Protein AF-0000000087792993 (afdb_homodimer)

Solvent-accessible surface area (backbone atoms only — not comparable to full-atom values): 75457 Å² total; per-residue (Å²): 133,64,52,64,60,53,28,44,76,71,56,49,32,45,77,38,67,73,46,68,46,98,87,71,42,84,46,42,45,31,33,31,38,50,89,75,69,44,78,45,59,39,70,39,60,33,45,49,33,44,51,46,51,53,39,40,41,37,69,76,31,52,36,59,68,76,23,49,44,65,64,40,79,38,78,55,87,94,43,76,44,68,40,50,32,39,31,28,78,38,79,85,58,79,41,44,37,34,28,32,32,60,37,39,70,82,58,51,59,49,30,50,52,46,45,42,52,49,36,48,63,53,18,60,83,60,54,23,43,30,35,38,31,37,22,73,65,35,66,48,28,30,34,54,38,87,55,87,74,71,41,84,36,61,32,44,57,78,71,37,63,93,34,88,46,76,61,50,52,42,50,12,38,84,7,43,67,46,96,59,64,34,76,30,38,46,60,36,70,61,55,32,67,58,49,30,50,36,54,51,52,36,40,48,49,53,17,52,92,48,39,33,57,63,68,57,26,48,53,53,50,50,51,51,54,50,21,42,55,47,48,70,66,50,90,72,52,76,45,41,66,60,65,60,41,69,47,45,49,97,38,65,68,57,22,28,47,52,37,44,50,44,45,51,51,34,38,50,54,44,32,71,75,39,60,84,60,57,88,72,77,88,80,70,52,34,68,61,47,48,55,40,38,46,43,47,41,61,49,28,70,84,74,19,52,54,67,28,54,44,47,18,52,49,53,52,49,50,68,60,43,44,62,69,66,75,44,67,72,81,58,63,62,59,46,50,40,59,51,67,33,47,92,70,47,65,83,43,28,37,36,16,58,39,28,47,59,28,63,58,60,51,50,48,46,48,52,28,36,52,52,30,23,73,73,61,33,79,90,30,69,67,21,50,52,47,36,41,50,21,27,51,72,24,38,36,28,22,13,47,29,46,71,42,27,34,46,17,26,49,49,24,46,69,58,68,36,30,32,81,39,48,41,68,36,66,60,78,50,55,43,69,59,45,20,64,73,68,73,41,80,78,57,44,63,44,63,23,42,34,37,49,34,56,56,65,74,88,44,69,45,42,45,64,50,36,80,61,43,80,74,36,74,86,30,36,42,70,59,45,89,83,37,92,83,48,61,70,41,78,39,66,54,38,50,42,51,61,52,46,56,55,49,50,55,49,31,30,16,72,65,12,39,38,40,35,49,40,56,46,55,62,80,68,38,74,92,31,46,67,57,50,57,50,45,61,36,49,27,44,65,46,33,44,39,37,44,39,50,42,73,40,35,53,37,70,38,72,63,44,34,26,40,40,32,32,32,34,42,44,71,66,54,25,50,50,48,49,47,50,54,50,49,51,51,52,48,48,41,60,75,65,37,46,68,59,50,52,47,48,46,51,47,51,44,51,46,35,66,71,70,43,62,87,65,86,57,95,60,60,87,79,43,54,73,70,55,44,61,70,30,70,68,40,47,52,52,49,48,51,51,50,49,51,41,50,49,52,49,49,51,50,44,50,51,52,51,51,53,45,54,54,51,47,62,68,70,45,85,86,75,82,60,49,75,48,77,36,73,37,63,44,46,46,52,76,59,49,73,35,84,92,48,72,42,38,51,74,62,47,31,62,56,51,25,49,50,52,50,38,42,74,72,65,73,97,131,64,52,65,59,54,30,44,76,71,55,49,32,46,77,37,68,73,48,68,47,98,86,71,43,83,45,42,46,32,32,31,38,52,89,76,69,42,77,46,60,39,70,40,61,34,44,49,33,44,51,47,50,54,43,40,40,37,68,77,32,52,38,61,68,77,24,48,44,67,64,40,79,39,79,56,86,95,42,77,44,68,41,50,33,39,32,29,78,36,78,83,56,79,42,44,37,35,31,33,32,62,37,39,66,81,60,49,60,50,31,50,54,47,45,42,52,50,36,48,64,55,20,60,84,61,54,22,44,30,34,39,31,37,22,75,66,35,66,48,26,30,35,54,39,87,56,86,73,70,42,84,37,63,33,46,56,79,72,38,62,92,34,88,50,76,61,50,52,42,48,12,39,85,7,43,65,45,98,57,66,34,75,32,38,46,60,36,69,59,54,32,69,57,49,31,50,38,54,51,51,36,39,48,49,53,16,53,93,49,39,35,58,63,68,57,26,48,53,53,50,51,51,51,53,51,20,43,54,48,46,71,67,51,89,72,54,77,45,41,64,59,65,61,41,69,47,45,50,97,38,66,67,56,22,29,47,53,39,44,51,45,45,51,51,35,38,50,55,44,32,71,76,40,60,83,60,56,88,72,78,87,79,70,53,37,68,60,48,48,55,40,40,45,44,46,40,61,51,28,72,85,74,21,51,57,68,29,54,45,48,18,51,48,53,53,47,51,67,62,45,44,63,69,66,76,43,65,71,80,57,63,62,60,45,52,40,61,49,66,34,48,91,72,48,62,82,44,29,36,36,16,58,36,28,48,59,28,64,58,60,50,50,48,45,48,52,28,36,51,52,30,22,72,72,60,32,79,91,29,70,68,21,49,50,46,35,42,49,22,26,50,73,23,38,36,31,22,14,47,29,46,72,43,27,33,45,16,27,48,48,22,46,71,60,68,36,31,32,79,39,48,40,68,36,66,60,77,50,55,43,71,60,44,21,63,71,67,71,41,77,80,57,42,64,44,62,24,42,33,37,48,34,57,56,66,74,89,44,71,47,42,44,62,47,36,79,63,44,80,75,37,74,86,31,37,42,68,60,44,90,81,38,91,83,48,58,71,39,76,38,67,53,38,49,42,51,61,53,46,56,54,50,49,56,49,31,30,15,72,66,11,37,38,40,34,48,41,55,45,55,61,79,68,39,74,90,33,46,67,58,50,57,51,45,61,36,47,28,46,66,46,33,44,37,39,44,39,51,41,74,40,34,54,37,70,40,70,64,43,34,26,41,40,32,32,30,34,43,44,72,67,55,24,49,49,50,49,49,51,54,50,50,52,52,52,48,49,40,61,76,65,38,46,69,59,50,52,48,48,45,52,47,52,44,52,47,36,65,70,70,43,63,88,65,84,57,95,59,58,87,80,45,53,72,70,57,43,63,69,31,70,69,41,46,53,51,50,47,50,51,50,50,50,40,51,48,52,49,50,49,51,44,50,52,50,50,52,53,46,55,56,51,47,63,67,70,46,87,84,76,83,59,51,73,49,78,34,74,36,64,44,46,45,53,77,60,49,73,35,85,91,49,72,42,39,52,73,62,47,31,64,56,52,25,51,51,56,51,38,42,74,71,65,74,97

Nearest PDB structures (foldseek):
  8w2p-assembly1_A  TM=5.488E-01  e=1.465E-33  Geobacillus stearothermophilus
  2f8l-assembly1_A  TM=7.659E-01  e=1.038E-13  Listeria monocytogenes
  8vpg-assembly3_C  TM=7.715E-01  e=6.954E-11  Clostridioides difficile
  7rfk-assembly1_A  TM=7.294E-01  e=1.111E-10  Clostridioides difficile 630
  8q56-assembly1_A-2  TM=5.614E-01  e=9.503E-11  Salmonella enterica subsp. enterica serovar Typhimurium str. D23580

Radius of gyration: 39.43 Å; Cα contacts (8 Å, |Δi|>4): 2494; chains: 2; bounding box: 88×118×108 Å

Sequence (1432 aa):
MNWIQEGIKKKHIRLEEPFVTTDGKDDFKTIVYVHQNKRRNYRNPEEKVQAETFLRLVFDYNYPAQRIRQFVAVQMGSDTKEADIIVYNDDACTSPHILIECKSPDVSEAEFKKSAEQAFSYAVPQGAKYVWTAMGIKNEYFERDLKRPQRKITAPDIPQFGVSGLAPFKYAYEGGIAKGGQKLFPLEKVGQDELTRRFKQAHQALWGGGELNPSEAFDELDKLIFCKLWDERQLRKPGEPYDFQIWTEEDNDETNRRLLERLKTLYEIGRKEDKEVFKDDIRLNATKARTVVGYLEDINLSETDLDSKGRAFETFMGSFFRGDFGQYFTPRPIVQFIVDVLPIEHKSRVLDTSCGSGGFLLHALDKVRKQAESHFGIGTAKSYKLWHDFAKDKLFGIEINEQIARTAKMNMIIHDDGHTNVVTADGLLPSDELRQRVNNFGFENGTFDFIITNPPFGSTVKQTEKAYMSQYRLAAREVDWLNPKSVQAARPNQDTEILFLEQCHKFLAEGGILAMVIPDSILTNSSLQYVRDNLEELYRILAVVSMPQTAFTATGAGVKSSVLFLKKYSESQTHKIGALKQSLKDTIRSEEKLVETLNRIERDKKETLKSLHGFTDMEVETRTLAELKASPEYLAWAKVVSETASAQAEALRYRLSEIYEAKRRQALTDYPIFMAIAEEIGYDATGKPTPNKPNDFKMITPELARFIEEVGEGGIMNWIQEGIKKKHIRLEEPFVTTDGKDDFKTIVYVHQNKRRNYRNPEEKVQAETFLRLVFDYNYPAQRIRQFVAVQMGSDTKEADIIVYNDDACTSPHILIECKSPDVSEAEFKKSAEQAFSYAVPQGAKYVWTAMGIKNEYFERDLKRPQRKITAPDIPQFGVSGLAPFKYAYEGGIAKGGQKLFPLEKVGQDELTRRFKQAHQALWGGGELNPSEAFDELDKLIFCKLWDERQLRKPGEPYDFQIWTEEDNDETNRRLLERLKTLYEIGRKEDKEVFKDDIRLNATKARTVVGYLEDINLSETDLDSKGRAFETFMGSFFRGDFGQYFTPRPIVQFIVDVLPIEHKSRVLDTSCGSGGFLLHALDKVRKQAESHFGIGTAKSYKLWHDFAKDKLFGIEINEQIARTAKMNMIIHDDGHTNVVTADGLLPSDELRQRVNNFGFENGTFDFIITNPPFGSTVKQTEKAYMSQYRLAAREVDWLNPKSVQAARPNQDTEILFLEQCHKFLAEGGILAMVIPDSILTNSSLQYVRDNLEELYRILAVVSMPQTAFTATGAGVKSSVLFLKKYSESQTHKIGALKQSLKDTIRSEEKLVETLNRIERDKKETLKSLHGFTDMEVETRTLAELKASPEYLAWAKVVSETASAQAEALRYRLSEIYEAKRRQALTDYPIFMAIAEEIGYDATGKPTPNKPNDFKMITPELARFIEEVGEGGI

InterPro domains:
  IPR002052 DNA methylase, N-6 adenine-specific, conserved site [PS00092] (451-457)
  IPR003356 DNA methylase, adenine-specific [PF02384] (307-583)
  IPR029063 S-adenosyl-L-methionine-dependent methyltransferase superfamily [G3DSA:3.40.50.150] (302-677)
  IPR029063 S-adenosyl-L-methionine-dependent methyltransferase superfamily [SSF53335] (194-603)
  IPR029464 Type I restriction enzyme R protein, N-terminal domain [PF13588] (45-149)
  IPR052916 Type I Restriction Enzyme MTase Subunit [PTHR42998] (252-574)

Organism: NCBI:txid1960156

pLDDT: mean 90.36, std 8.24, range [49.78, 98.88]

Structure (mmCIF, N/CA/C/O backbone):
data_AF-0000000087792993-model_v1
#
loop_
_entity.id
_entity.type
_entity.pdbx_description
1 polymer 'Type I restriction enzyme M protein'
#
loop_
_atom_site.group_PDB
_atom_site.id
_atom_site.type_symbol
_atom_site.label_atom_id
_atom_site.label_alt_id
_atom_site.label_comp_id
_atom_site.label_asym_id
_atom_site.label_entity_id
_atom_site.label_seq_id
_atom_site.pdbx_PDB_ins_code
_atom_site.Cartn_x
_atom_site.Cartn_y
_atom_site.Cartn_z
_atom_site.occupancy
_atom_site.B_iso_or_equiv
_atom_site.auth_seq_id
_atom_site.auth_comp_id
_atom_site.auth_asym_id
_atom_site.auth_atom_id
_atom_site.pdbx_PDB_model_num
ATOM 1 N N . MET A 1 1 ? -32.562 12.883 17.812 1 57.34 1 MET A N 1
ATOM 2 C CA . MET A 1 1 ? -33.406 14.078 17.938 1 57.34 1 MET A CA 1
ATOM 3 C C . MET A 1 1 ? -32.844 15.227 17.109 1 57.34 1 MET A C 1
ATOM 5 O O . MET A 1 1 ? -31.609 15.391 17.031 1 57.34 1 MET A O 1
ATOM 9 N N . ASN A 1 2 ? -33.562 15.82 16.281 1 81.19 2 ASN A N 1
ATOM 10 C CA . ASN A 1 2 ? -33.188 16.984 15.5 1 81.19 2 ASN A CA 1
ATOM 11 C C . ASN A 1 2 ? -33.281 18.266 16.328 1 81.19 2 ASN A C 1
ATOM 13 O O . ASN A 1 2 ? -34.344 18.844 16.469 1 81.19 2 ASN A O 1
ATOM 17 N N . TRP A 1 3 ? -32.219 18.672 16.953 1 88.62 3 TRP A N 1
ATOM 18 C CA . TRP A 1 3 ? -32.156 19.797 17.875 1 88.62 3 TRP A CA 1
ATOM 19 C C . TRP A 1 3 ? -32.5 21.094 17.172 1 88.62 3 TRP A C 1
ATOM 21 O O . TRP A 1 3 ? -33.125 21.984 17.766 1 88.62 3 TRP A O 1
ATOM 31 N N . ILE A 1 4 ? -32.25 21.188 15.969 1 93.31 4 ILE A N 1
ATOM 32 C CA . ILE A 1 4 ? -32.5 22.406 15.211 1 93.31 4 ILE A CA 1
ATOM 33 C C . ILE A 1 4 ? -34 22.609 15.078 1 93.31 4 ILE A C 1
ATOM 35 O O . ILE A 1 4 ? -34.531 23.703 15.305 1 93.31 4 ILE A O 1
ATOM 39 N N . GLN A 1 5 ? -34.688 21.5 14.766 1 92.81 5 GLN A N 1
ATOM 40 C CA . GLN A 1 5 ? -36.125 21.578 14.633 1 92.81 5 GLN A CA 1
ATOM 41 C C . GLN A 1 5 ? -36.781 21.922 15.969 1 92.81 5 GLN A C 1
ATOM 43 O O . GLN A 1 5 ? -37.719 22.734 16.016 1 92.81 5 GLN A O 1
ATOM 48 N N . GLU A 1 6 ? -36.312 21.297 16.984 1 94.44 6 GLU A N 1
ATOM 49 C CA . GLU A 1 6 ? -36.844 21.578 18.312 1 94.44 6 GLU A CA 1
ATOM 50 C C . GLU A 1 6 ? -36.562 23.016 18.719 1 94.44 6 GLU A C 1
ATOM 52 O O . GLU A 1 6 ? -37.406 23.656 19.375 1 94.44 6 GLU A O 1
ATOM 57 N N . GLY A 1 7 ? -35.406 23.531 18.391 1 95.94 7 GLY A N 1
ATOM 58 C CA . GLY A 1 7 ? -35.031 24.906 18.688 1 95.94 7 GLY A CA 1
ATOM 59 C C . GLY A 1 7 ? -35.906 25.922 18 1 95.94 7 GLY A C 1
ATOM 60 O O . GLY A 1 7 ? -36.25 26.969 18.562 1 95.94 7 GLY A O 1
ATOM 61 N N . ILE A 1 8 ? -36.281 25.594 16.797 1 95.38 8 ILE A N 1
ATOM 62 C CA . ILE A 1 8 ? -37.156 26.469 16.047 1 95.38 8 ILE A CA 1
ATOM 63 C C . ILE A 1 8 ? -38.562 26.453 16.672 1 95.38 8 ILE A C 1
ATOM 65 O O . ILE A 1 8 ? -39.156 27.516 16.875 1 95.38 8 ILE A O 1
ATOM 69 N N . LYS A 1 9 ? -39.031 25.25 17.016 1 95.38 9 LYS A N 1
ATOM 70 C CA . LYS A 1 9 ? -40.375 25.078 17.609 1 95.38 9 LYS A CA 1
ATOM 71 C C . LYS A 1 9 ? -40.469 25.828 18.922 1 95.38 9 LYS A C 1
ATOM 73 O O . LYS A 1 9 ? -41.5 26.469 19.188 1 95.38 9 LYS A O 1
ATOM 78 N N . LYS A 1 10 ? -39.438 25.828 19.734 1 95.75 10 LYS A N 1
ATOM 79 C CA . LYS A 1 10 ? -39.469 26.453 21.062 1 95.75 10 LYS A CA 1
ATOM 80 C C . LYS A 1 10 ? -38.969 27.906 20.984 1 95.75 10 LYS A C 1
ATOM 82 O O . LYS A 1 10 ? -38.812 28.562 22.016 1 95.75 10 LYS A O 1
ATOM 87 N N . LYS A 1 11 ? -38.656 28.375 19.859 1 95.12 11 LYS A N 1
ATOM 88 C CA . LYS A 1 11 ? -38.344 29.766 19.547 1 95.12 11 LYS A CA 1
ATOM 89 C C . LYS A 1 11 ? -37 30.172 20.188 1 95.12 11 LYS A C 1
ATOM 91 O O . LYS A 1 11 ? -36.906 31.281 20.734 1 95.12 11 LYS A O 1
ATOM 96 N N . HIS A 1 12 ? -36.125 29.281 20.234 1 96.69 12 HIS A N 1
ATOM 97 C CA . HIS A 1 12 ? -34.781 29.609 20.672 1 96.69 12 HIS A CA 1
ATOM 98 C C . HIS A 1 12 ? -33.938 30.141 19.516 1 96.69 12 HIS A C 1
ATOM 100 O O . HIS A 1 12 ? -33 30.938 19.719 1 96.69 12 HIS A O 1
ATOM 106 N N . ILE A 1 13 ? -34.25 29.562 18.281 1 97.06 13 ILE A N 1
ATOM 107 C CA . ILE A 1 13 ? -33.562 30.016 17.062 1 97.06 13 ILE A CA 1
ATOM 108 C C . ILE A 1 13 ? -34.594 30.188 15.945 1 97.06 13 ILE A C 1
ATOM 110 O O . ILE A 1 13 ? -35.688 29.672 16.031 1 97.06 13 ILE A O 1
ATOM 114 N N . ARG A 1 14 ? -34.219 30.953 15.008 1 96.75 14 ARG A N 1
ATOM 115 C CA . ARG A 1 14 ? -35 31.109 13.773 1 96.75 14 ARG A CA 1
ATOM 116 C C . ARG A 1 14 ? -34.062 31.047 12.555 1 96.75 14 ARG A C 1
ATOM 118 O O . ARG A 1 14 ? -32.969 31.609 12.57 1 96.75 14 ARG A O 1
ATOM 125 N N . LEU A 1 15 ? -34.5 30.297 11.523 1 95.81 15 LEU A N 1
ATOM 126 C CA . LEU A 1 15 ? -33.75 30.234 10.266 1 95.81 15 LEU A CA 1
ATOM 127 C C . LEU A 1 15 ? -34.438 31.094 9.203 1 95.81 15 LEU A C 1
ATOM 129 O O . LEU A 1 15 ? -35.656 31.109 9.094 1 95.81 15 LEU A O 1
ATOM 133 N N . GLU A 1 16 ? -33.656 31.859 8.586 1 95.69 16 GLU A N 1
ATOM 134 C CA . GLU A 1 16 ? -34.156 32.781 7.594 1 95.69 16 GLU A CA 1
ATOM 135 C C . GLU A 1 16 ? -33.5 32.594 6.238 1 95.69 16 GLU A C 1
ATOM 137 O O . GLU A 1 16 ? -32.438 31.969 6.152 1 95.69 16 GLU A O 1
ATOM 142 N N . GLU A 1 17 ? -34.219 33.062 5.098 1 94.31 17 GLU A N 1
ATOM 143 C CA . GLU A 1 17 ? -33.688 33.062 3.734 1 94.31 17 GLU A CA 1
ATOM 144 C C . GLU A 1 17 ? -33.438 31.641 3.223 1 94.31 17 GLU A C 1
ATOM 146 O O . GLU A 1 17 ? -32.312 31.266 2.922 1 94.31 17 GLU A O 1
ATOM 151 N N . PRO A 1 18 ? -34.531 30.859 3.178 1 93.25 18 PRO A N 1
ATOM 152 C CA . PRO A 1 18 ? -34.406 29.484 2.676 1 93.25 18 PRO A CA 1
ATOM 153 C C . PRO A 1 18 ? -33.875 29.438 1.248 1 93.25 18 PRO A C 1
ATOM 155 O O . PRO A 1 18 ? -34.125 30.344 0.454 1 93.25 18 PRO A O 1
ATOM 158 N N . PHE A 1 19 ? -33 28.516 0.9 1 91.69 19 PHE A N 1
ATOM 159 C CA . PHE A 1 19 ? -32.5 28.266 -0.45 1 91.69 19 PHE A CA 1
ATOM 160 C C . PHE A 1 19 ? -32.312 26.766 -0.678 1 91.69 19 PHE A C 1
ATOM 162 O O . PHE A 1 19 ? -32.375 25.984 0.264 1 91.69 19 PHE A O 1
ATOM 169 N N . VAL A 1 20 ? -32.156 26.266 -1.92 1 88.25 20 VAL A N 1
ATOM 170 C CA . VAL A 1 20 ? -31.922 24.875 -2.275 1 88.25 20 VAL A CA 1
ATOM 171 C C . VAL A 1 20 ? -30.469 24.688 -2.699 1 88.25 20 VAL A C 1
ATOM 173 O O . VAL A 1 20 ? -29.969 25.422 -3.553 1 88.25 20 VAL A O 1
ATOM 176 N N . THR A 1 21 ? -29.75 23.828 -1.976 1 86.25 21 THR A N 1
ATOM 177 C CA . THR A 1 21 ? -28.359 23.562 -2.289 1 86.25 21 THR A CA 1
ATOM 178 C C . THR A 1 21 ? -28.234 22.891 -3.658 1 86.25 21 THR A C 1
ATOM 180 O O . THR A 1 21 ? -29.234 22.5 -4.258 1 86.25 21 THR A O 1
ATOM 183 N N . THR A 1 22 ? -26.984 22.812 -4.191 1 77.06 22 THR A N 1
ATOM 184 C CA . THR A 1 22 ? -26.688 22.234 -5.496 1 77.06 22 THR A CA 1
ATOM 185 C C . THR A 1 22 ? -27.109 20.766 -5.543 1 77.06 22 THR A C 1
ATOM 187 O O . THR A 1 22 ? -27.422 20.234 -6.609 1 77.06 22 THR A O 1
ATOM 190 N N . ASP A 1 23 ? -27.125 20.172 -4.348 1 71.25 23 ASP A N 1
ATOM 191 C CA . ASP A 1 23 ? -27.484 18.75 -4.281 1 71.25 23 ASP A CA 1
ATOM 192 C C . ASP A 1 23 ? -28.984 18.578 -4.055 1 71.25 23 ASP A C 1
ATOM 194 O O . ASP A 1 23 ? -29.438 17.469 -3.797 1 71.25 23 ASP A O 1
ATOM 198 N N . GLY A 1 24 ? -29.781 19.656 -4.113 1 73.81 24 GLY A N 1
ATOM 199 C CA . GLY A 1 24 ? -31.234 19.594 -4.082 1 73.81 24 GLY A CA 1
ATOM 200 C C . GLY A 1 24 ? -31.797 19.562 -2.674 1 73.81 24 GLY A C 1
ATOM 201 O O . GLY A 1 24 ? -32.938 19.156 -2.467 1 73.81 24 GLY A O 1
ATOM 202 N N . LYS A 1 25 ? -31.109 19.969 -1.65 1 77.69 25 LYS A N 1
ATOM 203 C CA . LYS A 1 25 ? -31.578 19.969 -0.273 1 77.69 25 LYS A CA 1
ATOM 204 C C . LYS A 1 25 ? -31.984 21.375 0.17 1 77.69 25 LYS A C 1
ATOM 206 O O . LYS A 1 25 ? -31.328 22.344 -0.192 1 77.69 25 LYS A O 1
ATOM 211 N N . ASP A 1 26 ? -32.938 21.391 1.062 1 84.56 26 ASP A N 1
ATOM 212 C CA . ASP A 1 26 ? -33.344 22.672 1.639 1 84.56 26 ASP A CA 1
ATOM 213 C C . ASP A 1 26 ? -32.344 23.141 2.688 1 84.56 26 ASP A C 1
ATOM 215 O O . ASP A 1 26 ? -31.859 22.344 3.488 1 84.56 26 ASP A O 1
ATOM 219 N N . ASP A 1 27 ? -31.953 24.391 2.615 1 91.38 27 ASP A N 1
ATOM 220 C CA . ASP A 1 27 ? -31.078 25.016 3.6 1 91.38 27 ASP A CA 1
ATOM 221 C C . ASP A 1 27 ? -31.422 26.484 3.797 1 91.38 27 ASP A C 1
ATOM 223 O O . ASP A 1 27 ? -32.406 26.984 3.23 1 91.38 27 ASP A O 1
ATOM 227 N N . PHE A 1 28 ? -30.797 27.109 4.758 1 94.38 28 PHE A N 1
ATOM 228 C CA . PHE A 1 28 ? -31.078 28.5 5.102 1 94.38 28 PHE A CA 1
ATOM 229 C C . PHE A 1 28 ? -29.781 29.312 5.141 1 94.38 28 PHE A C 1
ATOM 231 O O . PHE A 1 28 ? -28.719 28.766 5.426 1 94.38 28 PHE A O 1
ATOM 238 N N . LYS A 1 29 ? -29.812 30.578 4.891 1 94.88 29 LYS A N 1
ATOM 239 C CA . LYS A 1 29 ? -28.625 31.422 4.82 1 94.88 29 LYS A CA 1
ATOM 240 C C . LYS A 1 29 ? -28.312 32.031 6.188 1 94.88 29 LYS A C 1
ATOM 242 O O . LYS A 1 29 ? -27.141 32.281 6.5 1 94.88 29 LYS A O 1
ATOM 247 N N . THR A 1 30 ? -29.391 32.312 6.926 1 96.62 30 THR A N 1
ATOM 248 C CA . THR A 1 30 ? -29.203 33.062 8.148 1 96.62 30 THR A CA 1
ATOM 249 C C . THR A 1 30 ? -29.859 32.375 9.336 1 96.62 30 THR A C 1
ATOM 251 O O . THR A 1 30 ? -30.953 31.844 9.219 1 96.62 30 THR A O 1
ATOM 254 N N . ILE A 1 31 ? -29.172 32.344 10.438 1 96.94 31 ILE A N 1
ATOM 255 C CA . ILE A 1 31 ? -29.734 31.891 11.703 1 96.94 31 ILE A CA 1
ATOM 256 C C . ILE A 1 31 ? -29.828 33.062 12.68 1 96.94 31 ILE A C 1
ATOM 258 O O . ILE A 1 31 ? -28.938 33.906 12.727 1 96.94 31 ILE A O 1
ATOM 262 N N . VAL A 1 32 ? -30.859 33.125 13.391 1 96.94 32 VAL A N 1
ATOM 263 C CA . VAL A 1 32 ? -31.062 34.125 14.414 1 96.94 32 VAL A CA 1
ATOM 264 C C . VAL A 1 32 ? -31.219 33.469 15.781 1 96.94 32 VAL A C 1
ATOM 266 O O . VAL A 1 32 ? -32.094 32.625 15.969 1 96.94 32 VAL A O 1
ATOM 269 N N . TYR A 1 33 ? -30.359 33.781 16.672 1 96.38 33 TYR A N 1
ATOM 270 C CA . TYR A 1 33 ? -30.5 33.375 18.078 1 96.38 33 TYR A CA 1
ATOM 271 C C . TYR A 1 33 ? -31.438 34.344 18.812 1 96.38 33 TYR A C 1
ATOM 273 O O . TYR A 1 33 ? -31.047 35.469 19.156 1 96.38 33 TYR A O 1
ATOM 281 N N . VAL A 1 34 ? -32.531 33.906 19.156 1 94.44 34 VAL A N 1
ATOM 282 C CA . VAL A 1 34 ? -33.656 34.75 19.516 1 94.44 34 VAL A CA 1
ATOM 283 C C . VAL A 1 34 ? -33.375 35.5 20.812 1 94.44 34 VAL A C 1
ATOM 285 O O . VAL A 1 34 ? -33.688 36.688 20.938 1 94.44 34 VAL A O 1
ATOM 288 N N . HIS A 1 35 ? -32.875 34.812 21.812 1 91.19 35 HIS A N 1
ATOM 289 C CA . HIS A 1 35 ? -32.688 35.406 23.125 1 91.19 35 HIS A CA 1
ATOM 290 C C . HIS A 1 35 ? -31.703 36.562 23.078 1 91.19 35 HIS A C 1
ATOM 292 O O . HIS A 1 35 ? -31.828 37.531 23.844 1 91.19 35 HIS A O 1
ATOM 298 N N . GLN A 1 36 ? -30.703 36.469 22.219 1 92.56 36 GLN A N 1
ATOM 299 C CA . GLN A 1 36 ? -29.688 37.531 22.109 1 92.56 36 GLN A CA 1
ATOM 300 C C . GLN A 1 36 ? -29.906 38.375 20.859 1 92.56 36 GLN A C 1
ATOM 302 O O . GLN A 1 36 ? -29.203 39.344 20.641 1 92.56 36 GLN A O 1
ATOM 307 N N . ASN A 1 37 ? -30.812 38.031 20.062 1 93.31 37 ASN A N 1
ATOM 308 C CA . ASN A 1 37 ? -31.109 38.688 18.797 1 93.31 37 ASN A CA 1
ATOM 309 C C . ASN A 1 37 ? -29.844 38.844 17.953 1 93.31 37 ASN A C 1
ATOM 311 O O . ASN A 1 37 ? -29.531 39.938 17.484 1 93.31 37 ASN A O 1
ATOM 315 N N . LYS A 1 38 ? -29.094 37.844 17.859 1 94.81 38 LYS A N 1
ATOM 316 C CA . LYS A 1 38 ? -27.875 37.812 17.062 1 94.81 38 LYS A CA 1
ATOM 317 C C . LYS A 1 38 ? -28.094 37.031 15.766 1 94.81 38 LYS A C 1
ATOM 319 O O . LYS A 1 38 ? -28.672 35.938 15.766 1 94.81 38 LYS A O 1
ATOM 324 N N . ARG A 1 39 ? -27.641 37.656 14.695 1 95.25 39 ARG A N 1
ATOM 325 C CA . ARG A 1 39 ? -27.75 37.062 13.367 1 95.25 39 ARG A CA 1
ATOM 326 C C . ARG A 1 39 ? -26.406 36.531 12.891 1 95.25 39 ARG A C 1
ATOM 328 O O . ARG A 1 39 ? -25.375 37.188 13.055 1 95.25 39 ARG A O 1
ATOM 335 N N . ARG A 1 40 ? -26.406 35.344 12.406 1 96.25 40 ARG A N 1
ATOM 336 C CA . ARG A 1 40 ? -25.172 34.75 11.922 1 96.25 40 ARG A CA 1
ATOM 337 C C . ARG A 1 40 ? -25.406 34.031 10.594 1 96.25 40 ARG A C 1
ATOM 339 O O . ARG A 1 40 ? -26.547 33.688 10.242 1 96.25 40 ARG A O 1
ATOM 346 N N . ASN A 1 41 ? -24.328 33.844 9.836 1 95.56 41 ASN A N 1
ATOM 347 C CA . ASN A 1 41 ? -24.359 33.094 8.57 1 95.56 41 ASN A CA 1
ATOM 348 C C . ASN A 1 41 ? -24.516 31.609 8.805 1 95.56 41 ASN A C 1
ATOM 350 O O . ASN A 1 41 ? -23.562 30.938 9.227 1 95.56 41 ASN A O 1
ATOM 354 N N . TYR A 1 42 ? -25.641 31.031 8.477 1 95.12 42 TYR A N 1
ATOM 355 C CA . TYR A 1 42 ? -25.953 29.625 8.75 1 95.12 42 TYR A CA 1
ATOM 356 C C . TYR A 1 42 ? -25.344 28.719 7.684 1 95.12 42 TYR A C 1
ATOM 358 O O . TYR A 1 42 ? -25.297 27.5 7.859 1 95.12 42 TYR A O 1
ATOM 366 N N . ARG A 1 43 ? -24.797 29.281 6.617 1 92.69 43 ARG A N 1
ATOM 367 C CA . ARG A 1 43 ? -24.125 28.5 5.586 1 92.69 43 ARG A CA 1
ATOM 368 C C . ARG A 1 43 ? -22.75 28.031 6.062 1 92.69 43 ARG A C 1
ATOM 370 O O . ARG A 1 43 ? -22.188 27.078 5.504 1 92.69 43 ARG A O 1
ATOM 377 N N . ASN A 1 44 ? -22.281 28.75 7.047 1 93.38 44 ASN A N 1
ATOM 378 C CA . ASN A 1 44 ? -21.016 28.344 7.652 1 93.38 44 ASN A CA 1
ATOM 379 C C . ASN A 1 44 ? -21.156 27.062 8.453 1 93.38 44 ASN A C 1
ATOM 381 O O . ASN A 1 44 ? -21.906 27.016 9.438 1 93.38 44 ASN A O 1
ATOM 385 N N . PRO A 1 45 ? -20.469 26 8.055 1 93 45 PRO A N 1
ATOM 386 C CA . PRO A 1 45 ? -20.594 24.719 8.773 1 93 45 PRO A CA 1
ATOM 387 C C . PRO A 1 45 ? -20.281 24.844 10.266 1 93 45 PRO A C 1
ATOM 389 O O . PRO A 1 45 ? -20.859 24.141 11.078 1 93 45 PRO A O 1
ATOM 392 N N . GLU A 1 46 ? -19.375 25.656 10.609 1 94.75 46 GLU A N 1
ATOM 393 C CA . GLU A 1 46 ? -19.062 25.891 12.023 1 94.75 46 GLU A CA 1
ATOM 394 C C . GLU A 1 46 ? -20.266 26.438 12.773 1 94.75 46 GLU A C 1
ATOM 396 O O . GLU A 1 46 ? -20.5 26.062 13.93 1 94.75 46 GLU A O 1
ATOM 401 N N . GLU A 1 47 ? -21.031 27.328 12.109 1 95.62 47 GLU A N 1
ATOM 402 C CA . GLU A 1 47 ? -22.234 27.906 12.719 1 95.62 47 GLU A CA 1
ATOM 403 C C . GLU A 1 47 ? -23.281 26.828 13.008 1 95.62 47 GLU A C 1
ATOM 405 O O . GLU A 1 47 ? -24 26.906 14 1 95.62 47 GLU A O 1
ATOM 410 N N . LYS A 1 48 ? -23.344 25.891 12.164 1 94.75 48 LYS A N 1
ATOM 411 C CA . LYS A 1 48 ? -24.297 24.797 12.367 1 94.75 48 LYS A CA 1
ATOM 412 C C . LYS A 1 48 ? -23.938 24 13.625 1 94.75 48 LYS A C 1
ATOM 414 O O . LYS A 1 48 ? -24.828 23.594 14.375 1 94.75 48 LYS A O 1
ATOM 419 N N . VAL A 1 49 ? -22.656 23.797 13.859 1 95.81 49 VAL A N 1
ATOM 420 C CA . VAL A 1 49 ? -22.203 23.109 15.055 1 95.81 49 VAL A CA 1
ATOM 421 C C . VAL A 1 49 ? -22.5 23.969 16.281 1 95.81 49 VAL A C 1
ATOM 423 O O . VAL A 1 49 ? -22.922 23.453 17.328 1 95.81 49 VAL A O 1
ATOM 426 N N . GLN A 1 50 ? -22.266 25.281 16.172 1 96.81 50 GLN A N 1
ATOM 427 C CA . GLN A 1 50 ? -22.516 26.203 17.281 1 96.81 50 GLN A CA 1
ATOM 428 C C . GLN A 1 50 ? -24 26.188 17.656 1 96.81 50 GLN A C 1
ATOM 430 O O . GLN A 1 50 ? -24.344 26.172 18.844 1 96.81 50 GLN A O 1
ATOM 435 N N . ALA A 1 51 ? -24.812 26.188 16.609 1 96.5 51 ALA A N 1
ATOM 436 C CA . ALA A 1 51 ? -26.25 26.172 16.844 1 96.5 51 ALA A CA 1
ATOM 437 C C . ALA A 1 51 ? -26.672 24.891 17.547 1 96.5 51 ALA A C 1
ATOM 439 O O . ALA A 1 51 ? -27.422 24.938 18.531 1 96.5 51 ALA A O 1
ATOM 440 N N . GLU A 1 52 ? -26.188 23.812 17.062 1 96.12 52 GLU A N 1
ATOM 441 C CA . GLU A 1 52 ? -26.531 22.531 17.672 1 96.12 52 GLU A CA 1
ATOM 442 C C . GLU A 1 52 ? -26.031 22.453 19.109 1 96.12 52 GLU A C 1
ATOM 444 O O . GLU A 1 52 ? -26.703 21.922 19.984 1 96.12 52 GLU A O 1
ATOM 449 N N . THR A 1 53 ? -24.828 22.922 19.328 1 97.06 53 THR A N 1
ATOM 450 C CA . THR A 1 53 ? -24.234 22.906 20.656 1 97.06 53 THR A CA 1
ATOM 451 C C . THR A 1 53 ? -25.047 23.766 21.625 1 97.06 53 THR A C 1
ATOM 453 O O . THR A 1 53 ? -25.312 23.359 22.766 1 97.06 53 THR A O 1
ATOM 456 N N . PHE A 1 54 ? -25.484 24.953 21.203 1 97.31 54 PHE A N 1
ATOM 457 C CA . PHE A 1 54 ? -26.344 25.828 21.984 1 97.31 54 PHE A CA 1
ATOM 458 C C . PHE A 1 54 ? -27.641 25.109 22.391 1 97.31 54 PHE A C 1
ATOM 460 O O . PHE A 1 54 ? -28.031 25.125 23.547 1 97.31 54 PHE A O 1
ATOM 467 N N . LEU A 1 55 ? -28.188 24.469 21.406 1 97.25 55 LEU A N 1
ATOM 468 C CA . LEU A 1 55 ? -29.469 23.812 21.656 1 97.25 55 LEU A CA 1
ATOM 469 C C . LEU A 1 55 ? -29.297 22.609 22.562 1 97.25 55 LEU A C 1
ATOM 471 O O . LEU A 1 55 ? -30.172 22.297 23.359 1 97.25 55 LEU A O 1
ATOM 475 N N . ARG A 1 56 ? -28.188 21.906 22.469 1 96.12 56 ARG A N 1
ATOM 476 C CA . ARG A 1 56 ? -27.922 20.797 23.375 1 96.12 56 ARG A CA 1
ATOM 477 C C . ARG A 1 56 ? -27.75 21.281 24.797 1 96.12 56 ARG A C 1
ATOM 479 O O . ARG A 1 56 ? -28.156 20.609 25.75 1 96.12 56 ARG A O 1
ATOM 486 N N . LEU A 1 57 ? -27.094 22.469 25 1 97.69 57 LEU A N 1
ATOM 487 C CA . LEU A 1 57 ? -26.969 23.062 26.312 1 97.69 57 LEU A CA 1
ATOM 488 C C . LEU A 1 57 ? -28.344 23.312 26.938 1 97.69 57 LEU A C 1
ATOM 490 O O . LEU A 1 57 ? -28.547 23.062 28.125 1 97.69 57 LEU A O 1
ATOM 494 N N . VAL A 1 58 ? -29.266 23.719 26.109 1 97.12 58 VAL A N 1
ATOM 495 C CA . VAL A 1 58 ? -30.609 24.078 26.578 1 97.12 58 VAL A CA 1
ATOM 496 C C . VAL A 1 58 ? -31.406 22.812 26.844 1 97.12 58 VAL A C 1
ATOM 498 O O . VAL A 1 58 ? -32.031 22.656 27.906 1 97.12 58 VAL A O 1
ATOM 501 N N . PHE A 1 59 ? -31.359 21.906 25.859 1 95.62 59 PHE A N 1
ATOM 502 C CA . PHE A 1 59 ? -32.312 20.797 25.922 1 95.62 59 PHE A CA 1
ATOM 503 C C . PHE A 1 59 ? -31.719 19.609 26.641 1 95.62 59 PHE A C 1
ATOM 505 O O . PHE A 1 59 ? -32.375 18.969 27.469 1 95.62 59 PHE A O 1
ATOM 512 N N . ASP A 1 60 ? -30.484 19.234 26.344 1 94.38 60 ASP A N 1
ATOM 513 C CA . ASP A 1 60 ? -29.844 18.062 26.938 1 94.38 60 ASP A CA 1
ATOM 514 C C . ASP A 1 60 ? -29.312 18.375 28.328 1 94.38 60 ASP A C 1
ATOM 516 O O . ASP A 1 60 ? -29.422 17.562 29.25 1 94.38 60 ASP A O 1
ATOM 520 N N . TYR A 1 61 ? -28.703 19.562 28.516 1 96.5 61 TYR A N 1
ATOM 521 C CA . TYR A 1 61 ? -28.031 19.875 29.766 1 96.5 61 TYR A CA 1
ATOM 522 C C . TYR A 1 61 ? -28.891 20.781 30.641 1 96.5 61 TYR A C 1
ATOM 524 O O . TYR A 1 61 ? -28.531 21.094 31.766 1 96.5 61 TYR A O 1
ATOM 532 N N . ASN A 1 62 ? -29.984 21.297 30.078 1 95.75 62 ASN A N 1
ATOM 533 C CA . ASN A 1 62 ? -31.062 21.969 30.797 1 95.75 62 ASN A CA 1
ATOM 534 C C . ASN A 1 62 ? -30.625 23.328 31.312 1 95.75 62 ASN A C 1
ATOM 536 O O . ASN A 1 62 ? -31.062 23.766 32.375 1 95.75 62 ASN A O 1
ATOM 540 N N . TYR A 1 63 ? -29.734 23.922 30.703 1 97.56 63 TYR A N 1
ATOM 541 C CA . TYR A 1 63 ? -29.359 25.266 31.094 1 97.56 63 TYR A CA 1
ATOM 542 C C . TYR A 1 63 ? -30.406 26.281 30.594 1 97.56 63 TYR A C 1
ATOM 544 O O . TYR A 1 63 ? -30.906 26.172 29.469 1 97.56 63 TYR A O 1
ATOM 552 N N . PRO A 1 64 ? -30.703 27.234 31.422 1 96.19 64 PRO A N 1
ATOM 553 C CA . PRO A 1 64 ? -31.562 28.312 30.906 1 96.19 64 PRO A CA 1
ATOM 554 C C . PRO A 1 64 ? -30.891 29.109 29.797 1 96.19 64 PRO A C 1
ATOM 556 O O . PRO A 1 64 ? -29.719 29.484 29.906 1 96.19 64 PRO A O 1
ATOM 559 N N . ALA A 1 65 ? -31.656 29.406 28.75 1 95.44 65 ALA A N 1
ATOM 560 C CA . ALA A 1 65 ? -31.125 30.078 27.578 1 95.44 65 ALA A CA 1
ATOM 561 C C . ALA A 1 65 ? -30.531 31.438 27.938 1 95.44 65 ALA A C 1
ATOM 563 O O . ALA A 1 65 ? -29.562 31.891 27.328 1 95.44 65 ALA A O 1
ATOM 564 N N . GLN A 1 66 ? -31.062 32.094 29.047 1 94.12 66 GLN A N 1
ATOM 565 C CA . GLN A 1 66 ? -30.625 33.438 29.453 1 94.12 66 GLN A CA 1
ATOM 566 C C . GLN A 1 66 ? -29.219 33.375 30.031 1 94.12 66 GLN A C 1
ATOM 568 O O . GLN A 1 66 ? -28.547 34.406 30.094 1 94.12 66 GLN A O 1
ATOM 573 N N . ARG A 1 67 ? -28.75 32.188 30.422 1 97 67 ARG A N 1
ATOM 574 C CA . ARG A 1 67 ? -27.422 32.062 31.031 1 97 67 ARG A CA 1
ATOM 575 C C . ARG A 1 67 ? -26.391 31.641 30 1 97 67 ARG A C 1
ATOM 577 O O . ARG A 1 67 ? -25.25 31.312 30.359 1 97 67 ARG A O 1
ATOM 584 N N . ILE A 1 68 ? -26.844 31.516 28.781 1 97.81 68 ILE A N 1
ATOM 585 C CA . ILE A 1 68 ? -25.938 31.125 27.688 1 97.81 68 ILE A CA 1
ATOM 586 C C . ILE A 1 68 ? -25.703 32.312 26.766 1 97.81 68 ILE A C 1
ATOM 588 O O . ILE A 1 68 ? -26.656 32.906 26.234 1 97.81 68 ILE A O 1
ATOM 592 N N . ARG A 1 69 ? -24.484 32.719 26.625 1 96.75 69 ARG A N 1
ATOM 593 C CA . ARG A 1 69 ? -24.125 33.812 25.719 1 96.75 69 ARG A CA 1
ATOM 594 C C . ARG A 1 69 ? -23.281 33.281 24.562 1 96.75 69 ARG A C 1
ATOM 596 O O . ARG A 1 69 ? -22.328 32.531 24.766 1 96.75 69 ARG A O 1
ATOM 603 N N . GLN A 1 70 ? -23.641 33.656 23.375 1 95.75 70 GLN A N 1
ATOM 604 C CA . GLN A 1 70 ? -22.891 33.281 22.188 1 95.75 70 GLN A CA 1
ATOM 605 C C . GLN A 1 70 ? -22.016 34.438 21.703 1 95.75 70 GLN A C 1
ATOM 607 O O . GLN A 1 70 ? -22.359 35.594 21.891 1 95.75 70 GLN A O 1
ATOM 612 N N . PHE A 1 71 ? -20.875 34.156 21.156 1 94.75 71 PHE A N 1
ATOM 613 C CA . PHE A 1 71 ? -19.969 35.094 20.5 1 94.75 71 PHE A CA 1
ATOM 614 C C . PHE A 1 71 ? -19.5 36.156 21.484 1 94.75 71 PHE A C 1
ATOM 616 O O . PHE A 1 71 ? -19.625 37.344 21.203 1 94.75 71 PHE A O 1
ATOM 623 N N . VAL A 1 72 ? -18.953 35.75 22.562 1 94.31 72 VAL A N 1
ATOM 624 C CA . VAL A 1 72 ? -18.547 36.625 23.656 1 94.31 72 VAL A CA 1
ATOM 625 C C . VAL A 1 72 ? -17.109 37.094 23.422 1 94.31 72 VAL A C 1
ATOM 627 O O . VAL A 1 72 ? -16.219 36.281 23.188 1 94.31 72 VAL A O 1
ATOM 630 N N . ALA A 1 73 ? -16.922 38.312 23.531 1 92.75 73 ALA A N 1
ATOM 631 C CA . ALA A 1 73 ? -15.586 38.906 23.391 1 92.75 73 ALA A CA 1
ATOM 632 C C . ALA A 1 73 ? -14.711 38.531 24.594 1 92.75 73 ALA A C 1
ATOM 634 O O . ALA A 1 73 ? -15.148 38.625 25.734 1 92.75 73 ALA A O 1
ATOM 635 N N . VAL A 1 74 ? -13.578 37.969 24.375 1 91.5 74 VAL A N 1
ATOM 636 C CA . VAL A 1 74 ? -12.617 37.594 25.406 1 91.5 74 VAL A CA 1
ATOM 637 C C . VAL A 1 74 ? -11.305 38.344 25.172 1 91.5 74 VAL A C 1
ATOM 639 O O . VAL A 1 74 ? -10.75 38.312 24.078 1 91.5 74 VAL A O 1
ATOM 642 N N . GLN A 1 75 ? -10.867 39.031 26.141 1 85.75 75 GLN A N 1
ATOM 643 C CA . GLN A 1 75 ? -9.617 39.781 26.047 1 85.75 75 GLN A CA 1
ATOM 644 C C . GLN A 1 75 ? -8.414 38.875 26.266 1 85.75 75 GLN A C 1
ATOM 646 O O . GLN A 1 75 ? -8.312 38.219 27.312 1 85.75 75 GLN A O 1
ATOM 651 N N . MET A 1 76 ? -7.574 38.719 25.391 1 85.5 76 MET A N 1
ATOM 652 C CA . MET A 1 76 ? -6.328 37.969 25.469 1 85.5 76 MET A CA 1
ATOM 653 C C . MET A 1 76 ? -5.121 38.875 25.297 1 85.5 76 MET A C 1
ATOM 655 O O . MET A 1 76 ? -4.621 39.062 24.188 1 85.5 76 MET A O 1
ATOM 659 N N . GLY A 1 77 ? -4.566 39.375 26.359 1 78.19 77 GLY A N 1
ATOM 660 C CA . GLY A 1 77 ? -3.533 40.375 26.25 1 78.19 77 GLY A CA 1
ATOM 661 C C . GLY A 1 77 ? -4.012 41.656 25.562 1 78.19 77 GLY A C 1
ATOM 662 O O . GLY A 1 77 ? -4.98 42.281 26 1 78.19 77 GLY A O 1
ATOM 663 N N . SER A 1 78 ? -3.348 41.969 24.406 1 80.38 78 SER A N 1
ATOM 664 C CA . SER A 1 78 ? -3.709 43.156 23.672 1 80.38 78 SER A CA 1
ATOM 665 C C . SER A 1 78 ? -4.734 42.875 22.594 1 80.38 78 SER A C 1
ATOM 667 O O . SER A 1 78 ? -5.34 43.781 22.031 1 80.38 78 SER A O 1
ATOM 669 N N . ASP A 1 79 ? -5 41.562 22.484 1 82.94 79 ASP A N 1
ATOM 670 C CA . ASP A 1 79 ? -5.918 41.156 21.422 1 82.94 79 ASP A CA 1
ATOM 671 C C . ASP A 1 79 ? -7.293 40.812 22 1 82.94 79 ASP A C 1
ATOM 673 O O . ASP A 1 79 ? -7.414 40.406 23.156 1 82.94 79 ASP A O 1
ATOM 677 N N . THR A 1 80 ? -8.234 41.125 21.234 1 88.38 80 THR A N 1
ATOM 678 C CA . THR A 1 80 ? -9.594 40.719 21.594 1 88.38 80 THR A CA 1
ATOM 679 C C . THR A 1 80 ? -10.039 39.531 20.719 1 88.38 80 THR A C 1
ATOM 681 O O . THR A 1 80 ? -10.016 39.625 19.484 1 88.38 80 THR A O 1
ATOM 684 N N . LYS A 1 81 ? -10.312 38.5 21.375 1 90.31 81 LYS A N 1
ATOM 685 C CA . LYS A 1 81 ? -10.812 37.312 20.688 1 90.31 81 LYS A CA 1
ATOM 686 C C . LYS A 1 81 ? -12.289 37.094 21 1 90.31 81 LYS A C 1
ATOM 688 O O . LYS A 1 81 ? -12.898 37.875 21.734 1 90.31 81 LYS A O 1
ATOM 693 N N . GLU A 1 82 ? -12.883 36.188 20.344 1 92.69 82 GLU A N 1
ATOM 694 C CA . GLU A 1 82 ? -14.297 35.875 20.562 1 92.69 82 GLU A CA 1
ATOM 695 C C . GLU A 1 82 ? -14.5 34.406 20.906 1 92.69 82 GLU A C 1
ATOM 697 O O . GLU A 1 82 ? -14.094 33.531 20.156 1 92.69 82 GLU A O 1
ATOM 702 N N . ALA A 1 83 ? -15 34.188 22.109 1 95.31 83 ALA A N 1
ATOM 703 C CA . ALA A 1 83 ? -15.422 32.812 22.453 1 95.31 83 ALA A CA 1
ATOM 704 C C . ALA A 1 83 ? -16.75 32.469 21.812 1 95.31 83 ALA A C 1
ATOM 706 O O . ALA A 1 83 ? -17.656 33.312 21.75 1 95.31 83 ALA A O 1
ATOM 707 N N . ASP A 1 84 ? -16.969 31.297 21.359 1 96.38 84 ASP A N 1
ATOM 708 C CA . ASP A 1 84 ? -18.188 30.906 20.641 1 96.38 84 ASP A CA 1
ATOM 709 C C . ASP A 1 84 ? -19.391 30.906 21.578 1 96.38 84 ASP A C 1
ATOM 711 O O . ASP A 1 84 ? -20.453 31.453 21.25 1 96.38 84 ASP A O 1
ATOM 715 N N . ILE A 1 85 ? -19.25 30.203 22.75 1 97.5 85 ILE A N 1
ATOM 716 C CA . ILE A 1 85 ? -20.328 30.125 23.719 1 97.5 85 ILE A CA 1
ATOM 717 C C . ILE A 1 85 ? -19.766 30.141 25.141 1 97.5 85 ILE A C 1
ATOM 719 O O . ILE A 1 85 ? -18.75 29.5 25.406 1 97.5 85 ILE A O 1
ATOM 723 N N . ILE A 1 86 ? -20.359 30.859 26.031 1 97.81 86 ILE A N 1
ATOM 724 C CA . ILE A 1 86 ? -20.062 30.797 27.453 1 97.81 86 ILE A CA 1
ATOM 725 C C . ILE A 1 86 ? -21.359 30.594 28.234 1 97.81 86 ILE A C 1
ATOM 727 O O . ILE A 1 86 ? -22.359 31.266 28 1 97.81 86 ILE A O 1
ATOM 731 N N . VAL A 1 87 ? -21.359 29.594 29.094 1 98.06 87 VAL A N 1
ATOM 732 C CA . VAL A 1 87 ? -22.453 29.375 30.031 1 98.06 87 VAL A CA 1
ATOM 733 C C . VAL A 1 87 ? -22.094 30 31.391 1 98.06 87 VAL A C 1
ATOM 735 O O . VAL A 1 87 ? -20.984 29.828 31.891 1 98.06 87 VAL A O 1
ATOM 738 N N . TYR A 1 88 ? -23.062 30.594 31.969 1 97.19 88 TYR A N 1
ATOM 739 C CA . TYR A 1 88 ? -22.812 31.312 33.219 1 97.19 88 TYR A CA 1
ATOM 740 C C . TYR A 1 88 ? -23.578 30.688 34.375 1 97.19 88 TYR A C 1
ATOM 742 O O . TYR A 1 88 ? -24.609 30.047 34.156 1 97.19 88 TYR A O 1
ATOM 750 N N . ASN A 1 89 ? -23.062 30.875 35.562 1 95.12 89 ASN A N 1
ATOM 751 C CA . ASN A 1 89 ? -23.672 30.359 36.781 1 95.12 89 ASN A CA 1
ATOM 752 C C . ASN A 1 89 ? -24.844 31.234 37.25 1 95.12 89 ASN A C 1
ATOM 754 O O . ASN A 1 89 ? -25.672 30.812 38.062 1 95.12 89 ASN A O 1
ATOM 758 N N . ASP A 1 90 ? -24.922 32.469 36.688 1 95.38 90 ASP A N 1
ATOM 759 C CA . ASP A 1 90 ? -25.906 33.406 37.156 1 95.38 90 ASP A CA 1
ATOM 760 C C . ASP A 1 90 ? -26.656 34.062 36 1 95.38 90 ASP A C 1
ATOM 762 O O . ASP A 1 90 ? -26.156 34.094 34.875 1 95.38 90 ASP A O 1
ATOM 766 N N . ASP A 1 91 ? -27.797 34.719 36.219 1 93.56 91 ASP A N 1
ATOM 767 C CA . ASP A 1 91 ? -28.656 35.312 35.219 1 93.56 91 ASP A CA 1
ATOM 768 C C . ASP A 1 91 ? -28.016 36.594 34.656 1 93.56 91 ASP A C 1
ATOM 770 O O . ASP A 1 91 ? -28.266 36.969 33.5 1 93.56 91 ASP A O 1
ATOM 774 N N . ALA A 1 92 ? -27.172 37.25 35.5 1 94.44 92 ALA A N 1
ATOM 775 C CA . ALA A 1 92 ? -26.516 38.469 35.094 1 94.44 92 ALA A CA 1
ATOM 776 C C . ALA A 1 92 ? -25.328 38.188 34.188 1 94.44 92 ALA A C 1
ATOM 778 O O . ALA A 1 92 ? -24.766 39.094 33.562 1 94.44 92 ALA A O 1
ATOM 779 N N . CYS A 1 93 ? -24.938 36.875 34.031 1 95.12 93 CYS A N 1
ATOM 780 C CA . CYS A 1 93 ? -23.844 36.406 33.156 1 95.12 93 CYS A CA 1
ATOM 781 C C . CYS A 1 93 ? -22.531 37.062 33.562 1 95.12 93 CYS A C 1
ATOM 783 O O . CYS A 1 93 ? -21.844 37.656 32.688 1 95.12 93 CYS A O 1
ATOM 785 N N . THR A 1 94 ? -22.219 36.969 34.875 1 94.5 94 THR A N 1
ATOM 786 C CA . THR A 1 94 ? -21 37.562 35.406 1 94.5 94 THR A CA 1
ATOM 787 C C . THR A 1 94 ? -20.031 36.469 35.875 1 94.5 94 THR A C 1
ATOM 789 O O . THR A 1 94 ? -18.844 36.719 36.062 1 94.5 94 THR A O 1
ATOM 792 N N . SER A 1 95 ? -20.547 35.312 36.031 1 95.62 95 SER A N 1
ATOM 793 C CA . SER A 1 95 ? -19.734 34.219 36.531 1 95.62 95 SER A CA 1
ATOM 794 C C . SER A 1 95 ? -19.672 33.062 35.5 1 95.62 95 SER A C 1
ATOM 796 O O . SER A 1 95 ? -20.469 32.125 35.594 1 95.62 95 SER A O 1
ATOM 798 N N . PRO A 1 96 ? -18.656 33.125 34.656 1 96.06 96 PRO A N 1
ATOM 799 C CA . PRO A 1 96 ? -18.547 32.062 33.656 1 96.06 96 PRO A CA 1
ATOM 800 C C . PRO A 1 96 ? -18.391 30.688 34.25 1 96.06 96 PRO A C 1
ATOM 802 O O . PRO A 1 96 ? -17.703 30.531 35.281 1 96.06 96 PRO A O 1
ATOM 805 N N . HIS A 1 97 ? -19.062 29.672 33.719 1 96.19 97 HIS A N 1
ATOM 806 C CA . HIS A 1 97 ? -19.078 28.297 34.219 1 96.19 97 HIS A CA 1
ATOM 807 C C . HIS A 1 97 ? -18.469 27.344 33.188 1 96.19 97 HIS A C 1
ATOM 809 O O . HIS A 1 97 ? -17.609 26.531 33.531 1 96.19 97 HIS A O 1
ATOM 815 N N . ILE A 1 98 ? -18.922 27.391 31.969 1 96.94 98 ILE A N 1
ATOM 816 C CA . ILE A 1 98 ? -18.469 26.531 30.875 1 96.94 98 ILE A CA 1
ATOM 817 C C . ILE A 1 98 ? -18.109 27.391 29.672 1 96.94 98 ILE A C 1
ATOM 819 O O . ILE A 1 98 ? -18.891 28.234 29.234 1 96.94 98 ILE A O 1
ATOM 823 N N . LEU A 1 99 ? -16.953 27.25 29.172 1 97.5 99 LEU A N 1
ATOM 824 C CA . LEU A 1 99 ? -16.562 27.891 27.922 1 97.5 99 LEU A CA 1
ATOM 825 C C . LEU A 1 99 ? -16.516 26.875 26.781 1 97.5 99 LEU A C 1
ATOM 827 O O . LEU A 1 99 ? -15.922 25.797 26.922 1 97.5 99 LEU A O 1
ATOM 831 N N . ILE A 1 100 ? -17.125 27.188 25.641 1 97.56 100 ILE A N 1
ATOM 832 C CA . ILE A 1 100 ? -17.266 26.219 24.547 1 97.56 100 ILE A CA 1
ATOM 833 C C . ILE A 1 100 ? -16.672 26.828 23.266 1 97.56 100 ILE A C 1
ATOM 835 O O . ILE A 1 100 ? -16.953 27.969 22.922 1 97.56 100 ILE A O 1
ATOM 839 N N . GLU A 1 101 ? -15.836 26.094 22.609 1 96.75 101 GLU A N 1
ATOM 840 C CA . GLU A 1 101 ? -15.312 26.422 21.297 1 96.75 101 GLU A CA 1
ATOM 841 C C . GLU A 1 101 ? -15.75 25.391 20.25 1 96.75 101 GLU A C 1
ATOM 843 O O . GLU A 1 101 ? -15.648 24.188 20.5 1 96.75 101 GLU A O 1
ATOM 848 N N . CYS A 1 102 ? -16.281 25.828 19.125 1 96.38 102 CYS A N 1
ATOM 849 C CA . CYS A 1 102 ? -16.797 24.938 18.094 1 96.38 102 CYS A CA 1
ATOM 850 C C . CYS A 1 102 ? -15.969 25.031 16.828 1 96.38 102 CYS A C 1
ATOM 852 O O . CYS A 1 102 ? -15.375 26.078 16.547 1 96.38 102 CYS A O 1
ATOM 854 N N . LYS A 1 103 ? -15.805 23.984 16.156 1 94.81 103 LYS A N 1
ATOM 855 C CA . LYS A 1 103 ? -15.164 23.922 14.852 1 94.81 103 LYS A CA 1
ATOM 856 C C . LYS A 1 103 ? -16.062 23.188 13.844 1 94.81 103 LYS A C 1
ATOM 858 O O . LYS A 1 103 ? -17 22.484 14.227 1 94.81 103 LYS A O 1
ATOM 863 N N . SER A 1 104 ? -15.727 23.453 12.555 1 92.88 104 SER A N 1
ATOM 864 C CA . SER A 1 104 ? -16.422 22.703 11.516 1 92.88 104 SER A CA 1
ATOM 865 C C . SER A 1 104 ? -16.203 21.203 11.648 1 92.88 104 SER A C 1
ATOM 867 O O . SER A 1 104 ? -15.148 20.781 12.133 1 92.88 104 SER A O 1
ATOM 869 N N . PRO A 1 105 ? -17.172 20.391 11.219 1 89 105 PRO A N 1
ATOM 870 C CA . PRO A 1 105 ? -17.062 18.953 11.391 1 89 105 PRO A CA 1
ATOM 871 C C . PRO A 1 105 ? -15.93 18.328 10.562 1 89 105 PRO A C 1
ATOM 873 O O . PRO A 1 105 ? -15.5 17.203 10.836 1 89 105 PRO A O 1
ATOM 876 N N . ASP A 1 106 ? -15.352 19 9.617 1 87.94 106 ASP A N 1
ATOM 877 C CA . ASP A 1 106 ? -14.406 18.391 8.688 1 87.94 106 ASP A CA 1
ATOM 878 C C . ASP A 1 106 ? -12.984 18.875 8.961 1 87.94 106 ASP A C 1
ATOM 880 O O . ASP A 1 106 ? -12.078 18.656 8.148 1 87.94 106 ASP A O 1
ATOM 884 N N . VAL A 1 107 ? -12.859 19.531 10.148 1 89.56 107 VAL A N 1
ATOM 885 C CA . VAL A 1 107 ? -11.508 19.984 10.453 1 89.56 107 VAL A CA 1
ATOM 886 C C . VAL A 1 107 ? -10.641 18.781 10.828 1 89.56 107 VAL A C 1
ATOM 888 O O . VAL A 1 107 ? -11.156 17.766 11.305 1 89.56 107 VAL A O 1
ATOM 891 N N . SER A 1 108 ? -9.359 18.828 10.625 1 88.56 108 SER A N 1
ATOM 892 C CA . SER A 1 108 ? -8.43 17.766 10.961 1 88.56 108 SER A CA 1
ATOM 893 C C . SER A 1 108 ? -8.312 17.578 12.469 1 88.56 108 SER A C 1
ATOM 895 O O . SER A 1 108 ? -8.672 18.469 13.234 1 88.56 108 SER A O 1
ATOM 897 N N . GLU A 1 109 ? -7.855 16.438 12.859 1 90.25 109 GLU A N 1
ATOM 898 C CA . GLU A 1 109 ? -7.613 16.156 14.273 1 90.25 109 GLU A CA 1
ATOM 899 C C . GLU A 1 109 ? -6.652 17.172 14.883 1 90.25 109 GLU A C 1
ATOM 901 O O . GLU A 1 109 ? -6.844 17.625 16.016 1 90.25 109 GLU A O 1
ATOM 906 N N . ALA A 1 110 ? -5.668 17.516 14.18 1 86.69 110 ALA A N 1
ATOM 907 C CA . ALA A 1 110 ? -4.695 18.5 14.664 1 86.69 110 ALA A CA 1
ATOM 908 C C . ALA A 1 110 ? -5.352 19.859 14.898 1 86.69 110 ALA A C 1
ATOM 910 O O . ALA A 1 110 ? -5.074 20.516 15.898 1 86.69 110 ALA A O 1
ATOM 911 N N . GLU A 1 111 ? -6.152 20.219 13.977 1 88.81 111 GLU A N 1
ATOM 912 C CA . GLU A 1 111 ? -6.879 21.484 14.117 1 88.81 111 GLU A CA 1
ATOM 913 C C . GLU A 1 111 ? -7.84 21.438 15.305 1 88.81 111 GLU A C 1
ATOM 915 O O . GLU A 1 111 ? -8.008 22.422 16.016 1 88.81 111 GLU A O 1
ATOM 920 N N . PHE A 1 112 ? -8.5 20.375 15.469 1 92.44 112 PHE A N 1
ATOM 921 C CA . PHE A 1 112 ? -9.414 20.188 16.594 1 92.44 112 PHE A CA 1
ATOM 922 C C . PHE A 1 112 ? -8.672 20.281 17.922 1 92.44 112 PHE A C 1
ATOM 924 O O . PHE A 1 112 ? -9.133 20.953 18.844 1 92.44 112 PHE A O 1
ATOM 931 N N . LYS A 1 113 ? -7.543 19.672 18.016 1 89.12 113 LYS A N 1
ATOM 932 C CA . LYS A 1 113 ? -6.742 19.703 19.234 1 89.12 113 LYS A CA 1
ATOM 933 C C . LYS A 1 113 ? -6.273 21.125 19.547 1 89.12 113 LYS A C 1
ATOM 935 O O . LYS A 1 113 ? -6.234 21.547 20.703 1 89.12 113 LYS A O 1
ATOM 940 N N . LYS A 1 114 ? -5.922 21.828 18.531 1 87.94 114 LYS A N 1
ATOM 941 C CA . LYS A 1 114 ? -5.523 23.219 18.703 1 87.94 114 LYS A CA 1
ATOM 942 C C . LYS A 1 114 ? -6.688 24.047 19.234 1 87.94 114 LYS A C 1
ATOM 944 O O . LYS A 1 114 ? -6.488 24.953 20.062 1 87.94 114 LYS A O 1
ATOM 949 N N . SER A 1 115 ? -7.824 23.734 18.734 1 90.38 115 SER A N 1
ATOM 950 C CA . SER A 1 115 ? -9.016 24.422 19.188 1 90.38 115 SER A CA 1
ATOM 951 C C . SER A 1 115 ? -9.266 24.172 20.672 1 90.38 115 SER A C 1
ATOM 953 O O . SER A 1 115 ? -9.719 25.062 21.391 1 90.38 115 SER A O 1
ATOM 955 N N . ALA A 1 116 ? -8.977 23.031 21.094 1 90.31 116 ALA A N 1
ATOM 956 C CA . ALA A 1 116 ? -9.125 22.703 22.516 1 90.31 116 ALA A CA 1
ATOM 957 C C . ALA A 1 116 ? -8.156 23.531 23.359 1 90.31 116 ALA A C 1
ATOM 959 O O . ALA A 1 116 ? -8.516 24 24.453 1 90.31 116 ALA A O 1
ATOM 960 N N . GLU A 1 117 ? -7.023 23.672 22.859 1 88 117 GLU A N 1
ATOM 961 C CA . GLU A 1 117 ? -6.039 24.484 23.562 1 88 117 GLU A CA 1
ATOM 962 C C . GLU A 1 117 ? -6.469 25.953 23.594 1 88 117 GLU A C 1
ATOM 964 O O . GLU A 1 117 ? -6.293 26.625 24.609 1 88 117 GLU A O 1
ATOM 969 N N . GLN A 1 118 ? -6.992 26.359 22.531 1 85.81 118 GLN A N 1
ATOM 970 C CA . GLN A 1 118 ? -7.504 27.719 22.453 1 85.81 118 GLN A CA 1
ATOM 971 C C . GLN A 1 118 ? -8.641 27.938 23.453 1 85.81 118 GLN A C 1
ATOM 973 O O . GLN A 1 118 ? -8.68 28.953 24.156 1 85.81 118 GLN A O 1
ATOM 978 N N . ALA A 1 119 ? -9.516 27.016 23.484 1 91.88 119 ALA A N 1
ATOM 979 C CA . ALA A 1 119 ? -10.648 27.094 24.406 1 91.88 119 ALA A CA 1
ATOM 980 C C . ALA A 1 119 ? -10.18 27.188 25.859 1 91.88 119 ALA A C 1
ATOM 982 O O . ALA A 1 119 ? -10.719 27.984 26.641 1 91.88 119 ALA A O 1
ATOM 983 N N . PHE A 1 120 ? -9.242 26.438 26.172 1 90.31 120 PHE A N 1
ATOM 984 C CA . PHE A 1 120 ? -8.711 26.438 27.516 1 90.31 120 PHE A CA 1
ATOM 985 C C . PHE A 1 120 ? -8.031 27.766 27.828 1 90.31 120 PHE A C 1
ATOM 987 O O . PHE A 1 120 ? -8.172 28.297 28.938 1 90.31 120 PHE A O 1
ATOM 994 N N . SER A 1 121 ? -7.324 28.281 26.859 1 89.06 121 SER A N 1
ATOM 995 C CA . SER A 1 121 ? -6.648 29.562 27.031 1 89.06 121 SER A CA 1
ATOM 996 C C . SER A 1 121 ? -7.652 30.672 27.297 1 89.06 121 SER A C 1
ATOM 998 O O . SER A 1 121 ? -7.344 31.641 28.016 1 89.06 121 SER A O 1
ATOM 1000 N N . TYR A 1 122 ? -8.852 30.578 26.734 1 91.88 122 TYR A N 1
ATOM 1001 C CA . TYR A 1 122 ? -9.906 31.547 26.953 1 91.88 122 TYR A CA 1
ATOM 1002 C C . TYR A 1 122 ? -10.555 31.344 28.328 1 91.88 122 TYR A C 1
ATOM 1004 O O . TYR A 1 122 ? -10.969 32.312 28.969 1 91.88 122 TYR A O 1
ATOM 1012 N N . ALA A 1 123 ? -10.664 30.125 28.719 1 92.25 123 ALA A N 1
ATOM 1013 C CA . ALA A 1 123 ? -11.398 29.766 29.938 1 92.25 123 ALA A CA 1
ATOM 1014 C C . ALA A 1 123 ? -10.672 30.266 31.188 1 92.25 123 ALA A C 1
ATOM 1016 O O . ALA A 1 123 ? -11.305 30.688 32.156 1 92.25 123 ALA A O 1
ATOM 1017 N N . VAL A 1 124 ? -9.383 30.234 31.188 1 88.19 124 VAL A N 1
ATOM 1018 C CA . VAL A 1 124 ? -8.57 30.547 32.344 1 88.19 124 VAL A CA 1
ATOM 1019 C C . VAL A 1 124 ? -8.797 32 32.75 1 88.19 124 VAL A C 1
ATOM 1021 O O . VAL A 1 124 ? -9.258 32.281 33.875 1 88.19 124 VAL A O 1
ATOM 1024 N N . PRO A 1 125 ? -8.555 32.969 31.844 1 86.94 125 PRO A N 1
ATOM 1025 C CA . PRO A 1 125 ? -8.781 34.344 32.25 1 86.94 125 PRO A CA 1
ATOM 1026 C C . PRO A 1 125 ? -10.25 34.656 32.5 1 86.94 125 PRO A C 1
ATOM 1028 O O . PRO A 1 125 ? -10.57 35.531 33.312 1 86.94 125 PRO A O 1
ATOM 1031 N N . GLN A 1 126 ? -11.227 33.938 31.906 1 89.81 126 GLN A N 1
ATOM 1032 C CA . GLN A 1 126 ? -12.648 34.188 32.094 1 89.81 126 GLN A CA 1
ATOM 1033 C C . GLN A 1 126 ? -13.148 33.594 33.406 1 89.81 126 GLN A C 1
ATOM 1035 O O . GLN A 1 126 ? -14.211 33.969 33.906 1 89.81 126 GLN A O 1
ATOM 1040 N N . GLY A 1 127 ? -12.359 32.594 33.875 1 89.5 127 GLY A N 1
ATOM 1041 C CA . GLY A 1 127 ? -12.711 31.953 35.125 1 89.5 127 GLY A CA 1
ATOM 1042 C C . GLY A 1 127 ? -13.68 30.797 34.969 1 89.5 127 GLY A C 1
ATOM 1043 O O . GLY A 1 127 ? -14.344 30.391 35.938 1 89.5 127 GLY A O 1
ATOM 1044 N N . ALA A 1 128 ? -13.859 30.312 33.812 1 94.06 128 ALA A N 1
ATOM 1045 C CA . ALA A 1 128 ? -14.734 29.172 33.594 1 94.06 128 ALA A CA 1
ATOM 1046 C C . ALA A 1 128 ? -14.117 27.891 34.125 1 94.06 128 ALA A C 1
ATOM 1048 O O . ALA A 1 128 ? -12.914 27.656 34 1 94.06 128 ALA A O 1
ATOM 1049 N N . LYS A 1 129 ? -14.844 27.047 34.688 1 93.06 129 LYS A N 1
ATOM 1050 C CA . LYS A 1 129 ? -14.359 25.828 35.312 1 93.06 129 LYS A CA 1
ATOM 1051 C C . LYS A 1 129 ? -14.273 24.688 34.281 1 93.06 129 LYS A C 1
ATOM 1053 O O . LYS A 1 129 ? -13.391 23.828 34.375 1 93.06 129 LYS A O 1
ATOM 1058 N N . TYR A 1 130 ? -15.203 24.688 33.375 1 95.31 130 TYR A N 1
ATOM 1059 C CA . TYR A 1 130 ? -15.25 23.609 32.406 1 95.31 130 TYR A CA 1
ATOM 1060 C C . TYR A 1 130 ? -15.039 24.141 30.984 1 95.31 130 TYR A C 1
ATOM 1062 O O . TYR A 1 130 ? -15.344 25.297 30.688 1 95.31 130 TYR A O 1
ATOM 1070 N N . VAL A 1 131 ? -14.484 23.328 30.141 1 96.38 131 VAL A N 1
ATOM 1071 C CA . VAL A 1 131 ? -14.25 23.656 28.734 1 96.38 131 VAL A CA 1
ATOM 1072 C C . VAL A 1 131 ? -14.828 22.547 27.859 1 96.38 131 VAL A C 1
ATOM 1074 O O . VAL A 1 131 ? -14.711 21.359 28.172 1 96.38 131 VAL A O 1
ATOM 1077 N N . TRP A 1 132 ? -15.523 22.891 26.859 1 97.5 132 TRP A N 1
ATOM 1078 C CA . TRP A 1 132 ? -16.094 21.984 25.875 1 97.5 132 TRP A CA 1
ATOM 1079 C C . TRP A 1 132 ? -15.672 22.375 24.469 1 97.5 132 TRP A C 1
ATOM 1081 O O . TRP A 1 132 ? -15.961 23.5 24.016 1 97.5 132 TRP A O 1
ATOM 1091 N N . THR A 1 133 ? -14.922 21.562 23.781 1 96.5 133 THR A N 1
ATOM 1092 C CA . THR A 1 133 ? -14.617 21.734 22.375 1 96.5 133 THR A CA 1
ATOM 1093 C C . THR A 1 133 ? -15.453 20.797 21.516 1 96.5 133 THR A C 1
ATOM 1095 O O . THR A 1 133 ? -15.445 19.594 21.719 1 96.5 133 THR A O 1
ATOM 1098 N N . ALA A 1 134 ? -16.109 21.344 20.5 1 95.94 134 ALA A N 1
ATOM 1099 C CA . ALA A 1 134 ? -17.078 20.547 19.734 1 95.94 134 ALA A CA 1
ATOM 1100 C C . ALA A 1 134 ? -16.859 20.703 18.234 1 95.94 134 ALA A C 1
ATOM 1102 O O . ALA A 1 134 ? -16.625 21.812 17.766 1 95.94 134 ALA A O 1
ATOM 1103 N N . MET A 1 135 ? -16.938 19.656 17.531 1 94.19 135 MET A N 1
ATOM 1104 C CA . MET A 1 135 ? -16.953 19.75 16.062 1 94.19 135 MET A CA 1
ATOM 1105 C C . MET A 1 135 ? -18.062 18.891 15.477 1 94.19 135 MET A C 1
ATOM 1107 O O . MET A 1 135 ? -17.969 18.438 14.336 1 94.19 135 MET A O 1
ATOM 1111 N N . GLY A 1 136 ? -19.031 18.656 16.25 1 91.06 136 GLY A N 1
ATOM 1112 C CA . GLY A 1 136 ? -20.188 17.891 15.805 1 91.06 136 GLY A CA 1
ATOM 1113 C C . GLY A 1 136 ? -19.984 16.391 15.969 1 91.06 136 GLY A C 1
ATOM 1114 O O . GLY A 1 136 ? -20.547 15.781 16.891 1 91.06 136 GLY A O 1
ATOM 1115 N N . ILE A 1 137 ? -19.062 15.859 15.258 1 92.94 137 ILE A N 1
ATOM 1116 C CA . ILE A 1 137 ? -18.875 14.406 15.242 1 92.94 137 ILE A CA 1
ATOM 1117 C C . ILE A 1 137 ? -17.906 14.008 16.359 1 92.94 137 ILE A C 1
ATOM 1119 O O . ILE A 1 137 ? -17.766 12.82 16.656 1 92.94 137 ILE A O 1
ATOM 1123 N N . LYS A 1 138 ? -17.281 14.914 16.953 1 94.56 138 LYS A N 1
ATOM 1124 C CA . LYS A 1 138 ? -16.375 14.664 18.062 1 94.56 138 LYS A CA 1
ATOM 1125 C C . LYS A 1 138 ? -16.438 15.789 19.094 1 94.56 138 LYS A C 1
ATOM 1127 O O . LYS A 1 138 ? -16.547 16.969 18.734 1 94.56 138 LYS A O 1
ATOM 1132 N N . ASN A 1 139 ? -16.391 15.414 20.344 1 95.5 139 ASN A N 1
ATOM 1133 C CA . ASN A 1 139 ? -16.406 16.344 21.469 1 95.5 139 ASN A CA 1
ATOM 1134 C C . ASN A 1 139 ? -15.32 16.016 22.5 1 95.5 139 ASN A C 1
ATOM 1136 O O . ASN A 1 139 ? -15.039 14.836 22.734 1 95.5 139 ASN A O 1
ATOM 1140 N N . GLU A 1 140 ? -14.742 17.016 23 1 95 140 GLU A N 1
ATOM 1141 C CA . GLU A 1 140 ? -13.82 16.844 24.109 1 95 140 GLU A CA 1
ATOM 1142 C C . GLU A 1 140 ? -14.172 17.797 25.266 1 95 140 GLU A C 1
ATOM 1144 O O . GLU A 1 140 ? -14.602 18.922 25.031 1 95 140 GLU A O 1
ATOM 1149 N N . TYR A 1 141 ? -14.016 17.312 26.438 1 95.62 141 TYR A N 1
ATOM 1150 C CA . TYR A 1 141 ? -14.367 18.047 27.641 1 95.62 141 TYR A CA 1
ATOM 1151 C C . TYR A 1 141 ? -13.195 18.094 28.625 1 95.62 141 TYR A C 1
ATOM 1153 O O . TYR A 1 141 ? -12.477 17.109 28.781 1 95.62 141 TYR A O 1
ATOM 1161 N N . PHE A 1 142 ? -13.094 19.219 29.25 1 93.62 142 PHE A N 1
ATOM 1162 C CA . PHE A 1 142 ? -12.016 19.375 30.219 1 93.62 142 PHE A CA 1
ATOM 1163 C C . PHE A 1 142 ? -12.5 20.125 31.453 1 93.62 142 PHE A C 1
ATOM 1165 O O . PHE A 1 142 ? -13.508 20.828 31.391 1 93.62 142 PHE A O 1
ATOM 1172 N N . GLU A 1 143 ? -11.867 19.844 32.5 1 91.94 143 GLU A N 1
ATOM 1173 C CA . GLU A 1 143 ? -12.047 20.578 33.75 1 91.94 143 GLU A CA 1
ATOM 1174 C C . GLU A 1 143 ? -10.758 21.312 34.156 1 91.94 143 GLU A C 1
ATOM 1176 O O . GLU A 1 143 ? -9.664 20.75 34.062 1 91.94 143 GLU A O 1
ATOM 1181 N N . ARG A 1 144 ? -10.906 22.516 34.438 1 87.62 144 ARG A N 1
ATOM 1182 C CA . ARG A 1 144 ? -9.766 23.312 34.875 1 87.62 144 ARG A CA 1
ATOM 1183 C C . ARG A 1 144 ? -9.461 23.047 36.344 1 87.62 144 ARG A C 1
ATOM 1185 O O . ARG A 1 144 ? -10.344 23.188 37.219 1 87.62 144 ARG A O 1
ATOM 1192 N N . ASP A 1 145 ? -8.211 22.562 36.562 1 79.75 145 ASP A N 1
ATOM 1193 C CA . ASP A 1 145 ? -7.762 22.391 37.938 1 79.75 145 ASP A CA 1
ATOM 1194 C C . ASP A 1 145 ? -7.543 23.734 38.625 1 79.75 145 ASP A C 1
ATOM 1196 O O . ASP A 1 145 ? -6.777 24.562 38.125 1 79.75 145 ASP A O 1
ATOM 1200 N N . LEU A 1 146 ? -8.25 23.984 39.562 1 71.19 146 LEU A N 1
ATOM 1201 C CA . LEU A 1 146 ? -8.148 25.281 40.219 1 71.19 146 LEU A CA 1
ATOM 1202 C C . LEU A 1 146 ? -6.852 25.375 41.031 1 71.19 146 LEU A C 1
ATOM 1204 O O . LEU A 1 146 ? -6.441 26.469 41.406 1 71.19 146 LEU A O 1
ATOM 1208 N N . LYS A 1 147 ? -6.133 24.172 41.219 1 70 147 LYS A N 1
ATOM 1209 C CA . LYS A 1 147 ? -4.836 24.188 41.875 1 70 147 LYS A CA 1
ATOM 1210 C C . LYS A 1 147 ? -3.723 24.562 40.906 1 70 147 LYS A C 1
ATOM 1212 O O . LYS A 1 147 ? -3.791 24.234 39.719 1 70 147 LYS A O 1
ATOM 1217 N N . ARG A 1 148 ? -2.756 25.5 41.281 1 66.12 148 ARG A N 1
ATOM 1218 C CA . ARG A 1 148 ? -1.628 25.891 40.438 1 66.12 148 ARG A CA 1
ATOM 1219 C C . ARG A 1 148 ? -0.61 24.766 40.344 1 66.12 148 ARG A C 1
ATOM 1221 O O . ARG A 1 148 ? -0.347 24.062 41.312 1 66.12 148 ARG A O 1
ATOM 1228 N N . PRO A 1 149 ? -0.1 24.547 39.188 1 67.25 149 PRO A N 1
ATOM 1229 C CA . PRO A 1 149 ? -0.396 25.125 37.875 1 67.25 149 PRO A CA 1
ATOM 1230 C C . PRO A 1 149 ? -1.696 24.594 37.281 1 67.25 149 PRO A C 1
ATOM 1232 O O . PRO A 1 149 ? -2.029 23.422 37.469 1 67.25 149 PRO A O 1
ATOM 1235 N N . GLN A 1 150 ? -2.486 25.453 36.75 1 71.62 150 GLN A N 1
ATOM 1236 C CA . GLN A 1 150 ? -3.791 25.094 36.219 1 71.62 150 GLN A CA 1
ATOM 1237 C C . GLN A 1 150 ? -3.658 24.078 35.094 1 71.62 150 GLN A C 1
ATOM 1239 O O . GLN A 1 150 ? -3.092 24.359 34.031 1 71.62 150 GLN A O 1
ATOM 1244 N N . ARG A 1 151 ? -3.877 22.906 35.562 1 79.5 151 ARG A N 1
ATOM 1245 C CA . ARG A 1 151 ? -3.75 21.812 34.625 1 79.5 151 ARG A CA 1
ATOM 1246 C C . ARG A 1 151 ? -5.086 21.5 33.938 1 79.5 151 ARG A C 1
ATOM 1248 O O . ARG A 1 151 ? -6.145 21.719 34.531 1 79.5 151 ARG A O 1
ATOM 1255 N N . LYS A 1 152 ? -5.02 21.188 32.719 1 86.06 152 LYS A N 1
ATOM 1256 C CA . LYS A 1 152 ? -6.137 20.719 31.906 1 86.06 152 LYS A CA 1
ATOM 1257 C C . LYS A 1 152 ? -6.418 19.234 32.188 1 86.06 152 LYS A C 1
ATOM 1259 O O . LYS A 1 152 ? -5.598 18.375 31.844 1 86.06 152 LYS A O 1
ATOM 1264 N N . ILE A 1 153 ? -7.562 18.984 32.844 1 87.62 153 ILE A N 1
ATOM 1265 C CA . ILE A 1 153 ? -7.906 17.609 33.156 1 87.62 153 ILE A CA 1
ATOM 1266 C C . ILE A 1 153 ? -9.055 17.141 32.281 1 87.62 153 ILE A C 1
ATOM 1268 O O . ILE A 1 153 ? -10.07 17.828 32.156 1 87.62 153 ILE A O 1
ATOM 1272 N N . THR A 1 154 ? -8.859 16.031 31.719 1 91.44 154 THR A N 1
ATOM 1273 C CA . THR A 1 154 ? -9.898 15.469 30.859 1 91.44 154 THR A CA 1
ATOM 1274 C C . THR A 1 154 ? -11.156 15.164 31.672 1 91.44 154 THR A C 1
ATOM 1276 O O . THR A 1 154 ? -11.07 14.656 32.781 1 91.44 154 THR A O 1
ATOM 1279 N N . ALA A 1 155 ? -12.258 15.57 31.203 1 92.81 155 ALA A N 1
ATOM 1280 C CA . ALA A 1 155 ? -13.562 15.242 31.781 1 92.81 155 ALA A CA 1
ATOM 1281 C C . ALA A 1 155 ? -14.406 14.422 30.797 1 92.81 155 ALA A C 1
ATOM 1283 O O . ALA A 1 155 ? -14.258 14.547 29.578 1 92.81 155 ALA A O 1
ATOM 1284 N N . PRO A 1 156 ? -15.234 13.57 31.312 1 93.06 156 PRO A N 1
ATOM 1285 C CA . PRO A 1 156 ? -16.078 12.781 30.406 1 93.06 156 PRO A CA 1
ATOM 1286 C C . PRO A 1 156 ? -17.203 13.609 29.781 1 93.06 156 PRO A C 1
ATOM 1288 O O . PRO A 1 156 ? -17.766 13.219 28.75 1 93.06 156 PRO A O 1
ATOM 1291 N N . ASP A 1 157 ? -17.562 14.664 30.469 1 94.94 157 ASP A N 1
ATOM 1292 C CA . ASP A 1 157 ? -18.672 15.523 30.078 1 94.94 157 ASP A CA 1
ATOM 1293 C C . ASP A 1 157 ? -18.625 16.859 30.828 1 94.94 157 ASP A C 1
ATOM 1295 O O . ASP A 1 157 ? -17.656 17.125 31.547 1 94.94 157 ASP A O 1
ATOM 1299 N N . ILE A 1 158 ? -19.547 17.75 30.531 1 95.5 158 ILE A N 1
ATOM 1300 C CA . ILE A 1 158 ? -19.781 18.938 31.359 1 95.5 158 ILE A CA 1
ATOM 1301 C C . ILE A 1 158 ? -20.984 18.703 32.281 1 95.5 158 ILE A C 1
ATOM 1303 O O . ILE A 1 158 ? -21.844 17.875 31.984 1 95.5 158 ILE A O 1
ATOM 1307 N N . PRO A 1 159 ? -21.047 19.359 33.375 1 95.12 159 PRO A N 1
ATOM 1308 C CA . PRO A 1 159 ? -22.188 19.172 34.281 1 95.12 159 PRO A CA 1
ATOM 1309 C C . PRO A 1 159 ? -23.484 19.719 33.719 1 95.12 159 PRO A C 1
ATOM 1311 O O . PRO A 1 159 ? -23.484 20.766 33.031 1 95.12 159 PRO A O 1
ATOM 1314 N N . GLN A 1 160 ? -24.578 19.078 34.062 1 96.31 160 GLN A N 1
ATOM 1315 C CA . GLN A 1 160 ? -25.906 19.609 33.781 1 96.31 160 GLN A CA 1
ATOM 1316 C C . GLN A 1 160 ? -26.297 20.688 34.781 1 96.31 160 GLN A C 1
ATOM 1318 O O . GLN A 1 160 ? -25.703 20.781 35.844 1 96.31 160 GLN A O 1
ATOM 1323 N N . PHE A 1 161 ? -27.234 21.438 34.375 1 96.06 161 PHE A N 1
ATOM 1324 C CA . PHE A 1 161 ? -27.719 22.484 35.281 1 96.06 161 PHE A CA 1
ATOM 1325 C C . PHE A 1 161 ? -28.188 21.891 36.594 1 96.06 161 PHE A C 1
ATOM 1327 O O . PHE A 1 161 ? -28.984 20.953 36.625 1 96.06 161 PHE A O 1
ATOM 1334 N N . GLY A 1 162 ? -27.625 22.344 37.656 1 91.56 162 GLY A N 1
ATOM 1335 C CA . GLY A 1 162 ? -28.016 21.906 38.969 1 91.56 162 GLY A CA 1
ATOM 1336 C C . GLY A 1 162 ? -27.219 20.719 39.469 1 91.56 162 GLY A C 1
ATOM 1337 O O . GLY A 1 162 ? -27.422 20.266 40.594 1 91.56 162 GLY A O 1
ATOM 1338 N N . VAL A 1 163 ? -26.344 20.234 38.688 1 91.75 163 VAL A N 1
ATOM 1339 C CA . VAL A 1 163 ? -25.547 19.062 39.062 1 91.75 163 VAL A CA 1
ATOM 1340 C C . VAL A 1 163 ? -24.141 19.516 39.469 1 91.75 163 VAL A C 1
ATOM 1342 O O . VAL A 1 163 ? -23.5 20.297 38.75 1 91.75 163 VAL A O 1
ATOM 1345 N N . SER A 1 164 ? -23.609 19.172 40.625 1 80.5 164 SER A N 1
ATOM 1346 C CA . SER A 1 164 ? -22.344 19.656 41.125 1 80.5 164 SER A CA 1
ATOM 1347 C C . SER A 1 164 ? -21.219 18.672 40.844 1 80.5 164 SER A C 1
ATOM 1349 O O . SER A 1 164 ? -20.047 19.047 40.844 1 80.5 164 SER A O 1
ATOM 1351 N N . GLY A 1 165 ? -21.484 17.391 40.656 1 84.06 165 GLY A N 1
ATOM 1352 C CA . GLY A 1 165 ? -20.438 16.406 40.438 1 84.06 165 GLY A CA 1
ATOM 1353 C C . GLY A 1 165 ? -20.641 15.594 39.188 1 84.06 165 GLY A C 1
ATOM 1354 O O . GLY A 1 165 ? -21.766 15.258 38.812 1 84.06 165 GLY A O 1
ATOM 1355 N N . LEU A 1 166 ? -19.484 15.328 38.5 1 90.81 166 LEU A N 1
ATOM 1356 C CA . LEU A 1 166 ? -19.531 14.578 37.25 1 90.81 166 LEU A CA 1
ATOM 1357 C C . LEU A 1 166 ? -19.234 13.102 37.5 1 90.81 166 LEU A C 1
ATOM 1359 O O . LEU A 1 166 ? -18.375 12.758 38.312 1 90.81 166 LEU A O 1
ATOM 1363 N N . ALA A 1 167 ? -20 12.25 36.906 1 92.44 167 ALA A N 1
ATOM 1364 C CA . ALA A 1 167 ? -19.688 10.828 36.875 1 92.44 167 ALA A CA 1
ATOM 1365 C C . ALA A 1 167 ? -18.422 10.57 36.062 1 92.44 167 ALA A C 1
ATOM 1367 O O . ALA A 1 167 ? -18 11.406 35.25 1 92.44 167 ALA A O 1
ATOM 1368 N N . PRO A 1 168 ? -17.734 9.477 36.312 1 93.38 168 PRO A N 1
ATOM 1369 C CA . PRO A 1 168 ? -16.484 9.188 35.594 1 93.38 168 PRO A CA 1
ATOM 1370 C C . PRO A 1 168 ? -16.719 8.805 34.125 1 93.38 168 PRO A C 1
ATOM 1372 O O . PRO A 1 168 ? -15.758 8.656 33.375 1 93.38 168 PRO A O 1
ATOM 1375 N N . PHE A 1 169 ? -17.984 8.609 33.75 1 95.69 169 PHE A N 1
ATOM 1376 C CA . PHE A 1 169 ? -18.312 8.266 32.375 1 95.69 169 PHE A CA 1
ATOM 1377 C C . PHE A 1 169 ? -19.578 8.992 31.922 1 95.69 169 PHE A C 1
ATOM 1379 O O . PHE A 1 169 ? -20.344 9.477 32.75 1 95.69 169 PHE A O 1
ATOM 1386 N N . LYS A 1 170 ? -19.781 9.031 30.641 1 96.5 170 LYS A N 1
ATOM 1387 C CA . LYS A 1 170 ? -20.875 9.797 30.062 1 96.5 170 LYS A CA 1
ATOM 1388 C C . LYS A 1 170 ? -21.969 8.883 29.516 1 96.5 170 LYS A C 1
ATOM 1390 O O . LYS A 1 170 ? -23.156 9.172 29.641 1 96.5 170 LYS A O 1
ATOM 1395 N N . TYR A 1 171 ? -21.594 7.75 28.891 1 97.56 171 TYR A N 1
ATOM 1396 C CA . TYR A 1 171 ? -22.531 6.922 28.141 1 97.56 171 TYR A CA 1
ATOM 1397 C C . TYR A 1 171 ? -22.812 5.617 28.875 1 97.56 171 TYR A C 1
ATOM 1399 O O . TYR A 1 171 ? -21.875 4.945 29.328 1 97.56 171 TYR A O 1
ATOM 1407 N N . ALA A 1 172 ? -24.031 5.359 29.031 1 97.31 172 ALA A N 1
ATOM 1408 C CA . ALA A 1 172 ? -24.5 4.148 29.703 1 97.31 172 ALA A CA 1
ATOM 1409 C C . ALA A 1 172 ? -25.688 3.529 28.984 1 97.31 172 ALA A C 1
ATOM 1411 O O . ALA A 1 172 ? -26.391 4.215 28.234 1 97.31 172 ALA A O 1
ATOM 1412 N N . TYR A 1 173 ? -25.859 2.285 29.188 1 96.19 173 TYR A N 1
ATOM 1413 C CA . TYR A 1 173 ? -26.938 1.553 28.547 1 96.19 173 TYR A CA 1
ATOM 1414 C C . TYR A 1 173 ? -28.297 2.139 28.938 1 96.19 173 TYR A C 1
ATOM 1416 O O . TYR A 1 173 ? -28.609 2.234 30.125 1 96.19 173 TYR A O 1
ATOM 1424 N N . GLU A 1 174 ? -29.062 2.586 27.938 1 93.69 174 GLU A N 1
ATOM 1425 C CA . GLU A 1 174 ? -30.391 3.195 28.094 1 93.69 174 GLU A CA 1
ATOM 1426 C C . GLU A 1 174 ? -30.312 4.449 28.969 1 93.69 174 GLU A C 1
ATOM 1428 O O . GLU A 1 174 ? -31.328 4.887 29.516 1 93.69 174 GLU A O 1
ATOM 1433 N N . GLY A 1 175 ? -29.078 4.961 29.109 1 94.88 175 GLY A N 1
ATOM 1434 C CA . GLY A 1 175 ? -28.875 6.16 29.906 1 94.88 175 GLY A CA 1
ATOM 1435 C C . GLY A 1 175 ? -28.906 5.898 31.391 1 94.88 175 GLY A C 1
ATOM 1436 O O . GLY A 1 175 ? -28.234 4.992 31.891 1 94.88 175 GLY A O 1
ATOM 1437 N N . GLY A 1 176 ? -29.656 6.68 32.062 1 93.06 176 GLY A N 1
ATOM 1438 C CA . GLY A 1 176 ? -29.75 6.559 33.531 1 93.06 176 GLY A CA 1
ATOM 1439 C C . GLY A 1 176 ? -29.25 7.781 34.25 1 93.06 176 GLY A C 1
ATOM 1440 O O . GLY A 1 176 ? -29.016 8.828 33.656 1 93.06 176 GLY A O 1
ATOM 1441 N N . ILE A 1 177 ? -29.266 7.66 35.594 1 92.81 177 ILE A N 1
ATOM 1442 C CA . ILE A 1 177 ? -28.828 8.766 36.469 1 92.81 177 ILE A CA 1
ATOM 1443 C C . ILE A 1 177 ? -27.688 8.297 37.375 1 92.81 177 ILE A C 1
ATOM 1445 O O . ILE A 1 177 ? -27.812 7.297 38.062 1 92.81 177 ILE A O 1
ATOM 1449 N N . ALA A 1 178 ? -26.703 9 37.312 1 91.44 178 ALA A N 1
ATOM 1450 C CA . ALA A 1 178 ? -25.562 8.68 38.156 1 91.44 178 ALA A CA 1
ATOM 1451 C C . ALA A 1 178 ? -25.812 9.094 39.594 1 91.44 178 ALA A C 1
ATOM 1453 O O . ALA A 1 178 ? -26.797 9.758 39.906 1 91.44 178 ALA A O 1
ATOM 1454 N N . LYS A 1 179 ? -24.969 8.625 40.562 1 83.88 179 LYS A N 1
ATOM 1455 C CA . LYS A 1 179 ? -25.109 8.883 42 1 83.88 179 LYS A CA 1
ATOM 1456 C C . LYS A 1 179 ? -25.141 10.383 42.281 1 83.88 179 LYS A C 1
ATOM 1458 O O . LYS A 1 179 ? -25.859 10.82 43.188 1 83.88 179 LYS A O 1
ATOM 1463 N N . GLY A 1 180 ? -24.562 11.281 41.594 1 82.94 180 GLY A N 1
ATOM 1464 C CA . GLY A 1 180 ? -24.516 12.719 41.812 1 82.94 180 GLY A CA 1
ATOM 1465 C C . GLY A 1 180 ? -25.641 13.461 41.094 1 82.94 180 GLY A C 1
ATOM 1466 O O . GLY A 1 180 ? -25.703 14.695 41.156 1 82.94 180 GLY A O 1
ATOM 1467 N N . GLY A 1 181 ? -26.625 12.688 40.5 1 89 181 GLY A N 1
ATOM 1468 C CA . GLY A 1 181 ? -27.766 13.305 39.844 1 89 181 GLY A CA 1
ATOM 1469 C C . GLY A 1 181 ? -27.531 13.578 38.375 1 89 181 GLY A C 1
ATOM 1470 O O . GLY A 1 181 ? -28.438 14.039 37.688 1 89 181 GLY A O 1
ATOM 1471 N N . GLN A 1 182 ? -26.438 13.32 37.906 1 92.81 182 GLN A N 1
ATOM 1472 C CA . GLN A 1 182 ? -26.109 13.562 36.5 1 92.81 182 GLN A CA 1
ATOM 1473 C C . GLN A 1 182 ? -26.812 12.57 35.594 1 92.81 182 GLN A C 1
ATOM 1475 O O . GLN A 1 182 ? -26.812 11.367 35.844 1 92.81 182 GLN A O 1
ATOM 1480 N N . LYS A 1 183 ? -27.438 13.102 34.594 1 94.44 183 LYS A N 1
ATOM 1481 C CA . LYS A 1 183 ? -28.047 12.25 33.594 1 94.44 183 LYS A CA 1
ATOM 1482 C C . LYS A 1 183 ? -26.984 11.625 32.688 1 94.44 183 LYS A C 1
ATOM 1484 O O . LYS A 1 183 ? -26.078 12.32 32.219 1 94.44 183 LYS A O 1
ATOM 1489 N N . LEU A 1 184 ? -27.031 10.344 32.562 1 95.94 184 LEU A N 1
ATOM 1490 C CA . LEU A 1 184 ? -26.172 9.633 31.625 1 95.94 184 LEU A CA 1
ATOM 1491 C C . LEU A 1 184 ? -26.859 9.477 30.281 1 95.94 184 LEU A C 1
ATOM 1493 O O . LEU A 1 184 ? -28.078 9.375 30.203 1 95.94 184 LEU A O 1
ATOM 1497 N N . PHE A 1 185 ? -26.094 9.469 29.266 1 96.19 185 PHE A N 1
ATOM 1498 C CA . PHE A 1 185 ? -26.656 9.469 27.922 1 96.19 185 PHE A CA 1
ATOM 1499 C C . PHE A 1 185 ? -26.578 8.078 27.297 1 96.19 185 PHE A C 1
ATOM 1501 O O . PHE A 1 185 ? -25.578 7.375 27.469 1 96.19 185 PHE A O 1
ATOM 1508 N N . PRO A 1 186 ? -27.641 7.648 26.625 1 96 186 PRO A N 1
ATOM 1509 C CA . PRO A 1 186 ? -27.516 6.461 25.781 1 96 186 PRO A CA 1
ATOM 1510 C C . PRO A 1 186 ? -26.734 6.734 24.5 1 96 186 PRO A C 1
ATOM 1512 O O . PRO A 1 186 ? -26.5 7.895 24.156 1 96 186 PRO A O 1
ATOM 1515 N N . LEU A 1 187 ? -26.281 5.734 23.828 1 95.69 187 LEU A N 1
ATOM 1516 C CA . LEU A 1 187 ? -25.656 5.895 22.531 1 95.69 187 LEU A CA 1
ATOM 1517 C C . LEU A 1 187 ? -26.672 6.332 21.484 1 95.69 187 LEU A C 1
ATOM 1519 O O . LEU A 1 187 ? -27.875 6.09 21.641 1 95.69 187 LEU A O 1
ATOM 1523 N N . GLU A 1 188 ? -26.219 6.977 20.516 1 92.69 188 GLU A N 1
ATOM 1524 C CA . GLU A 1 188 ? -27.141 7.547 19.531 1 92.69 188 GLU A CA 1
ATOM 1525 C C . GLU A 1 188 ? -27 6.84 18.188 1 92.69 188 GLU A C 1
ATOM 1527 O O . GLU A 1 188 ? -25.891 6.496 17.766 1 92.69 188 GLU A O 1
ATOM 1532 N N . LYS A 1 189 ? -28.125 6.664 17.531 1 91 189 LYS A N 1
ATOM 1533 C CA . LYS A 1 189 ? -28.125 6.18 16.156 1 91 189 LYS A CA 1
ATOM 1534 C C . LYS A 1 189 ? -27.75 7.293 15.18 1 91 189 LYS A C 1
ATOM 1536 O O . LYS A 1 189 ? -28.172 8.445 15.352 1 91 189 LYS A O 1
ATOM 1541 N N . VAL A 1 190 ? -26.938 6.988 14.25 1 88.75 190 VAL A N 1
ATOM 1542 C CA . VAL A 1 190 ? -26.516 8.023 13.312 1 88.75 190 VAL A CA 1
ATOM 1543 C C . VAL A 1 190 ? -26.781 7.57 11.883 1 88.75 190 VAL A C 1
ATOM 1545 O O . VAL A 1 190 ? -26.906 6.371 11.617 1 88.75 190 VAL A O 1
ATOM 1548 N N . GLY A 1 191 ? -26.891 8.531 10.969 1 85.88 191 GLY A N 1
ATOM 1549 C CA . GLY A 1 191 ? -27.125 8.234 9.57 1 85.88 191 GLY A CA 1
ATOM 1550 C C . GLY A 1 191 ? -25.859 7.824 8.836 1 85.88 191 GLY A C 1
ATOM 1551 O O . GLY A 1 191 ? -24.766 7.875 9.391 1 85.88 191 GLY A O 1
ATOM 1552 N N . GLN A 1 192 ? -26.047 7.43 7.648 1 85.19 192 GLN A N 1
ATOM 1553 C CA . GLN A 1 192 ? -24.969 6.914 6.809 1 85.19 192 GLN A CA 1
ATOM 1554 C C . GLN A 1 192 ? -23.875 7.961 6.605 1 85.19 192 GLN A C 1
ATOM 1556 O O . GLN A 1 192 ? -22.688 7.672 6.777 1 85.19 192 GLN A O 1
ATOM 1561 N N . ASP A 1 193 ? -24.25 9.133 6.238 1 85 193 ASP A N 1
ATOM 1562 C CA . ASP A 1 193 ? -23.297 10.188 5.914 1 85 193 ASP A CA 1
ATOM 1563 C C . ASP A 1 193 ? -22.422 10.523 7.117 1 85 193 ASP A C 1
ATOM 1565 O O . ASP A 1 193 ? -21.203 10.688 6.98 1 85 193 ASP A O 1
ATOM 1569 N N . GLU A 1 194 ? -23.094 10.617 8.203 1 88.94 194 GLU A N 1
ATOM 1570 C CA . GLU A 1 194 ? -22.344 10.945 9.422 1 88.94 194 GLU A CA 1
ATOM 1571 C C . GLU A 1 194 ? -21.391 9.82 9.797 1 88.94 194 GLU A C 1
ATOM 1573 O O . GLU A 1 194 ? -20.25 10.078 10.203 1 88.94 194 GLU A O 1
ATOM 1578 N N . LEU A 1 195 ? -21.875 8.641 9.695 1 90.81 195 LEU A N 1
ATOM 1579 C CA . LEU A 1 195 ? -21.031 7.5 10.023 1 90.81 195 LEU A CA 1
ATOM 1580 C C . LEU A 1 195 ? -19.812 7.438 9.102 1 90.81 195 LEU A C 1
ATOM 1582 O O . LEU A 1 195 ? -18.703 7.188 9.555 1 90.81 195 LEU A O 1
ATOM 1586 N N . THR A 1 196 ? -20.031 7.648 7.832 1 89.12 196 THR A N 1
ATOM 1587 C CA . THR A 1 196 ? -18.938 7.672 6.859 1 89.12 196 THR A CA 1
ATOM 1588 C C . THR A 1 196 ? -17.906 8.742 7.219 1 89.12 196 THR A C 1
ATOM 1590 O O . THR A 1 196 ? -16.703 8.5 7.164 1 89.12 196 THR A O 1
ATOM 1593 N N . ARG A 1 197 ? -18.422 9.875 7.594 1 89.94 197 ARG A N 1
ATOM 1594 C CA . ARG A 1 197 ? -17.562 10.984 7.977 1 89.94 197 ARG A CA 1
ATOM 1595 C C . ARG A 1 197 ? -16.719 10.625 9.195 1 89.94 197 ARG A C 1
ATOM 1597 O O . ARG A 1 197 ? -15.523 10.945 9.25 1 89.94 197 ARG A O 1
ATOM 1604 N N . ARG A 1 198 ? -17.328 10 10.125 1 93.19 198 ARG A N 1
ATOM 1605 C CA . ARG A 1 198 ? -16.625 9.609 11.352 1 93.19 198 ARG A CA 1
ATOM 1606 C C . ARG A 1 198 ? -15.531 8.594 11.055 1 93.19 198 ARG A C 1
ATOM 1608 O O . ARG A 1 198 ? -14.422 8.711 11.57 1 93.19 198 ARG A O 1
ATOM 1615 N N . PHE A 1 199 ? -15.828 7.594 10.227 1 91.5 199 PHE A N 1
ATOM 1616 C CA . PHE A 1 199 ? -14.82 6.602 9.859 1 91.5 199 PHE A CA 1
ATOM 1617 C C . PHE A 1 199 ? -13.648 7.262 9.148 1 91.5 199 PHE A C 1
ATOM 1619 O O . PHE A 1 199 ? -12.484 6.973 9.453 1 91.5 199 PHE A O 1
ATOM 1626 N N . LYS A 1 200 ? -13.953 8.141 8.258 1 89.62 200 LYS A N 1
ATOM 1627 C CA . LYS A 1 200 ? -12.922 8.812 7.48 1 89.62 200 LYS A CA 1
ATOM 1628 C C . LYS A 1 200 ? -12.031 9.672 8.375 1 89.62 200 LYS A C 1
ATOM 1630 O O . LYS A 1 200 ? -10.805 9.633 8.258 1 89.62 200 LYS A O 1
ATOM 1635 N N . GLN A 1 201 ? -12.656 10.445 9.242 1 91.62 201 GLN A N 1
ATOM 1636 C CA . GLN A 1 201 ? -11.898 11.336 10.109 1 91.62 201 GLN A CA 1
ATOM 1637 C C . GLN A 1 201 ? -11.062 10.547 11.117 1 91.62 201 GLN A C 1
ATOM 1639 O O . GLN A 1 201 ? -9.938 10.945 11.438 1 91.62 201 GLN A O 1
ATOM 1644 N N . ALA A 1 202 ? -11.641 9.453 11.617 1 93.38 202 ALA A N 1
ATOM 1645 C CA . ALA A 1 202 ? -10.883 8.602 12.523 1 93.38 202 ALA A CA 1
ATOM 1646 C C . ALA A 1 202 ? -9.648 8.023 11.836 1 93.38 202 ALA A C 1
ATOM 1648 O O . ALA A 1 202 ? -8.562 8.008 12.414 1 93.38 202 ALA A O 1
ATOM 1649 N N . HIS A 1 203 ? -9.836 7.602 10.648 1 90.62 203 HIS A N 1
ATOM 1650 C CA . HIS A 1 203 ? -8.719 7.066 9.883 1 90.62 203 HIS A CA 1
ATOM 1651 C C . HIS A 1 203 ? -7.656 8.133 9.633 1 90.62 203 HIS A C 1
ATOM 1653 O O . HIS A 1 203 ? -6.461 7.875 9.773 1 90.62 203 HIS A O 1
ATOM 1659 N N . GLN A 1 204 ? -8.102 9.305 9.242 1 87.19 204 GLN A N 1
ATOM 1660 C CA . GLN A 1 204 ? -7.18 10.406 8.977 1 87.19 204 GLN A CA 1
ATOM 1661 C C . GLN A 1 204 ? -6.387 10.773 10.234 1 87.19 204 GLN A C 1
ATOM 1663 O O . GLN A 1 204 ? -5.203 11.102 10.148 1 87.19 204 GLN A O 1
ATOM 1668 N N . ALA A 1 205 ? -7.078 10.742 11.25 1 90.06 205 ALA A N 1
ATOM 1669 C CA . ALA A 1 205 ? -6.414 11.031 12.516 1 90.06 205 ALA A CA 1
ATOM 1670 C C . ALA A 1 205 ? -5.316 10.016 12.812 1 90.06 205 ALA A C 1
ATOM 1672 O O . ALA A 1 205 ? -4.242 10.375 13.305 1 90.06 205 ALA A O 1
ATOM 1673 N N . LEU A 1 206 ? -5.59 8.781 12.516 1 88.06 206 LEU A N 1
ATOM 1674 C CA . LEU A 1 206 ? -4.605 7.727 12.727 1 88.06 206 LEU A CA 1
ATOM 1675 C C . LEU A 1 206 ? -3.461 7.848 11.727 1 88.06 206 LEU A C 1
ATOM 1677 O O . LEU A 1 206 ? -2.299 7.629 12.07 1 88.06 206 LEU A O 1
ATOM 1681 N N . TRP A 1 207 ? -3.836 8.148 10.531 1 80.31 207 TRP A N 1
ATOM 1682 C CA . TRP A 1 207 ? -2.832 8.297 9.477 1 80.31 207 TRP A CA 1
ATOM 1683 C C . TRP A 1 207 ? -1.864 9.43 9.812 1 80.31 207 TRP A C 1
ATOM 1685 O O . TRP A 1 207 ? -0.667 9.336 9.531 1 80.31 207 TRP A O 1
ATOM 1695 N N . GLY A 1 208 ? -2.318 10.539 10.461 1 72.5 208 GLY A N 1
ATOM 1696 C CA . GLY A 1 208 ? -1.515 11.617 11.016 1 72.5 208 GLY A CA 1
ATOM 1697 C C . GLY A 1 208 ? -0.602 12.266 9.992 1 72.5 208 GLY A C 1
ATOM 1698 O O . GLY A 1 208 ? 0.591 12.445 10.25 1 72.5 208 GLY A O 1
ATOM 1699 N N . GLY A 1 209 ? -1.072 12.516 8.789 1 67.62 209 GLY A N 1
ATOM 1700 C CA . GLY A 1 209 ? -0.252 13.164 7.777 1 67.62 209 GLY A CA 1
ATOM 1701 C C . GLY A 1 209 ? 0.898 12.297 7.297 1 67.62 209 GLY A C 1
ATOM 1702 O O . GLY A 1 209 ? 1.956 12.812 6.93 1 67.62 209 GLY A O 1
ATOM 1703 N N . GLY A 1 210 ? 0.814 11.047 7.445 1 69.62 210 GLY A N 1
ATOM 1704 C CA . GLY A 1 210 ? 1.821 10.141 6.91 1 69.62 210 GLY A CA 1
ATOM 1705 C C . GLY A 1 210 ? 2.666 9.484 7.98 1 69.62 210 GLY A C 1
ATOM 1706 O O . GLY A 1 210 ? 3.629 8.773 7.676 1 69.62 210 GLY A O 1
ATOM 1707 N N . GLU A 1 211 ? 2.352 9.703 9.219 1 74.5 211 GLU A N 1
ATOM 1708 C CA . GLU A 1 211 ? 3.092 9.078 10.312 1 74.5 211 GLU A CA 1
ATOM 1709 C C . GLU A 1 211 ? 2.945 7.562 10.289 1 74.5 211 GLU A C 1
ATOM 1711 O O . GLU A 1 211 ? 3.926 6.836 10.461 1 74.5 211 GLU A O 1
ATOM 1716 N N . LEU A 1 212 ? 1.699 7.102 10.055 1 76 212 LEU A N 1
ATOM 1717 C CA . LEU A 1 212 ? 1.442 5.672 9.898 1 76 212 LEU A CA 1
ATOM 1718 C C . LEU A 1 212 ? 1.15 5.332 8.438 1 76 212 LEU A C 1
ATOM 1720 O O . LEU A 1 212 ? 0.589 6.148 7.707 1 76 212 LEU A O 1
ATOM 1724 N N . ASN A 1 213 ? 1.563 4.078 8.148 1 76 213 ASN A N 1
ATOM 1725 C CA . ASN A 1 213 ? 1.131 3.576 6.852 1 76 213 ASN A CA 1
ATOM 1726 C C . ASN A 1 213 ? -0.389 3.471 6.77 1 76 213 ASN A C 1
ATOM 1728 O O . ASN A 1 213 ? -1.041 3.076 7.738 1 76 213 ASN A O 1
ATOM 1732 N N . PRO A 1 214 ? -0.938 3.904 5.66 1 76.31 214 PRO A N 1
ATOM 1733 C CA . PRO A 1 214 ? -2.396 3.9 5.523 1 76.31 214 PRO A CA 1
ATOM 1734 C C . PRO A 1 214 ? -3.01 2.525 5.777 1 76.31 214 PRO A C 1
ATOM 1736 O O . PRO A 1 214 ? -4.082 2.426 6.375 1 76.31 214 PRO A O 1
ATOM 1739 N N . SER A 1 215 ? -2.371 1.486 5.297 1 78.12 215 SER A N 1
ATOM 1740 C CA . SER A 1 215 ? -2.889 0.137 5.496 1 78.12 215 SER A CA 1
ATOM 1741 C C . SER A 1 215 ? -2.906 -0.233 6.977 1 78.12 215 SER A C 1
ATOM 1743 O O . SER A 1 215 ? -3.859 -0.85 7.457 1 78.12 215 SER A O 1
ATOM 1745 N N . GLU A 1 216 ? -1.89 0.142 7.633 1 81.56 216 GLU A N 1
ATOM 1746 C CA . GLU A 1 216 ? -1.83 -0.113 9.07 1 81.56 216 GLU A CA 1
ATOM 1747 C C . GLU A 1 216 ? -2.889 0.69 9.812 1 81.56 216 GLU A C 1
ATOM 1749 O O . GLU A 1 216 ? -3.516 0.184 10.75 1 81.56 216 GLU A O 1
ATOM 1754 N N . ALA A 1 217 ? -3.01 1.986 9.445 1 85.5 217 ALA A N 1
ATOM 1755 C CA . ALA A 1 217 ? -4.035 2.83 10.047 1 85.5 217 ALA A CA 1
ATOM 1756 C C . ALA A 1 217 ? -5.422 2.217 9.875 1 85.5 217 ALA A C 1
ATOM 1758 O O . ALA A 1 217 ? -6.234 2.23 10.805 1 85.5 217 ALA A O 1
ATOM 1759 N N . PHE A 1 218 ? -5.668 1.638 8.773 1 85.75 218 PHE A N 1
ATOM 1760 C CA . PHE A 1 218 ? -6.945 1.002 8.477 1 85.75 218 PHE A CA 1
ATOM 1761 C C . PHE A 1 218 ? -7.164 -0.214 9.375 1 85.75 218 PHE A C 1
ATOM 1763 O O . PHE A 1 218 ? -8.242 -0.386 9.945 1 85.75 218 PHE A O 1
ATOM 1770 N N . ASP A 1 219 ? -6.199 -1.048 9.453 1 86.38 219 ASP A N 1
ATOM 1771 C CA . ASP A 1 219 ? -6.297 -2.256 10.266 1 86.38 219 ASP A CA 1
ATOM 1772 C C . ASP A 1 219 ? -6.59 -1.914 11.727 1 86.38 219 ASP A C 1
ATOM 1774 O O . ASP A 1 219 ? -7.406 -2.576 12.375 1 86.38 219 ASP A O 1
ATOM 1778 N N . GLU A 1 220 ? -5.898 -0.945 12.195 1 91.56 220 GLU A N 1
ATOM 1779 C CA . GLU A 1 220 ? -6.078 -0.543 13.586 1 91.56 220 GLU A CA 1
ATOM 1780 C C . GLU A 1 220 ? -7.477 0.017 13.82 1 91.56 220 GLU A C 1
ATOM 1782 O O . GLU A 1 220 ? -8.094 -0.261 14.852 1 91.56 220 GLU A O 1
ATOM 1787 N N . LEU A 1 221 ? -7.953 0.829 12.906 1 93.19 221 LEU A N 1
ATOM 1788 C CA . LEU A 1 221 ? -9.312 1.339 13 1 93.19 221 LEU A CA 1
ATOM 1789 C C . LEU A 1 221 ? -10.32 0.195 13.008 1 93.19 221 LEU A C 1
ATOM 1791 O O . LEU A 1 221 ? -11.273 0.201 13.797 1 93.19 221 LEU A O 1
ATOM 1795 N N . ASP A 1 222 ? -10.102 -0.767 12.141 1 91.12 222 ASP A N 1
ATOM 1796 C CA . ASP A 1 222 ? -10.984 -1.927 12.055 1 91.12 222 ASP A CA 1
ATOM 1797 C C . ASP A 1 222 ? -11.047 -2.664 13.391 1 91.12 222 ASP A C 1
ATOM 1799 O O . ASP A 1 222 ? -12.117 -3.104 13.812 1 91.12 222 ASP A O 1
ATOM 1803 N N . LYS A 1 223 ? -9.953 -2.846 13.992 1 93.38 223 LYS A N 1
ATOM 1804 C CA . LYS A 1 223 ? -9.898 -3.51 15.289 1 93.38 223 LYS A CA 1
ATOM 1805 C C . LYS A 1 223 ? -10.727 -2.752 16.328 1 93.38 223 LYS A C 1
ATOM 1807 O O . LYS A 1 223 ? -11.43 -3.361 17.141 1 93.38 223 LYS A O 1
ATOM 1812 N N . LEU A 1 224 ? -10.633 -1.443 16.281 1 96.06 224 LEU A N 1
ATOM 1813 C CA . LEU A 1 224 ? -11.352 -0.651 17.266 1 96.06 224 LEU A CA 1
ATOM 1814 C C . LEU A 1 224 ? -12.852 -0.66 16.984 1 96.06 224 LEU A C 1
ATOM 1816 O O . LEU A 1 224 ? -13.656 -0.648 17.922 1 96.06 224 LEU A O 1
ATOM 1820 N N . ILE A 1 225 ? -13.211 -0.612 15.727 1 93.44 225 ILE A N 1
ATOM 1821 C CA . ILE A 1 225 ? -14.617 -0.772 15.375 1 93.44 225 ILE A CA 1
ATOM 1822 C C . ILE A 1 225 ? -15.125 -2.117 15.891 1 93.44 225 ILE A C 1
ATOM 1824 O O . ILE A 1 225 ? -16.234 -2.209 16.422 1 93.44 225 ILE A O 1
ATOM 1828 N N . PHE A 1 226 ? -14.32 -3.133 15.75 1 92.5 226 PHE A N 1
ATOM 1829 C CA . PHE A 1 226 ? -14.617 -4.465 16.266 1 92.5 226 PHE A CA 1
ATOM 1830 C C . PHE A 1 226 ? -14.852 -4.426 17.766 1 92.5 226 PHE A C 1
ATOM 1832 O O . PHE A 1 226 ? -15.82 -5.004 18.266 1 92.5 226 PHE A O 1
ATOM 1839 N N . CYS A 1 227 ? -13.977 -3.74 18.469 1 95.69 227 CYS A N 1
ATOM 1840 C CA . CYS A 1 227 ? -14.125 -3.59 19.906 1 95.69 227 CYS A CA 1
ATOM 1841 C C . CYS A 1 227 ? -15.453 -2.936 20.266 1 95.69 227 CYS A C 1
ATOM 1843 O O . CYS A 1 227 ? -16.141 -3.369 21.203 1 95.69 227 CYS A O 1
ATOM 1845 N N . LYS A 1 228 ? -15.781 -1.938 19.531 1 96.31 228 LYS A N 1
ATOM 1846 C CA . LYS A 1 228 ? -17.016 -1.228 19.812 1 96.31 228 LYS A CA 1
ATOM 1847 C C . LYS A 1 228 ? -18.234 -2.139 19.609 1 96.31 228 LYS A C 1
ATOM 1849 O O . LYS A 1 228 ? -19.156 -2.125 20.422 1 96.31 228 LYS A O 1
ATOM 1854 N N . LEU A 1 229 ? -18.281 -2.84 18.594 1 91.06 229 LEU A N 1
ATOM 1855 C CA . LEU A 1 229 ? -19.375 -3.76 18.312 1 91.06 229 LEU A CA 1
ATOM 1856 C C . LEU A 1 229 ? -19.547 -4.758 19.453 1 91.06 229 LEU A C 1
ATOM 1858 O O . LEU A 1 229 ? -20.672 -5.012 19.906 1 91.06 229 LEU A O 1
ATOM 1862 N N . TRP A 1 230 ? -18.453 -5.242 19.938 1 91.62 230 TRP A N 1
ATOM 1863 C CA . TRP A 1 230 ? -18.516 -6.234 21 1 91.62 230 TRP A CA 1
ATOM 1864 C C . TRP A 1 230 ? -18.922 -5.586 22.312 1 91.62 230 TRP A C 1
ATOM 1866 O O . TRP A 1 230 ? -19.578 -6.211 23.156 1 91.62 230 TRP A O 1
ATOM 1876 N N . ASP A 1 231 ? -18.484 -4.383 22.484 1 96.69 231 ASP A N 1
ATOM 1877 C CA . ASP A 1 231 ? -18.922 -3.658 23.672 1 96.69 231 ASP A CA 1
ATOM 1878 C C . ASP A 1 231 ? -20.438 -3.512 23.688 1 96.69 231 ASP A C 1
ATOM 1880 O O . ASP A 1 231 ? -21.078 -3.76 24.703 1 96.69 231 ASP A O 1
ATOM 1884 N N . GLU A 1 232 ? -21 -3.164 22.578 1 94.56 232 GLU A N 1
ATOM 1885 C CA . GLU A 1 232 ? -22.422 -2.873 22.484 1 94.56 232 GLU A CA 1
ATOM 1886 C C . GLU A 1 232 ? -23.25 -4.148 22.594 1 94.56 232 GLU A C 1
ATOM 1888 O O . GLU A 1 232 ? -24.438 -4.098 22.953 1 94.56 232 GLU A O 1
ATOM 1893 N N . ARG A 1 233 ? -22.641 -5.273 22.375 1 88.69 233 ARG A N 1
ATOM 1894 C CA . ARG A 1 233 ? -23.344 -6.551 22.391 1 88.69 233 ARG A CA 1
ATOM 1895 C C . ARG A 1 233 ? -23.406 -7.109 23.812 1 88.69 233 ARG A C 1
ATOM 1897 O O . ARG A 1 233 ? -24.172 -8.031 24.078 1 88.69 233 ARG A O 1
ATOM 1904 N N . GLN A 1 234 ? -22.594 -6.547 24.672 1 91.75 234 GLN A N 1
ATOM 1905 C CA . GLN A 1 234 ? -22.578 -7.059 26.031 1 91.75 234 GLN A CA 1
ATOM 1906 C C . GLN A 1 234 ? -23.906 -6.789 26.734 1 91.75 234 GLN A C 1
ATOM 1908 O O . GLN A 1 234 ? -24.531 -5.75 26.5 1 91.75 234 GLN A O 1
ATOM 1913 N N . LEU A 1 235 ? -24.297 -7.734 27.547 1 92.5 235 LEU A N 1
ATOM 1914 C CA . LEU A 1 235 ? -25.5 -7.551 28.344 1 92.5 235 LEU A CA 1
ATOM 1915 C C . LEU A 1 235 ? -25.266 -6.531 29.453 1 92.5 235 LEU A C 1
ATOM 1917 O O . LEU A 1 235 ? -24.281 -6.621 30.188 1 92.5 235 LEU A O 1
ATOM 1921 N N . ARG A 1 236 ? -26.172 -5.59 29.469 1 94.5 236 ARG A N 1
ATOM 1922 C CA . ARG A 1 236 ? -26.062 -4.527 30.469 1 94.5 236 ARG A CA 1
ATOM 1923 C C . ARG A 1 236 ? -27.438 -4.16 31.031 1 94.5 236 ARG A C 1
ATOM 1925 O O . ARG A 1 236 ? -28.453 -4.273 30.344 1 94.5 236 ARG A O 1
ATOM 1932 N N . LYS A 1 237 ? -27.391 -3.775 32.281 1 94.19 237 LYS A N 1
ATOM 1933 C CA . LYS A 1 237 ? -28.562 -3.154 32.875 1 94.19 237 LYS A CA 1
ATOM 1934 C C . LYS A 1 237 ? -28.594 -1.651 32.625 1 94.19 237 LYS A C 1
ATOM 1936 O O . LYS A 1 237 ? -27.531 -1.035 32.406 1 94.19 237 LYS A O 1
ATOM 1941 N N . PRO A 1 238 ? -29.781 -1.15 32.594 1 93.44 238 PRO A N 1
ATOM 1942 C CA . PRO A 1 238 ? -29.844 0.302 32.406 1 93.44 238 PRO A CA 1
ATOM 1943 C C . PRO A 1 238 ? -28.969 1.059 33.406 1 93.44 238 PRO A C 1
ATOM 1945 O O . PRO A 1 238 ? -28.953 0.735 34.594 1 93.44 238 PRO A O 1
ATOM 1948 N N . GLY A 1 239 ? -28.172 1.94 32.906 1 94.31 239 GLY A N 1
ATOM 1949 C CA . GLY A 1 239 ? -27.328 2.746 33.781 1 94.31 239 GLY A CA 1
ATOM 1950 C C . GLY A 1 239 ? -25.891 2.246 33.812 1 94.31 239 GLY A C 1
ATOM 1951 O O . GLY A 1 239 ? -25 2.965 34.281 1 94.31 239 GLY A O 1
ATOM 1952 N N . GLU A 1 240 ? -25.688 1.031 33.344 1 96.06 240 GLU A N 1
ATOM 1953 C CA . GLU A 1 240 ? -24.328 0.497 33.312 1 96.06 240 GLU A CA 1
ATOM 1954 C C . GLU A 1 240 ? -23.5 1.111 32.188 1 96.06 240 GLU A C 1
ATOM 1956 O O . GLU A 1 240 ? -23.984 1.242 31.062 1 96.06 240 GLU A O 1
ATOM 1961 N N . PRO A 1 241 ? -22.328 1.497 32.469 1 96.94 241 PRO A N 1
ATOM 1962 C CA . PRO A 1 241 ? -21.516 2.225 31.5 1 96.94 241 PRO A CA 1
ATOM 1963 C C . PRO A 1 241 ? -20.969 1.319 30.406 1 96.94 241 PRO A C 1
ATOM 1965 O O . PRO A 1 241 ? -20.719 0.135 30.641 1 96.94 241 PRO A O 1
ATOM 1968 N N . TYR A 1 242 ? -20.828 1.825 29.234 1 97.81 242 TYR A N 1
ATOM 1969 C CA . TYR A 1 242 ? -20.094 1.159 28.172 1 97.81 242 TYR A CA 1
ATOM 1970 C C . TYR A 1 242 ? -18.594 1.222 28.422 1 97.81 242 TYR A C 1
ATOM 1972 O O . TYR A 1 242 ? -18.094 2.178 29.016 1 97.81 242 TYR A O 1
ATOM 1980 N N . ASP A 1 243 ? -17.875 0.263 27.969 1 97.75 243 ASP A N 1
ATOM 1981 C CA . ASP A 1 243 ? -16.422 0.216 28.125 1 97.75 243 ASP A CA 1
ATOM 1982 C C . ASP A 1 243 ? -15.727 1.006 27.031 1 97.75 243 ASP A C 1
ATOM 1984 O O . ASP A 1 243 ? -14.648 1.567 27.25 1 97.75 243 ASP A O 1
ATOM 1988 N N . PHE A 1 244 ? -16.344 1.054 25.844 1 98.19 244 PHE A N 1
ATOM 1989 C CA . PHE A 1 244 ? -15.781 1.789 24.719 1 98.19 244 PHE A CA 1
ATOM 1990 C C . PHE A 1 244 ? -16.141 3.268 24.797 1 98.19 244 PHE A C 1
ATOM 1992 O O . PHE A 1 244 ? -16.938 3.762 24 1 98.19 244 PHE A O 1
ATOM 1999 N N . GLN A 1 245 ? -15.539 3.932 25.688 1 97.81 245 GLN A N 1
ATOM 2000 C CA . GLN A 1 245 ? -15.68 5.363 25.922 1 97.81 245 GLN A CA 1
ATOM 2001 C C . GLN A 1 245 ? -14.57 5.883 26.828 1 97.81 245 GLN A C 1
ATOM 2003 O O . GLN A 1 245 ? -13.836 5.102 27.422 1 97.81 245 GLN A O 1
ATOM 2008 N N . ILE A 1 246 ? -14.453 7.188 26.953 1 94.75 246 ILE A N 1
ATOM 2009 C CA . ILE A 1 246 ? -13.445 7.797 27.812 1 94.75 246 ILE A CA 1
ATOM 2010 C C . ILE A 1 246 ? -13.945 7.82 29.266 1 94.75 246 ILE A C 1
ATOM 2012 O O . ILE A 1 246 ? -14.938 8.492 29.562 1 94.75 246 ILE A O 1
ATOM 2016 N N . TRP A 1 247 ? -13.352 6.973 30.141 1 94.06 247 TRP A N 1
ATOM 2017 C CA . TRP A 1 247 ? -13.539 7.043 31.578 1 94.06 247 TRP A CA 1
ATOM 2018 C C . TRP A 1 247 ? -12.453 7.898 32.219 1 94.06 247 TRP A C 1
ATOM 2020 O O . TRP A 1 247 ? -11.266 7.582 32.125 1 94.06 247 TRP A O 1
ATOM 2030 N N . THR A 1 248 ? -12.875 8.867 32.875 1 91.88 248 THR A N 1
ATOM 2031 C CA . THR A 1 248 ? -11.875 9.812 33.375 1 91.88 248 THR A CA 1
ATOM 2032 C C . THR A 1 248 ? -11.32 9.352 34.719 1 91.88 248 THR A C 1
ATOM 2034 O O . THR A 1 248 ? -12.062 8.844 35.562 1 91.88 248 THR A O 1
ATOM 2037 N N . GLU A 1 249 ? -10.008 9.484 34.812 1 87.69 249 GLU A N 1
ATOM 2038 C CA . GLU A 1 249 ? -9.242 9.258 36.031 1 87.69 249 GLU A CA 1
ATOM 2039 C C . GLU A 1 249 ? -8.586 10.547 36.531 1 87.69 249 GLU A C 1
ATOM 2041 O O . GLU A 1 249 ? -8.805 11.617 35.938 1 87.69 249 GLU A O 1
ATOM 2046 N N . GLU A 1 250 ? -7.859 10.406 37.531 1 79.5 250 GLU A N 1
ATOM 2047 C CA . GLU A 1 250 ? -7.207 11.57 38.125 1 79.5 250 GLU A CA 1
ATOM 2048 C C . GLU A 1 250 ? -6.148 12.148 37.188 1 79.5 250 GLU A C 1
ATOM 2050 O O . GLU A 1 250 ? -5.902 13.352 37.188 1 79.5 250 GLU A O 1
ATOM 2055 N N . ASP A 1 251 ? -5.629 11.266 36.469 1 84.69 251 ASP A N 1
ATOM 2056 C CA . ASP A 1 251 ? -4.562 11.672 35.562 1 84.69 251 ASP A CA 1
ATOM 2057 C C . ASP A 1 251 ? -4.887 11.273 34.125 1 84.69 251 ASP A C 1
ATOM 2059 O O . ASP A 1 251 ? -5.453 10.203 33.875 1 84.69 251 ASP A O 1
ATOM 2063 N N . ASN A 1 252 ? -4.539 12.234 33.188 1 86.75 252 ASN A N 1
ATOM 2064 C CA . ASN A 1 252 ? -4.832 11.992 31.797 1 86.75 252 ASN A CA 1
ATOM 2065 C C . ASN A 1 252 ? -4.133 10.734 31.281 1 86.75 252 ASN A C 1
ATOM 2067 O O . ASN A 1 252 ? -4.707 9.977 30.5 1 86.75 252 ASN A O 1
ATOM 2071 N N . ASP A 1 253 ? -2.926 10.562 31.688 1 89.25 253 ASP A N 1
ATOM 2072 C CA . ASP A 1 253 ? -2.176 9.391 31.234 1 89.25 253 ASP A CA 1
ATOM 2073 C C . ASP A 1 253 ? -2.828 8.102 31.734 1 89.25 253 ASP A C 1
ATOM 2075 O O . ASP A 1 253 ? -2.873 7.105 31.016 1 89.25 253 ASP A O 1
ATOM 2079 N N . GLU A 1 254 ? -3.229 8.18 32.969 1 91.62 254 GLU A N 1
ATOM 2080 C CA . GLU A 1 254 ? -3.926 7.023 33.531 1 91.62 254 GLU A CA 1
ATOM 2081 C C . GLU A 1 254 ? -5.246 6.77 32.812 1 91.62 254 GLU A C 1
ATOM 2083 O O . GLU A 1 254 ? -5.609 5.621 32.562 1 91.62 254 GLU A O 1
ATOM 2088 N N . THR A 1 255 ? -5.961 7.812 32.469 1 92.94 255 THR A N 1
ATOM 2089 C CA . THR A 1 255 ? -7.203 7.719 31.719 1 92.94 255 THR A CA 1
ATOM 2090 C C . THR A 1 255 ? -6.977 6.988 30.406 1 92.94 255 THR A C 1
ATOM 2092 O O . THR A 1 255 ? -7.727 6.078 30.047 1 92.94 255 THR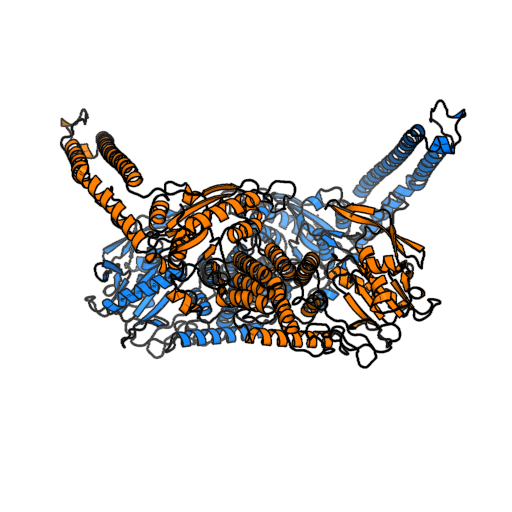 A O 1
ATOM 2095 N N . ASN A 1 256 ? -5.922 7.371 29.75 1 94.38 256 ASN A N 1
ATOM 2096 C CA . ASN A 1 256 ? -5.605 6.785 28.438 1 94.38 256 ASN A CA 1
ATOM 2097 C C . ASN A 1 256 ? -5.184 5.324 28.578 1 94.38 256 ASN A C 1
ATOM 2099 O O . ASN A 1 256 ? -5.59 4.484 27.766 1 94.38 256 ASN A O 1
ATOM 2103 N N . ARG A 1 257 ? -4.375 5.094 29.531 1 94.31 257 ARG A N 1
ATOM 2104 C CA . ARG A 1 257 ? -3.889 3.736 29.75 1 94.31 257 ARG A CA 1
ATOM 2105 C C . ARG A 1 257 ? -5.039 2.787 30.062 1 94.31 257 ARG A C 1
ATOM 2107 O O . ARG A 1 257 ? -5.113 1.685 29.516 1 94.31 257 ARG A O 1
ATOM 2114 N N . ARG A 1 258 ? -5.902 3.203 30.938 1 95.69 258 ARG A N 1
ATOM 2115 C CA . ARG A 1 258 ? -7.035 2.371 31.328 1 95.69 258 ARG A CA 1
ATOM 2116 C C . ARG A 1 258 ? -7.988 2.154 30.156 1 95.69 258 ARG A C 1
ATOM 2118 O O . ARG A 1 258 ? -8.594 1.092 30.031 1 95.69 258 ARG A O 1
ATOM 2125 N N . LEU A 1 259 ? -8.141 3.176 29.391 1 96.75 259 LEU A N 1
ATOM 2126 C CA . LEU A 1 259 ? -8.953 3.037 28.188 1 96.75 259 LEU A CA 1
ATOM 2127 C C . LEU A 1 259 ? -8.398 1.947 27.281 1 96.75 259 LEU A C 1
ATOM 2129 O O . LEU A 1 259 ? -9.141 1.079 26.812 1 96.75 259 LEU A O 1
ATOM 2133 N N . LEU A 1 260 ? -7.098 2.027 27.016 1 97 260 LEU A N 1
ATOM 2134 C CA . LEU A 1 260 ? -6.461 1.045 26.141 1 97 260 LEU A CA 1
ATOM 2135 C C . LEU A 1 260 ? -6.629 -0.364 26.703 1 97 260 LEU A C 1
ATOM 2137 O O . LEU A 1 260 ? -6.844 -1.314 25.938 1 97 260 LEU A O 1
ATOM 2141 N N . GLU A 1 261 ? -6.535 -0.484 28 1 96.94 261 GLU A N 1
ATOM 2142 C CA . GLU A 1 261 ? -6.715 -1.782 28.641 1 96.94 261 GLU A CA 1
ATOM 2143 C C . GLU A 1 261 ? -8.125 -2.32 28.422 1 96.94 261 GLU A C 1
ATOM 2145 O O . GLU A 1 261 ? -8.305 -3.512 28.156 1 96.94 261 GLU A O 1
ATOM 2150 N N . ARG A 1 262 ? -9.125 -1.475 28.531 1 97.31 262 ARG A N 1
ATOM 2151 C CA . ARG A 1 262 ? -10.5 -1.896 28.281 1 97.31 262 ARG A CA 1
ATOM 2152 C C . ARG A 1 262 ? -10.695 -2.316 26.828 1 97.31 262 ARG A C 1
ATOM 2154 O O . ARG A 1 262 ? -11.406 -3.283 26.547 1 97.31 262 ARG A O 1
ATOM 2161 N N . LEU A 1 263 ? -10.094 -1.587 25.953 1 97.75 263 LEU A N 1
ATOM 2162 C CA . LEU A 1 263 ? -10.188 -1.921 24.547 1 97.75 263 LEU A CA 1
ATOM 2163 C C . LEU A 1 263 ? -9.555 -3.281 24.266 1 97.75 263 LEU A C 1
ATOM 2165 O O . LEU A 1 263 ? -10.117 -4.094 23.531 1 97.75 263 LEU A O 1
ATOM 2169 N N . LYS A 1 264 ? -8.391 -3.494 24.828 1 96.5 264 LYS A N 1
ATOM 2170 C CA . LYS A 1 264 ? -7.723 -4.781 24.672 1 96.5 264 LYS A CA 1
ATOM 2171 C C . LYS A 1 264 ? -8.578 -5.922 25.219 1 96.5 264 LYS A C 1
ATOM 2173 O O . LYS A 1 264 ? -8.625 -7.008 24.641 1 96.5 264 LYS A O 1
ATOM 2178 N N . THR A 1 265 ? -9.234 -5.664 26.328 1 96.31 265 THR A N 1
ATOM 2179 C CA . THR A 1 265 ? -10.125 -6.664 26.906 1 96.31 265 THR A CA 1
ATOM 2180 C C . THR A 1 265 ? -11.281 -6.965 25.953 1 96.31 265 THR A C 1
ATOM 2182 O O . THR A 1 265 ? -11.617 -8.133 25.734 1 96.31 265 THR A O 1
ATOM 2185 N N . LEU A 1 266 ? -11.922 -5.949 25.438 1 96.25 266 LEU A N 1
ATOM 2186 C CA . LEU A 1 266 ? -13 -6.121 24.469 1 96.25 266 LEU A CA 1
ATOM 2187 C C . LEU A 1 266 ? -12.523 -6.887 23.25 1 96.25 266 LEU A C 1
ATOM 2189 O O . LEU A 1 266 ? -13.25 -7.738 22.719 1 96.25 266 LEU A O 1
ATOM 2193 N N . TYR A 1 267 ? -11.328 -6.516 22.812 1 95 267 TYR A N 1
ATOM 2194 C CA . TYR A 1 267 ? -10.727 -7.156 21.656 1 95 267 TYR A CA 1
ATOM 2195 C C . TYR A 1 267 ? -10.555 -8.656 21.891 1 95 267 TYR A C 1
ATOM 2197 O O . TYR A 1 267 ? -10.859 -9.461 21 1 95 267 TYR A O 1
ATOM 2205 N N . GLU A 1 268 ? -10.109 -8.984 23.047 1 93.56 268 GLU A N 1
ATOM 2206 C CA . GLU A 1 268 ? -9.883 -10.383 23.375 1 93.56 268 GLU A CA 1
ATOM 2207 C C . GLU A 1 268 ? -11.203 -11.148 23.469 1 93.56 268 GLU A C 1
ATOM 2209 O O . GLU A 1 268 ? -11.273 -12.32 23.078 1 93.56 268 GLU A O 1
ATOM 2214 N N . ILE A 1 269 ? -12.188 -10.547 23.969 1 91.06 269 ILE A N 1
ATOM 2215 C CA . ILE A 1 269 ? -13.508 -11.148 24 1 91.06 269 ILE A CA 1
ATOM 2216 C C . ILE A 1 269 ? -13.977 -11.461 22.594 1 91.06 269 ILE A C 1
ATOM 2218 O O . ILE A 1 269 ? -14.453 -12.562 22.312 1 91.06 269 ILE A O 1
ATOM 2222 N N . GLY A 1 270 ? -13.867 -10.477 21.75 1 88.19 270 GLY A N 1
ATOM 2223 C CA . GLY A 1 270 ? -14.258 -10.664 20.359 1 88.19 270 GLY A CA 1
ATOM 2224 C C . GLY A 1 270 ? -13.461 -11.742 19.656 1 88.19 270 GLY A C 1
ATOM 2225 O O . GLY A 1 270 ? -14.016 -12.547 18.906 1 88.19 270 GLY A O 1
ATOM 2226 N N . ARG A 1 271 ? -12.141 -11.75 19.891 1 87.31 271 ARG A N 1
ATOM 2227 C CA . ARG A 1 271 ? -11.258 -12.711 19.25 1 87.31 271 ARG A CA 1
ATOM 2228 C C . ARG A 1 271 ? -11.602 -14.133 19.672 1 87.31 271 ARG A C 1
ATOM 2230 O O . ARG A 1 271 ? -11.438 -15.078 18.891 1 87.31 271 ARG A O 1
ATOM 2237 N N . LYS A 1 272 ? -11.992 -14.305 20.875 1 85 272 LYS A N 1
ATOM 2238 C CA . LYS A 1 272 ? -12.391 -15.625 21.375 1 85 272 LYS A CA 1
ATOM 2239 C C . LYS A 1 272 ? -13.664 -16.109 20.672 1 85 272 LYS A C 1
ATOM 2241 O O . LYS A 1 272 ? -13.797 -17.297 20.375 1 85 272 LYS A O 1
ATOM 2246 N N . GLU A 1 273 ? -14.547 -15.227 20.391 1 79.56 273 GLU A N 1
ATOM 2247 C CA . GLU A 1 273 ? -15.812 -15.562 19.75 1 79.56 273 GLU A CA 1
ATOM 2248 C C . GLU A 1 273 ? -15.648 -15.719 18.25 1 79.56 273 GLU A C 1
ATOM 2250 O O . GLU A 1 273 ? -16.312 -16.562 17.625 1 79.56 273 GLU A O 1
ATOM 2255 N N . ASP A 1 274 ? -14.805 -14.93 17.75 1 77 274 ASP A N 1
ATOM 2256 C CA . ASP A 1 274 ? -14.555 -14.938 16.312 1 77 274 ASP A CA 1
ATOM 2257 C C . ASP A 1 274 ? -13.062 -15.07 16.016 1 77 274 ASP A C 1
ATOM 2259 O O . ASP A 1 274 ? -12.438 -14.125 15.531 1 77 274 ASP A O 1
ATOM 2263 N N . LYS A 1 275 ? -12.508 -16.188 16.156 1 69.75 275 LYS A N 1
ATOM 2264 C CA . LYS A 1 275 ? -11.07 -16.453 16.172 1 69.75 275 LYS A CA 1
ATOM 2265 C C . LYS A 1 275 ? -10.445 -16.156 14.805 1 69.75 275 LYS A C 1
ATOM 2267 O O . LYS A 1 275 ? -9.25 -15.875 14.703 1 69.75 275 LYS A O 1
ATOM 2272 N N . GLU A 1 276 ? -11.297 -16.125 13.773 1 69 276 GLU A N 1
ATOM 2273 C CA . GLU A 1 276 ? -10.711 -16.047 12.438 1 69 276 GLU A CA 1
ATOM 2274 C C . GLU A 1 276 ? -10.703 -14.625 11.906 1 69 276 GLU A C 1
ATOM 2276 O O . GLU A 1 276 ? -10.18 -14.359 10.82 1 69 276 GLU A O 1
ATOM 2281 N N . VAL A 1 277 ? -11.188 -13.688 12.695 1 78.12 277 VAL A N 1
ATOM 2282 C CA . VAL A 1 277 ? -11.281 -12.336 12.172 1 78.12 277 VAL A CA 1
ATOM 2283 C C . VAL A 1 277 ? -9.938 -11.625 12.32 1 78.12 277 VAL A C 1
ATOM 2285 O O . VAL A 1 277 ? -9.375 -11.133 11.344 1 78.12 277 VAL A O 1
ATOM 2288 N N . PHE A 1 278 ? -9.406 -11.539 13.555 1 79.06 278 PHE A N 1
ATOM 2289 C CA . PHE A 1 278 ? -8.125 -10.867 13.789 1 79.06 278 PHE A CA 1
ATOM 2290 C C . PHE A 1 278 ? -7.148 -11.805 14.484 1 79.06 278 PHE A C 1
ATOM 2292 O O . PHE A 1 278 ? -7.508 -12.484 15.445 1 79.06 278 PHE A O 1
ATOM 2299 N N . LYS A 1 279 ? -5.969 -11.781 13.914 1 72.06 279 LYS A N 1
ATOM 2300 C CA . LYS A 1 279 ? -4.922 -12.617 14.492 1 72.06 279 LYS A CA 1
ATOM 2301 C C . LYS A 1 279 ? -3.887 -11.781 15.234 1 72.06 279 LYS A C 1
ATOM 2303 O O . LYS A 1 279 ? -3.23 -12.266 16.156 1 72.06 279 LYS A O 1
ATOM 2308 N N . ASP A 1 280 ? -3.785 -10.508 14.906 1 77.62 280 ASP A N 1
ATOM 2309 C CA . ASP A 1 280 ? -2.764 -9.633 15.484 1 77.62 280 ASP A CA 1
ATOM 2310 C C . ASP A 1 280 ? -3.342 -8.781 16.609 1 77.62 280 ASP A C 1
ATOM 2312 O O . ASP A 1 280 ? -4.543 -8.516 16.641 1 77.62 280 ASP A O 1
ATOM 2316 N N . ASP A 1 281 ? -2.492 -8.352 17.5 1 86.12 281 ASP A N 1
ATOM 2317 C CA . ASP A 1 281 ? -2.906 -7.512 18.625 1 86.12 281 ASP A CA 1
ATOM 2318 C C . ASP A 1 281 ? -3.092 -6.062 18.188 1 86.12 281 ASP A C 1
ATOM 2320 O O . ASP A 1 281 ? -2.719 -5.695 17.078 1 86.12 281 ASP A O 1
ATOM 2324 N N . ILE A 1 282 ? -3.773 -5.297 19.078 1 90.19 282 ILE A N 1
ATOM 2325 C CA . ILE A 1 282 ? -3.863 -3.855 18.859 1 90.19 282 ILE A CA 1
ATOM 2326 C C . ILE A 1 282 ? -2.479 -3.227 19 1 90.19 282 ILE A C 1
ATOM 2328 O O . ILE A 1 282 ? -1.808 -3.412 20.016 1 90.19 282 ILE A O 1
ATOM 2332 N N . ARG A 1 283 ? -2.078 -2.459 18.062 1 84.81 283 ARG A N 1
ATOM 2333 C CA . ARG A 1 283 ? -0.728 -1.905 18.031 1 84.81 283 ARG A CA 1
ATOM 2334 C C . ARG A 1 283 ? -0.73 -0.437 18.438 1 84.81 283 ARG A C 1
ATOM 2336 O O . ARG A 1 283 ? 0.322 0.132 18.734 1 84.81 283 ARG A O 1
ATOM 2343 N N . LEU A 1 284 ? -1.853 0.18 18.469 1 88.56 284 LEU A N 1
ATOM 2344 C CA . LEU A 1 284 ? -1.954 1.599 18.781 1 88.56 284 LEU A CA 1
ATOM 2345 C C . LEU A 1 284 ? -1.514 1.862 20.219 1 88.56 284 LEU A C 1
ATOM 2347 O O . LEU A 1 284 ? -1.775 1.052 21.109 1 88.56 284 LEU A O 1
ATOM 2351 N N . ASN A 1 285 ? -0.862 2.988 20.422 1 88.38 285 ASN A N 1
ATOM 2352 C CA . ASN A 1 285 ? -0.653 3.439 21.797 1 88.38 285 ASN A CA 1
ATOM 2353 C C . ASN A 1 285 ? -1.922 4.055 22.375 1 88.38 285 ASN A C 1
ATOM 2355 O O . ASN A 1 285 ? -2.928 4.195 21.688 1 88.38 285 ASN A O 1
ATOM 2359 N N . ALA A 1 286 ? -1.873 4.371 23.625 1 92.94 286 ALA A N 1
ATOM 2360 C CA . ALA A 1 286 ? -3.057 4.797 24.359 1 92.94 286 ALA A CA 1
ATOM 2361 C C . ALA A 1 286 ? -3.605 6.109 23.812 1 92.94 286 ALA A C 1
ATOM 2363 O O . ALA A 1 286 ? -4.82 6.289 23.719 1 92.94 286 ALA A O 1
ATOM 2364 N N . THR A 1 287 ? -2.795 7 23.406 1 90.69 287 THR A N 1
ATOM 2365 C CA . THR A 1 287 ? -3.207 8.32 22.938 1 90.69 287 THR A CA 1
ATOM 2366 C C . THR A 1 287 ? -3.93 8.211 21.594 1 90.69 287 THR A C 1
ATOM 2368 O O . THR A 1 287 ? -4.965 8.852 21.391 1 90.69 287 THR A O 1
ATOM 2371 N N . LYS A 1 288 ? -3.396 7.43 20.703 1 90.69 288 LYS A N 1
ATOM 2372 C CA . LYS A 1 288 ? -4.023 7.234 19.406 1 90.69 288 LYS A CA 1
ATOM 2373 C C . LYS A 1 288 ? -5.352 6.5 19.531 1 90.69 288 LYS A C 1
ATOM 2375 O O . LYS A 1 288 ? -6.309 6.805 18.812 1 90.69 288 LYS A O 1
ATOM 2380 N N . ALA A 1 289 ? -5.363 5.527 20.438 1 95.06 289 ALA A N 1
ATOM 2381 C CA . ALA A 1 289 ? -6.613 4.816 20.688 1 95.06 289 ALA A CA 1
ATOM 2382 C C . ALA A 1 289 ? -7.699 5.77 21.172 1 95.06 289 ALA A C 1
ATOM 2384 O O . ALA A 1 289 ? -8.852 5.691 20.734 1 95.06 289 ALA A O 1
ATOM 2385 N N . ARG A 1 290 ? -7.336 6.656 22.078 1 95.12 290 ARG A N 1
ATOM 2386 C CA . ARG A 1 290 ? -8.273 7.641 22.609 1 95.12 290 ARG A CA 1
ATOM 2387 C C . ARG A 1 290 ? -8.844 8.508 21.5 1 95.12 290 ARG A C 1
ATOM 2389 O O . ARG A 1 290 ? -10.039 8.828 21.5 1 95.12 290 ARG A O 1
ATOM 2396 N N . THR A 1 291 ? -7.984 8.867 20.594 1 93.69 291 THR A N 1
ATOM 2397 C CA . THR A 1 291 ? -8.406 9.711 19.484 1 93.69 291 THR A CA 1
ATOM 2398 C C . THR A 1 291 ? -9.523 9.031 18.688 1 93.69 291 THR A C 1
ATOM 2400 O O . THR A 1 291 ? -10.539 9.656 18.391 1 93.69 291 THR A O 1
ATOM 2403 N N . VAL A 1 292 ? -9.352 7.781 18.375 1 95.31 292 VAL A N 1
ATOM 2404 C CA . VAL A 1 292 ? -10.344 7.043 17.594 1 95.31 292 VAL A CA 1
ATOM 2405 C C . VAL A 1 292 ? -11.633 6.906 18.406 1 95.31 292 VAL A C 1
ATOM 2407 O O . VAL A 1 292 ? -12.734 7.098 17.875 1 95.31 292 VAL A O 1
ATOM 2410 N N . VAL A 1 293 ? -11.477 6.582 19.656 1 97 293 VAL A N 1
ATOM 2411 C CA . VAL A 1 293 ? -12.641 6.414 20.531 1 97 293 VAL A CA 1
ATOM 2412 C C . VAL A 1 293 ? -13.445 7.711 20.578 1 97 293 VAL A C 1
ATOM 2414 O O . VAL A 1 293 ? -14.68 7.68 20.609 1 97 293 VAL A O 1
ATOM 2417 N N . GLY A 1 294 ? -12.789 8.797 20.516 1 95.94 294 GLY A N 1
ATOM 2418 C CA . GLY A 1 294 ? -13.453 10.086 20.531 1 95.94 294 GLY A CA 1
ATOM 2419 C C . GLY A 1 294 ? -14.406 10.281 19.375 1 95.94 294 GLY A C 1
ATOM 2420 O O . GLY A 1 294 ? -15.391 11.023 19.484 1 95.94 294 GLY A O 1
ATOM 2421 N N . TYR A 1 295 ? -14.164 9.625 18.281 1 96.06 295 TYR A N 1
ATOM 2422 C CA . TYR A 1 295 ? -15 9.758 17.094 1 96.06 295 TYR A CA 1
ATOM 2423 C C . TYR A 1 295 ? -16.172 8.781 17.141 1 96.06 295 TYR A C 1
ATOM 2425 O O . TYR A 1 295 ? -17.156 8.953 16.422 1 96.06 295 TYR A O 1
ATOM 2433 N N . LEU A 1 296 ? -16.062 7.762 18.047 1 96.75 296 LEU A N 1
ATOM 2434 C CA . LEU A 1 296 ? -17.016 6.66 17.875 1 96.75 296 LEU A CA 1
ATOM 2435 C C . LEU A 1 296 ? -17.781 6.395 19.172 1 96.75 296 LEU A C 1
ATOM 2437 O O . LEU A 1 296 ? -18.781 5.688 19.172 1 96.75 296 LEU A O 1
ATOM 2441 N N . GLU A 1 297 ? -17.375 6.938 20.312 1 97.19 297 GLU A N 1
ATOM 2442 C CA . GLU A 1 297 ? -17.875 6.52 21.625 1 97.19 297 GLU A CA 1
ATOM 2443 C C . GLU A 1 297 ? -19.359 6.84 21.781 1 97.19 297 GLU A C 1
ATOM 2445 O O . GLU A 1 297 ? -20.062 6.148 22.516 1 97.19 297 GLU A O 1
ATOM 2450 N N . ASP A 1 298 ? -19.891 7.867 21.094 1 96.25 298 ASP A N 1
ATOM 2451 C CA . ASP A 1 298 ? -21.25 8.32 21.328 1 96.25 298 ASP A CA 1
ATOM 2452 C C . ASP A 1 298 ? -22.234 7.656 20.375 1 96.25 298 ASP A C 1
ATOM 2454 O O . ASP A 1 298 ? -23.453 7.824 20.516 1 96.25 298 ASP A O 1
ATOM 2458 N N . ILE A 1 299 ? -21.75 6.883 19.469 1 94.62 299 ILE A N 1
ATOM 2459 C CA . ILE A 1 299 ? -22.656 6.348 18.453 1 94.62 299 ILE A CA 1
ATOM 2460 C C . ILE A 1 299 ? -23.031 4.906 18.797 1 94.62 299 ILE A C 1
ATOM 2462 O O . ILE A 1 299 ? -22.234 4.199 19.438 1 94.62 299 ILE A O 1
ATOM 2466 N N . ASN A 1 300 ? -24.219 4.582 18.438 1 93.81 300 ASN A N 1
ATOM 2467 C CA . ASN A 1 300 ? -24.672 3.199 18.516 1 93.81 300 ASN A CA 1
ATOM 2468 C C . ASN A 1 300 ? -24.562 2.496 17.156 1 93.81 300 ASN A C 1
ATOM 2470 O O . ASN A 1 300 ? -25.438 2.615 16.312 1 93.81 300 ASN A O 1
ATOM 2474 N N . LEU A 1 301 ? -23.562 1.772 17 1 89.06 301 LEU A N 1
ATOM 2475 C CA . LEU A 1 301 ? -23.328 1.113 15.727 1 89.06 301 LEU A CA 1
ATOM 2476 C C . LEU A 1 301 ? -24.281 -0.055 15.523 1 89.06 301 LEU A C 1
ATOM 2478 O O . LEU A 1 301 ? -24.781 -0.279 14.414 1 89.06 301 LEU A O 1
ATOM 2482 N N . SER A 1 302 ? -24.578 -0.732 16.578 1 82.56 302 SER A N 1
ATOM 2483 C CA . SER A 1 302 ? -25.391 -1.936 16.516 1 82.56 302 SER A CA 1
ATOM 2484 C C . SER A 1 302 ? -26.844 -1.604 16.141 1 82.56 302 SER A C 1
ATOM 2486 O O . SER A 1 302 ? -27.469 -2.34 15.375 1 82.56 302 SER A O 1
ATOM 2488 N N . GLU A 1 303 ? -27.266 -0.485 16.609 1 79.88 303 GLU A N 1
ATOM 2489 C CA . GLU A 1 303 ? -28.672 -0.15 16.422 1 79.88 303 GLU A CA 1
ATOM 2490 C C . GLU A 1 303 ? -28.859 0.759 15.203 1 79.88 303 GLU A C 1
ATOM 2492 O O . GLU A 1 303 ? -30 1.019 14.789 1 79.88 303 GLU A O 1
ATOM 2497 N N . THR A 1 304 ? -27.812 1.254 14.766 1 81.31 304 THR A N 1
ATOM 2498 C CA . THR A 1 304 ? -27.906 2.01 13.523 1 81.31 304 THR A CA 1
ATOM 2499 C C . THR A 1 304 ? -28.422 1.129 12.391 1 81.31 304 THR A C 1
ATOM 2501 O O . THR A 1 304 ? -28.156 -0.075 12.359 1 81.31 304 THR A O 1
ATOM 2504 N N . ASP A 1 305 ? -29.203 1.797 11.539 1 77.69 305 ASP A N 1
ATOM 2505 C CA . ASP A 1 305 ? -29.812 1.059 10.438 1 77.69 305 ASP A CA 1
ATOM 2506 C C . ASP A 1 305 ? -28.766 0.306 9.625 1 77.69 305 ASP A C 1
ATOM 2508 O O . ASP A 1 305 ? -27.672 0.826 9.375 1 77.69 305 ASP A O 1
ATOM 2512 N N . LEU A 1 306 ? -29.141 -0.873 9.328 1 67.81 306 LEU A N 1
ATOM 2513 C CA . LEU A 1 306 ? -28.219 -1.802 8.672 1 67.81 306 LEU A CA 1
ATOM 2514 C C . LEU A 1 306 ? -27.719 -1.223 7.359 1 67.81 306 LEU A C 1
ATOM 2516 O O . LEU A 1 306 ? -26.516 -1.312 7.062 1 67.81 306 LEU A O 1
ATOM 2520 N N . ASP A 1 307 ? -28.562 -0.668 6.695 1 70 307 ASP A N 1
ATOM 2521 C CA . ASP A 1 307 ? -28.188 -0.114 5.395 1 70 307 ASP A CA 1
ATOM 2522 C C . ASP A 1 307 ? -27.203 1.045 5.555 1 70 307 ASP A C 1
ATOM 2524 O O . ASP A 1 307 ? -26.25 1.16 4.793 1 70 307 ASP A O 1
ATOM 2528 N N . SER A 1 308 ? -27.484 1.737 6.609 1 77.25 308 SER A N 1
ATOM 2529 C CA . SER A 1 308 ? -26.641 2.898 6.848 1 77.25 308 SER A CA 1
ATOM 2530 C C . SER A 1 308 ? -25.219 2.477 7.246 1 77.25 308 SER A C 1
ATOM 2532 O O . SER A 1 308 ? -24.234 2.967 6.684 1 77.25 308 SER A O 1
ATOM 2534 N N . LYS A 1 309 ? -25.125 1.596 8.172 1 80.12 309 LYS A N 1
ATOM 2535 C CA . LYS A 1 309 ? -23.781 1.23 8.648 1 80.12 309 LYS A CA 1
ATOM 2536 C C . LYS A 1 309 ? -23.016 0.446 7.586 1 80.12 309 LYS A C 1
ATOM 2538 O O . LYS A 1 309 ? -21.828 0.664 7.391 1 80.12 309 LYS A O 1
ATOM 2543 N N . GLY A 1 310 ? -23.75 -0.397 6.93 1 76.62 310 GLY A N 1
ATOM 2544 C CA . GLY A 1 310 ? -23.109 -1.148 5.863 1 76.62 310 GLY A CA 1
ATOM 2545 C C . GLY A 1 310 ? -22.562 -0.266 4.754 1 76.62 310 GLY A C 1
ATOM 2546 O O . GLY A 1 310 ? -21.406 -0.406 4.344 1 76.62 310 GLY A O 1
ATOM 2547 N N . ARG A 1 311 ? -23.359 0.629 4.398 1 76.88 311 ARG A N 1
ATOM 2548 C CA . ARG A 1 311 ? -22.984 1.531 3.318 1 76.88 311 ARG A CA 1
ATOM 2549 C C . ARG A 1 311 ? -21.828 2.434 3.74 1 76.88 311 ARG A C 1
ATOM 2551 O O . ARG A 1 311 ? -20.922 2.719 2.941 1 76.88 311 ARG A O 1
ATOM 2558 N N . ALA A 1 312 ? -21.953 2.887 4.914 1 82.62 312 ALA A N 1
ATOM 2559 C CA . ALA A 1 312 ? -20.875 3.742 5.418 1 82.62 312 ALA A CA 1
ATOM 2560 C C . ALA A 1 312 ? -19.547 3.006 5.414 1 82.62 312 ALA A C 1
ATOM 2562 O O . ALA A 1 312 ? -18.531 3.547 4.961 1 82.62 312 ALA A O 1
ATOM 2563 N N . PHE A 1 313 ? -19.547 1.809 5.887 1 80.31 313 PHE A N 1
ATOM 2564 C CA . PHE A 1 313 ? -18.312 1.033 5.957 1 80.31 313 PHE A CA 1
ATOM 2565 C C . PHE A 1 313 ? -17.797 0.707 4.562 1 80.31 313 PHE A C 1
ATOM 2567 O O . PHE A 1 313 ? -16.594 0.795 4.305 1 80.31 313 PHE A O 1
ATOM 2574 N N . GLU A 1 314 ? -18.688 0.406 3.699 1 76 314 GLU A N 1
ATOM 2575 C CA . GLU A 1 314 ? -18.312 0.103 2.322 1 76 314 GLU A CA 1
ATOM 2576 C C . GLU A 1 314 ? -17.656 1.307 1.653 1 76 314 GLU A C 1
ATOM 2578 O O . GLU A 1 314 ? -16.672 1.159 0.938 1 76 314 GLU A O 1
ATOM 2583 N N . THR A 1 315 ? -18.281 2.365 1.842 1 75.12 315 THR A N 1
ATOM 2584 C CA . THR A 1 315 ? -17.766 3.594 1.252 1 75.12 315 THR A CA 1
ATOM 2585 C C . THR A 1 315 ? -16.359 3.895 1.782 1 75.12 315 THR A C 1
ATOM 2587 O O . THR A 1 315 ? -15.469 4.25 1.015 1 75.12 315 THR A O 1
ATOM 2590 N N . PHE A 1 316 ? -16.219 3.729 2.979 1 77.56 316 PHE A N 1
ATOM 2591 C CA . PHE A 1 316 ? -14.922 3.975 3.613 1 77.56 316 PHE A CA 1
ATOM 2592 C C . PHE A 1 316 ? -13.867 3.008 3.088 1 77.56 316 PHE A C 1
ATOM 2594 O O . PHE A 1 316 ? -12.773 3.422 2.713 1 77.56 316 PHE A O 1
ATOM 2601 N N . MET A 1 317 ? -14.25 1.789 3.055 1 76.44 317 MET A N 1
ATOM 2602 C CA . MET A 1 317 ? -13.32 0.762 2.59 1 76.44 317 MET A CA 1
ATOM 2603 C C . MET A 1 317 ? -12.961 0.977 1.124 1 76.44 317 MET A C 1
ATOM 2605 O O . MET A 1 317 ? -11.805 0.805 0.733 1 76.44 317 MET A O 1
ATOM 2609 N N . GLY A 1 318 ? -13.969 1.255 0.344 1 70.38 318 GLY A N 1
ATOM 2610 C CA . GLY A 1 318 ? -13.758 1.479 -1.078 1 70.38 318 GLY A CA 1
ATOM 2611 C C . GLY A 1 318 ? -12.758 2.578 -1.37 1 70.38 318 GLY A C 1
ATOM 2612 O O . GLY A 1 318 ? -11.93 2.445 -2.271 1 70.38 318 GLY A O 1
ATOM 2613 N N . SER A 1 319 ? -12.797 3.576 -0.617 1 67.69 319 SER A N 1
ATOM 2614 C CA . SER A 1 319 ? -11.906 4.711 -0.832 1 67.69 319 SER A CA 1
ATOM 2615 C C . SER A 1 319 ? -10.469 4.352 -0.494 1 67.69 319 SER A C 1
ATOM 2617 O O . SER A 1 319 ? -9.531 4.934 -1.046 1 67.69 319 SER A O 1
ATOM 2619 N N . PHE A 1 320 ? -10.281 3.395 0.324 1 66.81 320 PHE A N 1
ATOM 2620 C CA . PHE A 1 320 ? -8.953 3.018 0.779 1 66.81 320 PHE A CA 1
ATOM 2621 C C . PHE A 1 320 ? -8.32 2 -0.167 1 66.81 320 PHE A C 1
ATOM 2623 O O . PHE A 1 320 ? -7.156 2.131 -0.541 1 66.81 320 PHE A O 1
ATOM 2630 N N . PHE A 1 321 ? -9.086 1.036 -0.449 1 62.06 321 PHE A N 1
ATOM 2631 C CA . PHE A 1 321 ? -8.508 -0.069 -1.206 1 62.06 321 PHE A CA 1
ATOM 2632 C C . PHE A 1 321 ? -8.516 0.233 -2.699 1 62.06 321 PHE A C 1
ATOM 2634 O O . PHE A 1 321 ? -7.898 -0.483 -3.488 1 62.06 321 PHE A O 1
ATOM 2641 N N . ARG A 1 322 ? -9.109 1.361 -3.156 1 55.97 322 ARG A N 1
ATOM 2642 C CA . ARG A 1 322 ? -9.07 1.707 -4.574 1 55.97 322 ARG A CA 1
ATOM 2643 C C . ARG A 1 322 ? -7.664 2.143 -4.988 1 55.97 322 ARG A C 1
ATOM 2645 O O . ARG A 1 322 ? -7.012 2.906 -4.273 1 55.97 322 ARG A O 1
ATOM 2652 N N . GLY A 1 323 ? -7.051 1.48 -6.008 1 51.66 323 GLY A N 1
ATOM 2653 C CA . GLY A 1 323 ? -5.816 1.907 -6.648 1 51.66 323 GLY A CA 1
ATOM 2654 C C . GLY A 1 323 ? -4.578 1.253 -6.059 1 51.66 323 GLY A C 1
ATOM 2655 O O . GLY A 1 323 ? -3.738 0.729 -6.793 1 51.66 323 GLY A O 1
ATOM 2656 N N . ASP A 1 324 ? -4.539 1.359 -4.629 1 50 324 ASP A N 1
ATOM 2657 C CA . ASP A 1 324 ? -3.229 1.122 -4.027 1 50 324 ASP A CA 1
ATOM 2658 C C . ASP A 1 324 ? -2.922 -0.372 -3.953 1 50 324 ASP A C 1
ATOM 2660 O O . ASP A 1 324 ? -1.756 -0.77 -3.932 1 50 324 ASP A O 1
ATOM 2664 N N . PHE A 1 325 ? -4.047 -1.174 -3.92 1 49.78 325 PHE A N 1
ATOM 2665 C CA . PHE A 1 325 ? -3.766 -2.576 -3.643 1 49.78 325 PHE A CA 1
ATOM 2666 C C . PHE A 1 325 ? -4.051 -3.439 -4.867 1 49.78 325 PHE A C 1
ATOM 2668 O O . PHE A 1 325 ? -3.977 -4.668 -4.797 1 49.78 325 PHE A O 1
ATOM 2675 N N . GLY A 1 326 ? -4.184 -2.727 -6.004 1 52.97 326 GLY A N 1
ATOM 2676 C CA . GLY A 1 326 ? -4.473 -3.521 -7.188 1 52.97 326 GLY A CA 1
ATOM 2677 C C . GLY A 1 326 ? -5.809 -4.23 -7.121 1 52.97 326 GLY A C 1
ATOM 2678 O O . GLY A 1 326 ? -6.098 -5.102 -7.945 1 52.97 326 GLY A O 1
ATOM 2679 N N . GLN A 1 327 ? -6.449 -4.148 -5.938 1 57.56 327 GLN A N 1
ATOM 2680 C CA . GLN A 1 327 ? -7.711 -4.871 -5.785 1 57.56 327 GLN A CA 1
ATOM 2681 C C . GLN A 1 327 ? -8.891 -4.035 -6.277 1 57.56 327 GLN A C 1
ATOM 2683 O O . GLN A 1 327 ? -8.93 -2.826 -6.051 1 57.56 327 GLN A O 1
ATOM 2688 N N . TYR A 1 328 ? -9.609 -4.703 -7.184 1 61.91 328 TYR A N 1
ATOM 2689 C CA . TYR A 1 328 ? -10.734 -3.996 -7.785 1 61.91 328 TYR A CA 1
ATOM 2690 C C . TYR A 1 328 ? -12.047 -4.371 -7.094 1 61.91 328 TYR A C 1
ATOM 2692 O O . TYR A 1 328 ? -12.367 -5.555 -6.961 1 61.91 328 TYR A O 1
ATOM 2700 N N . PHE A 1 329 ? -12.703 -3.467 -6.523 1 73.06 329 PHE A N 1
ATOM 2701 C CA . PHE A 1 329 ? -14.047 -3.627 -5.973 1 73.06 329 PHE A CA 1
ATOM 2702 C C . PHE A 1 329 ? -15.094 -3.531 -7.074 1 73.06 329 PHE A C 1
ATOM 2704 O O . PHE A 1 329 ? -14.953 -2.744 -8.008 1 73.06 329 PHE A O 1
ATOM 2711 N N . THR A 1 330 ? -16.078 -4.441 -7.02 1 87.56 330 THR A N 1
ATOM 2712 C CA . THR A 1 330 ? -17.188 -4.34 -7.957 1 87.56 330 THR A CA 1
ATOM 2713 C C . THR A 1 330 ? -18.125 -3.191 -7.57 1 87.56 330 THR A C 1
ATOM 2715 O O . THR A 1 330 ? -18.609 -3.127 -6.438 1 87.56 330 THR A O 1
ATOM 2718 N N . PRO A 1 331 ? -18.375 -2.285 -8.508 1 86.56 331 PRO A N 1
ATOM 2719 C CA . PRO A 1 331 ? -19.25 -1.154 -8.203 1 86.56 331 PRO A CA 1
ATOM 2720 C C . PRO A 1 331 ? -20.641 -1.594 -7.754 1 86.56 331 PRO A C 1
ATOM 2722 O O . PRO A 1 331 ? -21.188 -2.566 -8.281 1 86.56 331 PRO A O 1
ATOM 2725 N N . ARG A 1 332 ? -21.344 -0.893 -6.895 1 85.75 332 ARG A N 1
ATOM 2726 C CA . ARG A 1 332 ? -22.594 -1.239 -6.211 1 85.75 332 ARG A CA 1
ATOM 2727 C C . ARG A 1 332 ? -23.719 -1.447 -7.211 1 85.75 332 ARG A C 1
ATOM 2729 O O . ARG A 1 332 ? -24.5 -2.398 -7.094 1 85.75 332 ARG A O 1
ATOM 2736 N N . PRO A 1 333 ? -23.844 -0.518 -8.219 1 90.62 333 PRO A N 1
ATOM 2737 C CA . PRO A 1 333 ? -24.953 -0.726 -9.156 1 90.62 333 PRO A CA 1
ATOM 2738 C C . PRO A 1 333 ? -24.875 -2.074 -9.867 1 90.62 333 PRO A C 1
ATOM 2740 O O . PRO A 1 333 ? -25.906 -2.689 -10.141 1 90.62 333 PRO A O 1
ATOM 2743 N N . ILE A 1 334 ? -23.719 -2.508 -10.164 1 93.94 334 ILE A N 1
ATOM 2744 C CA . ILE A 1 334 ? -23.516 -3.791 -10.836 1 93.94 334 ILE A CA 1
ATOM 2745 C C . ILE A 1 334 ? -23.875 -4.93 -9.875 1 93.94 334 ILE A C 1
ATOM 2747 O O . ILE A 1 334 ? -24.547 -5.887 -10.258 1 93.94 334 ILE A O 1
ATOM 2751 N N . VAL A 1 335 ? -23.406 -4.809 -8.617 1 93.5 335 VAL A N 1
ATOM 2752 C CA . VAL A 1 335 ? -23.703 -5.797 -7.586 1 93.5 335 VAL A CA 1
ATOM 2753 C C . VAL A 1 335 ? -25.203 -5.934 -7.41 1 93.5 335 VAL A C 1
ATOM 2755 O O . VAL A 1 335 ? -25.75 -7.043 -7.406 1 93.5 335 VAL A O 1
ATOM 2758 N N . GLN A 1 336 ? -25.844 -4.82 -7.301 1 93.06 336 GLN A N 1
ATOM 2759 C CA . GLN A 1 336 ? -27.297 -4.801 -7.113 1 93.06 336 GLN A CA 1
ATOM 2760 C C . GLN A 1 336 ? -28.016 -5.449 -8.289 1 93.06 336 GLN A C 1
ATOM 2762 O O . GLN A 1 336 ? -28.938 -6.25 -8.102 1 93.06 336 GLN A O 1
ATOM 2767 N N . PHE A 1 337 ? -27.609 -5.09 -9.414 1 96.12 337 PHE A N 1
ATOM 2768 C CA . PHE A 1 337 ? -28.203 -5.645 -10.625 1 96.12 337 PHE A CA 1
ATOM 2769 C C . PHE A 1 337 ? -28.125 -7.164 -10.625 1 96.12 337 PHE A C 1
ATOM 2771 O O . PHE A 1 337 ? -29.141 -7.848 -10.758 1 96.12 337 PHE A O 1
ATOM 2778 N N . ILE A 1 338 ? -26.953 -7.688 -10.422 1 97.81 338 ILE A N 1
ATOM 2779 C CA . ILE A 1 338 ? -26.703 -9.117 -10.539 1 97.81 338 ILE A CA 1
ATOM 2780 C C . ILE A 1 338 ? -27.516 -9.875 -9.477 1 97.81 338 ILE A C 1
ATOM 2782 O O . ILE A 1 338 ? -28.172 -10.867 -9.781 1 97.81 338 ILE A O 1
ATOM 2786 N N . VAL A 1 339 ? -27.516 -9.398 -8.266 1 97.56 339 VAL A N 1
ATOM 2787 C CA . VAL A 1 339 ? -28.172 -10.094 -7.168 1 97.56 339 VAL A CA 1
ATOM 2788 C C . VAL A 1 339 ? -29.688 -10.008 -7.344 1 97.56 339 VAL A C 1
ATOM 2790 O O . VAL A 1 339 ? -30.406 -10.992 -7.121 1 97.56 339 VAL A O 1
ATOM 2793 N N . ASP A 1 340 ? -30.188 -8.898 -7.797 1 96.88 340 ASP A N 1
ATOM 2794 C CA . ASP A 1 340 ? -31.625 -8.664 -7.902 1 96.88 340 ASP A CA 1
ATOM 2795 C C . ASP A 1 340 ? -32.25 -9.57 -8.961 1 96.88 340 ASP A C 1
ATOM 2797 O O . ASP A 1 340 ? -33.406 -9.953 -8.844 1 96.88 340 ASP A O 1
ATOM 2801 N N . VAL A 1 341 ? -31.531 -9.859 -9.938 1 97.44 341 VAL A N 1
ATOM 2802 C CA . VAL A 1 341 ? -32.062 -10.648 -11.039 1 97.44 341 VAL A CA 1
ATOM 2803 C C . VAL A 1 341 ? -32.219 -12.109 -10.602 1 97.44 341 VAL A C 1
ATOM 2805 O O . VAL A 1 341 ? -33.062 -12.828 -11.125 1 97.44 341 VAL A O 1
ATOM 2808 N N . LEU A 1 342 ? -31.438 -12.602 -9.633 1 98.25 342 LEU A N 1
ATOM 2809 C CA . LEU A 1 342 ? -31.406 -14.008 -9.242 1 98.25 342 LEU A CA 1
ATOM 2810 C C . LEU A 1 342 ? -32.469 -14.297 -8.18 1 98.25 342 LEU A C 1
ATOM 2812 O O . LEU A 1 342 ? -32.688 -13.484 -7.285 1 98.25 342 LEU A O 1
ATOM 2816 N N . PRO A 1 343 ? -33.125 -15.367 -8.289 1 97.31 343 PRO A N 1
ATOM 2817 C CA . PRO A 1 343 ? -34.156 -15.719 -7.297 1 97.31 343 PRO A CA 1
ATOM 2818 C C . PRO A 1 343 ? -33.562 -16.328 -6.027 1 97.31 343 PRO A C 1
ATOM 2820 O O . PRO A 1 343 ? -33.906 -17.438 -5.652 1 97.31 343 PRO A O 1
ATOM 2823 N N . ILE A 1 344 ? -32.812 -15.578 -5.332 1 98 344 ILE A N 1
ATOM 2824 C CA . ILE A 1 344 ? -32.188 -15.992 -4.086 1 98 344 ILE A CA 1
ATOM 2825 C C . ILE A 1 344 ? -33.188 -15.898 -2.941 1 98 344 ILE A C 1
ATOM 2827 O O . ILE A 1 344 ? -33.844 -14.867 -2.771 1 98 344 ILE A O 1
ATOM 2831 N N . GLU A 1 345 ? -33.312 -16.969 -2.195 1 96.69 345 GLU A N 1
ATOM 2832 C CA . GLU A 1 345 ? -34.188 -17.016 -1.028 1 96.69 345 GLU A CA 1
ATOM 2833 C C . GLU A 1 345 ? -33.438 -17.516 0.204 1 96.69 345 GLU A C 1
ATOM 2835 O O . GLU A 1 345 ? -32.25 -17.812 0.131 1 96.69 345 GLU A O 1
ATOM 2840 N N . HIS A 1 346 ? -34.125 -17.594 1.354 1 94.88 346 HIS A N 1
ATOM 2841 C CA . HIS A 1 346 ? -33.5 -17.844 2.645 1 94.88 346 HIS A CA 1
ATOM 2842 C C . HIS A 1 346 ? -32.906 -19.25 2.703 1 94.88 346 HIS A C 1
ATOM 2844 O O . HIS A 1 346 ? -32.031 -19.531 3.514 1 94.88 346 HIS A O 1
ATOM 2850 N N . LYS A 1 347 ? -33.281 -20.109 1.839 1 95.75 347 LYS A N 1
ATOM 2851 C CA . LYS A 1 347 ? -32.781 -21.484 1.85 1 95.75 347 LYS A CA 1
ATOM 2852 C C . LYS A 1 347 ? -31.641 -21.656 0.839 1 95.75 347 LYS A C 1
ATOM 2854 O O . LYS A 1 347 ? -30.969 -22.688 0.824 1 95.75 347 LYS A O 1
ATOM 2859 N N . SER A 1 348 ? -31.469 -20.672 -0.022 1 97.75 348 SER A N 1
ATOM 2860 C CA . SER A 1 348 ? -30.469 -20.75 -1.088 1 97.75 348 SER A CA 1
ATOM 2861 C C . SER A 1 348 ? -29.047 -20.734 -0.523 1 97.75 348 SER A C 1
ATOM 2863 O O . SER A 1 348 ? -28.734 -19.906 0.334 1 97.75 348 SER A O 1
ATOM 2865 N N . ARG A 1 349 ? -28.219 -21.641 -0.946 1 97.94 349 ARG A N 1
ATOM 2866 C CA . ARG A 1 349 ? -26.797 -21.562 -0.653 1 97.94 349 ARG A CA 1
ATOM 2867 C C . ARG A 1 349 ? -26.062 -20.719 -1.686 1 97.94 349 ARG A C 1
ATOM 2869 O O . ARG A 1 349 ? -26.109 -21 -2.883 1 97.94 349 ARG A O 1
ATOM 2876 N N . VAL A 1 350 ? -25.391 -19.656 -1.253 1 98.19 350 VAL A N 1
ATOM 2877 C CA . VAL A 1 350 ? -24.766 -18.688 -2.139 1 98.19 350 VAL A CA 1
ATOM 2878 C C . VAL A 1 350 ? -23.266 -18.625 -1.882 1 98.19 350 VAL A C 1
ATOM 2880 O O . VAL A 1 350 ? -22.828 -18.578 -0.731 1 98.19 350 VAL A O 1
ATOM 2883 N N . LEU A 1 351 ? -22.453 -18.672 -2.939 1 98.5 351 LEU A N 1
ATOM 2884 C CA . LEU A 1 351 ? -21 -18.641 -2.838 1 98.5 351 LEU A CA 1
ATOM 2885 C C . LEU A 1 351 ? -20.438 -17.516 -3.711 1 98.5 351 LEU A C 1
ATOM 2887 O O . LEU A 1 351 ? -20.875 -17.328 -4.844 1 98.5 351 LEU A O 1
ATOM 2891 N N . ASP A 1 352 ? -19.516 -16.75 -3.18 1 97.56 352 ASP A N 1
ATOM 2892 C CA . ASP A 1 352 ? -18.609 -15.898 -3.945 1 97.56 352 ASP A CA 1
ATOM 2893 C C . ASP A 1 352 ? -17.172 -16.406 -3.873 1 97.56 352 ASP A C 1
ATOM 2895 O O . ASP A 1 352 ? -16.531 -16.312 -2.828 1 97.56 352 ASP A O 1
ATOM 2899 N N . THR A 1 353 ? -16.609 -16.859 -4.977 1 97.5 353 THR A N 1
ATOM 2900 C CA . THR A 1 353 ? -15.305 -17.531 -5 1 97.5 353 THR A CA 1
ATOM 2901 C C . THR A 1 353 ? -14.18 -16.5 -4.91 1 97.5 353 THR A C 1
ATOM 2903 O O . THR A 1 353 ? -13.008 -16.875 -4.762 1 97.5 353 THR A O 1
ATOM 2906 N N . SER A 1 354 ? -14.469 -15.281 -5.094 1 94.25 354 SER A N 1
ATOM 2907 C CA . SER A 1 354 ? -13.57 -14.141 -5.012 1 94.25 354 SER A CA 1
ATOM 2908 C C . SER A 1 354 ? -14.258 -12.93 -4.387 1 94.25 354 SER A C 1
ATOM 2910 O O . SER A 1 354 ? -14.422 -11.898 -5.035 1 94.25 354 SER A O 1
ATOM 2912 N N . CYS A 1 355 ? -14.484 -12.984 -3.088 1 93 355 CYS A N 1
ATOM 2913 C CA . CYS A 1 355 ? -15.547 -12.172 -2.521 1 93 355 CYS A CA 1
ATOM 2914 C C . CYS A 1 355 ? -15.039 -10.766 -2.188 1 93 355 CYS A C 1
ATOM 2916 O O . CYS A 1 355 ? -15.836 -9.867 -1.922 1 93 355 CYS A O 1
ATOM 2918 N N . GLY A 1 356 ? -13.656 -10.602 -2.25 1 87.06 356 GLY A N 1
ATOM 2919 C CA . GLY A 1 356 ? -13.172 -9.273 -1.91 1 87.06 356 GLY A CA 1
ATOM 2920 C C . GLY A 1 356 ? -13.68 -8.773 -0.571 1 87.06 356 GLY A C 1
ATOM 2921 O O . GLY A 1 356 ? -13.578 -9.477 0.437 1 87.06 356 GLY A O 1
ATOM 2922 N N . SER A 1 357 ? -14.281 -7.578 -0.529 1 83.62 357 SER A N 1
ATOM 2923 C CA . SER A 1 357 ? -14.797 -6.98 0.697 1 83.62 357 SER A CA 1
ATOM 2924 C C . SER A 1 357 ? -16.188 -7.512 1.025 1 83.62 357 SER A C 1
ATOM 2926 O O . SER A 1 357 ? -16.828 -7.055 1.979 1 83.62 357 SER A O 1
ATOM 2928 N N . GLY A 1 358 ? -16.75 -8.375 0.226 1 87.94 358 GLY A N 1
ATOM 2929 C CA . GLY A 1 358 ? -18.016 -9.031 0.524 1 87.94 358 GLY A CA 1
ATOM 2930 C C . GLY A 1 358 ? -19.203 -8.328 -0.084 1 87.94 358 GLY A C 1
ATOM 2931 O O . GLY A 1 358 ? -20.344 -8.516 0.367 1 87.94 358 GLY A O 1
ATOM 2932 N N . GLY A 1 359 ? -19.031 -7.555 -1.113 1 85.81 359 GLY A N 1
ATOM 2933 C CA . GLY A 1 359 ? -20.109 -6.781 -1.711 1 85.81 359 GLY A CA 1
ATOM 2934 C C . GLY A 1 359 ? -21.281 -7.637 -2.172 1 85.81 359 GLY A C 1
ATOM 2935 O O . GLY A 1 359 ? -22.438 -7.344 -1.863 1 85.81 359 GLY A O 1
ATOM 2936 N N . PHE A 1 360 ? -21.047 -8.688 -2.881 1 93.38 360 PHE A N 1
ATOM 2937 C CA . PHE A 1 360 ? -22.078 -9.578 -3.379 1 93.38 360 PHE A CA 1
ATOM 2938 C C . PHE A 1 360 ? -22.797 -10.273 -2.225 1 93.38 360 PHE A C 1
ATOM 2940 O O . PHE A 1 360 ? -24.031 -10.383 -2.227 1 93.38 360 PHE A O 1
ATOM 2947 N N . LEU A 1 361 ? -22.078 -10.734 -1.272 1 92.5 361 LEU A N 1
ATOM 2948 C CA . LEU A 1 361 ? -22.656 -11.445 -0.131 1 92.5 361 LEU A CA 1
ATOM 2949 C C . LEU A 1 361 ? -23.594 -10.539 0.658 1 92.5 361 LEU A C 1
ATOM 2951 O O . LEU A 1 361 ? -24.672 -10.961 1.059 1 92.5 361 LEU A O 1
ATOM 2955 N N . LEU A 1 362 ? -23.234 -9.367 0.812 1 87.81 362 LEU A N 1
ATOM 2956 C CA . LEU A 1 362 ? -24.031 -8.406 1.564 1 87.81 362 LEU A CA 1
ATOM 2957 C C . LEU A 1 362 ? -25.359 -8.109 0.85 1 87.81 362 LEU A C 1
ATOM 2959 O O . LEU A 1 362 ? -26.406 -7.984 1.491 1 87.81 362 LEU A O 1
ATOM 2963 N N . HIS A 1 363 ? -25.25 -7.953 -0.415 1 90.19 363 HIS A N 1
ATOM 2964 C CA . HIS A 1 363 ? -26.469 -7.66 -1.159 1 90.19 363 HIS A CA 1
ATOM 2965 C C . HIS A 1 363 ? -27.406 -8.867 -1.189 1 90.19 363 HIS A C 1
ATOM 2967 O O . HIS A 1 363 ? -28.625 -8.711 -1.207 1 90.19 363 HIS A O 1
ATOM 2973 N N . ALA A 1 364 ? -26.828 -10.016 -1.265 1 94.44 364 ALA A N 1
ATOM 2974 C CA . ALA A 1 364 ? -27.641 -11.219 -1.15 1 94.44 364 ALA A CA 1
ATOM 2975 C C . ALA A 1 364 ? -28.344 -11.273 0.202 1 94.44 364 ALA A C 1
ATOM 2977 O O . ALA A 1 364 ? -29.531 -11.609 0.279 1 94.44 364 ALA A O 1
ATOM 2978 N N . LEU A 1 365 ? -27.609 -10.953 1.197 1 91.44 365 LEU A N 1
ATOM 2979 C CA . LEU A 1 365 ? -28.188 -10.898 2.535 1 91.44 365 LEU A CA 1
ATOM 2980 C C . LEU A 1 365 ? -29.328 -9.883 2.598 1 91.44 365 LEU A C 1
ATOM 2982 O O . LEU A 1 365 ? -30.391 -10.164 3.152 1 91.44 365 LEU A O 1
ATOM 2986 N N . ASP A 1 366 ? -29.109 -8.773 2.053 1 88.62 366 ASP A N 1
ATOM 2987 C CA . ASP A 1 366 ? -30.109 -7.707 2.051 1 88.62 366 ASP A CA 1
ATOM 2988 C C . ASP A 1 366 ? -31.375 -8.148 1.331 1 88.62 366 ASP A C 1
ATOM 2990 O O . ASP A 1 366 ? -32.5 -7.824 1.763 1 88.62 366 ASP A O 1
ATOM 2994 N N . LYS A 1 367 ? -31.203 -8.766 0.255 1 93.19 367 LYS A N 1
ATOM 2995 C CA . LYS A 1 367 ? -32.344 -9.273 -0.5 1 93.19 367 LYS A CA 1
ATOM 2996 C C . LYS A 1 367 ? -33.188 -10.211 0.352 1 93.19 367 LYS A C 1
ATOM 2998 O O . LYS A 1 367 ? -34.406 -10.055 0.418 1 93.19 367 LYS A O 1
ATOM 3003 N N . VAL A 1 368 ? -32.594 -11.125 1.011 1 94.56 368 VAL A N 1
ATOM 3004 C CA . VAL A 1 368 ? -33.312 -12.094 1.836 1 94.56 368 VAL A CA 1
ATOM 3005 C C . VAL A 1 368 ? -33.938 -11.391 3.035 1 94.56 368 VAL A C 1
ATOM 3007 O O . VAL A 1 368 ? -35.031 -11.742 3.455 1 94.56 368 VAL A O 1
ATOM 3010 N N . ARG A 1 369 ? -33.219 -10.484 3.611 1 90.62 369 ARG A N 1
ATOM 3011 C CA . ARG A 1 369 ? -33.75 -9.703 4.719 1 90.62 369 ARG A CA 1
ATOM 3012 C C . ARG A 1 369 ? -35.031 -8.992 4.32 1 90.62 369 ARG A C 1
ATOM 3014 O O . ARG A 1 369 ? -36.031 -9.047 5.047 1 90.62 369 ARG A O 1
ATOM 3021 N N . LYS A 1 370 ? -35.031 -8.352 3.184 1 91.69 370 LYS A N 1
ATOM 3022 C CA . LYS A 1 370 ? -36.219 -7.645 2.691 1 91.69 370 LYS A CA 1
ATOM 3023 C C . LYS A 1 370 ? -37.375 -8.609 2.455 1 91.69 370 LYS A C 1
ATOM 3025 O O . LYS A 1 370 ? -38.531 -8.273 2.734 1 91.69 370 LYS A O 1
ATOM 3030 N N . GLN A 1 371 ? -37.031 -9.742 1.97 1 95.19 371 GLN A N 1
ATOM 3031 C CA . GLN A 1 371 ? -38.062 -10.766 1.784 1 95.19 371 GLN A CA 1
ATOM 3032 C C . GLN A 1 371 ? -38.688 -11.18 3.119 1 95.19 371 GLN A C 1
ATOM 3034 O O . GLN A 1 371 ? -39.906 -11.297 3.232 1 95.19 371 GLN A O 1
ATOM 3039 N N . ALA A 1 372 ? -37.812 -11.367 4.051 1 93.88 372 ALA A N 1
ATOM 3040 C CA . ALA A 1 372 ? -38.281 -11.758 5.379 1 93.88 372 ALA A CA 1
ATOM 3041 C C . ALA A 1 372 ? -39.125 -10.672 6.012 1 93.88 372 ALA A C 1
ATOM 3043 O O . ALA A 1 372 ? -40.188 -10.953 6.598 1 93.88 372 ALA A O 1
ATOM 3044 N N . GLU A 1 373 ? -38.719 -9.516 5.883 1 92.31 373 GLU A N 1
ATOM 3045 C CA . GLU A 1 373 ? -39.438 -8.383 6.461 1 92.31 373 GLU A CA 1
ATOM 3046 C C . GLU A 1 373 ? -40.781 -8.164 5.766 1 92.31 373 GLU A C 1
ATOM 3048 O O . GLU A 1 373 ? -41.75 -7.758 6.402 1 92.31 373 GLU A O 1
ATOM 3053 N N . SER A 1 374 ? -40.781 -8.344 4.496 1 93.5 374 SER A N 1
ATOM 3054 C CA . SER A 1 374 ? -42 -8.227 3.748 1 93.5 374 SER A CA 1
ATOM 3055 C C . SER A 1 374 ? -43 -9.297 4.172 1 93.5 374 SER A C 1
ATOM 3057 O O . SER A 1 374 ? -44.219 -9.047 4.223 1 93.5 374 SER A O 1
ATOM 3059 N N . HIS A 1 375 ? -42.562 -10.398 4.562 1 93.25 375 HIS A N 1
ATOM 3060 C CA . HIS A 1 375 ? -43.406 -11.523 4.898 1 93.25 375 HIS A CA 1
ATOM 3061 C C . HIS A 1 375 ? -43.844 -11.477 6.363 1 93.25 375 HIS A C 1
ATOM 3063 O O . HIS A 1 375 ? -45 -11.766 6.688 1 93.25 375 HIS A O 1
ATOM 3069 N N . PHE A 1 376 ? -42.906 -11.125 7.27 1 93.44 376 PHE A N 1
ATOM 3070 C CA . PHE A 1 376 ? -43.156 -11.258 8.695 1 93.44 376 PHE A CA 1
ATOM 3071 C C . PHE A 1 376 ? -43.25 -9.883 9.359 1 93.44 376 PHE A C 1
ATOM 3073 O O . PHE A 1 376 ? -43.656 -9.766 10.516 1 93.44 376 PHE A O 1
ATOM 3080 N N . GLY A 1 377 ? -42.906 -8.883 8.648 1 88.88 377 GLY A N 1
ATOM 3081 C CA . GLY A 1 377 ? -42.844 -7.551 9.219 1 88.88 377 GLY A CA 1
ATOM 3082 C C . GLY A 1 377 ? -41.469 -7.098 9.594 1 88.88 377 GLY A C 1
ATOM 3083 O O . GLY A 1 377 ? -40.625 -7.914 9.961 1 88.88 377 GLY A O 1
ATOM 3084 N N . ILE A 1 378 ? -41.312 -5.84 9.508 1 85.75 378 ILE A N 1
ATOM 3085 C CA . ILE A 1 378 ? -40.031 -5.242 9.812 1 85.75 378 ILE A CA 1
ATOM 3086 C C . ILE A 1 378 ? -39.75 -5.363 11.312 1 85.75 378 ILE A C 1
ATOM 3088 O O . ILE A 1 378 ? -40.594 -5.043 12.141 1 85.75 378 ILE A O 1
ATOM 3092 N N . GLY A 1 379 ? -38.594 -5.914 11.727 1 79.62 379 GLY A N 1
ATOM 3093 C CA . GLY A 1 379 ? -38.125 -5.926 13.102 1 79.62 379 GLY A CA 1
ATOM 3094 C C . GLY A 1 379 ? -38.656 -7.09 13.906 1 79.62 379 GLY A C 1
ATOM 3095 O O . GLY A 1 379 ? -38.375 -7.203 15.102 1 79.62 379 GLY A O 1
ATOM 3096 N N . THR A 1 380 ? -39.406 -7.969 13.266 1 89.19 380 THR A N 1
ATOM 3097 C CA . THR A 1 380 ? -39.969 -9.102 13.992 1 89.19 380 THR A CA 1
ATOM 3098 C C . THR A 1 380 ? -38.906 -10.156 14.258 1 89.19 380 THR A C 1
ATOM 3100 O O . THR A 1 380 ? -37.906 -10.234 13.547 1 89.19 380 THR A O 1
ATOM 3103 N N . ALA A 1 381 ? -39.125 -10.93 15.344 1 88.69 381 ALA A N 1
ATOM 3104 C CA . ALA A 1 381 ? -38.219 -12 15.719 1 88.69 381 ALA A CA 1
ATOM 3105 C C . ALA A 1 381 ? -38.125 -13.055 14.617 1 88.69 381 ALA A C 1
ATOM 3107 O O . ALA A 1 381 ? -37.031 -13.617 14.383 1 88.69 381 ALA A O 1
ATOM 3108 N N . LYS A 1 382 ? -39.219 -13.344 14.062 1 90.88 382 LYS A N 1
ATOM 3109 C CA . LYS A 1 382 ? -39.219 -14.336 12.992 1 90.88 382 LYS A CA 1
ATOM 3110 C C . LYS A 1 382 ? -38.406 -13.859 11.797 1 90.88 382 LYS A C 1
ATOM 3112 O O . LYS A 1 382 ? -37.625 -14.641 11.211 1 90.88 382 LYS A O 1
ATOM 3117 N N . SER A 1 383 ? -38.625 -12.602 11.383 1 91.75 383 SER A N 1
ATOM 3118 C CA . SER A 1 383 ? -37.844 -12.023 10.297 1 91.75 383 SER A CA 1
ATOM 3119 C C . SER A 1 383 ? -36.344 -12.055 10.617 1 91.75 383 SER A C 1
ATOM 3121 O O . SER A 1 383 ? -35.531 -12.453 9.781 1 91.75 383 SER A O 1
ATOM 3123 N N . TYR A 1 384 ? -36.031 -11.727 11.812 1 86.81 384 TYR A N 1
ATOM 3124 C CA . TYR A 1 384 ? -34.656 -11.711 12.234 1 86.81 384 TYR A CA 1
ATOM 3125 C C . TYR A 1 384 ? -34.031 -13.102 12.164 1 86.81 384 TYR A C 1
ATOM 3127 O O . TYR A 1 384 ? -32.938 -13.281 11.641 1 86.81 384 TYR A O 1
ATOM 3135 N N . LYS A 1 385 ? -34.719 -14.023 12.695 1 88.38 385 LYS A N 1
ATOM 3136 C CA . LYS A 1 385 ? -34.219 -15.391 12.711 1 88.38 385 LYS A CA 1
ATOM 3137 C C . LYS A 1 385 ? -33.969 -15.898 11.289 1 88.38 385 LYS A C 1
ATOM 3139 O O . LYS A 1 385 ? -32.938 -16.547 11.023 1 88.38 385 LYS A O 1
ATOM 3144 N N . LEU A 1 386 ? -34.844 -15.586 10.453 1 91.06 386 LEU A N 1
ATOM 3145 C CA . LEU A 1 386 ? -34.781 -16.109 9.086 1 91.06 386 LEU A CA 1
ATOM 3146 C C . LEU A 1 386 ? -33.562 -15.57 8.375 1 91.06 386 LEU A C 1
ATOM 3148 O O . LEU A 1 386 ? -32.781 -16.344 7.805 1 91.06 386 LEU A O 1
ATOM 3152 N N . TRP A 1 387 ? -33.344 -14.281 8.281 1 89 387 TRP A N 1
ATOM 3153 C CA . TRP A 1 387 ? -32.25 -13.742 7.523 1 89 387 TRP A CA 1
ATOM 3154 C C . TRP A 1 387 ? -30.922 -13.93 8.281 1 89 387 TRP A C 1
ATOM 3156 O O . TRP A 1 387 ? -29.859 -14.055 7.668 1 89 387 TRP A O 1
ATOM 3166 N N . HIS A 1 388 ? -30.953 -14.047 9.578 1 87.5 388 HIS A N 1
ATOM 3167 C CA . HIS A 1 388 ? -29.766 -14.352 10.359 1 87.5 388 HIS A CA 1
ATOM 3168 C C . HIS A 1 388 ? -29.266 -15.766 10.062 1 87.5 388 HIS A C 1
ATOM 3170 O O . HIS A 1 388 ? -28.062 -15.992 9.945 1 87.5 388 HIS A O 1
ATOM 3176 N N . ASP A 1 389 ? -30.219 -16.656 10.086 1 89.19 389 ASP A N 1
ATOM 3177 C CA . ASP A 1 389 ? -29.859 -18.031 9.75 1 89.19 389 ASP A CA 1
ATOM 3178 C C . ASP A 1 389 ? -29.281 -18.109 8.344 1 89.19 389 ASP A C 1
ATOM 3180 O O . ASP A 1 389 ? -28.328 -18.859 8.094 1 89.19 389 ASP A O 1
ATOM 3184 N N . PHE A 1 390 ? -29.812 -17.375 7.414 1 93.25 390 PHE A N 1
ATOM 3185 C CA . PHE A 1 390 ? -29.281 -17.297 6.055 1 93.25 390 PHE A CA 1
ATOM 3186 C C . PHE A 1 390 ? -27.844 -16.797 6.051 1 93.25 390 PHE A C 1
ATOM 3188 O O . PHE A 1 390 ? -26.969 -17.391 5.426 1 93.25 390 PHE A O 1
ATOM 3195 N N . ALA A 1 391 ? -27.609 -15.734 6.742 1 90 391 ALA A N 1
ATOM 3196 C CA . ALA A 1 391 ? -26.297 -15.117 6.812 1 90 391 ALA A CA 1
ATOM 3197 C C . ALA A 1 391 ? -25.266 -16.078 7.418 1 90 391 ALA A C 1
ATOM 3199 O O . ALA A 1 391 ? -24.141 -16.172 6.941 1 90 391 ALA A O 1
ATOM 3200 N N . LYS A 1 392 ? -25.641 -16.781 8.375 1 87.31 392 LYS A N 1
ATOM 3201 C CA . LYS A 1 392 ? -24.734 -17.641 9.141 1 87.31 392 LYS A CA 1
ATOM 3202 C C . LYS A 1 392 ? -24.453 -18.938 8.398 1 87.31 392 LYS A C 1
ATOM 3204 O O . LYS A 1 392 ? -23.312 -19.406 8.359 1 87.31 392 LYS A O 1
ATOM 3209 N N . ASP A 1 393 ? -25.5 -19.422 7.723 1 91.12 393 ASP A N 1
ATOM 3210 C CA . ASP A 1 393 ? -25.391 -20.812 7.281 1 91.12 393 ASP A CA 1
ATOM 3211 C C . ASP A 1 393 ? -25.359 -20.906 5.758 1 91.12 393 ASP A C 1
ATOM 3213 O O . ASP A 1 393 ? -24.984 -21.938 5.199 1 91.12 393 ASP A O 1
ATOM 3217 N N . LYS A 1 394 ? -25.766 -19.875 5.117 1 95.25 394 LYS A N 1
ATOM 3218 C CA . LYS A 1 394 ? -26.031 -20.062 3.695 1 95.25 394 LYS A CA 1
ATOM 3219 C C . LYS A 1 394 ? -25.156 -19.172 2.832 1 95.25 394 LYS A C 1
ATOM 3221 O O . LYS A 1 394 ? -25.109 -19.328 1.61 1 95.25 394 LYS A O 1
ATOM 3226 N N . LEU A 1 395 ? -24.422 -18.281 3.395 1 95.06 395 LEU A N 1
ATOM 3227 C CA . LEU A 1 395 ? -23.531 -17.391 2.656 1 95.06 395 LEU A CA 1
ATOM 3228 C C . LEU A 1 395 ? -22.078 -17.844 2.816 1 95.06 395 LEU A C 1
ATOM 3230 O O . LEU A 1 395 ? -21.609 -18.062 3.936 1 95.06 395 LEU A O 1
ATOM 3234 N N . PHE A 1 396 ? -21.406 -17.969 1.677 1 96.62 396 PHE A N 1
ATOM 3235 C CA . PHE A 1 396 ? -20.016 -18.438 1.664 1 96.62 396 PHE A CA 1
ATOM 3236 C C . PHE A 1 396 ? -19.156 -17.531 0.801 1 96.62 396 PHE A C 1
ATOM 3238 O O . PHE A 1 396 ? -19.578 -17.094 -0.272 1 96.62 396 PHE A O 1
ATOM 3245 N N . GLY A 1 397 ? -17.984 -17.109 1.259 1 96.25 397 GLY A N 1
ATOM 3246 C CA . GLY A 1 397 ? -17.062 -16.281 0.508 1 96.25 397 GLY A CA 1
ATOM 3247 C C . GLY A 1 397 ? -15.617 -16.75 0.621 1 96.25 397 GLY A C 1
ATOM 3248 O O . GLY A 1 397 ? -15.18 -17.188 1.689 1 96.25 397 GLY A O 1
ATOM 3249 N N . ILE A 1 398 ? -14.859 -16.766 -0.464 1 96.44 398 ILE A N 1
ATOM 3250 C CA . ILE A 1 398 ? -13.438 -17.062 -0.498 1 96.44 398 ILE A CA 1
ATOM 3251 C C . ILE A 1 398 ? -12.656 -15.844 -0.975 1 96.44 398 ILE A C 1
ATOM 3253 O O . ILE A 1 398 ? -13.031 -15.211 -1.966 1 96.44 398 ILE A O 1
ATOM 3257 N N . GLU A 1 399 ? -11.672 -15.445 -0.226 1 92.56 399 GLU A N 1
ATOM 3258 C CA . GLU A 1 399 ? -10.781 -14.359 -0.601 1 92.56 399 GLU A CA 1
ATOM 3259 C C . GLU A 1 399 ? -9.328 -14.711 -0.319 1 92.56 399 GLU A C 1
ATOM 3261 O O . GLU A 1 399 ? -9 -15.203 0.765 1 92.56 399 GLU A O 1
ATOM 3266 N N . ILE A 1 400 ? -8.508 -14.477 -1.327 1 90.38 400 ILE A N 1
ATOM 3267 C CA . ILE A 1 400 ? -7.129 -14.945 -1.246 1 90.38 400 ILE A CA 1
ATOM 3268 C C . ILE A 1 400 ? -6.324 -14.039 -0.317 1 90.38 400 ILE A C 1
ATOM 3270 O O . ILE A 1 400 ? -5.406 -14.492 0.366 1 90.38 400 ILE A O 1
ATOM 3274 N N . ASN A 1 401 ? -6.559 -12.75 -0.331 1 86.31 401 ASN A N 1
ATOM 3275 C CA . ASN A 1 401 ? -5.836 -11.789 0.495 1 86.31 401 ASN A CA 1
ATOM 3276 C C . ASN A 1 401 ? -6.383 -11.75 1.918 1 86.31 401 ASN A C 1
ATOM 3278 O O . ASN A 1 401 ? -7.57 -11.484 2.125 1 86.31 401 ASN A O 1
ATOM 3282 N N . GLU A 1 402 ? -5.555 -11.875 2.824 1 84.81 402 GLU A N 1
ATOM 3283 C CA . GLU A 1 402 ? -5.969 -11.992 4.219 1 84.81 402 GLU A CA 1
ATOM 3284 C C . GLU A 1 402 ? -6.617 -10.703 4.711 1 84.81 402 GLU A C 1
ATOM 3286 O O . GLU A 1 402 ? -7.637 -10.734 5.402 1 84.81 402 GLU A O 1
ATOM 3291 N N . GLN A 1 403 ? -6.016 -9.594 4.473 1 82.75 403 GLN A N 1
ATOM 3292 C CA . GLN A 1 403 ? -6.539 -8.312 4.934 1 82.75 403 GLN A CA 1
ATOM 3293 C C . GLN A 1 403 ? -7.91 -8.023 4.328 1 82.75 403 GLN A C 1
ATOM 3295 O O . GLN A 1 403 ? -8.812 -7.559 5.023 1 82.75 403 GLN A O 1
ATOM 3300 N N . ILE A 1 404 ? -8.102 -8.32 3.082 1 84.81 404 ILE A N 1
ATOM 3301 C CA . ILE A 1 404 ? -9.375 -8.086 2.402 1 84.81 404 ILE A CA 1
ATOM 3302 C C . ILE A 1 404 ? -10.43 -9.047 2.934 1 84.81 404 ILE A C 1
ATOM 3304 O O . ILE A 1 404 ? -11.586 -8.664 3.129 1 84.81 404 ILE A O 1
ATOM 3308 N N . ALA A 1 405 ? -10.031 -10.266 3.119 1 88.94 405 ALA A N 1
ATOM 3309 C CA . ALA A 1 405 ? -10.945 -11.242 3.709 1 88.94 405 ALA A CA 1
ATOM 3310 C C . ALA A 1 405 ? -11.438 -10.773 5.074 1 88.94 405 ALA A C 1
ATOM 3312 O O . ALA A 1 405 ? -12.617 -10.914 5.402 1 88.94 405 ALA A O 1
ATOM 3313 N N . ARG A 1 406 ? -10.547 -10.258 5.832 1 87.25 406 ARG A N 1
ATOM 3314 C CA . ARG A 1 406 ? -10.914 -9.727 7.145 1 87.25 406 ARG A CA 1
ATOM 3315 C C . ARG A 1 406 ? -11.906 -8.578 7.008 1 87.25 406 ARG A C 1
ATOM 3317 O O . ARG A 1 406 ? -12.836 -8.453 7.816 1 87.25 406 ARG A O 1
ATOM 3324 N N . THR A 1 407 ? -11.641 -7.75 6.082 1 84.94 407 THR A N 1
ATOM 3325 C CA . THR A 1 407 ? -12.547 -6.641 5.816 1 84.94 407 THR A CA 1
ATOM 3326 C C . THR A 1 407 ? -13.938 -7.156 5.465 1 84.94 407 THR A C 1
ATOM 3328 O O . THR A 1 407 ? -14.945 -6.605 5.918 1 84.94 407 THR A O 1
ATOM 3331 N N . ALA A 1 408 ? -13.977 -8.188 4.648 1 88.75 408 ALA A N 1
ATOM 3332 C CA . ALA A 1 408 ? -15.258 -8.797 4.312 1 88.75 408 ALA A CA 1
ATOM 3333 C C . ALA A 1 408 ? -15.945 -9.344 5.559 1 88.75 408 ALA A C 1
ATOM 3335 O O . ALA A 1 408 ? -17.156 -9.172 5.73 1 88.75 408 ALA A O 1
ATOM 3336 N N . LYS A 1 409 ? -15.211 -10 6.367 1 89.44 409 LYS A N 1
ATOM 3337 C CA . LYS A 1 409 ? -15.758 -10.523 7.617 1 89.44 409 LYS A CA 1
ATOM 3338 C C . LYS A 1 409 ? -16.328 -9.398 8.484 1 89.44 409 LYS A C 1
ATOM 3340 O O . LYS A 1 409 ? -17.422 -9.523 9.016 1 89.44 409 LYS A O 1
ATOM 3345 N N . MET A 1 410 ? -15.539 -8.352 8.555 1 86.56 410 MET A N 1
ATOM 3346 C CA . MET A 1 410 ? -15.992 -7.203 9.336 1 86.56 410 MET A CA 1
ATOM 3347 C C . MET A 1 410 ? -17.266 -6.609 8.75 1 86.56 410 MET A C 1
ATOM 3349 O O . MET A 1 410 ? -18.172 -6.203 9.484 1 86.56 410 MET A O 1
ATOM 3353 N N . ASN A 1 411 ? -17.25 -6.539 7.488 1 84.12 411 ASN A N 1
ATOM 3354 C CA . ASN A 1 411 ? -18.453 -6.043 6.812 1 84.12 411 ASN A CA 1
ATOM 3355 C C . ASN A 1 411 ? -19.672 -6.891 7.145 1 84.12 411 ASN A C 1
ATOM 3357 O O . ASN A 1 411 ? -20.75 -6.352 7.391 1 84.12 411 ASN A O 1
ATOM 3361 N N . MET A 1 412 ? -19.484 -8.102 7.191 1 85.5 412 MET A N 1
ATOM 3362 C CA . MET A 1 412 ? -20.547 -9.023 7.539 1 85.5 412 MET A CA 1
ATOM 3363 C C . MET A 1 412 ? -20.953 -8.859 9 1 85.5 412 MET A C 1
ATOM 3365 O O . MET A 1 412 ? -22.141 -8.875 9.328 1 85.5 412 MET A O 1
ATOM 3369 N N . ILE A 1 413 ? -19.984 -8.742 9.836 1 82.56 413 ILE A N 1
ATOM 3370 C CA . ILE A 1 413 ? -20.25 -8.57 11.258 1 82.56 413 ILE A CA 1
ATOM 3371 C C . ILE A 1 413 ? -21.062 -7.297 11.484 1 82.56 413 ILE A C 1
ATOM 3373 O O . ILE A 1 413 ? -22.016 -7.301 12.258 1 82.56 413 ILE A O 1
ATOM 3377 N N . ILE A 1 414 ? -20.641 -6.273 10.82 1 80.94 414 ILE A N 1
ATOM 3378 C CA . ILE A 1 414 ? -21.328 -4.988 10.938 1 80.94 414 ILE A CA 1
ATOM 3379 C C . ILE A 1 414 ? -22.781 -5.129 10.492 1 80.94 414 ILE A C 1
ATOM 3381 O O . ILE A 1 414 ? -23.672 -4.488 11.047 1 80.94 414 ILE A O 1
ATOM 3385 N N . HIS A 1 415 ? -22.984 -6.043 9.609 1 76 415 HIS A N 1
ATOM 3386 C CA . HIS A 1 415 ? -24.344 -6.301 9.141 1 76 415 HIS A CA 1
ATOM 3387 C C . HIS A 1 415 ? -25 -7.418 9.945 1 76 415 HIS A C 1
ATOM 3389 O O . HIS A 1 415 ? -25.984 -8 9.508 1 76 415 HIS A O 1
ATOM 3395 N N . ASP A 1 416 ? -24.406 -7.648 11.164 1 64.31 416 ASP A N 1
ATOM 3396 C CA . ASP A 1 416 ? -24.938 -8.484 12.242 1 64.31 416 ASP A CA 1
ATOM 3397 C C . ASP A 1 416 ? -24.859 -9.969 11.867 1 64.31 416 ASP A C 1
ATOM 3399 O O . ASP A 1 416 ? -25.75 -10.742 12.203 1 64.31 416 ASP A O 1
ATOM 3403 N N . ASP A 1 417 ? -24.078 -10.453 11.023 1 65.44 417 ASP A N 1
ATOM 3404 C CA . ASP A 1 417 ? -23.969 -11.906 10.938 1 65.44 417 ASP A CA 1
ATOM 3405 C C . ASP A 1 417 ? -23.219 -12.328 9.68 1 65.44 417 ASP A C 1
ATOM 3407 O O . ASP A 1 417 ? -22.75 -11.484 8.922 1 65.44 417 ASP A O 1
ATOM 3411 N N . GLY A 1 418 ? -22.891 -13.516 9.508 1 63.97 418 GLY A N 1
ATOM 3412 C CA . GLY A 1 418 ? -22.5 -14.219 8.297 1 63.97 418 GLY A CA 1
ATOM 3413 C C . GLY A 1 418 ? -21 -14.18 8.039 1 63.97 418 GLY A C 1
ATOM 3414 O O . GLY A 1 418 ? -20.562 -14.344 6.898 1 63.97 418 GLY A O 1
ATOM 3415 N N . HIS A 1 419 ? -20.172 -13.891 9.023 1 72.12 419 HIS A N 1
ATOM 3416 C CA . HIS A 1 419 ? -18.734 -13.75 8.773 1 72.12 419 HIS A CA 1
ATOM 3417 C C . HIS A 1 419 ? -18.031 -15.094 8.859 1 72.12 419 HIS A C 1
ATOM 3419 O O . HIS A 1 419 ? -16.891 -15.242 8.383 1 72.12 419 HIS A O 1
ATOM 3425 N N . THR A 1 420 ? -18.719 -16.109 9.297 1 74.62 420 THR A N 1
ATOM 3426 C CA . THR A 1 420 ? -18.062 -17.359 9.656 1 74.62 420 THR A CA 1
ATOM 3427 C C . THR A 1 420 ? -17.625 -18.109 8.406 1 74.62 420 THR A C 1
ATOM 3429 O O . THR A 1 420 ? -16.609 -18.812 8.43 1 74.62 420 THR A O 1
ATOM 3432 N N . ASN A 1 421 ? -18.359 -17.938 7.34 1 90.38 421 ASN A N 1
ATOM 3433 C CA . ASN A 1 421 ? -18.047 -18.734 6.156 1 90.38 421 ASN A CA 1
ATOM 3434 C C . ASN A 1 421 ? -17.266 -17.906 5.133 1 90.38 421 ASN A C 1
ATOM 3436 O O . ASN A 1 421 ? -17.172 -18.297 3.967 1 90.38 421 ASN A O 1
ATOM 3440 N N . VAL A 1 422 ? -16.75 -16.812 5.512 1 92.38 422 VAL A N 1
ATOM 3441 C CA . VAL A 1 422 ? -15.758 -16.094 4.699 1 92.38 422 VAL A CA 1
ATOM 3442 C C . VAL A 1 422 ? -14.359 -16.578 5.059 1 92.38 422 VAL A C 1
ATOM 3444 O O . VAL A 1 422 ? -13.93 -16.453 6.207 1 92.38 422 VAL A O 1
ATOM 3447 N N . VAL A 1 423 ? -13.672 -17.156 4.105 1 93.56 423 VAL A N 1
ATOM 3448 C CA . VAL A 1 423 ? -12.398 -17.797 4.426 1 93.56 423 VAL A CA 1
ATOM 3449 C C . VAL A 1 423 ? -11.289 -17.203 3.559 1 93.56 423 VAL A C 1
ATOM 3451 O O . VAL A 1 423 ? -11.555 -16.688 2.471 1 93.56 423 VAL A O 1
ATOM 3454 N N . THR A 1 424 ? -10.07 -17.219 4.082 1 90.75 424 THR A N 1
ATOM 3455 C CA . THR A 1 424 ? -8.883 -16.812 3.338 1 90.75 424 THR A CA 1
ATOM 3456 C C . THR A 1 424 ? -8.242 -18.016 2.639 1 90.75 424 THR A C 1
ATOM 3458 O O . THR A 1 424 ? -7.625 -18.859 3.285 1 90.75 424 THR A O 1
ATOM 3461 N N . ALA A 1 425 ? -8.352 -18.031 1.346 1 93 425 ALA A N 1
ATOM 3462 C CA . ALA A 1 425 ? -7.785 -19.141 0.575 1 93 425 ALA A CA 1
ATOM 3463 C C . ALA A 1 425 ? -7.754 -18.812 -0.914 1 93 425 ALA A C 1
ATOM 3465 O O . ALA A 1 425 ? -8.375 -17.828 -1.354 1 93 425 ALA A O 1
ATOM 3466 N N . ASP A 1 426 ? -6.977 -19.609 -1.623 1 92.94 426 ASP A N 1
ATOM 3467 C CA . ASP A 1 426 ? -7.031 -19.594 -3.082 1 92.94 426 ASP A CA 1
ATOM 3468 C C . ASP A 1 426 ? -8.344 -20.188 -3.586 1 92.94 426 ASP A C 1
ATOM 3470 O O . ASP A 1 426 ? -8.633 -21.359 -3.354 1 92.94 426 ASP A O 1
ATOM 3474 N N . GLY A 1 427 ? -9.078 -19.391 -4.246 1 94.75 427 GLY A N 1
ATOM 3475 C CA . GLY A 1 427 ? -10.391 -19.797 -4.703 1 94.75 427 GLY A CA 1
ATOM 3476 C C . GLY A 1 427 ? -10.344 -20.906 -5.738 1 94.75 427 GLY A C 1
ATOM 3477 O O . GLY A 1 427 ? -11.367 -21.516 -6.047 1 94.75 427 GLY A O 1
ATOM 3478 N N . LEU A 1 428 ? -9.203 -21.266 -6.242 1 95.81 428 LEU A N 1
ATOM 3479 C CA . LEU A 1 428 ? -9.055 -22.281 -7.285 1 95.81 428 LEU A CA 1
ATOM 3480 C C . LEU A 1 428 ? -8.641 -23.625 -6.691 1 95.81 428 LEU A C 1
ATOM 3482 O O . LEU A 1 428 ? -8.547 -24.625 -7.406 1 95.81 428 LEU A O 1
ATOM 3486 N N . LEU A 1 429 ? -8.539 -23.703 -5.387 1 95.19 429 LEU A N 1
ATOM 3487 C CA . LEU A 1 429 ? -8.203 -24.969 -4.738 1 95.19 429 LEU A CA 1
ATOM 3488 C C . LEU A 1 429 ? -9.344 -25.969 -4.867 1 95.19 429 LEU A C 1
ATOM 3490 O O . LEU A 1 429 ? -10.516 -25.594 -4.77 1 95.19 429 LEU A O 1
ATOM 3494 N N . PRO A 1 430 ? -8.93 -27.25 -5.027 1 95 430 PRO A N 1
ATOM 3495 C CA . PRO A 1 430 ? -9.984 -28.266 -4.961 1 95 430 PRO A CA 1
ATOM 3496 C C . PRO A 1 430 ? -10.727 -28.266 -3.629 1 95 430 PRO A C 1
ATOM 3498 O O . PRO A 1 430 ? -10.133 -28 -2.582 1 95 430 PRO A O 1
ATOM 3501 N N . SER A 1 431 ? -11.984 -28.594 -3.711 1 94.88 431 SER A N 1
ATOM 3502 C CA . SER A 1 431 ? -12.891 -28.5 -2.564 1 94.88 431 SER A CA 1
ATOM 3503 C C . SER A 1 431 ? -12.32 -29.234 -1.358 1 94.88 431 SER A C 1
ATOM 3505 O O . SER A 1 431 ? -12.328 -28.719 -0.242 1 94.88 431 SER A O 1
ATOM 3507 N N . ASP A 1 432 ? -11.812 -30.406 -1.526 1 93.75 432 ASP A N 1
ATOM 3508 C CA . ASP A 1 432 ? -11.289 -31.203 -0.423 1 93.75 432 ASP A CA 1
ATOM 3509 C C . ASP A 1 432 ? -10.109 -30.516 0.249 1 93.75 432 ASP A C 1
ATOM 3511 O O . ASP A 1 432 ? -10.031 -30.469 1.479 1 93.75 432 ASP A O 1
ATOM 3515 N N . GLU A 1 433 ? -9.234 -30.031 -0.577 1 92.81 433 GLU A N 1
ATOM 3516 C CA . GLU A 1 433 ? -8.07 -29.328 -0.046 1 92.81 433 GLU A CA 1
ATOM 3517 C C . GLU A 1 433 ? -8.492 -28.031 0.655 1 92.81 433 GLU A C 1
ATOM 3519 O O . GLU A 1 433 ? -7.945 -27.688 1.705 1 92.81 433 GLU A O 1
ATOM 3524 N N . LEU A 1 434 ? -9.367 -27.297 0.023 1 94.31 434 LEU A N 1
ATOM 3525 C CA . LEU A 1 434 ? -9.875 -26.062 0.6 1 94.31 434 LEU A CA 1
ATOM 3526 C C . LEU A 1 434 ? -10.5 -26.312 1.97 1 94.31 434 LEU A C 1
ATOM 3528 O O . LEU A 1 434 ? -10.18 -25.625 2.939 1 94.31 434 LEU A O 1
ATOM 3532 N N . ARG A 1 435 ? -11.352 -27.328 2.098 1 94.19 435 ARG A N 1
ATOM 3533 C CA . ARG A 1 435 ? -12.055 -27.656 3.332 1 94.19 435 ARG A CA 1
ATOM 3534 C C . ARG A 1 435 ? -11.078 -28.016 4.441 1 94.19 435 ARG A C 1
ATOM 3536 O O . ARG A 1 435 ? -11.25 -27.609 5.59 1 94.19 435 ARG A O 1
ATOM 3543 N N . GLN A 1 436 ? -10.078 -28.734 4.082 1 91.5 436 GLN A N 1
ATOM 3544 C CA . GLN A 1 436 ? -9.07 -29.125 5.059 1 91.5 436 GLN A CA 1
ATOM 3545 C C . GLN A 1 436 ? -8.258 -27.906 5.52 1 91.5 436 GLN A C 1
ATOM 3547 O O . GLN A 1 436 ? -7.98 -27.766 6.711 1 91.5 436 GLN A O 1
ATOM 3552 N N . ARG A 1 437 ? -7.973 -27.156 4.582 1 87.19 437 ARG A N 1
ATOM 3553 C CA . ARG A 1 437 ? -7.109 -26 4.863 1 87.19 437 ARG A CA 1
ATOM 3554 C C . ARG A 1 437 ? -7.809 -25 5.777 1 87.19 437 ARG A C 1
ATOM 3556 O O . ARG A 1 437 ? -7.188 -24.438 6.672 1 87.19 437 ARG A O 1
ATOM 3563 N N . VAL A 1 438 ? -9.039 -24.766 5.523 1 88.88 438 VAL A N 1
ATOM 3564 C CA . VAL A 1 438 ? -9.727 -23.703 6.254 1 88.88 438 VAL A CA 1
ATOM 3565 C C . VAL A 1 438 ? -10.602 -24.312 7.352 1 88.88 438 VAL A C 1
ATOM 3567 O O . VAL A 1 438 ? -11.25 -23.594 8.109 1 88.88 438 VAL A O 1
ATOM 3570 N N . ASN A 1 439 ? -10.641 -25.625 7.488 1 88.62 439 ASN A N 1
ATOM 3571 C CA . ASN A 1 439 ? -11.445 -26.359 8.461 1 88.62 439 ASN A CA 1
ATOM 3572 C C . ASN A 1 439 ? -12.906 -25.938 8.414 1 88.62 439 ASN A C 1
ATOM 3574 O O . ASN A 1 439 ? -13.484 -25.562 9.438 1 88.62 439 ASN A O 1
ATOM 3578 N N . ASN A 1 440 ? -13.438 -25.797 7.277 1 91.06 440 ASN A N 1
ATOM 3579 C CA . ASN A 1 440 ? -14.836 -25.5 6.996 1 91.06 440 ASN A CA 1
ATOM 3580 C C . ASN A 1 440 ? -15.414 -26.438 5.938 1 91.06 440 ASN A C 1
ATOM 3582 O O . ASN A 1 440 ? -15.117 -26.297 4.75 1 91.06 440 ASN A O 1
ATOM 3586 N N . PHE A 1 441 ? -16.25 -27.266 6.273 1 86 441 PHE A N 1
ATOM 3587 C CA . PHE A 1 441 ? -16.719 -28.359 5.43 1 86 441 PHE A CA 1
ATOM 3588 C C . PHE A 1 441 ? -17.922 -27.922 4.598 1 86 441 PHE A C 1
ATOM 3590 O O . PHE A 1 441 ? -18.469 -28.703 3.824 1 86 441 PHE A O 1
ATOM 3597 N N . GLY A 1 442 ? -18.25 -26.703 4.738 1 92.94 442 GLY A N 1
ATOM 3598 C CA . GLY A 1 442 ? -19.359 -26.188 3.959 1 92.94 442 GLY A CA 1
ATOM 3599 C C . GLY A 1 442 ? -19.016 -25.953 2.502 1 92.94 442 GLY A C 1
ATOM 3600 O O . GLY A 1 442 ? -19.906 -25.859 1.653 1 92.94 442 GLY A O 1
ATOM 3601 N N . PHE A 1 443 ? -17.797 -25.844 2.191 1 96.25 443 PHE A N 1
ATOM 3602 C CA . PHE A 1 443 ? -17.359 -25.609 0.822 1 96.25 443 PHE A CA 1
ATOM 3603 C C . PHE A 1 443 ? -17.312 -26.922 0.035 1 96.25 443 PHE A C 1
ATOM 3605 O O . PHE A 1 443 ? -16.266 -27.297 -0.478 1 96.25 443 PHE A O 1
ATOM 3612 N N . GLU A 1 444 ? -18.406 -27.469 -0.138 1 96.75 444 GLU A N 1
ATOM 3613 C CA . GLU A 1 444 ? -18.547 -28.766 -0.798 1 96.75 444 GLU A CA 1
ATOM 3614 C C . GLU A 1 444 ? -18.984 -28.594 -2.254 1 96.75 444 GLU A C 1
ATOM 3616 O O . GLU A 1 444 ? -19.828 -27.766 -2.564 1 96.75 444 GLU A O 1
ATOM 3621 N N . ASN A 1 445 ? -18.406 -29.438 -3.145 1 97.44 445 ASN A N 1
ATOM 3622 C CA . ASN A 1 445 ? -18.781 -29.438 -4.555 1 97.44 445 ASN A CA 1
ATOM 3623 C C . ASN A 1 445 ? -20.25 -29.797 -4.742 1 97.44 445 ASN A C 1
ATOM 3625 O O . ASN A 1 445 ? -20.797 -30.625 -3.988 1 97.44 445 ASN A O 1
ATOM 3629 N N . GLY A 1 446 ? -20.891 -29.188 -5.699 1 97.75 446 GLY A N 1
ATOM 3630 C CA . GLY A 1 446 ? -22.234 -29.562 -6.129 1 97.75 446 GLY A CA 1
ATOM 3631 C C . GLY A 1 446 ? -23.312 -29.172 -5.141 1 97.75 446 GLY A C 1
ATOM 3632 O O . GLY A 1 446 ? -24.406 -29.75 -5.145 1 97.75 446 GLY A O 1
ATOM 3633 N N . THR A 1 447 ? -23.047 -28.234 -4.27 1 97.88 447 THR A N 1
ATOM 3634 C CA . THR A 1 447 ? -24.031 -28 -3.215 1 97.88 447 THR A CA 1
ATOM 3635 C C . THR A 1 447 ? -24.562 -26.562 -3.275 1 97.88 447 THR A C 1
ATOM 3637 O O . THR A 1 447 ? -25.531 -26.219 -2.592 1 97.88 447 THR A O 1
ATOM 3640 N N . PHE A 1 448 ? -24.031 -25.703 -4.066 1 98.69 448 PHE A N 1
ATOM 3641 C CA . PHE A 1 448 ? -24.422 -24.297 -4.066 1 98.69 448 PHE A CA 1
ATOM 3642 C C . PHE A 1 448 ? -25.5 -24.031 -5.121 1 98.69 448 PHE A C 1
ATOM 3644 O O . PHE A 1 448 ? -25.391 -24.516 -6.25 1 98.69 448 PHE A O 1
ATOM 3651 N N . ASP A 1 449 ? -26.469 -23.281 -4.762 1 98.69 449 ASP A N 1
ATOM 3652 C CA . ASP A 1 449 ? -27.547 -22.938 -5.668 1 98.69 449 ASP A CA 1
ATOM 3653 C C . ASP A 1 449 ? -27.172 -21.75 -6.562 1 98.69 449 ASP A C 1
ATOM 3655 O O . ASP A 1 449 ? -27.578 -21.688 -7.723 1 98.69 449 ASP A O 1
ATOM 3659 N N . PHE A 1 450 ? -26.484 -20.812 -5.996 1 98.81 450 PHE A N 1
ATOM 3660 C CA . PHE A 1 450 ? -26.047 -19.641 -6.73 1 98.81 450 PHE A CA 1
ATOM 3661 C C . PHE A 1 450 ? -24.594 -19.328 -6.461 1 98.81 450 PHE A C 1
ATOM 3663 O O . PHE A 1 450 ? -24.125 -19.438 -5.324 1 98.81 450 PHE A O 1
ATOM 3670 N N . ILE A 1 451 ? -23.875 -19.031 -7.477 1 98.88 451 ILE A N 1
ATOM 3671 C CA . ILE A 1 451 ? -22.531 -18.453 -7.359 1 98.88 451 ILE A CA 1
ATOM 3672 C C . ILE A 1 451 ? -22.5 -17.094 -8.047 1 98.88 451 ILE A C 1
ATOM 3674 O O . ILE A 1 451 ? -22.859 -16.969 -9.227 1 98.88 451 ILE A O 1
ATOM 3678 N N . ILE A 1 452 ? -22.203 -16.062 -7.301 1 98.5 452 ILE A N 1
ATOM 3679 C CA . ILE A 1 452 ? -22.062 -14.688 -7.773 1 98.5 452 ILE A CA 1
ATOM 3680 C C . ILE A 1 452 ? -20.641 -14.195 -7.527 1 98.5 452 ILE A C 1
ATOM 3682 O O . ILE A 1 452 ? -20.203 -14.094 -6.379 1 98.5 452 ILE A O 1
ATOM 3686 N N . THR A 1 453 ? -19.906 -13.844 -8.625 1 97.69 453 THR A N 1
ATOM 3687 C CA . THR A 1 453 ? -18.5 -13.586 -8.383 1 97.69 453 THR A CA 1
ATOM 3688 C C . THR A 1 453 ? -17.906 -12.703 -9.484 1 97.69 453 THR A C 1
ATOM 3690 O O . THR A 1 453 ? -18.453 -12.641 -10.586 1 97.69 453 THR A O 1
ATOM 3693 N N . ASN A 1 454 ? -16.953 -11.898 -9.148 1 94.56 454 ASN A N 1
ATOM 3694 C CA . ASN A 1 454 ? -16.078 -11.141 -10.039 1 94.56 454 ASN A CA 1
ATOM 3695 C C . ASN A 1 454 ? -14.617 -11.523 -9.852 1 94.56 454 ASN A C 1
ATOM 3697 O O . ASN A 1 454 ? -13.859 -10.812 -9.195 1 94.56 454 ASN A O 1
ATOM 3701 N N . PRO A 1 455 ? -14.203 -12.641 -10.461 1 93.94 455 PRO A N 1
ATOM 3702 C CA . PRO A 1 455 ? -12.828 -13.117 -10.273 1 93.94 455 PRO A CA 1
ATOM 3703 C C . PRO A 1 455 ? -11.797 -12.211 -10.938 1 93.94 455 PRO A C 1
ATOM 3705 O O . PRO A 1 455 ? -12.156 -11.383 -11.789 1 93.94 455 PRO A O 1
ATOM 3708 N N . PRO A 1 456 ? -10.539 -12.25 -10.516 1 87.44 456 PRO A N 1
ATOM 3709 C CA . PRO A 1 456 ? -9.508 -11.43 -11.148 1 87.44 456 PRO A CA 1
ATOM 3710 C C . PRO A 1 456 ? -9.297 -11.766 -12.625 1 87.44 456 PRO A C 1
ATOM 3712 O O . PRO A 1 456 ? -9.352 -12.938 -13.008 1 87.44 456 PRO A O 1
ATOM 3715 N N . PHE A 1 457 ? -8.984 -10.641 -13.422 1 85.75 457 PHE A N 1
ATOM 3716 C CA . PHE A 1 457 ? -8.75 -10.805 -14.852 1 85.75 457 PHE A CA 1
ATOM 3717 C C . PHE A 1 457 ? -7.266 -10.648 -15.18 1 85.75 457 PHE A C 1
ATOM 3719 O O . PHE A 1 457 ? -6.574 -9.828 -14.57 1 85.75 457 PHE A O 1
ATOM 3726 N N . GLY A 1 458 ? -6.867 -11.359 -16.125 1 80.31 458 GLY A N 1
ATOM 3727 C CA . GLY A 1 458 ? -5.582 -11.078 -16.734 1 80.31 458 GLY A CA 1
ATOM 3728 C C . GLY A 1 458 ? -4.418 -11.742 -16.016 1 80.31 458 GLY A C 1
ATOM 3729 O O . GLY A 1 458 ? -3.27 -11.625 -16.453 1 80.31 458 GLY A O 1
ATOM 3730 N N . SER A 1 459 ? -4.66 -12.391 -14.953 1 83.19 459 SER A N 1
ATOM 3731 C CA . SER A 1 459 ? -3.6 -13.156 -14.305 1 83.19 459 SER A CA 1
ATOM 3732 C C . SER A 1 459 ? -3.541 -14.578 -14.844 1 83.19 459 SER A C 1
ATOM 3734 O O . SER A 1 459 ? -4.527 -15.086 -15.391 1 83.19 459 SER A O 1
ATOM 3736 N N . THR A 1 460 ? -2.316 -15.156 -14.773 1 89.81 460 THR A N 1
ATOM 3737 C CA . THR A 1 460 ? -2.15 -16.516 -15.281 1 89.81 460 THR A CA 1
ATOM 3738 C C . THR A 1 460 ? -1.647 -17.453 -14.18 1 89.81 460 THR A C 1
ATOM 3740 O O . THR A 1 460 ? -0.902 -17.016 -13.289 1 89.81 460 THR A O 1
ATOM 3743 N N . VAL A 1 461 ? -2.148 -18.609 -14.203 1 90.31 461 VAL A N 1
ATOM 3744 C CA . VAL A 1 461 ? -1.672 -19.672 -13.336 1 90.31 461 VAL A CA 1
ATOM 3745 C C . VAL A 1 461 ? -0.749 -20.609 -14.117 1 90.31 461 VAL A C 1
ATOM 3747 O O . VAL A 1 461 ? -1.092 -21.047 -15.211 1 90.31 461 VAL A O 1
ATOM 3750 N N . LYS A 1 462 ? 0.346 -20.891 -13.539 1 88.38 462 LYS A N 1
ATOM 3751 C CA . LYS A 1 462 ? 1.322 -21.734 -14.211 1 88.38 462 LYS A CA 1
ATOM 3752 C C . LYS A 1 462 ? 1.23 -23.172 -13.727 1 88.38 462 LYS A C 1
ATOM 3754 O O . LYS A 1 462 ? 1.033 -23.422 -12.539 1 88.38 462 LYS A O 1
ATOM 3759 N N . GLN A 1 463 ? 1.389 -24.062 -14.656 1 86.25 463 GLN A N 1
ATOM 3760 C CA . GLN A 1 463 ? 1.381 -25.484 -14.344 1 86.25 463 GLN A CA 1
ATOM 3761 C C . GLN A 1 463 ? 2.531 -25.859 -13.414 1 86.25 463 GLN A C 1
ATOM 3763 O O . GLN A 1 463 ? 2.393 -26.734 -12.562 1 86.25 463 GLN A O 1
ATOM 3768 N N . THR A 1 464 ? 3.555 -25.141 -13.523 1 78.5 464 THR A N 1
ATOM 3769 C CA . THR A 1 464 ? 4.762 -25.406 -12.75 1 78.5 464 THR A CA 1
ATOM 3770 C C . THR A 1 464 ? 4.613 -24.906 -11.32 1 78.5 464 THR A C 1
ATOM 3772 O O . THR A 1 464 ? 5.398 -25.266 -10.445 1 78.5 464 THR A O 1
ATOM 3775 N N . GLU A 1 465 ? 3.58 -24.141 -11.078 1 81.81 465 GLU A N 1
ATOM 3776 C CA . GLU A 1 465 ? 3.455 -23.5 -9.773 1 81.81 465 GLU A CA 1
ATOM 3777 C C . GLU A 1 465 ? 2.328 -24.125 -8.953 1 81.81 465 GLU A C 1
ATOM 3779 O O . GLU A 1 465 ? 2.438 -24.25 -7.734 1 81.81 465 GLU A O 1
ATOM 3784 N N . LYS A 1 466 ? 1.334 -24.438 -9.672 1 84.5 466 LYS A N 1
ATOM 3785 C CA . LYS A 1 466 ? 0.149 -24.906 -8.961 1 84.5 466 LYS A CA 1
ATOM 3786 C C . LYS A 1 466 ? -0.224 -26.312 -9.383 1 84.5 466 LYS A C 1
ATOM 3788 O O . LYS A 1 466 ? -0.541 -26.562 -10.547 1 84.5 466 LYS A O 1
ATOM 3793 N N . ALA A 1 467 ? -0.375 -27.156 -8.406 1 80.19 467 ALA A N 1
ATOM 3794 C CA . ALA A 1 467 ? -0.641 -28.578 -8.664 1 80.19 467 ALA A CA 1
ATOM 3795 C C . ALA A 1 467 ? -2.061 -28.781 -9.188 1 80.19 467 ALA A C 1
ATOM 3797 O O . ALA A 1 467 ? -2.32 -29.703 -9.953 1 80.19 467 ALA A O 1
ATOM 3798 N N . TYR A 1 468 ? -2.871 -27.906 -8.836 1 89.69 468 TYR A N 1
ATOM 3799 C CA . TYR A 1 468 ? -4.27 -28.141 -9.18 1 89.69 468 TYR A CA 1
ATOM 3800 C C . TYR A 1 468 ? -4.516 -27.891 -10.656 1 89.69 468 TYR A C 1
ATOM 3802 O O . TYR A 1 468 ? -5.578 -28.234 -11.188 1 89.69 468 TYR A O 1
ATOM 3810 N N . MET A 1 469 ? -3.646 -27.344 -11.414 1 91.12 469 MET A N 1
ATOM 3811 C CA . MET A 1 469 ? -3.791 -27.062 -12.844 1 91.12 469 MET A CA 1
ATOM 3812 C C . MET A 1 469 ? -4.141 -28.344 -13.609 1 91.12 469 MET A C 1
ATOM 3814 O O . MET A 1 469 ? -4.938 -28.297 -14.555 1 91.12 469 MET A O 1
ATOM 3818 N N . SER A 1 470 ? -3.605 -29.406 -13.18 1 88.06 470 SER A N 1
ATOM 3819 C CA . SER A 1 470 ? -3.818 -30.672 -13.883 1 88.06 470 SER A CA 1
ATOM 3820 C C . SER A 1 470 ? -5.242 -31.188 -13.68 1 88.06 470 SER A C 1
ATOM 3822 O O . SER A 1 470 ? -5.707 -32.062 -14.43 1 88.06 470 SER A O 1
ATOM 3824 N N . GLN A 1 471 ? -5.887 -30.594 -12.766 1 90.81 471 GLN A N 1
ATOM 3825 C CA . GLN A 1 471 ? -7.234 -31.047 -12.445 1 90.81 471 GLN A CA 1
ATOM 3826 C C . GLN A 1 471 ? -8.281 -30.297 -13.258 1 90.81 471 GLN A C 1
ATOM 3828 O O . GLN A 1 471 ? -9.469 -30.625 -13.211 1 90.81 471 GLN A O 1
ATOM 3833 N N . TYR A 1 472 ? -7.891 -29.359 -14.023 1 94.88 472 TYR A N 1
ATOM 3834 C CA . TYR A 1 472 ? -8.812 -28.547 -14.812 1 94.88 472 TYR A CA 1
ATOM 3835 C C . TYR A 1 472 ? -8.828 -28.984 -16.266 1 94.88 472 TYR A C 1
ATOM 3837 O O . TYR A 1 472 ? -7.785 -29.062 -16.906 1 94.88 472 TYR A O 1
ATOM 3845 N N . ARG A 1 473 ? -9.992 -29.234 -16.719 1 92.69 473 ARG A N 1
ATOM 3846 C CA . ARG A 1 473 ? -10.195 -29.594 -18.109 1 92.69 473 ARG A CA 1
ATOM 3847 C C . ARG A 1 473 ? -9.734 -28.469 -19.031 1 92.69 473 ARG A C 1
ATOM 3849 O O . ARG A 1 473 ? -9.102 -28.719 -20.062 1 92.69 473 ARG A O 1
ATOM 3856 N N . LEU A 1 474 ? -9.992 -27.266 -18.625 1 95.5 474 LEU A N 1
ATOM 3857 C CA . LEU A 1 474 ? -9.703 -26.094 -19.453 1 95.5 474 LEU A CA 1
ATOM 3858 C C . LEU A 1 474 ? -8.219 -25.734 -19.391 1 95.5 474 LEU A C 1
ATOM 3860 O O . LEU A 1 474 ? -7.77 -24.812 -20.062 1 95.5 474 LEU A O 1
ATOM 3864 N N . ALA A 1 475 ? -7.492 -26.438 -18.578 1 94.31 475 ALA A N 1
ATOM 3865 C CA . ALA A 1 475 ? -6.047 -26.234 -18.5 1 94.31 475 ALA A CA 1
ATOM 3866 C C . ALA A 1 475 ? -5.309 -27.234 -19.406 1 94.31 475 ALA A C 1
ATOM 3868 O O . ALA A 1 475 ? -4.078 -27.344 -19.328 1 94.31 475 ALA A O 1
ATOM 3869 N N . ALA A 1 476 ? -5.965 -27.938 -20.219 1 92.12 476 ALA A N 1
ATOM 3870 C CA . ALA A 1 476 ? -5.383 -28.875 -21.172 1 92.12 476 ALA A CA 1
ATOM 3871 C C . ALA A 1 476 ? -5.77 -28.516 -22.609 1 92.12 476 ALA A C 1
ATOM 3873 O O . ALA A 1 476 ? -6.867 -28 -22.859 1 92.12 476 ALA A O 1
ATOM 3874 N N . ARG A 1 477 ? -4.883 -28.797 -23.469 1 90.56 477 ARG A N 1
ATOM 3875 C CA . ARG A 1 477 ? -5.199 -28.719 -24.891 1 90.56 477 ARG A CA 1
ATOM 3876 C C . ARG A 1 477 ? -5.922 -29.969 -25.359 1 90.56 477 ARG A C 1
ATOM 3878 O O . ARG A 1 477 ? -5.414 -31.094 -25.203 1 90.56 477 ARG A O 1
ATOM 3885 N N . GLU A 1 478 ? -7.09 -29.734 -25.875 1 86.81 478 GLU A N 1
ATOM 3886 C CA . GLU A 1 478 ? -7.883 -30.859 -26.344 1 86.81 478 GLU A CA 1
ATOM 3887 C C . GLU A 1 478 ? -7.34 -31.406 -27.672 1 86.81 478 GLU A C 1
ATOM 3889 O O . GLU A 1 478 ? -6.555 -30.734 -28.344 1 86.81 478 GLU A O 1
ATOM 3894 N N . VAL A 1 479 ? -7.75 -32.625 -27.922 1 88.62 479 VAL A N 1
ATOM 3895 C CA . VAL A 1 479 ? -7.387 -33.25 -29.188 1 88.62 479 VAL A CA 1
ATOM 3896 C C . VAL A 1 479 ? -8.062 -32.5 -30.344 1 88.62 479 VAL A C 1
ATOM 3898 O O . VAL A 1 479 ? -9.266 -32.25 -30.297 1 88.62 479 VAL A O 1
ATOM 3901 N N . ASP A 1 480 ? -7.32 -32.094 -31.266 1 91.25 480 ASP A N 1
ATOM 3902 C CA . ASP A 1 480 ? -7.859 -31.531 -32.5 1 91.25 480 ASP A CA 1
ATOM 3903 C C . ASP A 1 480 ? -8.414 -32.625 -33.406 1 91.25 480 ASP A C 1
ATOM 3905 O O . ASP A 1 480 ? -7.648 -33.375 -34 1 91.25 480 ASP A O 1
ATOM 3909 N N . TRP A 1 481 ? -9.664 -32.688 -33.594 1 91.69 481 TRP A N 1
ATOM 3910 C CA . TRP A 1 481 ? -10.289 -33.781 -34.312 1 91.69 481 TRP A CA 1
ATOM 3911 C C . TRP A 1 481 ? -9.977 -33.688 -35.812 1 91.69 481 TRP A C 1
ATOM 3913 O O . TRP A 1 481 ? -10.172 -34.656 -36.531 1 91.69 481 TRP A O 1
ATOM 3923 N N . LEU A 1 482 ? -9.453 -32.531 -36.188 1 93.31 482 LEU A N 1
ATOM 3924 C CA . LEU A 1 482 ? -9.102 -32.344 -37.594 1 93.31 482 LEU A CA 1
ATOM 3925 C C . LEU A 1 482 ? -7.645 -32.719 -37.844 1 93.31 482 LEU A C 1
ATOM 3927 O O . LEU A 1 482 ? -7.188 -32.688 -39 1 93.31 482 LEU A O 1
ATOM 3931 N N . ASN A 1 483 ? -6.941 -32.969 -36.812 1 91.56 483 ASN A N 1
ATOM 3932 C CA . ASN A 1 483 ? -5.543 -33.375 -36.906 1 91.56 483 ASN A CA 1
ATOM 3933 C C . ASN A 1 483 ? -5.328 -34.75 -36.312 1 91.56 483 ASN A C 1
ATOM 3935 O O . ASN A 1 483 ? -5.223 -34.906 -35.094 1 91.56 483 ASN A O 1
ATOM 3939 N N . PRO A 1 484 ? -5.102 -35.719 -37.125 1 88.25 484 PRO A N 1
ATOM 3940 C CA . PRO A 1 484 ? -4.996 -37.094 -36.656 1 88.25 484 PRO A CA 1
ATOM 3941 C C . PRO A 1 484 ? -3.812 -37.312 -35.719 1 88.25 484 PRO A C 1
ATOM 3943 O O . PRO A 1 484 ? -3.799 -38.281 -34.969 1 88.25 484 PRO A O 1
ATOM 3946 N N . LYS A 1 485 ? -2.844 -36.469 -35.688 1 87.81 485 LYS A N 1
ATOM 3947 C CA . LYS A 1 485 ? -1.653 -36.625 -34.875 1 87.81 485 LYS A CA 1
ATOM 3948 C C . LYS A 1 485 ? -1.795 -35.875 -33.562 1 87.81 485 LYS A C 1
ATOM 3950 O O . LYS A 1 485 ? -0.908 -35.906 -32.688 1 87.81 485 LYS A O 1
ATOM 3955 N N . SER A 1 486 ? -2.912 -35.188 -33.5 1 89.69 486 SER A N 1
ATOM 3956 C CA . SER A 1 486 ? -3.127 -34.375 -32.312 1 89.69 486 SER A CA 1
ATOM 3957 C C . SER A 1 486 ? -3.328 -35.219 -31.062 1 89.69 486 SER A C 1
ATOM 3959 O O . SER A 1 486 ? -3.996 -36.25 -31.109 1 89.69 486 SER A O 1
ATOM 3961 N N . VAL A 1 487 ? -2.604 -34.812 -29.906 1 88.06 487 VAL A N 1
ATOM 3962 C CA . VAL A 1 487 ? -2.77 -35.5 -28.625 1 88.06 487 VAL A CA 1
ATOM 3963 C C . VAL A 1 487 ? -3.119 -34.469 -27.547 1 88.06 487 VAL A C 1
ATOM 3965 O O . VAL A 1 487 ? -2.811 -33.281 -27.688 1 88.06 487 VAL A O 1
ATOM 3968 N N . GLN A 1 488 ? -3.803 -35 -26.578 1 88.25 488 GLN A N 1
ATOM 3969 C CA . GLN A 1 488 ? -4.098 -34.156 -25.438 1 88.25 488 GLN A CA 1
ATOM 3970 C C . GLN A 1 488 ? -2.824 -33.75 -24.688 1 88.25 488 GLN A C 1
ATOM 3972 O O . GLN A 1 488 ? -1.93 -34.594 -24.5 1 88.25 488 GLN A O 1
ATOM 3977 N N . ALA A 1 489 ? -2.689 -32.469 -24.406 1 88.38 489 ALA A N 1
ATOM 3978 C CA . ALA A 1 489 ? -1.5 -32 -23.703 1 88.38 489 ALA A CA 1
ATOM 3979 C C . ALA A 1 489 ? -1.862 -30.953 -22.656 1 88.38 489 ALA A C 1
ATOM 3981 O O . ALA A 1 489 ? -2.789 -30.156 -22.844 1 88.38 489 ALA A O 1
ATOM 3982 N N . ALA A 1 490 ? -1.148 -30.969 -21.547 1 89.31 490 ALA A N 1
ATOM 3983 C CA . ALA A 1 490 ? -1.341 -29.969 -20.516 1 89.31 490 ALA A CA 1
ATOM 3984 C C . ALA A 1 490 ? -0.851 -28.594 -20.984 1 89.31 490 ALA A C 1
ATOM 3986 O O . ALA A 1 490 ? 0.18 -28.484 -21.641 1 89.31 490 ALA A O 1
ATOM 3987 N N . ARG A 1 491 ? -1.666 -27.562 -20.719 1 92.81 491 ARG A N 1
ATOM 3988 C CA . ARG A 1 491 ? -1.231 -26.203 -21.016 1 92.81 491 ARG A CA 1
ATOM 3989 C C . ARG A 1 491 ? -0.192 -25.719 -20 1 92.81 491 ARG A C 1
ATOM 3991 O O . ARG A 1 491 ? -0.304 -26.016 -18.812 1 92.81 491 ARG A O 1
ATOM 3998 N N . PRO A 1 492 ? 0.824 -25.031 -20.453 1 90.5 492 PRO A N 1
ATOM 3999 C CA . PRO A 1 492 ? 1.814 -24.5 -19.516 1 90.5 492 PRO A CA 1
ATOM 4000 C C . PRO A 1 492 ? 1.228 -23.484 -18.547 1 90.5 492 PRO A C 1
ATOM 4002 O O . PRO A 1 492 ? 1.67 -23.375 -17.406 1 90.5 492 PRO A O 1
ATOM 4005 N N . ASN A 1 493 ? 0.282 -22.734 -19.016 1 93.25 493 ASN A N 1
ATOM 4006 C CA . ASN A 1 493 ? -0.405 -21.734 -18.203 1 93.25 493 ASN A CA 1
ATOM 4007 C C . ASN A 1 493 ? -1.844 -21.516 -18.672 1 93.25 493 ASN A C 1
ATOM 4009 O O . ASN A 1 493 ? -2.213 -21.953 -19.766 1 93.25 493 ASN A O 1
ATOM 4013 N N . GLN A 1 494 ? -2.631 -21.016 -17.844 1 95.06 494 GLN A N 1
ATOM 4014 C CA . GLN A 1 494 ? -4.016 -20.688 -18.156 1 95.06 494 GLN A CA 1
ATOM 4015 C C . GLN A 1 494 ? -4.465 -19.438 -17.422 1 95.06 494 GLN A C 1
ATOM 4017 O O . GLN A 1 494 ? -4 -19.156 -16.312 1 95.06 494 GLN A O 1
ATOM 4022 N N . ASP A 1 495 ? -5.336 -18.703 -18.047 1 94.94 495 ASP A N 1
ATOM 4023 C CA . ASP A 1 495 ? -5.871 -17.5 -17.438 1 94.94 495 ASP A CA 1
ATOM 4024 C C . ASP A 1 495 ? -6.773 -17.828 -16.25 1 94.94 495 ASP A C 1
ATOM 4026 O O . ASP A 1 495 ? -7.539 -18.797 -16.297 1 94.94 495 ASP A O 1
ATOM 4030 N N . THR A 1 496 ? -6.742 -17 -15.18 1 93.94 496 THR A N 1
ATOM 4031 C CA . THR A 1 496 ? -7.477 -17.266 -13.945 1 93.94 496 THR A CA 1
ATOM 4032 C C . THR A 1 496 ? -8.984 -17.25 -14.195 1 93.94 496 THR A C 1
ATOM 4034 O O . THR A 1 496 ? -9.711 -18.094 -13.664 1 93.94 496 THR A O 1
ATOM 4037 N N . GLU A 1 497 ? -9.469 -16.281 -15.023 1 95 497 GLU A N 1
ATOM 4038 C CA . GLU A 1 497 ? -10.906 -16.172 -15.258 1 95 497 GLU A CA 1
ATOM 4039 C C . GLU A 1 497 ? -11.461 -17.422 -15.93 1 95 497 GLU A C 1
ATOM 4041 O O . GLU A 1 497 ? -12.609 -17.797 -15.711 1 95 497 GLU A O 1
ATOM 4046 N N . ILE A 1 498 ? -10.648 -18.078 -16.719 1 97.5 498 ILE A N 1
ATOM 4047 C CA . ILE A 1 498 ? -11.062 -19.297 -17.391 1 97.5 498 ILE A CA 1
ATOM 4048 C C . ILE A 1 498 ? -11.156 -20.438 -16.375 1 97.5 498 ILE A C 1
ATOM 4050 O O . ILE A 1 498 ? -12.125 -21.203 -16.375 1 97.5 498 ILE A O 1
ATOM 4054 N N . LEU A 1 499 ? -10.18 -20.516 -15.523 1 97.44 499 LEU A N 1
ATOM 4055 C CA . LEU A 1 499 ? -10.18 -21.562 -14.5 1 97.44 499 LEU A CA 1
ATOM 4056 C C . LEU A 1 499 ? -11.359 -21.391 -13.547 1 97.44 499 LEU A C 1
ATOM 4058 O O . LEU A 1 499 ? -11.961 -22.375 -13.109 1 97.44 499 LEU A O 1
ATOM 4062 N N . PHE A 1 500 ? -11.758 -20.203 -13.273 1 97.81 500 PHE A N 1
ATOM 4063 C CA . PHE A 1 500 ? -12.852 -19.953 -12.344 1 97.81 500 PHE A CA 1
ATOM 4064 C C . PHE A 1 500 ? -14.188 -20.375 -12.953 1 97.81 500 PHE A C 1
ATOM 4066 O O . PHE A 1 500 ? -15.102 -20.766 -12.234 1 97.81 500 PHE A O 1
ATOM 4073 N N . LEU A 1 501 ? -14.312 -20.281 -14.25 1 97.94 501 LEU A N 1
ATOM 4074 C CA . LEU A 1 501 ? -15.523 -20.781 -14.898 1 97.94 501 LEU A CA 1
ATOM 4075 C C . LEU A 1 501 ? -15.734 -22.266 -14.594 1 97.94 501 LEU A C 1
ATOM 4077 O O . LEU A 1 501 ? -16.859 -22.688 -14.305 1 97.94 501 LEU A O 1
ATOM 4081 N N . GLU A 1 502 ? -14.68 -22.969 -14.672 1 97.5 502 GLU A N 1
ATOM 4082 C CA . GLU A 1 502 ? -14.75 -24.391 -14.391 1 97.5 502 GLU A CA 1
ATOM 4083 C C . GLU A 1 502 ? -14.898 -24.656 -12.898 1 97.5 502 GLU A C 1
ATOM 4085 O O . GLU A 1 502 ? -15.672 -25.531 -12.484 1 97.5 502 GLU A O 1
ATOM 4090 N N . GLN A 1 503 ? -14.156 -23.906 -12.078 1 98.12 503 GLN A N 1
ATOM 4091 C CA . GLN A 1 503 ? -14.242 -24.062 -10.625 1 98.12 503 GLN A CA 1
ATOM 4092 C C . GLN A 1 503 ? -15.664 -23.812 -10.133 1 98.12 503 GLN A C 1
ATOM 4094 O O . GLN A 1 503 ? -16.156 -24.547 -9.266 1 98.12 503 GLN A O 1
ATOM 4099 N N . CYS A 1 504 ? -16.297 -22.812 -10.656 1 98.62 504 CYS A N 1
ATOM 4100 C CA . CYS A 1 504 ? -17.688 -22.516 -10.281 1 98.62 504 CYS A CA 1
ATOM 4101 C C . CYS A 1 504 ? -18.609 -23.656 -10.664 1 98.62 504 CYS A C 1
ATOM 4103 O O . CYS A 1 504 ? -19.547 -23.969 -9.914 1 98.62 504 CYS A O 1
ATOM 4105 N N . HIS A 1 505 ? -18.375 -24.25 -11.805 1 98.62 505 HIS A N 1
ATOM 4106 C CA . HIS A 1 505 ? -19.172 -25.391 -12.219 1 98.62 505 HIS A CA 1
ATOM 4107 C C . HIS A 1 505 ? -19.094 -26.516 -11.188 1 98.62 505 HIS A C 1
ATOM 4109 O O . HIS A 1 505 ? -20.094 -27.156 -10.883 1 98.62 505 HIS A O 1
ATOM 4115 N N . LYS A 1 506 ? -17.922 -26.781 -10.641 1 98.06 506 LYS A N 1
ATOM 4116 C CA . LYS A 1 506 ? -17.719 -27.844 -9.664 1 98.06 506 LYS A CA 1
ATOM 4117 C C . LYS A 1 506 ? -18.516 -27.578 -8.383 1 98.06 506 LYS A C 1
ATOM 4119 O O . LYS A 1 506 ? -19.109 -28.5 -7.824 1 98.06 506 LYS A O 1
ATOM 4124 N N . PHE A 1 507 ? -18.547 -26.359 -7.988 1 98.38 507 PHE A N 1
ATOM 4125 C CA . PHE A 1 507 ? -19.203 -25.984 -6.738 1 98.38 507 PHE A CA 1
ATOM 4126 C C . PHE A 1 507 ? -20.719 -25.969 -6.902 1 98.38 507 PHE A C 1
ATOM 4128 O O . PHE A 1 507 ? -21.453 -26.266 -5.961 1 98.38 507 PHE A O 1
ATOM 4135 N N . LEU A 1 508 ? -21.234 -25.656 -8.07 1 98.62 508 LEU A N 1
ATOM 4136 C CA . LEU A 1 508 ? -22.656 -25.469 -8.312 1 98.62 508 LEU A CA 1
ATOM 4137 C C . LEU A 1 508 ? -23.406 -26.797 -8.242 1 98.62 508 LEU A C 1
ATOM 4139 O O . LEU A 1 508 ? -22.906 -27.812 -8.734 1 98.62 508 LEU A O 1
ATOM 4143 N N . ALA A 1 509 ? -24.562 -26.75 -7.629 1 98.25 509 ALA A N 1
ATOM 4144 C CA . ALA A 1 509 ? -25.5 -27.859 -7.742 1 98.25 509 ALA A CA 1
ATOM 4145 C C . ALA A 1 509 ? -26.078 -27.938 -9.148 1 98.25 509 ALA A C 1
ATOM 4147 O O . ALA A 1 509 ? -26.094 -26.953 -9.883 1 98.25 509 ALA A O 1
ATOM 4148 N N . GLU A 1 510 ? -26.531 -29.156 -9.516 1 97.62 510 GLU A N 1
ATOM 4149 C CA . GLU A 1 510 ? -27.266 -29.266 -10.773 1 97.62 510 GLU A CA 1
ATOM 4150 C C . GLU A 1 510 ? -28.469 -28.312 -10.797 1 97.62 510 GLU A C 1
ATOM 4152 O O . GLU A 1 510 ? -29.219 -28.25 -9.82 1 97.62 510 GLU A O 1
ATOM 4157 N N . GLY A 1 511 ? -28.516 -27.547 -11.852 1 96.81 511 GLY A N 1
ATOM 4158 C CA . GLY A 1 511 ? -29.594 -26.578 -11.945 1 96.81 511 GLY A CA 1
ATOM 4159 C C . GLY A 1 511 ? -29.266 -25.25 -11.289 1 96.81 511 GLY A C 1
ATOM 4160 O O . GLY A 1 511 ? -30.031 -24.281 -11.398 1 96.81 511 GLY A O 1
ATOM 4161 N N . GLY A 1 512 ? -28.141 -25.219 -10.594 1 98.19 512 GLY A N 1
ATOM 4162 C CA . GLY A 1 512 ? -27.719 -23.953 -10 1 98.19 512 GLY A CA 1
ATOM 4163 C C . GLY A 1 512 ? -27.328 -22.906 -11.031 1 98.19 512 GLY A C 1
ATOM 4164 O O . GLY A 1 512 ? -27.141 -23.219 -12.203 1 98.19 512 GLY A O 1
ATOM 4165 N N . ILE A 1 513 ? -27.219 -21.656 -10.609 1 98.75 513 ILE A N 1
ATOM 4166 C CA . ILE A 1 513 ? -26.969 -20.562 -11.555 1 98.75 513 ILE A CA 1
ATOM 4167 C C . ILE A 1 513 ? -25.688 -19.844 -11.18 1 98.75 513 ILE A C 1
ATOM 4169 O O . ILE A 1 513 ? -25.438 -19.547 -10 1 98.75 513 ILE A O 1
ATOM 4173 N N . LEU A 1 514 ? -24.859 -19.625 -12.148 1 98.81 514 LEU A N 1
ATOM 4174 C CA . LEU A 1 514 ? -23.641 -18.812 -12.039 1 98.81 514 LEU A CA 1
ATOM 4175 C C . LEU A 1 514 ? -23.844 -17.438 -12.664 1 98.81 514 LEU A C 1
ATOM 4177 O O . LEU A 1 514 ? -24.297 -17.344 -13.812 1 98.81 514 LEU A O 1
ATOM 4181 N N . ALA A 1 515 ? -23.609 -16.406 -11.914 1 98.81 515 ALA A N 1
ATOM 4182 C CA . ALA A 1 515 ? -23.469 -15.047 -12.43 1 98.81 515 ALA A CA 1
ATOM 4183 C C . ALA A 1 515 ? -22.031 -14.531 -12.242 1 98.81 515 ALA A C 1
ATOM 4185 O O . ALA A 1 515 ? -21.594 -14.312 -11.109 1 98.81 515 ALA A O 1
ATOM 4186 N N . MET A 1 516 ? -21.359 -14.32 -13.312 1 98.25 516 MET A N 1
ATOM 4187 C CA . MET A 1 516 ? -19.938 -14.016 -13.234 1 98.25 516 MET A CA 1
ATOM 4188 C C . MET A 1 516 ? -19.578 -12.859 -14.156 1 98.25 516 MET A C 1
ATOM 4190 O O . MET A 1 516 ? -20.031 -12.805 -15.297 1 98.25 516 MET A O 1
ATOM 4194 N N . VAL A 1 517 ? -18.844 -11.883 -13.602 1 96.81 517 VAL A N 1
ATOM 4195 C CA . VAL A 1 517 ? -18.25 -10.836 -14.438 1 96.81 517 VAL A CA 1
ATOM 4196 C C . VAL A 1 517 ? -17.062 -11.398 -15.211 1 96.81 517 VAL A C 1
ATOM 4198 O O . VAL A 1 517 ? -16.156 -12 -14.617 1 96.81 517 VAL A O 1
ATOM 4201 N N . ILE A 1 518 ? -17.047 -11.234 -16.516 1 96.94 518 ILE A N 1
ATOM 4202 C CA . ILE A 1 518 ? -15.961 -11.781 -17.344 1 96.94 518 ILE A CA 1
ATOM 4203 C C . ILE A 1 518 ? -15.492 -10.719 -18.344 1 96.94 518 ILE A C 1
ATOM 4205 O O . ILE A 1 518 ? -16.266 -9.828 -18.719 1 96.94 518 ILE A O 1
ATOM 4209 N N . PRO A 1 519 ? -14.211 -10.781 -18.75 1 95.75 519 PRO A N 1
ATOM 4210 C CA . PRO A 1 519 ? -13.797 -9.945 -19.875 1 95.75 519 PRO A CA 1
ATOM 4211 C C . PRO A 1 519 ? -14.445 -10.367 -21.188 1 95.75 519 PRO A C 1
ATOM 4213 O O . PRO A 1 519 ? -14.648 -11.555 -21.438 1 95.75 519 PRO A O 1
ATOM 4216 N N . ASP A 1 520 ? -14.688 -9.445 -22.047 1 96.31 520 ASP A N 1
ATOM 4217 C CA . ASP A 1 520 ? -15.375 -9.703 -23.312 1 96.31 520 ASP A CA 1
ATOM 4218 C C . ASP A 1 520 ? -14.555 -10.625 -24.219 1 96.31 520 ASP A C 1
ATOM 4220 O O . ASP A 1 520 ? -15.086 -11.227 -25.156 1 96.31 520 ASP A O 1
ATOM 4224 N N . SER A 1 521 ? -13.344 -10.695 -23.953 1 94.94 521 SER A N 1
ATOM 4225 C CA . SER A 1 521 ? -12.477 -11.547 -24.766 1 94.94 521 SER A CA 1
ATOM 4226 C C . SER A 1 521 ? -12.938 -12.992 -24.719 1 94.94 521 SER A C 1
ATOM 4228 O O . SER A 1 521 ? -12.789 -13.727 -25.703 1 94.94 521 SER A O 1
ATOM 4230 N N . ILE A 1 522 ? -13.477 -13.438 -23.641 1 96.25 522 ILE A N 1
ATOM 4231 C CA . ILE A 1 522 ? -13.969 -14.797 -23.5 1 96.25 522 ILE A CA 1
ATOM 4232 C C . ILE A 1 522 ? -15.109 -15.047 -24.484 1 96.25 522 ILE A C 1
ATOM 4234 O O . ILE A 1 522 ? -15.258 -16.156 -25 1 96.25 522 ILE A O 1
ATOM 4238 N N . LEU A 1 523 ? -15.836 -14.016 -24.75 1 96.25 523 LEU A N 1
ATOM 4239 C CA . LEU A 1 523 ? -17.031 -14.125 -25.578 1 96.25 523 LEU A CA 1
ATOM 4240 C C . LEU A 1 523 ? -16.719 -13.914 -27.047 1 96.25 523 LEU A C 1
ATOM 4242 O O . LEU A 1 523 ? -17.484 -14.336 -27.922 1 96.25 523 LEU A O 1
ATOM 4246 N N . THR A 1 524 ? -15.562 -13.281 -27.391 1 94.06 524 THR A N 1
ATOM 4247 C CA . THR A 1 524 ? -15.43 -12.797 -28.766 1 94.06 524 THR A CA 1
ATOM 4248 C C . THR A 1 524 ? -14.164 -13.352 -29.406 1 94.06 524 THR A C 1
ATOM 4250 O O . THR A 1 524 ? -14.125 -13.586 -30.609 1 94.06 524 THR A O 1
ATOM 4253 N N . ASN A 1 525 ? -13.141 -13.602 -28.641 1 94.75 525 ASN A N 1
ATOM 4254 C CA . ASN A 1 525 ? -11.844 -13.953 -29.219 1 94.75 525 ASN A CA 1
ATOM 4255 C C . ASN A 1 525 ? -11.867 -15.336 -29.859 1 94.75 525 ASN A C 1
ATOM 4257 O O . ASN A 1 525 ? -12.312 -16.297 -29.234 1 94.75 525 ASN A O 1
ATOM 4261 N N . SER A 1 526 ? -11.281 -15.469 -31 1 92.88 526 SER A N 1
ATOM 4262 C CA . SER A 1 526 ? -11.266 -16.75 -31.719 1 92.88 526 SER A CA 1
ATOM 4263 C C . SER A 1 526 ? -10.406 -17.766 -30.984 1 92.88 526 SER A C 1
ATOM 4265 O O . SER A 1 526 ? -10.711 -18.969 -30.984 1 92.88 526 SER A O 1
ATOM 4267 N N . SER A 1 527 ? -9.344 -17.312 -30.328 1 92.12 527 SER A N 1
ATOM 4268 C CA . SER A 1 527 ? -8.422 -18.203 -29.625 1 92.12 527 SER A CA 1
ATOM 4269 C C . SER A 1 527 ? -9.102 -18.844 -28.422 1 92.12 527 SER A C 1
ATOM 4271 O O . SER A 1 527 ? -8.594 -19.828 -27.875 1 92.12 527 SER A O 1
ATOM 4273 N N . LEU A 1 528 ? -10.273 -18.312 -28.062 1 95.69 528 LEU A N 1
ATOM 4274 C CA . LEU A 1 528 ? -10.938 -18.828 -26.875 1 95.69 528 LEU A CA 1
ATOM 4275 C C . LEU A 1 528 ? -12.203 -19.594 -27.25 1 95.69 528 LEU A C 1
ATOM 4277 O O . LEU A 1 528 ? -13.078 -19.812 -26.406 1 95.69 528 LEU A O 1
ATOM 4281 N N . GLN A 1 529 ? -12.312 -20 -28.516 1 92.94 529 GLN A N 1
ATOM 4282 C CA . GLN A 1 529 ? -13.445 -20.781 -28.984 1 92.94 529 GLN A CA 1
ATOM 4283 C C . GLN A 1 529 ? -13.578 -22.078 -28.172 1 92.94 529 GLN A C 1
ATOM 4285 O O . GLN A 1 529 ? -14.695 -22.531 -27.891 1 92.94 529 GLN A O 1
ATOM 4290 N N . TYR A 1 530 ? -12.469 -22.688 -27.781 1 93.12 530 TYR A N 1
ATOM 4291 C CA . TYR A 1 530 ? -12.492 -23.938 -27.031 1 93.12 530 TYR A CA 1
ATOM 4292 C C . TYR A 1 530 ? -13.188 -23.734 -25.688 1 93.12 530 TYR A C 1
ATOM 4294 O O . TYR A 1 530 ? -13.836 -24.656 -25.172 1 93.12 530 TYR A O 1
ATOM 4302 N N . VAL A 1 531 ? -13.023 -22.562 -25.078 1 96.94 531 VAL A N 1
ATOM 4303 C CA . VAL A 1 531 ? -13.672 -22.25 -23.812 1 96.94 531 VAL A CA 1
ATOM 4304 C C . VAL A 1 531 ? -15.188 -22.219 -24 1 96.94 531 VAL A C 1
ATOM 4306 O O . VAL A 1 531 ? -15.93 -22.828 -23.234 1 96.94 531 VAL A O 1
ATOM 4309 N N . ARG A 1 532 ? -15.641 -21.547 -25.047 1 96.25 532 ARG A N 1
ATOM 4310 C CA . ARG A 1 532 ? -17.062 -21.438 -25.344 1 96.25 532 ARG A CA 1
ATOM 4311 C C . ARG A 1 532 ? -17.656 -22.812 -25.672 1 96.25 532 ARG A C 1
ATOM 4313 O O . ARG A 1 532 ? -18.797 -23.109 -25.266 1 96.25 532 ARG A O 1
ATOM 4320 N N . ASP A 1 533 ? -16.922 -23.625 -26.375 1 93.5 533 ASP A N 1
ATOM 4321 C CA . ASP A 1 533 ? -17.375 -24.984 -26.688 1 93.5 533 ASP A CA 1
ATOM 4322 C C . ASP A 1 533 ? -17.594 -25.797 -25.422 1 93.5 533 ASP A C 1
ATOM 4324 O O . ASP A 1 533 ? -18.562 -26.547 -25.312 1 93.5 533 ASP A O 1
ATOM 4328 N N . ASN A 1 534 ? -16.703 -25.656 -24.5 1 95.31 534 ASN A N 1
ATOM 4329 C CA . ASN A 1 534 ? -16.828 -26.375 -23.234 1 95.31 534 ASN A CA 1
ATOM 4330 C C . ASN A 1 534 ? -18 -25.844 -22.406 1 95.31 534 ASN A C 1
ATOM 4332 O O . ASN A 1 534 ? -18.703 -26.609 -21.781 1 95.31 534 ASN A O 1
ATOM 4336 N N . LEU A 1 535 ? -18.172 -24.547 -22.422 1 96.69 535 LEU A N 1
ATOM 4337 C CA . LEU A 1 535 ? -19.281 -23.938 -21.672 1 96.69 535 LEU A CA 1
ATOM 4338 C C . LEU A 1 535 ? -20.625 -24.453 -22.172 1 96.69 535 LEU A C 1
ATOM 4340 O O . LEU A 1 535 ? -21.531 -24.688 -21.375 1 96.69 535 LEU A O 1
ATOM 4344 N N . GLU A 1 536 ? -20.688 -24.594 -23.438 1 94.81 536 GLU A N 1
ATOM 4345 C CA . GLU A 1 536 ? -21.922 -25.094 -24.047 1 94.81 536 GLU A CA 1
ATOM 4346 C C . GLU A 1 536 ? -22.266 -26.5 -23.562 1 94.81 536 GLU A C 1
ATOM 4348 O O . GLU A 1 536 ? -23.438 -26.875 -23.516 1 94.81 536 GLU A O 1
ATOM 4353 N N . GLU A 1 537 ? -21.281 -27.219 -23.203 1 95.38 537 GLU A N 1
ATOM 4354 C CA . GLU A 1 537 ? -21.469 -28.594 -22.719 1 95.38 537 GLU A CA 1
ATOM 4355 C C . GLU A 1 537 ? -21.828 -28.594 -21.234 1 95.38 537 GLU A C 1
ATOM 4357 O O . GLU A 1 537 ? -22.516 -29.5 -20.766 1 95.38 537 GLU A O 1
ATOM 4362 N N . LEU A 1 538 ? -21.375 -27.594 -20.562 1 97 538 LEU A N 1
ATOM 4363 C CA . LEU A 1 538 ? -21.453 -27.625 -19.094 1 97 538 LEU A CA 1
ATOM 4364 C C . LEU A 1 538 ? -22.688 -26.875 -18.609 1 97 538 LEU A C 1
ATOM 4366 O O . LEU A 1 538 ? -23.188 -27.156 -17.516 1 97 538 LEU A O 1
ATOM 4370 N N . TYR A 1 539 ? -23.062 -25.875 -19.422 1 97.69 539 TYR A N 1
ATOM 4371 C CA . TYR A 1 539 ? -24.094 -24.953 -18.938 1 97.69 539 TYR A CA 1
ATOM 4372 C C . TYR A 1 539 ? -25.156 -24.719 -20 1 97.69 539 TYR A C 1
ATOM 4374 O O . TYR A 1 539 ? -24.875 -24.844 -21.203 1 97.69 539 TYR A O 1
ATOM 4382 N N . ARG A 1 540 ? -26.312 -24.375 -19.562 1 97 540 ARG A N 1
ATOM 4383 C CA . ARG A 1 540 ? -27.219 -23.562 -20.391 1 97 540 ARG A CA 1
ATOM 4384 C C . ARG A 1 540 ? -26.906 -22.078 -20.25 1 97 540 ARG A C 1
ATOM 4386 O O . ARG A 1 540 ? -26.875 -21.547 -19.141 1 97 540 ARG A O 1
ATOM 4393 N N . ILE A 1 541 ? -26.672 -21.453 -21.359 1 97.56 541 ILE A N 1
ATOM 4394 C CA . ILE A 1 541 ? -26.406 -20.016 -21.328 1 97.56 541 ILE A CA 1
ATOM 4395 C C . ILE A 1 541 ? -27.719 -19.266 -21.156 1 97.56 541 ILE A C 1
ATOM 4397 O O . ILE A 1 541 ? -28.609 -19.328 -22.016 1 97.56 541 ILE A O 1
ATOM 4401 N N . LEU A 1 542 ? -27.875 -18.547 -20.062 1 97.94 542 LEU A N 1
ATOM 4402 C CA . LEU A 1 542 ? -29.125 -17.844 -19.781 1 97.94 542 LEU A CA 1
ATOM 4403 C C . LEU A 1 542 ? -29.094 -16.422 -20.359 1 97.94 542 LEU A C 1
ATOM 4405 O O . LEU A 1 542 ? -30.031 -16.016 -21.031 1 97.94 542 LEU A O 1
ATOM 4409 N N . ALA A 1 543 ? -27.984 -15.742 -20.047 1 98.44 543 ALA A N 1
ATOM 4410 C CA . ALA A 1 543 ? -27.969 -14.336 -20.438 1 98.44 543 ALA A CA 1
ATOM 4411 C C . ALA A 1 543 ? -26.547 -13.812 -20.531 1 98.44 543 ALA A C 1
ATOM 4413 O O . ALA A 1 543 ? -25.625 -14.32 -19.875 1 98.44 543 ALA A O 1
ATOM 4414 N N . VAL A 1 544 ? -26.328 -12.844 -21.406 1 98.31 544 VAL A N 1
ATOM 4415 C CA . VAL A 1 544 ? -25.125 -12.031 -21.516 1 98.31 544 VAL A CA 1
ATOM 4416 C C . VAL A 1 544 ? -25.484 -10.547 -21.484 1 98.31 544 VAL A C 1
ATOM 4418 O O . VAL A 1 544 ? -26.234 -10.07 -22.344 1 98.31 544 VAL A O 1
ATOM 4421 N N . VAL A 1 545 ? -25 -9.875 -20.484 1 98.44 545 VAL A N 1
ATOM 4422 C CA . VAL A 1 545 ? -25.234 -8.438 -20.375 1 98.44 545 VAL A CA 1
ATOM 4423 C C . VAL A 1 545 ? -23.922 -7.684 -20.516 1 98.44 545 VAL A C 1
ATOM 4425 O O . VAL A 1 545 ? -23.078 -7.723 -19.609 1 98.44 545 VAL A O 1
ATOM 4428 N N . SER A 1 546 ? -23.781 -6.98 -21.594 1 97.75 546 SER A N 1
ATOM 4429 C CA . SER A 1 546 ? -22.562 -6.227 -21.875 1 97.75 546 SER A CA 1
ATOM 4430 C C . SER A 1 546 ? -22.562 -4.887 -21.156 1 97.75 546 SER A C 1
ATOM 4432 O O . SER A 1 546 ? -23.562 -4.18 -21.125 1 97.75 546 SER A O 1
ATOM 4434 N N . MET A 1 547 ? -21.469 -4.547 -20.531 1 97 547 MET A N 1
ATOM 4435 C CA . MET A 1 547 ? -21.312 -3.275 -19.844 1 97 547 MET A CA 1
ATOM 4436 C C . MET A 1 547 ? -20.359 -2.352 -20.594 1 97 547 MET A C 1
ATOM 4438 O O . MET A 1 547 ? -19.609 -2.803 -21.453 1 97 547 MET A O 1
ATOM 4442 N N . PRO A 1 548 ? -20.422 -1.091 -20.312 1 95.12 548 PRO A N 1
ATOM 4443 C CA . PRO A 1 548 ? -19.531 -0.188 -21.031 1 95.12 548 PRO A CA 1
ATOM 4444 C C . PRO A 1 548 ? -18.062 -0.349 -20.625 1 95.12 548 PRO A C 1
ATOM 4446 O O . PRO A 1 548 ? -17.781 -0.886 -19.562 1 95.12 548 PRO A O 1
ATOM 4449 N N . GLN A 1 549 ? -17.188 0.146 -21.453 1 92.44 549 GLN A N 1
ATOM 4450 C CA . GLN A 1 549 ? -15.742 0.049 -21.219 1 92.44 549 GLN A CA 1
ATOM 4451 C C . GLN A 1 549 ? -15.352 0.759 -19.938 1 92.44 549 GLN A C 1
ATOM 4453 O O . GLN A 1 549 ? -14.367 0.385 -19.281 1 92.44 549 GLN A O 1
ATOM 4458 N N . THR A 1 550 ? -16.094 1.701 -19.516 1 90.94 550 THR A N 1
ATOM 4459 C CA . THR A 1 550 ? -15.758 2.553 -18.375 1 90.94 550 THR A CA 1
ATOM 4460 C C . THR A 1 550 ? -16.281 1.957 -17.078 1 90.94 550 THR A C 1
ATOM 4462 O O . THR A 1 550 ? -16.062 2.516 -15.992 1 90.94 550 THR A O 1
ATOM 4465 N N . ALA A 1 551 ? -16.938 0.857 -17.125 1 92.5 551 ALA A N 1
ATOM 4466 C CA . ALA A 1 551 ? -17.641 0.306 -15.977 1 92.5 551 ALA A CA 1
ATOM 4467 C C . ALA A 1 551 ? -16.688 0.113 -14.797 1 92.5 551 ALA A C 1
ATOM 4469 O O . ALA A 1 551 ? -17.078 0.341 -13.648 1 92.5 551 ALA A O 1
ATOM 4470 N N . PHE A 1 552 ? -15.414 -0.296 -15.086 1 88.88 552 PHE A N 1
ATOM 4471 C CA . PHE A 1 552 ? -14.484 -0.598 -14.008 1 88.88 552 PHE A CA 1
ATOM 4472 C C . PHE A 1 552 ? -13.289 0.34 -14.039 1 88.88 552 PHE A C 1
ATOM 4474 O O . PHE A 1 552 ? -12.266 0.081 -13.391 1 88.88 552 PHE A O 1
ATOM 4481 N N . THR A 1 553 ? -13.344 1.411 -14.711 1 84.88 553 THR A N 1
ATOM 4482 C CA . THR A 1 553 ? -12.219 2.328 -14.875 1 84.88 553 THR A CA 1
ATOM 4483 C C . THR A 1 553 ? -11.891 3.016 -13.555 1 84.88 553 THR A C 1
ATOM 4485 O O . THR A 1 553 ? -10.711 3.197 -13.219 1 84.88 553 THR A O 1
ATOM 4488 N N . ALA A 1 554 ? -12.914 3.42 -12.922 1 75.88 554 ALA A N 1
ATOM 4489 C CA . ALA A 1 554 ? -12.711 4.121 -11.656 1 75.88 554 ALA A CA 1
ATOM 4490 C C . ALA A 1 554 ? -11.969 3.24 -10.656 1 75.88 554 ALA A C 1
ATOM 4492 O O . ALA A 1 554 ? -11.336 3.744 -9.727 1 75.88 554 ALA A O 1
ATOM 4493 N N . THR A 1 555 ? -12.023 1.972 -10.812 1 73.38 555 THR A N 1
ATOM 4494 C CA . THR A 1 555 ? -11.375 1.041 -9.891 1 73.38 555 THR A CA 1
ATOM 4495 C C . THR A 1 555 ? -10.023 0.584 -10.445 1 73.38 555 THR A C 1
ATOM 4497 O O . THR A 1 555 ? -9.375 -0.284 -9.859 1 73.38 555 THR A O 1
ATOM 4500 N N . GLY A 1 556 ? -9.656 1.11 -11.602 1 70.56 556 GLY A N 1
ATOM 4501 C CA . GLY A 1 556 ? -8.312 0.88 -12.125 1 70.56 556 GLY A CA 1
ATOM 4502 C C . GLY A 1 556 ? -8.273 -0.163 -13.227 1 70.56 556 GLY A C 1
ATOM 4503 O O . GLY A 1 556 ? -7.195 -0.52 -13.703 1 70.56 556 GLY A O 1
ATOM 4504 N N . ALA A 1 557 ? -9.422 -0.698 -13.547 1 73.44 557 ALA A N 1
ATOM 4505 C CA . ALA A 1 557 ? -9.469 -1.698 -14.609 1 73.44 557 ALA A CA 1
ATOM 4506 C C . ALA A 1 557 ? -10.047 -1.108 -15.891 1 73.44 557 ALA A C 1
ATOM 4508 O O . ALA A 1 557 ? -11.133 -0.524 -15.883 1 73.44 557 ALA A O 1
ATOM 4509 N N . GLY A 1 558 ? -9.352 -1.235 -17 1 79.5 558 GLY A N 1
ATOM 4510 C CA . GLY A 1 558 ? -9.805 -0.655 -18.25 1 79.5 558 GLY A CA 1
ATOM 4511 C C . GLY A 1 558 ? -10.328 -1.686 -19.234 1 79.5 558 GLY A C 1
ATOM 4512 O O . GLY A 1 558 ? -10.68 -1.352 -20.375 1 79.5 558 GLY A O 1
ATOM 4513 N N . VAL A 1 559 ? -10.516 -2.875 -18.828 1 86 559 VAL A N 1
ATOM 4514 C CA . VAL A 1 559 ? -10.922 -3.945 -19.734 1 86 559 VAL A CA 1
ATOM 4515 C C . VAL A 1 559 ? -12.445 -3.961 -19.875 1 86 559 VAL A C 1
ATOM 4517 O O . VAL A 1 559 ? -13.164 -3.797 -18.875 1 86 559 VAL A O 1
ATOM 4520 N N . LYS A 1 560 ? -12.914 -4.066 -21.125 1 93.38 560 LYS A N 1
ATOM 4521 C CA . LYS A 1 560 ? -14.352 -4.227 -21.344 1 93.38 560 LYS A CA 1
ATOM 4522 C C . LYS A 1 560 ? -14.844 -5.562 -20.781 1 93.38 560 LYS A C 1
ATOM 4524 O O . LYS A 1 560 ? -14.211 -6.598 -20.984 1 93.38 560 LYS A O 1
ATOM 4529 N N . SER A 1 561 ? -16.016 -5.492 -20.047 1 95.25 561 SER A N 1
ATOM 4530 C CA . SER A 1 561 ? -16.484 -6.688 -19.344 1 95.25 561 SER A CA 1
ATOM 4531 C C . SER A 1 561 ? -17.984 -6.887 -19.547 1 95.25 561 SER A C 1
ATOM 4533 O O . SER A 1 561 ? -18.703 -5.961 -19.938 1 95.25 561 SER A O 1
ATOM 4535 N N . SER A 1 562 ? -18.453 -8.062 -19.359 1 97.81 562 SER A N 1
ATOM 4536 C CA . SER A 1 562 ? -19.859 -8.453 -19.375 1 97.81 562 SER A CA 1
ATOM 4537 C C . SER A 1 562 ? -20.203 -9.336 -18.172 1 97.81 562 SER A C 1
ATOM 4539 O O . SER A 1 562 ? -19.312 -9.852 -17.5 1 97.81 562 SER A O 1
ATOM 4541 N N . VAL A 1 563 ? -21.469 -9.383 -17.891 1 98.19 563 VAL A N 1
ATOM 4542 C CA . VAL A 1 563 ? -21.953 -10.352 -16.906 1 98.19 563 VAL A CA 1
ATOM 4543 C C . VAL A 1 563 ? -22.531 -11.562 -17.625 1 98.19 563 VAL A C 1
ATOM 4545 O O . VAL A 1 563 ? -23.422 -11.422 -18.469 1 98.19 563 VAL A O 1
ATOM 4548 N N . LEU A 1 564 ? -22.016 -12.695 -17.312 1 98.5 564 LEU A N 1
ATOM 4549 C CA . LEU A 1 564 ? -22.453 -13.953 -17.891 1 98.5 564 LEU A CA 1
ATOM 4550 C C . LEU A 1 564 ? -23.312 -14.742 -16.891 1 98.5 564 LEU A C 1
ATOM 4552 O O . LEU A 1 564 ? -22.891 -14.961 -15.75 1 98.5 564 LEU A O 1
ATOM 4556 N N . PHE A 1 565 ? -24.562 -15.086 -17.281 1 98.75 565 PHE A N 1
ATOM 4557 C CA . PHE A 1 565 ? -25.453 -15.914 -16.484 1 98.75 565 PHE A CA 1
ATOM 4558 C C . PHE A 1 565 ? -25.547 -17.328 -17.062 1 98.75 565 PHE A C 1
ATOM 4560 O O . PHE A 1 565 ? -25.969 -17.5 -18.203 1 98.75 565 PHE A O 1
ATOM 4567 N N . LEU A 1 566 ? -25.203 -18.344 -16.25 1 98.62 566 LEU A N 1
ATOM 4568 C CA . LEU A 1 566 ? -25.141 -19.734 -16.703 1 98.62 566 LEU A CA 1
ATOM 4569 C C . LEU A 1 566 ? -25.891 -20.641 -15.734 1 98.62 566 LEU A C 1
ATOM 4571 O O . LEU A 1 566 ? -25.828 -20.469 -14.516 1 98.62 566 LEU A O 1
ATOM 4575 N N . LYS A 1 567 ? -26.656 -21.516 -16.266 1 98.44 567 LYS A N 1
ATOM 4576 C CA . LYS A 1 567 ? -27.328 -22.547 -15.461 1 98.44 567 LYS A CA 1
ATOM 4577 C C . LYS A 1 567 ? -26.672 -23.906 -15.672 1 98.44 567 LYS A C 1
ATOM 4579 O O . LYS A 1 567 ? -26.578 -24.391 -16.797 1 98.44 567 LYS A O 1
ATOM 4584 N N . LYS A 1 568 ? -26.25 -24.531 -14.641 1 98.5 568 LYS A N 1
ATOM 4585 C CA . LYS A 1 568 ? -25.516 -25.797 -14.734 1 98.5 568 LYS A CA 1
ATOM 4586 C C . LYS A 1 568 ? -26.422 -26.922 -15.211 1 98.5 568 LYS A C 1
ATOM 4588 O O . LYS A 1 568 ? -27.516 -27.109 -14.68 1 98.5 568 LYS A O 1
ATOM 4593 N N . TYR A 1 569 ? -25.953 -27.719 -16.188 1 97.31 569 TYR A N 1
ATOM 4594 C CA . TYR A 1 569 ? -26.656 -28.906 -16.656 1 97.31 569 TYR A CA 1
ATOM 4595 C C . TYR A 1 569 ? -26.469 -30.062 -15.68 1 97.31 569 TYR A C 1
ATOM 4597 O O . TYR A 1 569 ? -25.547 -30.047 -14.867 1 97.31 569 TYR A O 1
ATOM 4605 N N . SER A 1 570 ? -27.375 -30.984 -15.75 1 96.44 570 SER A N 1
ATOM 4606 C CA . SER A 1 570 ? -27.141 -32.25 -15.062 1 96.44 570 SER A CA 1
ATOM 4607 C C . SER A 1 570 ? -25.984 -33.031 -15.688 1 96.44 570 SER A C 1
ATOM 4609 O O . SER A 1 570 ? -25.609 -32.75 -16.844 1 96.44 570 SER A O 1
ATOM 4611 N N . GLU A 1 571 ? -25.422 -33.875 -14.938 1 95.44 571 GLU A N 1
ATOM 4612 C CA . GLU A 1 571 ? -24.312 -34.688 -15.445 1 95.44 571 GLU A CA 1
ATOM 4613 C C . GLU A 1 571 ? -24.734 -35.469 -16.688 1 95.44 571 GLU A C 1
ATOM 4615 O O . GLU A 1 571 ? -23.969 -35.594 -17.641 1 95.44 571 GLU A O 1
ATOM 4620 N N . SER A 1 572 ? -25.938 -35.938 -16.656 1 96.06 572 SER A N 1
ATOM 4621 C CA . SER A 1 572 ? -26.469 -36.688 -17.781 1 96.06 572 SER A CA 1
ATOM 4622 C C . SER A 1 572 ? -26.562 -35.812 -19.031 1 96.06 572 SER A C 1
ATOM 4624 O O . SER A 1 572 ? -26.203 -36.25 -20.125 1 96.06 572 SER A O 1
ATOM 4626 N N . GLN A 1 573 ? -27.062 -34.656 -18.844 1 95.06 573 GLN A N 1
ATOM 4627 C CA . GLN A 1 573 ? -27.203 -33.719 -19.984 1 95.06 573 GLN A CA 1
ATOM 4628 C C . GLN A 1 573 ? -25.828 -33.344 -20.531 1 95.06 573 GLN A C 1
ATOM 4630 O O . GLN A 1 573 ? -25.656 -33.25 -21.75 1 95.06 573 GLN A O 1
ATOM 4635 N N . THR A 1 574 ? -24.922 -33.094 -19.734 1 96.12 574 THR A N 1
ATOM 4636 C CA . THR A 1 574 ? -23.547 -32.75 -20.141 1 96.12 574 THR A CA 1
ATOM 4637 C C . THR A 1 574 ? -22.953 -33.875 -20.953 1 96.12 574 THR A C 1
ATOM 4639 O O . THR A 1 574 ? -22.344 -33.656 -22.016 1 96.12 574 THR A O 1
ATOM 4642 N N . HIS A 1 575 ? -23.156 -35.094 -20.5 1 95.75 575 HIS A N 1
ATOM 4643 C CA . HIS A 1 575 ? -22.641 -36.281 -21.203 1 95.75 575 HIS A CA 1
ATOM 4644 C C . HIS A 1 575 ? -23.312 -36.438 -22.562 1 95.75 575 HIS A C 1
ATOM 4646 O O . HIS A 1 575 ? -22.656 -36.812 -23.547 1 95.75 575 HIS A O 1
ATOM 4652 N N . LYS A 1 576 ? -24.531 -36.219 -22.531 1 95.62 576 LYS A N 1
ATOM 4653 C CA . LYS A 1 576 ? -25.281 -36.344 -23.781 1 95.62 576 LYS A CA 1
ATOM 4654 C C . LYS A 1 576 ? -24.781 -35.375 -24.828 1 95.62 576 LYS A C 1
ATOM 4656 O O . LYS A 1 576 ? -24.562 -35.719 -25.984 1 95.62 576 LYS A O 1
ATOM 4661 N N . ILE A 1 577 ? -24.641 -34.156 -24.438 1 96.06 577 ILE A N 1
ATOM 4662 C CA . ILE A 1 577 ? -24.172 -33.156 -25.359 1 96.06 577 ILE A CA 1
ATOM 4663 C C . ILE A 1 577 ? -22.766 -33.469 -25.828 1 96.06 577 ILE A C 1
ATOM 4665 O O . ILE A 1 577 ? -22.453 -33.375 -27.016 1 96.06 577 ILE A O 1
ATOM 4669 N N . GLY A 1 578 ? -21.906 -33.875 -24.938 1 94.94 578 GLY A N 1
ATOM 4670 C CA . GLY A 1 578 ? -20.547 -34.25 -25.281 1 94.94 578 GLY A CA 1
ATOM 4671 C C . GLY A 1 578 ? -20.469 -35.406 -26.234 1 94.94 578 GLY A C 1
ATOM 4672 O O . GLY A 1 578 ? -19.703 -35.375 -27.203 1 94.94 578 GLY A O 1
ATOM 4673 N N . ALA A 1 579 ? -21.281 -36.344 -26.016 1 95.5 579 ALA A N 1
ATOM 4674 C CA . ALA A 1 579 ? -21.328 -37.531 -26.875 1 95.5 579 ALA A CA 1
ATOM 4675 C C . ALA A 1 579 ? -21.828 -37.188 -28.281 1 95.5 579 ALA A C 1
ATOM 4677 O O . ALA A 1 579 ? -21.312 -37.719 -29.266 1 95.5 579 ALA A O 1
ATOM 4678 N N . LEU A 1 580 ? -22.797 -36.438 -28.266 1 95.88 580 LEU A N 1
ATOM 4679 C CA . LEU A 1 580 ? -23.344 -36 -29.547 1 95.88 580 LEU A CA 1
ATOM 4680 C C . LEU A 1 580 ? -22.297 -35.25 -30.359 1 95.88 580 LEU A C 1
ATOM 4682 O O . LEU A 1 580 ? -22.125 -35.531 -31.562 1 95.88 580 LEU A O 1
ATOM 4686 N N . LYS A 1 581 ? -21.656 -34.344 -29.781 1 95.12 581 LYS A N 1
ATOM 4687 C CA . LYS A 1 581 ? -20.625 -33.594 -30.469 1 95.12 581 LYS A CA 1
ATOM 4688 C C . LYS A 1 581 ? -19.516 -34.531 -30.984 1 95.12 581 LYS A C 1
ATOM 4690 O O . LYS A 1 581 ? -19.062 -34.375 -32.125 1 95.12 581 LYS A O 1
ATOM 4695 N N . GLN A 1 582 ? -19.156 -35.469 -30.172 1 94.5 582 GLN A N 1
ATOM 4696 C CA . GLN A 1 582 ? -18.094 -36.406 -30.562 1 94.5 582 GLN A CA 1
ATOM 4697 C C . GLN A 1 582 ? -18.547 -37.281 -31.703 1 94.5 582 GLN A C 1
ATOM 4699 O O . GLN A 1 582 ? -17.781 -37.562 -32.625 1 94.5 582 GLN A O 1
ATOM 4704 N N . SER A 1 583 ? -19.688 -37.719 -31.609 1 96.06 583 SER A N 1
ATOM 4705 C CA . SER A 1 583 ? -20.234 -38.562 -32.656 1 96.06 583 SER A CA 1
ATOM 4706 C C . SER A 1 583 ? -20.281 -37.812 -34 1 96.06 583 SER A C 1
ATOM 4708 O O . SER A 1 583 ? -19.969 -38.406 -35.031 1 96.06 583 SER A O 1
ATOM 4710 N N . LEU A 1 584 ? -20.688 -36.594 -33.938 1 96.06 584 LEU A N 1
ATOM 4711 C CA . LEU A 1 584 ? -20.734 -35.781 -35.156 1 96.06 584 LEU A CA 1
ATOM 4712 C C . LEU A 1 584 ? -19.344 -35.625 -35.75 1 96.06 584 LEU A C 1
ATOM 4714 O O . LEU A 1 584 ? -19.172 -35.75 -36.969 1 96.06 584 LEU A O 1
ATOM 4718 N N . LYS A 1 585 ? -18.422 -35.406 -34.969 1 95.31 585 LYS A N 1
ATOM 4719 C CA . LYS A 1 585 ? -17.047 -35.281 -35.438 1 95.31 585 LYS A CA 1
ATOM 4720 C C . LYS A 1 585 ? -16.547 -36.562 -36.094 1 95.31 585 LYS A C 1
ATOM 4722 O O . LYS A 1 585 ? -15.938 -36.531 -37.156 1 95.31 585 LYS A O 1
ATOM 4727 N N . ASP A 1 586 ? -16.859 -37.656 -35.438 1 95.19 586 ASP A N 1
ATOM 4728 C CA . ASP A 1 586 ? -16.438 -38.969 -35.938 1 95.19 586 ASP A CA 1
ATOM 4729 C C . ASP A 1 586 ? -17.094 -39.281 -37.281 1 95.19 586 ASP A C 1
ATOM 4731 O O . ASP A 1 586 ? -16.438 -39.781 -38.219 1 95.19 586 ASP A O 1
ATOM 4735 N N . THR A 1 587 ? -18.297 -38.969 -37.344 1 96 587 THR A N 1
ATOM 4736 C CA . THR A 1 587 ? -19.047 -39.25 -38.562 1 96 587 THR A CA 1
ATOM 4737 C C . THR A 1 587 ? -18.5 -38.406 -39.719 1 96 587 THR A C 1
ATOM 4739 O O . THR A 1 587 ? -18.312 -38.938 -40.844 1 96 587 THR A O 1
ATOM 4742 N N . ILE A 1 588 ? -18.25 -37.188 -39.438 1 96 588 ILE A N 1
ATOM 4743 C CA . ILE A 1 588 ? -17.766 -36.312 -40.469 1 96 588 ILE A CA 1
ATOM 4744 C C . ILE A 1 588 ? -16.375 -36.75 -40.938 1 96 588 ILE A C 1
ATOM 4746 O O . ILE A 1 588 ? -16.062 -36.75 -42.125 1 96 588 ILE A O 1
ATOM 4750 N N . ARG A 1 589 ? -15.555 -37.125 -40.031 1 94.81 589 ARG A N 1
ATOM 4751 C CA . ARG A 1 589 ? -14.211 -37.594 -40.344 1 94.81 589 ARG A CA 1
ATOM 4752 C C . ARG A 1 589 ? -14.266 -38.812 -41.25 1 94.81 589 ARG A C 1
ATOM 4754 O O . ARG A 1 589 ? -13.492 -38.938 -42.188 1 94.81 589 ARG A O 1
ATOM 4761 N N . SER A 1 590 ? -15.219 -39.719 -41 1 94.69 590 SER A N 1
ATOM 4762 C CA . SER A 1 590 ? -15.359 -40.938 -41.75 1 94.69 590 SER A CA 1
ATOM 4763 C C . SER A 1 590 ? -15.984 -40.688 -43.125 1 94.69 590 SER A C 1
ATOM 4765 O O . SER A 1 590 ? -15.484 -41.188 -44.125 1 94.69 590 SER A O 1
ATOM 4767 N N . GLU A 1 591 ? -17.031 -39.875 -43.125 1 95.38 591 GLU A N 1
ATOM 4768 C CA . GLU A 1 591 ? -17.75 -39.625 -44.344 1 95.38 591 GLU A CA 1
ATOM 4769 C C . GLU A 1 591 ? -16.891 -38.844 -45.344 1 95.38 591 GLU A C 1
ATOM 4771 O O . GLU A 1 591 ? -16.984 -39.062 -46.531 1 95.38 591 GLU A O 1
ATOM 4776 N N . GLU A 1 592 ? -16.172 -37.969 -44.781 1 94.44 592 GLU A N 1
ATOM 4777 C CA . GLU A 1 592 ? -15.391 -37.094 -45.656 1 94.44 592 GLU A CA 1
ATOM 4778 C C . GLU A 1 592 ? -13.984 -37.625 -45.844 1 94.44 592 GLU A C 1
ATOM 4780 O O . GLU A 1 592 ? -13.148 -37 -46.5 1 94.44 592 GLU A O 1
ATOM 4785 N N . LYS A 1 593 ? -13.664 -38.844 -45.312 1 93.75 593 LYS A N 1
ATOM 4786 C CA . LYS A 1 593 ? -12.391 -39.562 -45.469 1 93.75 593 LYS A CA 1
ATOM 4787 C C . LYS A 1 593 ? -11.219 -38.625 -45.188 1 93.75 593 LYS A C 1
ATOM 4789 O O . LYS A 1 593 ? -10.305 -38.5 -46 1 93.75 593 LYS A O 1
ATOM 4794 N N . LEU A 1 594 ? -11.32 -37.938 -44 1 94.44 594 LEU A N 1
ATOM 4795 C CA . LEU A 1 594 ? -10.336 -36.906 -43.625 1 94.44 594 LEU A CA 1
ATOM 4796 C C . LEU A 1 594 ? -8.922 -37.5 -43.656 1 94.44 594 LEU A C 1
ATOM 4798 O O . LEU A 1 594 ? -8.039 -36.938 -44.312 1 94.44 594 LEU A O 1
ATOM 4802 N N . VAL A 1 595 ? -8.633 -38.625 -43 1 93.69 595 VAL A N 1
ATOM 4803 C CA . VAL A 1 595 ? -7.305 -39.219 -42.844 1 93.69 595 VAL A CA 1
ATOM 4804 C C . VAL A 1 595 ? -6.758 -39.625 -44.219 1 93.69 595 VAL A C 1
ATOM 4806 O O . VAL A 1 595 ? -5.594 -39.375 -44.531 1 93.69 595 VAL A O 1
ATOM 4809 N N . GLU A 1 596 ? -7.609 -40.219 -45.031 1 94.5 596 GLU A N 1
ATOM 4810 C CA . GLU A 1 596 ? -7.199 -40.656 -46.344 1 94.5 596 GLU A CA 1
ATOM 4811 C C . GLU A 1 596 ? -6.816 -39.469 -47.25 1 94.5 596 GLU A C 1
ATOM 4813 O O . GLU A 1 596 ? -5.82 -39.531 -47.969 1 94.5 596 GLU A O 1
ATOM 4818 N N . THR A 1 597 ? -7.695 -38.531 -47.156 1 95.25 597 THR A N 1
ATOM 4819 C CA . THR A 1 597 ? -7.449 -37.344 -47.969 1 95.25 597 THR A CA 1
ATOM 4820 C C . THR A 1 597 ? -6.168 -36.656 -47.562 1 95.25 597 THR A C 1
ATOM 4822 O O . THR A 1 597 ? -5.387 -36.219 -48.406 1 95.25 597 THR A O 1
ATOM 4825 N N . LEU A 1 598 ? -5.945 -36.469 -46.25 1 95 598 LEU A N 1
ATOM 4826 C CA . LEU A 1 598 ? -4.73 -35.844 -45.75 1 95 598 LEU A CA 1
ATOM 4827 C C . LEU A 1 598 ? -3.498 -36.656 -46.125 1 95 598 LEU A C 1
ATOM 4829 O O . LEU A 1 598 ? -2.465 -36.062 -46.5 1 95 598 LEU A O 1
ATOM 4833 N N . ASN A 1 599 ? -3.592 -38 -46.094 1 93.88 599 ASN A N 1
ATOM 4834 C CA . ASN A 1 599 ? -2.5 -38.875 -46.5 1 93.88 599 ASN A CA 1
ATOM 4835 C C . ASN A 1 599 ? -2.203 -38.719 -48 1 93.88 599 ASN A C 1
ATOM 4837 O O . ASN A 1 599 ? -1.044 -38.781 -48.406 1 93.88 599 ASN A O 1
ATOM 4841 N N . ARG A 1 600 ? -3.262 -38.656 -48.781 1 94.69 600 ARG A N 1
ATOM 4842 C CA . ARG A 1 600 ? -3.096 -38.5 -50.219 1 94.69 600 ARG A CA 1
ATOM 4843 C C . ARG A 1 600 ? -2.355 -37.188 -50.531 1 94.69 600 ARG A C 1
ATOM 4845 O O . ARG A 1 600 ? -1.45 -37.156 -51.344 1 94.69 600 ARG A O 1
ATOM 4852 N N . ILE A 1 601 ? -2.793 -36.156 -49.844 1 95.06 601 ILE A N 1
ATOM 4853 C CA . ILE A 1 601 ? -2.154 -34.844 -50.031 1 95.06 601 ILE A CA 1
ATOM 4854 C C . ILE A 1 601 ? -0.667 -34.938 -49.688 1 95.06 601 ILE A C 1
ATOM 4856 O O . ILE A 1 601 ? 0.178 -34.438 -50.438 1 95.06 601 ILE A O 1
ATOM 4860 N N . GLU A 1 602 ? -0.389 -35.625 -48.625 1 93.75 602 GLU A N 1
ATOM 4861 C CA . GLU A 1 602 ? 0.993 -35.781 -48.188 1 93.75 602 GLU A CA 1
ATOM 4862 C C . GLU A 1 602 ? 1.781 -36.656 -49.188 1 93.75 602 GLU A C 1
ATOM 4864 O O . GLU A 1 602 ? 2.951 -36.375 -49.438 1 93.75 602 GLU A O 1
ATOM 4869 N N . ARG A 1 603 ? 1.157 -37.719 -49.688 1 93.25 603 ARG A N 1
ATOM 4870 C CA . ARG A 1 603 ? 1.787 -38.594 -50.688 1 93.25 603 ARG A CA 1
ATOM 4871 C C . ARG A 1 603 ? 2.074 -37.844 -51.969 1 93.25 603 ARG A C 1
ATOM 4873 O O . ARG A 1 603 ? 3.148 -38 -52.562 1 93.25 603 ARG A O 1
ATOM 4880 N N . ASP A 1 604 ? 1.06 -37.125 -52.375 1 93.69 604 ASP A N 1
ATOM 4881 C CA . ASP A 1 604 ? 1.223 -36.375 -53.594 1 93.69 604 ASP A CA 1
ATOM 4882 C C . ASP A 1 604 ? 2.373 -35.375 -53.438 1 93.69 604 ASP A C 1
ATOM 4884 O O . ASP A 1 604 ? 3.125 -35.156 -54.406 1 93.69 604 ASP A O 1
ATOM 4888 N N . LYS A 1 605 ? 2.438 -34.75 -52.281 1 94.06 605 LYS A N 1
ATOM 4889 C CA . LYS A 1 605 ? 3.525 -33.812 -52.031 1 94.06 605 LYS A CA 1
ATOM 4890 C C . LYS A 1 605 ? 4.883 -34.5 -52.125 1 94.06 605 LYS A C 1
ATOM 4892 O O . LYS A 1 605 ? 5.789 -34.031 -52.781 1 94.06 605 LYS A O 1
ATOM 4897 N N . LYS A 1 606 ? 4.957 -35.688 -51.5 1 93.12 606 LYS A N 1
ATOM 4898 C CA . LYS A 1 606 ? 6.211 -36.438 -51.469 1 93.12 606 LYS A CA 1
ATOM 4899 C C . LYS A 1 606 ? 6.594 -36.906 -52.875 1 93.12 606 LYS A C 1
ATOM 4901 O O . LYS A 1 606 ? 7.77 -36.844 -53.25 1 93.12 606 LYS A O 1
ATOM 4906 N N . GLU A 1 607 ? 5.625 -37.312 -53.594 1 92.88 607 GLU A N 1
ATOM 4907 C CA . GLU A 1 607 ? 5.863 -37.781 -54.938 1 92.88 607 GLU A CA 1
ATOM 4908 C C . GLU A 1 607 ? 6.305 -36.625 -55.844 1 92.88 607 GLU A C 1
ATOM 4910 O O . GLU A 1 607 ? 7.188 -36.781 -56.688 1 92.88 607 GLU A O 1
ATOM 4915 N N . THR A 1 608 ? 5.648 -35.531 -55.719 1 92.44 608 THR A N 1
ATOM 4916 C CA . THR A 1 608 ? 6.012 -34.344 -56.5 1 92.44 608 THR A CA 1
ATOM 4917 C C . THR A 1 608 ? 7.453 -33.938 -56.219 1 92.44 608 THR A C 1
ATOM 4919 O O . THR A 1 608 ? 8.203 -33.625 -57.125 1 92.44 608 THR A O 1
ATOM 4922 N N . LEU A 1 609 ? 7.832 -33.969 -54.938 1 91.31 609 LEU A N 1
ATOM 4923 C CA . LEU A 1 609 ? 9.18 -33.594 -54.562 1 91.31 609 LEU A CA 1
ATOM 4924 C C . LEU A 1 609 ? 10.211 -34.594 -55.031 1 91.31 609 LEU A C 1
ATOM 4926 O O . LEU A 1 609 ? 11.312 -34.219 -55.438 1 91.31 609 LEU A O 1
ATOM 4930 N N . LYS A 1 610 ? 9.781 -35.875 -55 1 87.5 610 LYS A N 1
ATOM 4931 C CA . LYS A 1 610 ? 10.688 -36.938 -55.438 1 87.5 610 LYS A CA 1
ATOM 4932 C C . LYS A 1 610 ? 10.867 -36.938 -56.938 1 87.5 610 LYS A C 1
ATOM 4934 O O . LYS A 1 610 ? 11.984 -37.094 -57.438 1 87.5 610 LYS A O 1
ATOM 4939 N N . SER A 1 611 ? 9.797 -36.75 -57.781 1 86.94 611 SER A N 1
ATOM 4940 C CA . SER A 1 611 ? 9.836 -36.812 -59.25 1 86.94 611 SER A CA 1
ATOM 4941 C C . SER A 1 611 ? 10.281 -35.469 -59.844 1 86.94 611 SER A C 1
ATOM 4943 O O . SER A 1 611 ? 10.523 -35.406 -61.062 1 86.94 611 SER A O 1
ATOM 4945 N N . LEU A 1 612 ? 10.367 -34.438 -58.938 1 84.88 612 LEU A N 1
ATOM 4946 C CA . LEU A 1 612 ? 10.742 -33.094 -59.344 1 84.88 612 LEU A CA 1
ATOM 4947 C C . LEU A 1 612 ? 9.766 -32.562 -60.406 1 84.88 612 LEU A C 1
ATOM 4949 O O . LEU A 1 612 ? 10.164 -31.859 -61.312 1 84.88 612 LEU A O 1
ATOM 4953 N N . HIS A 1 613 ? 8.641 -33.094 -60.281 1 84.06 613 HIS A N 1
ATOM 4954 C CA . HIS A 1 613 ? 7.629 -32.656 -61.25 1 84.06 613 HIS A CA 1
ATOM 4955 C C . HIS A 1 613 ? 7.371 -31.156 -61.094 1 84.06 613 HIS A C 1
ATOM 4957 O O . HIS A 1 613 ? 6.996 -30.688 -60.031 1 84.06 613 HIS A O 1
ATOM 4963 N N . GLY A 1 614 ? 7.586 -30.359 -62.062 1 81.38 614 GLY A N 1
ATOM 4964 C CA . GLY A 1 614 ? 7.32 -28.938 -62.062 1 81.38 614 GLY A CA 1
ATOM 4965 C C . GLY A 1 614 ? 8.547 -28.109 -61.719 1 81.38 614 GLY A C 1
ATOM 4966 O O . GLY A 1 614 ? 8.5 -26.875 -61.781 1 81.38 614 GLY A O 1
ATOM 4967 N N . PHE A 1 615 ? 9.578 -28.828 -61.25 1 87.12 615 PHE A N 1
ATOM 4968 C CA . PHE A 1 615 ? 10.82 -28.125 -61 1 87.12 615 PHE A CA 1
ATOM 4969 C C . PHE A 1 615 ? 11.578 -27.828 -62.281 1 87.12 615 PHE A C 1
ATOM 4971 O O . PHE A 1 615 ? 11.859 -28.75 -63.062 1 87.12 615 PHE A O 1
ATOM 4978 N N . THR A 1 616 ? 11.688 -26.578 -62.625 1 77.25 616 THR A N 1
ATOM 4979 C CA . THR A 1 616 ? 12.359 -26.203 -63.844 1 77.25 616 THR A CA 1
ATOM 4980 C C . THR A 1 616 ? 13.711 -25.547 -63.562 1 77.25 616 THR A C 1
ATOM 4982 O O . THR A 1 616 ? 13.773 -24.531 -62.844 1 77.25 616 THR A O 1
ATOM 4985 N N . ASP A 1 617 ? 14.758 -26.281 -63.312 1 72.25 617 ASP A N 1
ATOM 4986 C CA . ASP A 1 617 ? 16.125 -25.75 -63.25 1 72.25 617 ASP A CA 1
ATOM 4987 C C . ASP A 1 617 ? 16.938 -26.172 -64.438 1 72.25 617 ASP A C 1
ATOM 4989 O O . ASP A 1 617 ? 16.891 -27.344 -64.875 1 72.25 617 ASP A O 1
ATOM 4993 N N . MET A 1 618 ? 17.469 -25.234 -65.188 1 66.12 618 MET A N 1
ATOM 4994 C CA . MET A 1 618 ? 18.219 -25.438 -66.438 1 66.12 618 MET A CA 1
ATOM 4995 C C . MET A 1 618 ? 19.375 -26.406 -66.25 1 66.12 618 MET A C 1
ATOM 4997 O O . MET A 1 618 ? 19.797 -27.094 -67.188 1 66.12 618 MET A O 1
ATOM 5001 N N . GLU A 1 619 ? 19.922 -26.422 -65.062 1 65.25 619 GLU A N 1
ATOM 5002 C CA . GLU A 1 619 ? 21.125 -27.203 -64.875 1 65.25 619 GLU A CA 1
ATOM 5003 C C . GLU A 1 619 ? 20.828 -28.531 -64.188 1 65.25 619 GLU A C 1
ATOM 5005 O O . GLU A 1 619 ? 21.688 -29.094 -63.5 1 65.25 619 GLU A O 1
ATOM 5010 N N . VAL A 1 620 ? 19.641 -29.094 -64.188 1 65.88 620 VAL A N 1
ATOM 5011 C CA . VAL A 1 620 ? 19.172 -30.266 -63.438 1 65.88 620 VAL A CA 1
ATOM 5012 C C . VAL A 1 620 ? 19.969 -31.5 -63.875 1 65.88 620 VAL A C 1
ATOM 5014 O O . VAL A 1 620 ? 20.266 -32.375 -63.062 1 65.88 620 VAL A O 1
ATOM 5017 N N . GLU A 1 621 ? 20.453 -31.531 -65.188 1 68 621 GLU A N 1
ATOM 5018 C CA . GLU A 1 621 ? 21.125 -32.688 -65.75 1 68 621 GLU A CA 1
ATOM 5019 C C . GLU A 1 621 ? 22.578 -32.781 -65.25 1 68 621 GLU A C 1
ATOM 5021 O O . GLU A 1 621 ? 23.188 -33.844 -65.312 1 68 621 GLU A O 1
ATOM 5026 N N . THR A 1 622 ? 23.094 -31.703 -64.812 1 70.12 622 THR A N 1
ATOM 5027 C CA . THR A 1 622 ? 24.516 -31.734 -64.5 1 70.12 622 THR A CA 1
ATOM 5028 C C . THR A 1 622 ? 24.75 -31.812 -63 1 70.12 622 THR A C 1
ATOM 5030 O O . THR A 1 622 ? 25.891 -31.938 -62.562 1 70.12 622 THR A O 1
ATOM 5033 N N . ARG A 1 623 ? 23.719 -31.766 -62.25 1 72.56 623 ARG A N 1
ATOM 5034 C CA . ARG A 1 623 ? 23.906 -31.734 -60.781 1 72.56 623 ARG A CA 1
ATOM 5035 C C . ARG A 1 623 ? 23.453 -33.031 -60.156 1 72.56 623 ARG A C 1
ATOM 5037 O O . ARG A 1 623 ? 22.578 -33.719 -60.688 1 72.56 623 ARG A O 1
ATOM 5044 N N . THR A 1 624 ? 24.234 -33.469 -59.125 1 77.56 624 THR A N 1
ATOM 5045 C CA . THR A 1 624 ? 23.797 -34.594 -58.312 1 77.56 624 THR A CA 1
ATOM 5046 C C . THR A 1 624 ? 22.516 -34.25 -57.562 1 77.56 624 THR A C 1
ATOM 5048 O O . THR A 1 624 ? 22.203 -33.094 -57.344 1 77.56 624 THR A O 1
ATOM 5051 N N . LEU A 1 625 ? 21.688 -35.25 -57.219 1 78.81 625 LEU A N 1
ATOM 5052 C CA . LEU A 1 625 ? 20.438 -35.062 -56.469 1 78.81 625 LEU A CA 1
ATOM 5053 C C . LEU A 1 625 ? 20.672 -34.312 -55.188 1 78.81 625 LEU A C 1
ATOM 5055 O O . LEU A 1 625 ? 19.859 -33.438 -54.812 1 78.81 625 LEU A O 1
ATOM 5059 N N . ALA A 1 626 ? 21.781 -34.594 -54.594 1 81.56 626 ALA A N 1
ATOM 5060 C CA . ALA A 1 626 ? 22.125 -33.938 -53.344 1 81.56 626 ALA A CA 1
ATOM 5061 C C . ALA A 1 626 ? 22.422 -32.469 -53.562 1 81.56 626 ALA A C 1
ATOM 5063 O O . ALA A 1 626 ? 21.984 -31.625 -52.75 1 81.56 626 ALA A O 1
ATOM 5064 N N . GLU A 1 627 ? 23.109 -32.188 -54.656 1 81.5 627 GLU A N 1
ATOM 5065 C CA . GLU A 1 627 ? 23.422 -30.797 -55 1 81.5 627 GLU A CA 1
ATOM 5066 C C . GLU A 1 627 ? 22.172 -30.016 -55.375 1 81.5 627 GLU A C 1
ATOM 5068 O O . GLU A 1 627 ? 22.047 -28.844 -55.031 1 81.5 627 GLU A O 1
ATOM 5073 N N . LEU A 1 628 ? 21.422 -30.719 -56.062 1 84.38 628 LEU A N 1
ATOM 5074 C CA . LEU A 1 628 ? 20.172 -30.094 -56.5 1 84.38 628 LEU A CA 1
ATOM 5075 C C . LEU A 1 628 ? 19.312 -29.734 -55.312 1 84.38 628 LEU A C 1
ATOM 5077 O O . LEU A 1 628 ? 18.766 -28.625 -55.25 1 84.38 628 LEU A O 1
ATOM 5081 N N . LYS A 1 629 ? 19.188 -30.578 -54.312 1 86.06 629 LYS A N 1
ATOM 5082 C CA . LYS A 1 629 ? 18.328 -30.391 -53.125 1 86.06 629 LYS A CA 1
ATOM 5083 C C . LYS A 1 629 ? 18.859 -29.281 -52.219 1 86.06 629 LYS A C 1
ATOM 5085 O O . LYS A 1 629 ? 18.094 -28.656 -51.5 1 86.06 629 LYS A O 1
ATOM 5090 N N . ALA A 1 630 ? 20.109 -29 -52.375 1 86.88 630 ALA A N 1
ATOM 5091 C CA . ALA A 1 630 ? 20.734 -27.969 -51.562 1 86.88 630 ALA A CA 1
ATOM 5092 C C . ALA A 1 630 ? 20.672 -26.609 -52.25 1 86.88 630 ALA A C 1
ATOM 5094 O O . ALA A 1 630 ? 20.922 -25.578 -51.625 1 86.88 630 ALA A O 1
ATOM 5095 N N . SER A 1 631 ? 20.234 -26.609 -53.594 1 86.69 631 SER A N 1
ATOM 5096 C CA . SER A 1 631 ? 20.203 -25.375 -54.375 1 86.69 631 SER A CA 1
ATOM 5097 C C . SER A 1 631 ? 19.062 -24.469 -53.938 1 86.69 631 SER A C 1
ATOM 5099 O O . SER A 1 631 ? 18.016 -24.953 -53.5 1 86.69 631 SER A O 1
ATOM 5101 N N . PRO A 1 632 ? 19.234 -23.125 -53.906 1 88.38 632 PRO A N 1
ATOM 5102 C CA . PRO A 1 632 ? 18.188 -22.188 -53.531 1 88.38 632 PRO A CA 1
ATOM 5103 C C . PRO A 1 632 ? 16.922 -22.344 -54.375 1 88.38 632 PRO A C 1
ATOM 5105 O O . PRO A 1 632 ? 15.812 -22.141 -53.875 1 88.38 632 PRO A O 1
ATOM 5108 N N . GLU A 1 633 ? 17.219 -22.672 -55.688 1 84.94 633 GLU A N 1
ATOM 5109 C CA . GLU A 1 633 ? 16.062 -22.844 -56.594 1 84.94 633 GLU A CA 1
ATOM 5110 C C . GLU A 1 633 ? 15.188 -24 -56.156 1 84.94 633 GLU A C 1
ATOM 5112 O O . GLU A 1 633 ? 13.961 -23.891 -56.156 1 84.94 633 GLU A O 1
ATOM 5117 N N . TYR A 1 634 ? 15.82 -25.047 -55.75 1 89.19 634 TYR A N 1
ATOM 5118 C CA . TYR A 1 634 ? 15.078 -26.219 -55.281 1 89.19 634 TYR A CA 1
ATOM 5119 C C . TYR A 1 634 ? 14.359 -25.906 -53.969 1 89.19 634 TYR A C 1
ATOM 5121 O O . TYR A 1 634 ? 13.188 -26.266 -53.812 1 89.19 634 TYR A O 1
ATOM 5129 N N . LEU A 1 635 ? 15.047 -25.281 -53.062 1 91.12 635 LEU A N 1
ATOM 5130 C CA . LEU A 1 635 ? 14.469 -24.969 -51.75 1 91.12 635 LEU A CA 1
ATOM 5131 C C . LEU A 1 635 ? 13.25 -24.062 -51.906 1 91.12 635 LEU A C 1
ATOM 5133 O O . LEU A 1 635 ? 12.25 -24.25 -51.188 1 91.12 635 LEU A O 1
ATOM 5137 N N . ALA A 1 636 ? 13.352 -23.141 -52.812 1 91.31 636 ALA A N 1
ATOM 5138 C CA . ALA A 1 636 ? 12.219 -22.25 -53.062 1 91.31 636 ALA A CA 1
ATOM 5139 C C . ALA A 1 636 ? 11.047 -23.016 -53.656 1 91.31 636 ALA A C 1
ATOM 5141 O O . ALA A 1 636 ? 9.891 -22.797 -53.281 1 91.31 636 ALA A O 1
ATOM 5142 N N . TRP A 1 637 ? 11.438 -23.844 -54.688 1 90.88 637 TRP A N 1
ATOM 5143 C CA . TRP A 1 637 ? 10.414 -24.656 -55.312 1 90.88 637 TRP A CA 1
ATOM 5144 C C . TRP A 1 637 ? 9.781 -25.641 -54.344 1 90.88 637 TRP A C 1
ATOM 5146 O O . TRP A 1 637 ? 8.562 -25.766 -54.281 1 90.88 637 TRP A O 1
ATOM 5156 N N . ALA A 1 638 ? 10.531 -26.297 -53.5 1 91.31 638 ALA A N 1
ATOM 5157 C CA . ALA A 1 638 ? 10.062 -27.25 -52.5 1 91.31 638 ALA A CA 1
ATOM 5158 C C . ALA A 1 638 ? 9.164 -26.562 -51.469 1 91.31 638 ALA A C 1
ATOM 5160 O O . ALA A 1 638 ? 8.203 -27.156 -51 1 91.31 638 ALA A O 1
ATOM 5161 N N . LYS A 1 639 ? 9.492 -25.391 -51.094 1 93.62 639 LYS A N 1
ATOM 5162 C CA . LYS A 1 639 ? 8.672 -24.609 -50.188 1 93.62 639 LYS A CA 1
ATOM 5163 C C . LYS A 1 639 ? 7.285 -24.359 -50.75 1 93.62 639 LYS A C 1
ATOM 5165 O O . LYS A 1 639 ? 6.281 -24.453 -50.031 1 93.62 639 LYS A O 1
ATOM 5170 N N . VAL A 1 640 ? 7.246 -24.031 -52.031 1 92.25 640 VAL A N 1
ATOM 5171 C CA . VAL A 1 640 ? 5.969 -23.766 -52.688 1 92.25 640 VAL A CA 1
ATOM 5172 C C . VAL A 1 640 ? 5.133 -25.047 -52.719 1 92.25 640 VAL A C 1
ATOM 5174 O O . VAL A 1 640 ? 3.92 -25.016 -52.5 1 92.25 640 VAL A O 1
ATOM 5177 N N . VAL A 1 641 ? 5.797 -26.172 -53.062 1 92.94 641 VAL A N 1
ATOM 5178 C CA . VAL A 1 641 ? 5.109 -27.453 -53.094 1 92.94 641 VAL A CA 1
ATOM 5179 C C . VAL A 1 641 ? 4.555 -27.766 -51.688 1 92.94 641 VAL A C 1
ATOM 5181 O O . VAL A 1 641 ? 3.404 -28.188 -51.562 1 92.94 641 VAL A O 1
ATOM 5184 N N . SER A 1 642 ? 5.367 -27.547 -50.688 1 93.81 642 SER A N 1
ATOM 5185 C CA . SER A 1 642 ? 4.961 -27.797 -49.312 1 93.81 642 SER A CA 1
ATOM 5186 C C . SER A 1 642 ? 3.836 -26.859 -48.906 1 93.81 642 SER A C 1
ATOM 5188 O O . SER A 1 642 ? 2.908 -27.281 -48.188 1 93.81 642 SER A O 1
ATOM 5190 N N . GLU A 1 643 ? 3.918 -25.625 -49.219 1 94.31 643 GLU A N 1
ATOM 5191 C CA . GLU A 1 643 ? 2.896 -24.641 -48.906 1 94.31 643 GLU A CA 1
ATOM 5192 C C . GLU A 1 643 ? 1.573 -24.953 -49.594 1 94.31 643 GLU A C 1
ATOM 5194 O O . GLU A 1 643 ? 0.502 -24.734 -49 1 94.31 643 GLU A O 1
ATOM 5199 N N . THR A 1 644 ? 1.727 -25.406 -50.812 1 92.62 644 THR A N 1
ATOM 5200 C CA . THR A 1 644 ? 0.52 -25.781 -51.562 1 92.62 644 THR A CA 1
ATOM 5201 C C . THR A 1 644 ? -0.171 -26.969 -50.875 1 92.62 644 THR A C 1
ATOM 5203 O O . THR A 1 644 ? -1.396 -26.984 -50.75 1 92.62 644 THR A O 1
ATOM 5206 N N . ALA A 1 645 ? 0.587 -27.938 -50.531 1 94.06 645 ALA A N 1
ATOM 5207 C CA . ALA A 1 645 ? 0.04 -29.094 -49.812 1 94.06 645 ALA A CA 1
ATOM 5208 C C . ALA A 1 645 ? -0.583 -28.656 -48.469 1 94.06 645 ALA A C 1
ATOM 5210 O O . ALA A 1 645 ? -1.663 -29.125 -48.125 1 94.06 645 ALA A O 1
ATOM 5211 N N . SER A 1 646 ? 0.083 -27.766 -47.719 1 94.81 646 SER A N 1
ATOM 5212 C CA . SER A 1 646 ? -0.428 -27.25 -46.469 1 94.81 646 SER A CA 1
ATOM 5213 C C . SER A 1 646 ? -1.729 -26.484 -46.656 1 94.81 646 SER A C 1
ATOM 5215 O O . SER A 1 646 ? -2.645 -26.578 -45.844 1 94.81 646 SER A O 1
ATOM 5217 N N . ALA A 1 647 ? -1.779 -25.766 -47.719 1 94.5 647 ALA A N 1
ATOM 5218 C CA . ALA A 1 647 ? -2.984 -25 -48.031 1 94.5 647 ALA A CA 1
ATOM 5219 C C . ALA A 1 647 ? -4.156 -25.938 -48.344 1 94.5 647 ALA A C 1
ATOM 5221 O O . ALA A 1 647 ? -5.297 -25.641 -48 1 94.5 647 ALA A O 1
ATOM 5222 N N . GLN A 1 648 ? -3.861 -26.984 -49.062 1 94.56 648 GLN A N 1
ATOM 5223 C CA . GLN A 1 648 ? -4.902 -27.969 -49.375 1 94.56 648 GLN A CA 1
ATOM 5224 C C . GLN A 1 648 ? -5.426 -28.625 -48.094 1 94.56 648 GLN A C 1
ATOM 5226 O O . GLN A 1 648 ? -6.637 -28.797 -47.938 1 94.56 648 GLN A O 1
ATOM 5231 N N . ALA A 1 649 ? -4.523 -28.969 -47.281 1 94.44 649 ALA A N 1
ATOM 5232 C CA . ALA A 1 649 ? -4.906 -29.578 -46.031 1 94.44 649 ALA A CA 1
ATOM 5233 C C . ALA A 1 649 ? -5.734 -28.625 -45.156 1 94.44 649 ALA A C 1
ATOM 5235 O O . ALA A 1 649 ? -6.734 -29.016 -44.562 1 94.44 649 ALA A O 1
ATOM 5236 N N . GLU A 1 650 ? -5.285 -27.344 -45.094 1 94.25 650 GLU A N 1
ATOM 5237 C CA . GLU A 1 650 ? -5.992 -26.344 -44.312 1 94.25 650 GLU A CA 1
ATOM 5238 C C . GLU A 1 650 ? -7.383 -26.078 -44.875 1 94.25 650 GLU A C 1
ATOM 5240 O O . GLU A 1 650 ? -8.336 -25.844 -44.125 1 94.25 650 GLU A O 1
ATOM 5245 N N . ALA A 1 651 ? -7.449 -26.062 -46.188 1 94.25 651 ALA A N 1
ATOM 5246 C CA . ALA A 1 651 ? -8.742 -25.875 -46.844 1 94.25 651 ALA A CA 1
ATOM 5247 C C . ALA A 1 651 ? -9.695 -27.016 -46.5 1 94.25 651 ALA A C 1
ATOM 5249 O O . ALA A 1 651 ? -10.898 -26.797 -46.312 1 94.25 651 ALA A O 1
ATOM 5250 N N . LEU A 1 652 ? -9.164 -28.203 -46.531 1 94.81 652 LEU A N 1
ATOM 5251 C CA . LEU A 1 652 ? -9.969 -29.359 -46.125 1 94.81 652 LEU A CA 1
ATOM 5252 C C . LEU A 1 652 ? -10.453 -29.219 -44.688 1 94.81 652 LEU A C 1
ATOM 5254 O O . LEU A 1 652 ? -11.633 -29.438 -44.406 1 94.81 652 LEU A O 1
ATOM 5258 N N . ARG A 1 653 ? -9.562 -28.859 -43.781 1 94.19 653 ARG A N 1
ATOM 5259 C CA . ARG A 1 653 ? -9.906 -28.703 -42.375 1 94.19 653 ARG A CA 1
ATOM 5260 C C . ARG A 1 653 ? -10.961 -27.625 -42.188 1 94.19 653 ARG A C 1
ATOM 5262 O O . ARG A 1 653 ? -11.883 -27.781 -41.375 1 94.19 653 ARG A O 1
ATOM 5269 N N . TYR A 1 654 ? -10.766 -26.578 -42.844 1 94 654 TYR A N 1
ATOM 5270 C CA . TYR A 1 654 ? -11.727 -25.484 -42.75 1 94 654 TYR A CA 1
ATOM 5271 C C . TYR A 1 654 ? -13.102 -25.922 -43.25 1 94 654 TYR A C 1
ATOM 5273 O O . TYR A 1 654 ? -14.109 -25.641 -42.594 1 94 654 TYR A O 1
ATOM 5281 N N . ARG A 1 655 ? -13.133 -26.594 -44.344 1 94.69 655 ARG A N 1
ATOM 5282 C CA . ARG A 1 655 ? -14.391 -27.109 -44.875 1 94.69 655 ARG A CA 1
ATOM 5283 C C . ARG A 1 655 ? -15.07 -28.047 -43.906 1 94.69 655 ARG A C 1
ATOM 5285 O O . ARG A 1 655 ? -16.281 -27.953 -43.656 1 94.69 655 ARG A O 1
ATOM 5292 N N . LEU A 1 656 ? -14.359 -28.906 -43.375 1 95.81 656 LEU A N 1
ATOM 5293 C CA . LEU A 1 656 ? -14.914 -29.875 -42.438 1 95.81 656 LEU A CA 1
ATOM 5294 C C . LEU A 1 656 ? -15.391 -29.172 -41.156 1 95.81 656 LEU A C 1
ATOM 5296 O O . LEU A 1 656 ? -16.391 -29.578 -40.562 1 95.81 656 LEU A O 1
ATOM 5300 N N . SER A 1 657 ? -14.625 -28.156 -40.719 1 94.75 657 SER A N 1
ATOM 5301 C CA . SER A 1 657 ? -15.047 -27.375 -39.562 1 94.75 657 SER A CA 1
ATOM 5302 C C . SER A 1 657 ? -16.391 -26.703 -39.812 1 94.75 657 SER A C 1
ATOM 5304 O O . SER A 1 657 ? -17.25 -26.656 -38.938 1 94.75 657 SER A O 1
ATOM 5306 N N . GLU A 1 658 ? -16.609 -26.281 -40.969 1 94.62 658 GLU A N 1
ATOM 5307 C CA . GLU A 1 658 ? -17.875 -25.641 -41.344 1 94.62 658 GLU A CA 1
ATOM 5308 C C . GLU A 1 658 ? -19.016 -26.656 -41.375 1 94.62 658 GLU A C 1
ATOM 5310 O O . GLU A 1 658 ? -20.125 -26.375 -40.906 1 94.62 658 GLU A O 1
ATOM 5315 N N . ILE A 1 659 ? -18.734 -27.781 -41.906 1 95.56 659 ILE A N 1
ATOM 5316 C CA . ILE A 1 659 ? -19.734 -28.859 -41.938 1 95.56 659 ILE A CA 1
ATOM 5317 C C . ILE A 1 659 ? -20.125 -29.234 -40.5 1 95.56 659 ILE A C 1
ATOM 5319 O O . ILE A 1 659 ? -21.312 -29.422 -40.219 1 95.56 659 ILE A O 1
ATOM 5323 N N . TYR A 1 660 ? -19.141 -29.297 -39.719 1 95.94 660 TYR A N 1
ATOM 5324 C CA . TYR A 1 660 ? -19.391 -29.641 -38.344 1 95.94 660 TYR A CA 1
ATOM 5325 C C . TYR A 1 660 ? -20.297 -28.594 -37.688 1 95.94 660 TYR A C 1
ATOM 5327 O O . TYR A 1 660 ? -21.266 -28.953 -37 1 95.94 660 TYR A O 1
ATOM 5335 N N . GLU A 1 661 ? -19.953 -27.359 -37.812 1 94.06 661 GLU A N 1
ATOM 5336 C CA . GLU A 1 661 ? -20.734 -26.297 -37.188 1 94.06 661 GLU A CA 1
ATOM 5337 C C . GLU A 1 661 ? -22.188 -26.328 -37.656 1 94.06 661 GLU A C 1
ATOM 5339 O O . GLU A 1 661 ? -23.094 -26.125 -36.844 1 94.06 661 GLU A O 1
ATOM 5344 N N . ALA A 1 662 ? -22.375 -26.578 -38.844 1 93.69 662 ALA A N 1
ATOM 5345 C CA . ALA A 1 662 ? -23.719 -26.641 -39.406 1 93.69 662 ALA A CA 1
ATOM 5346 C C . ALA A 1 662 ? -24.484 -27.828 -38.812 1 93.69 662 ALA A C 1
ATOM 5348 O O . ALA A 1 662 ? -25.641 -27.688 -38.406 1 93.69 662 ALA A O 1
ATOM 5349 N N . LYS A 1 663 ? -23.906 -28.938 -38.75 1 94.94 663 LYS A N 1
ATOM 5350 C CA . LYS A 1 663 ? -24.562 -30.141 -38.219 1 94.94 663 LYS A CA 1
ATOM 5351 C C . LYS A 1 663 ? -24.797 -30.031 -36.719 1 94.94 663 LYS A C 1
ATOM 5353 O O . LYS A 1 663 ? -25.812 -30.516 -36.219 1 94.94 663 LYS A O 1
ATOM 5358 N N . ARG A 1 664 ? -23.812 -29.469 -36.125 1 94.12 664 ARG A N 1
ATOM 5359 C CA . ARG A 1 664 ? -23.922 -29.25 -34.688 1 94.12 664 ARG A CA 1
ATOM 5360 C C . ARG A 1 664 ? -25.125 -28.375 -34.344 1 94.12 664 ARG A C 1
ATOM 5362 O O . ARG A 1 664 ? -25.891 -28.688 -33.438 1 94.12 664 ARG A O 1
ATOM 5369 N N . ARG A 1 665 ? -25.297 -27.312 -35.031 1 91.94 665 ARG A N 1
ATOM 5370 C CA . ARG A 1 665 ? -26.406 -26.391 -34.812 1 91.94 665 ARG A CA 1
ATOM 5371 C C . ARG A 1 665 ? -27.734 -27.094 -35.031 1 91.94 665 ARG A C 1
ATOM 5373 O O . ARG A 1 665 ? -28.719 -26.797 -34.312 1 91.94 665 ARG A O 1
ATOM 5380 N N . GLN A 1 666 ? -27.719 -27.984 -35.875 1 92.56 666 GLN A N 1
ATOM 5381 C CA . GLN A 1 666 ? -28.953 -28.734 -36.188 1 92.56 666 GLN A CA 1
ATOM 5382 C C . GLN A 1 666 ? -29.219 -29.797 -35.125 1 92.56 666 GLN A C 1
ATOM 5384 O O . GLN A 1 666 ? -30.375 -30.047 -34.75 1 92.56 666 GLN A O 1
ATOM 5389 N N . ALA A 1 667 ? -28.234 -30.328 -34.625 1 92.88 667 ALA A N 1
ATOM 5390 C CA . ALA A 1 667 ? -28.359 -31.453 -33.719 1 92.88 667 ALA A CA 1
ATOM 5391 C C . ALA A 1 667 ? -28.656 -31 -32.312 1 92.88 667 ALA A C 1
ATOM 5393 O O . ALA A 1 667 ? -29.375 -31.672 -31.562 1 92.88 667 ALA A O 1
ATOM 5394 N N . LEU A 1 668 ? -28.125 -29.906 -31.906 1 91.62 668 LEU A N 1
ATOM 5395 C CA . LEU A 1 668 ? -28.297 -29.422 -30.547 1 91.62 668 LEU A CA 1
ATOM 5396 C C . LEU A 1 668 ? -29.609 -28.656 -30.406 1 91.62 668 LEU A C 1
ATOM 5398 O O . LEU A 1 668 ? -30.047 -28.016 -31.344 1 91.62 668 LEU A O 1
ATOM 5402 N N . THR A 1 669 ? -30.172 -28.766 -29.203 1 86.88 669 THR A N 1
ATOM 5403 C CA . THR A 1 669 ? -31.422 -28.078 -28.922 1 86.88 669 THR A CA 1
ATOM 5404 C C . THR A 1 669 ? -31.203 -26.562 -28.906 1 86.88 669 THR A C 1
ATOM 5406 O O . THR A 1 669 ? -30.297 -26.062 -28.25 1 86.88 669 THR A O 1
ATOM 5409 N N . ASP A 1 670 ? -32.031 -25.891 -29.609 1 89.88 670 ASP A N 1
ATOM 5410 C CA . ASP A 1 670 ? -32 -24.438 -29.609 1 89.88 670 ASP A CA 1
ATOM 5411 C C . ASP A 1 670 ? -32.812 -23.875 -28.438 1 89.88 670 ASP A C 1
ATOM 5413 O O . ASP A 1 670 ? -33.812 -24.469 -28.031 1 89.88 670 ASP A O 1
ATOM 5417 N N . TYR A 1 671 ? -32.344 -22.969 -27.797 1 93.38 671 TYR A N 1
ATOM 5418 C CA . TYR A 1 671 ? -33.031 -22.297 -26.688 1 93.38 671 TYR A CA 1
ATOM 5419 C C . TYR A 1 671 ? -32.719 -20.797 -26.688 1 93.38 671 TYR A C 1
ATOM 5421 O O . TYR A 1 671 ? -31.703 -20.375 -27.25 1 93.38 671 TYR A O 1
ATOM 5429 N N . PRO A 1 672 ? -33.594 -19.969 -26.141 1 94.88 672 PRO A N 1
ATOM 5430 C CA . PRO A 1 672 ? -33.375 -18.531 -26.125 1 94.88 672 PRO A CA 1
ATOM 5431 C C . PRO A 1 672 ? -32.312 -18.109 -25.109 1 94.88 672 PRO A C 1
ATOM 5433 O O . PRO A 1 672 ? -32.219 -18.688 -24.031 1 94.88 672 PRO A O 1
ATOM 5436 N N . ILE A 1 673 ? -31.562 -17.141 -25.453 1 96.56 673 ILE A N 1
ATOM 5437 C CA . ILE A 1 673 ? -30.594 -16.484 -24.594 1 96.56 673 ILE A CA 1
ATOM 5438 C C . ILE A 1 673 ? -30.938 -15.008 -24.453 1 96.56 673 ILE A C 1
ATOM 5440 O O . ILE A 1 673 ? -31.188 -14.328 -25.453 1 96.56 673 ILE A O 1
ATOM 5444 N N . PHE A 1 674 ? -31.016 -14.5 -23.25 1 97.88 674 PHE A N 1
ATOM 5445 C CA . PHE A 1 674 ? -31.281 -13.086 -23.016 1 97.88 674 PHE A CA 1
ATOM 5446 C C . PHE A 1 674 ? -30.031 -12.25 -23.25 1 97.88 674 PHE A C 1
ATOM 5448 O O . PHE A 1 674 ? -29.016 -12.453 -22.609 1 97.88 674 PHE A O 1
ATOM 5455 N N . MET A 1 675 ? -30.062 -11.344 -24.219 1 97.5 675 MET A N 1
ATOM 5456 C CA . MET A 1 675 ? -28.922 -10.477 -24.531 1 97.5 675 MET A CA 1
ATOM 5457 C C . MET A 1 675 ? -29.297 -9.008 -24.328 1 97.5 675 MET A C 1
ATOM 5459 O O . MET A 1 675 ? -30.375 -8.57 -24.719 1 97.5 675 MET A O 1
ATOM 5463 N N . ALA A 1 676 ? -28.422 -8.328 -23.594 1 97.75 676 ALA A N 1
ATOM 5464 C CA . ALA A 1 676 ? -28.656 -6.902 -23.359 1 97.75 676 ALA A CA 1
ATOM 5465 C C . ALA A 1 676 ? -27.344 -6.125 -23.328 1 97.75 676 ALA A C 1
ATOM 5467 O O . ALA A 1 676 ? -26.281 -6.691 -23.016 1 97.75 676 ALA A O 1
ATOM 5468 N N . ILE A 1 677 ? -27.406 -4.848 -23.719 1 96.75 677 ILE A N 1
ATOM 5469 C CA . ILE A 1 677 ? -26.297 -3.908 -23.609 1 96.75 677 ILE A CA 1
ATOM 5470 C C . ILE A 1 677 ? -26.656 -2.779 -22.656 1 96.75 677 ILE A C 1
ATOM 5472 O O . ILE A 1 677 ? -27.625 -2.051 -22.891 1 96.75 677 ILE A O 1
ATOM 5476 N N . ALA A 1 678 ? -25.938 -2.691 -21.562 1 96.88 678 ALA A N 1
ATOM 5477 C CA . ALA A 1 678 ? -26.094 -1.586 -20.625 1 96.88 678 ALA A CA 1
ATOM 5478 C C . ALA A 1 678 ? -25.094 -0.475 -20.906 1 96.88 678 ALA A C 1
ATOM 5480 O O . ALA A 1 678 ? -23.891 -0.638 -20.656 1 96.88 678 ALA A O 1
ATOM 5481 N N . GLU A 1 679 ? -25.516 0.616 -21.328 1 94.19 679 GLU A N 1
ATOM 5482 C CA . GLU A 1 679 ? -24.641 1.742 -21.641 1 94.19 679 GLU A CA 1
ATOM 5483 C C . GLU A 1 679 ? -24.562 2.717 -20.469 1 94.19 679 GLU A C 1
ATOM 5485 O O . GLU A 1 679 ? -23.469 3.176 -20.125 1 94.19 679 GLU A O 1
ATOM 5490 N N . GLU A 1 680 ? -25.734 3.068 -19.953 1 95 680 GLU A N 1
ATOM 5491 C CA . GLU A 1 680 ? -25.797 3.908 -18.766 1 95 680 GLU A CA 1
ATOM 5492 C C . GLU A 1 680 ? -26.016 3.07 -17.5 1 95 680 GLU A C 1
ATOM 5494 O O . GLU A 1 680 ? -27.109 2.549 -17.281 1 95 680 GLU A O 1
ATOM 5499 N N . ILE A 1 681 ? -25.016 3.09 -16.688 1 94.69 681 ILE A N 1
ATOM 5500 C CA . ILE A 1 681 ? -25.031 2.104 -15.602 1 94.69 681 ILE A CA 1
ATOM 5501 C C . ILE A 1 681 ? -25.094 2.816 -14.258 1 94.69 681 ILE A C 1
ATOM 5503 O O . ILE A 1 681 ? -24.781 2.23 -13.219 1 94.69 681 ILE A O 1
ATOM 5507 N N . GLY A 1 682 ? -25.375 4.121 -14.203 1 91.94 682 GLY A N 1
ATOM 5508 C CA . GLY A 1 682 ? -25.656 4.848 -12.977 1 91.94 682 GLY A CA 1
ATOM 5509 C C . GLY A 1 682 ? -24.469 5.621 -12.453 1 91.94 682 GLY A C 1
ATOM 5510 O O . GLY A 1 682 ? -24.562 6.32 -11.438 1 91.94 682 GLY A O 1
ATOM 5511 N N . TYR A 1 683 ? -23.234 5.48 -13 1 89.25 683 TYR A N 1
ATOM 5512 C CA . TYR A 1 683 ? -22.031 6.234 -12.641 1 89.25 683 TYR A CA 1
ATOM 5513 C C . TYR A 1 683 ? -21.141 6.445 -13.852 1 89.25 683 TYR A C 1
ATOM 5515 O O . TYR A 1 683 ? -21.266 5.742 -14.859 1 89.25 683 TYR A O 1
ATOM 5523 N N . ASP A 1 684 ? -20.25 7.41 -13.766 1 90.19 684 ASP A N 1
ATOM 5524 C CA . ASP A 1 684 ? -19.375 7.715 -14.898 1 90.19 684 ASP A CA 1
ATOM 5525 C C . ASP A 1 684 ? -18.016 7.059 -14.734 1 90.19 684 ASP A C 1
ATOM 5527 O O . ASP A 1 684 ? -17.828 6.211 -13.859 1 90.19 684 ASP A O 1
ATOM 5531 N N . ALA A 1 685 ? -17.062 7.379 -15.625 1 86.31 685 ALA A N 1
ATOM 5532 C CA . ALA A 1 685 ? -15.758 6.746 -15.688 1 86.31 685 ALA A CA 1
ATOM 5533 C C . ALA A 1 685 ? -14.953 7.016 -14.422 1 86.31 685 ALA A C 1
ATOM 5535 O O . ALA A 1 685 ? -14.039 6.258 -14.086 1 86.31 685 ALA A O 1
ATOM 5536 N N . THR A 1 686 ? -15.297 8 -13.734 1 81.75 686 THR A N 1
ATOM 5537 C CA . THR A 1 686 ? -14.578 8.352 -12.516 1 81.75 686 THR A CA 1
ATOM 5538 C C . THR A 1 686 ? -15.242 7.742 -11.289 1 81.75 686 THR A C 1
ATOM 5540 O O . THR A 1 686 ? -14.734 7.852 -10.172 1 81.75 686 THR A O 1
ATOM 5543 N N . GLY A 1 687 ? -16.359 7.086 -11.484 1 81.75 687 GLY A N 1
ATOM 5544 C CA . GLY A 1 687 ? -17.062 6.461 -10.383 1 81.75 687 GLY A CA 1
ATOM 5545 C C . GLY A 1 687 ? -18.125 7.359 -9.773 1 81.75 687 GLY A C 1
ATOM 5546 O O . GLY A 1 687 ? -18.844 6.949 -8.859 1 81.75 687 GLY A O 1
ATOM 5547 N N . LYS A 1 688 ? -18.344 8.617 -10.328 1 82.62 688 LYS A N 1
ATOM 5548 C CA . LYS A 1 688 ? -19.344 9.547 -9.82 1 82.62 688 LYS A CA 1
ATOM 5549 C C . LYS A 1 688 ? -20.75 9.172 -10.305 1 82.62 688 LYS A C 1
ATOM 5551 O O . LYS A 1 688 ? -20.922 8.812 -11.477 1 82.62 688 LYS A O 1
ATOM 5556 N N . PRO A 1 689 ? -21.719 9.25 -9.383 1 86.06 689 PRO A N 1
ATOM 5557 C CA . PRO A 1 689 ? -23.094 8.922 -9.773 1 86.06 689 PRO 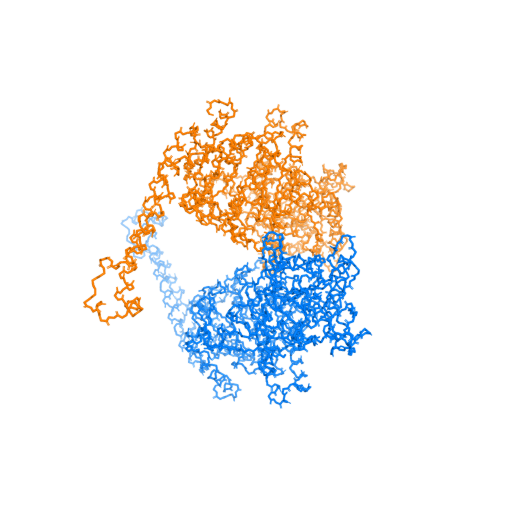A CA 1
ATOM 5558 C C . PRO A 1 689 ? -23.641 9.859 -10.844 1 86.06 689 PRO A C 1
ATOM 5560 O O . PRO A 1 689 ? -23.312 11.047 -10.852 1 86.06 689 PRO A O 1
ATOM 5563 N N . THR A 1 690 ? -24.469 9.328 -11.695 1 89.38 690 THR A N 1
ATOM 5564 C CA . THR A 1 690 ? -25.125 10.094 -12.75 1 89.38 690 THR A CA 1
ATOM 5565 C C . THR A 1 690 ? -26.641 10.023 -12.594 1 89.38 690 THR A C 1
ATOM 5567 O O . THR A 1 690 ? -27.328 9.422 -13.43 1 89.38 690 THR A O 1
ATOM 5570 N N . PRO A 1 691 ? -27.141 10.711 -11.633 1 81 691 PRO A N 1
ATOM 5571 C CA . PRO A 1 691 ? -28.578 10.609 -11.352 1 81 691 PRO A CA 1
ATOM 5572 C C . PRO A 1 691 ? -29.438 11.164 -12.477 1 81 691 PRO A C 1
ATOM 5574 O O . PRO A 1 691 ? -30.609 10.773 -12.609 1 81 691 PRO A O 1
ATOM 5577 N N . ASN A 1 692 ? -28.906 12.047 -13.234 1 83.25 692 ASN A N 1
ATOM 5578 C CA . ASN A 1 692 ? -29.688 12.703 -14.281 1 83.25 692 ASN A CA 1
ATOM 5579 C C . ASN A 1 692 ? -29.734 11.859 -15.547 1 83.25 692 ASN A C 1
ATOM 5581 O O . ASN A 1 692 ? -30.391 12.227 -16.516 1 83.25 692 ASN A O 1
ATOM 5585 N N . LYS A 1 693 ? -29.141 10.766 -15.656 1 86.88 693 LYS A N 1
ATOM 5586 C CA . LYS A 1 693 ? -29.156 9.867 -16.812 1 86.88 693 LYS A CA 1
ATOM 5587 C C . LYS A 1 693 ? -29.969 8.609 -16.516 1 86.88 693 LYS A C 1
ATOM 5589 O O . LYS A 1 693 ? -30.094 8.203 -15.352 1 86.88 693 LYS A O 1
ATOM 5594 N N . PRO A 1 694 ? -30.516 8.086 -17.547 1 86.94 694 PRO A N 1
ATOM 5595 C CA . PRO A 1 694 ? -31.188 6.805 -17.344 1 86.94 694 PRO A CA 1
ATOM 5596 C C . PRO A 1 694 ? -30.234 5.688 -16.922 1 86.94 694 PRO A C 1
ATOM 5598 O O . PRO A 1 694 ? -29.078 5.688 -17.312 1 86.94 694 PRO A O 1
ATOM 5601 N N . ASN A 1 695 ? -30.719 4.809 -16.016 1 92.38 695 ASN A N 1
ATOM 5602 C CA . ASN A 1 695 ? -29.953 3.633 -15.602 1 92.38 695 ASN A CA 1
ATOM 5603 C C . ASN A 1 695 ? -30.484 2.361 -16.266 1 92.38 695 ASN A C 1
ATOM 5605 O O . ASN A 1 695 ? -31.547 1.856 -15.883 1 92.38 695 ASN A O 1
ATOM 5609 N N . ASP A 1 696 ? -29.719 1.837 -17.188 1 95.56 696 ASP A N 1
ATOM 5610 C CA . ASP A 1 696 ? -30.141 0.696 -18 1 95.56 696 ASP A CA 1
ATOM 5611 C C . ASP A 1 696 ? -30.375 -0.537 -17.141 1 95.56 696 ASP A C 1
ATOM 5613 O O . ASP A 1 696 ? -31.188 -1.401 -17.469 1 95.56 696 ASP A O 1
ATOM 5617 N N . PHE A 1 697 ? -29.75 -0.655 -16.047 1 95.44 697 PHE A N 1
ATOM 5618 C CA . PHE A 1 697 ? -29.922 -1.809 -15.172 1 95.44 697 PHE A CA 1
ATOM 5619 C C . PHE A 1 697 ? -31.344 -1.85 -14.617 1 95.44 697 PHE A C 1
ATOM 5621 O O . PHE A 1 697 ? -31.906 -2.928 -14.398 1 95.44 697 PHE A O 1
ATOM 5628 N N . LYS A 1 698 ? -31.891 -0.678 -14.383 1 93.69 698 LYS A N 1
ATOM 5629 C CA . LYS A 1 698 ? -33.25 -0.616 -13.844 1 93.69 698 LYS A CA 1
ATOM 5630 C C . LYS A 1 698 ? -34.25 -1.197 -14.828 1 93.69 698 LYS A C 1
ATOM 5632 O O . LYS A 1 698 ? -35.281 -1.762 -14.414 1 93.69 698 LYS A O 1
ATOM 5637 N N . MET A 1 699 ? -33.938 -1.067 -16.078 1 94.75 699 MET A N 1
ATOM 5638 C CA . MET A 1 699 ? -34.812 -1.601 -17.125 1 94.75 699 MET A CA 1
ATOM 5639 C C . MET A 1 699 ? -34.5 -3.078 -17.359 1 94.75 699 MET A C 1
ATOM 5641 O O . MET A 1 699 ? -35.438 -3.871 -17.562 1 94.75 699 MET A O 1
ATOM 5645 N N . ILE A 1 700 ? -33.312 -3.473 -17.328 1 97.44 700 ILE A N 1
ATOM 5646 C CA . ILE A 1 700 ? -32.875 -4.82 -17.672 1 97.44 700 ILE A CA 1
ATOM 5647 C C . ILE A 1 700 ? -33.25 -5.785 -16.547 1 97.44 700 ILE A C 1
ATOM 5649 O O . ILE A 1 700 ? -33.656 -6.93 -16.812 1 97.44 700 ILE A O 1
ATOM 5653 N N . THR A 1 701 ? -33.188 -5.34 -15.32 1 97.62 701 THR A N 1
ATOM 5654 C CA . THR A 1 701 ? -33.312 -6.195 -14.141 1 97.62 701 THR A CA 1
ATOM 5655 C C . THR A 1 701 ? -34.656 -6.926 -14.125 1 97.62 701 THR A C 1
ATOM 5657 O O . THR A 1 701 ? -34.688 -8.156 -14.086 1 97.62 701 THR A O 1
ATOM 5660 N N . PRO A 1 702 ? -35.812 -6.23 -14.227 1 96.75 702 PRO A N 1
ATOM 5661 C CA . PRO A 1 702 ? -37.062 -6.957 -14.164 1 96.75 702 PRO A CA 1
ATOM 5662 C C . PRO A 1 702 ? -37.281 -7.891 -15.359 1 96.75 702 PRO A C 1
ATOM 5664 O O . PRO A 1 702 ? -37.844 -8.969 -15.211 1 96.75 702 PRO A O 1
ATOM 5667 N N . GLU A 1 703 ? -36.812 -7.5 -16.516 1 97.38 703 GLU A N 1
ATOM 5668 C CA . GLU A 1 703 ? -36.969 -8.32 -17.703 1 97.38 703 GLU A CA 1
ATOM 5669 C C . GLU A 1 703 ? -36.125 -9.602 -17.594 1 97.38 703 GLU A C 1
ATOM 5671 O O . GLU A 1 703 ? -36.625 -10.688 -17.938 1 97.38 703 GLU A O 1
ATOM 5676 N N . LEU A 1 704 ? -34.938 -9.477 -17.203 1 98.06 704 LEU A N 1
ATOM 5677 C CA . LEU A 1 704 ? -34.062 -10.633 -17.062 1 98.06 704 LEU A CA 1
ATOM 5678 C C . LEU A 1 704 ? -34.531 -11.547 -15.945 1 98.06 704 LEU A C 1
ATOM 5680 O O . LEU A 1 704 ? -34.469 -12.773 -16.062 1 98.06 704 LEU A O 1
ATOM 5684 N N . ALA A 1 705 ? -34.969 -10.961 -14.812 1 97.62 705 ALA A N 1
ATOM 5685 C CA . ALA A 1 705 ? -35.531 -11.758 -13.719 1 97.62 705 ALA A CA 1
ATOM 5686 C C . ALA A 1 705 ? -36.688 -12.609 -14.188 1 97.62 705 ALA A C 1
ATOM 5688 O O . ALA A 1 705 ? -36.781 -13.789 -13.852 1 97.62 705 ALA A O 1
ATOM 5689 N N . ARG A 1 706 ? -37.562 -11.992 -14.93 1 96.25 706 ARG A N 1
ATOM 5690 C CA . ARG A 1 706 ? -38.719 -12.711 -15.484 1 96.25 706 ARG A CA 1
ATOM 5691 C C . ARG A 1 706 ? -38.25 -13.836 -16.406 1 96.25 706 ARG A C 1
ATOM 5693 O O . ARG A 1 706 ? -38.812 -14.945 -16.359 1 96.25 706 ARG A O 1
ATOM 5700 N N . PHE A 1 707 ? -37.344 -13.508 -17.234 1 97.25 707 PHE A N 1
ATOM 5701 C CA . PHE A 1 707 ? -36.812 -14.508 -18.141 1 97.25 707 PHE A CA 1
ATOM 5702 C C . PHE A 1 707 ? -36.25 -15.703 -17.375 1 97.25 707 PHE A C 1
ATOM 5704 O O . PHE A 1 707 ? -36.531 -16.844 -17.734 1 97.25 707 PHE A O 1
ATOM 5711 N N . ILE A 1 708 ? -35.469 -15.508 -16.359 1 96.94 708 ILE A N 1
ATOM 5712 C CA . ILE A 1 708 ? -34.844 -16.562 -15.555 1 96.94 708 ILE A CA 1
ATOM 5713 C C . ILE A 1 708 ? -35.938 -17.391 -14.867 1 96.94 708 ILE A C 1
ATOM 5715 O O . ILE A 1 708 ? -35.844 -18.625 -14.805 1 96.94 708 ILE A O 1
ATOM 5719 N N . GLU A 1 709 ? -36.938 -16.75 -14.406 1 94.25 709 GLU A N 1
ATOM 5720 C CA . GLU A 1 709 ? -38.062 -17.453 -13.781 1 94.25 709 GLU A CA 1
ATOM 5721 C C . GLU A 1 709 ? -38.781 -18.344 -14.789 1 94.25 709 GLU A C 1
ATOM 5723 O O . GLU A 1 709 ? -39.156 -19.469 -14.469 1 94.25 709 GLU A O 1
ATOM 5728 N N . GLU A 1 710 ? -38.938 -17.797 -15.922 1 94.06 710 GLU A N 1
ATOM 5729 C CA . GLU A 1 710 ? -39.625 -18.562 -16.984 1 94.06 710 GLU A CA 1
ATOM 5730 C C . GLU A 1 710 ? -38.812 -19.812 -17.359 1 94.06 710 GLU A C 1
ATOM 5732 O O . GLU A 1 710 ? -39.375 -20.859 -17.625 1 94.06 710 GLU A O 1
ATOM 5737 N N . VAL A 1 711 ? -37.562 -19.672 -17.438 1 93.5 711 VAL A N 1
ATOM 5738 C CA . VAL A 1 711 ? -36.688 -20.812 -17.734 1 93.5 711 VAL A CA 1
ATOM 5739 C C . VAL A 1 711 ? -36.812 -21.844 -16.609 1 93.5 711 VAL A C 1
ATOM 5741 O O . VAL A 1 711 ? -36.875 -23.047 -16.875 1 93.5 711 VAL A O 1
ATOM 5744 N N . GLY A 1 712 ? -36.812 -21.469 -15.375 1 87.94 712 GLY A N 1
ATOM 5745 C CA . GLY A 1 712 ? -36.906 -22.359 -14.227 1 87.94 712 GLY A CA 1
ATOM 5746 C C . GLY A 1 712 ? -38.219 -23.156 -14.195 1 87.94 712 GLY A C 1
ATOM 5747 O O . GLY A 1 712 ? -38.219 -24.297 -13.742 1 87.94 712 GLY A O 1
ATOM 5748 N N . GLU A 1 713 ? -39.25 -22.562 -14.742 1 82.31 713 GLU A N 1
ATOM 5749 C CA . GLU A 1 713 ? -40.562 -23.203 -14.742 1 82.31 713 GLU A CA 1
ATOM 5750 C C . GLU A 1 713 ? -40.75 -24.094 -15.969 1 82.31 713 GLU A C 1
ATOM 5752 O O . GLU A 1 713 ? -41.75 -24.766 -16.109 1 82.31 713 GLU A O 1
ATOM 5757 N N . GLY A 1 714 ? -39.719 -24.203 -16.766 1 76.19 714 GLY A N 1
ATOM 5758 C CA . GLY A 1 714 ? -39.781 -25.047 -17.938 1 76.19 714 GLY A CA 1
ATOM 5759 C C . GLY A 1 714 ? -40.531 -24.406 -19.078 1 76.19 714 GLY A C 1
ATOM 5760 O O . GLY A 1 714 ? -40.969 -25.109 -20.016 1 76.19 714 GLY A O 1
ATOM 5761 N N . GLY A 1 715 ? -40.812 -23.203 -19.016 1 65.38 715 GLY A N 1
ATOM 5762 C CA . GLY A 1 715 ? -41.594 -22.516 -20.047 1 65.38 715 GLY A CA 1
ATOM 5763 C C . GLY A 1 715 ? -40.781 -22.25 -21.312 1 65.38 715 GLY A C 1
ATOM 5764 O O . GLY A 1 715 ? -41.375 -22 -22.375 1 65.38 715 GLY A O 1
ATOM 5765 N N . ILE A 1 716 ? -39.531 -22.094 -21.266 1 71.88 716 ILE A N 1
ATOM 5766 C CA . ILE A 1 716 ? -38.656 -21.859 -22.406 1 71.88 716 ILE A CA 1
ATOM 5767 C C . ILE A 1 716 ? -37.344 -22.594 -22.219 1 71.88 716 ILE A C 1
ATOM 5769 O O . ILE A 1 716 ? -36.906 -22.828 -21.094 1 71.88 716 ILE A O 1
ATOM 5773 N N . MET B 1 1 ? 34.375 -18.781 -4.445 1 57.19 1 MET B N 1
ATOM 5774 C CA . MET B 1 1 ? 35.094 -19.578 -5.422 1 57.19 1 MET B CA 1
ATOM 5775 C C . MET B 1 1 ? 34.312 -19.734 -6.711 1 57.19 1 MET B C 1
ATOM 5777 O O . MET B 1 1 ? 33.094 -19.875 -6.668 1 57.19 1 MET B O 1
ATOM 5781 N N . ASN B 1 2 ? 34.844 -19.453 -7.816 1 81.31 2 ASN B N 1
ATOM 5782 C CA . ASN B 1 2 ? 34.219 -19.656 -9.125 1 81.31 2 ASN B CA 1
ATOM 5783 C C . ASN B 1 2 ? 34.344 -21.094 -9.594 1 81.31 2 ASN B C 1
ATOM 5785 O O . ASN B 1 2 ? 35.406 -21.484 -10.133 1 81.31 2 ASN B O 1
ATOM 5789 N N . TRP B 1 3 ? 33.406 -21.922 -9.305 1 88.75 3 TRP B N 1
ATOM 5790 C CA . TRP B 1 3 ? 33.406 -23.359 -9.578 1 88.75 3 TRP B CA 1
ATOM 5791 C C . TRP B 1 3 ? 33.531 -23.625 -11.078 1 88.75 3 TRP B C 1
ATOM 5793 O O . TRP B 1 3 ? 34.188 -24.594 -11.484 1 88.75 3 TRP B O 1
ATOM 5803 N N . ILE B 1 4 ? 33.062 -22.797 -11.852 1 93.38 4 ILE B N 1
ATOM 5804 C CA . ILE B 1 4 ? 33.094 -22.984 -13.297 1 93.38 4 ILE B CA 1
ATOM 5805 C C . ILE B 1 4 ? 34.531 -22.891 -13.805 1 93.38 4 ILE B C 1
ATOM 5807 O O . ILE B 1 4 ? 34.969 -23.734 -14.586 1 93.38 4 ILE B O 1
ATOM 5811 N N . GLN B 1 5 ? 35.219 -21.891 -13.289 1 92.94 5 GLN B N 1
ATOM 5812 C CA . GLN B 1 5 ? 36.594 -21.719 -13.695 1 92.94 5 GLN B CA 1
ATOM 5813 C C . GLN B 1 5 ? 37.469 -22.891 -13.234 1 92.94 5 GLN B C 1
ATOM 5815 O O . GLN B 1 5 ? 38.312 -23.375 -13.984 1 92.94 5 GLN B O 1
ATOM 5820 N N . GLU B 1 6 ? 37.219 -23.281 -12.031 1 94.5 6 GLU B N 1
ATOM 5821 C CA . GLU B 1 6 ? 37.969 -24.438 -11.516 1 94.5 6 GLU B CA 1
ATOM 5822 C C . GLU B 1 6 ? 37.656 -25.703 -12.305 1 94.5 6 GLU B C 1
ATOM 5824 O O . GLU B 1 6 ? 38.531 -26.531 -12.531 1 94.5 6 GLU B O 1
ATOM 5829 N N . GLY B 1 7 ? 36.438 -25.891 -12.695 1 96.06 7 GLY B N 1
ATOM 5830 C CA . GLY B 1 7 ? 36 -27.031 -13.484 1 96.06 7 GLY B CA 1
ATOM 5831 C C . GLY B 1 7 ? 36.656 -27.078 -14.859 1 96.06 7 GLY B C 1
ATOM 5832 O O . GLY B 1 7 ? 37 -28.156 -15.352 1 96.06 7 GLY B O 1
ATOM 5833 N N . ILE B 1 8 ? 36.812 -25.938 -15.414 1 95.38 8 ILE B N 1
ATOM 5834 C CA . ILE B 1 8 ? 37.469 -25.844 -16.703 1 95.38 8 ILE B CA 1
ATOM 5835 C C . ILE B 1 8 ? 38.938 -26.188 -16.562 1 95.38 8 ILE B C 1
ATOM 5837 O O . ILE B 1 8 ? 39.5 -26.969 -17.344 1 95.38 8 ILE B O 1
ATOM 5841 N N . LYS B 1 9 ? 39.594 -25.625 -15.516 1 95.44 9 LYS B N 1
ATOM 5842 C CA . LYS B 1 9 ? 41 -25.844 -15.258 1 95.44 9 LYS B CA 1
ATOM 5843 C C . LYS B 1 9 ? 41.312 -27.328 -15.031 1 95.44 9 LYS B C 1
ATOM 5845 O O . LYS B 1 9 ? 42.312 -27.844 -15.523 1 95.44 9 LYS B O 1
ATOM 5850 N N . LYS B 1 10 ? 40.438 -28.031 -14.328 1 95.81 10 LYS B N 1
ATOM 5851 C CA . LYS B 1 10 ? 40.656 -29.438 -13.977 1 95.81 10 LYS B CA 1
ATOM 5852 C C . LYS B 1 10 ? 40.031 -30.359 -15.031 1 95.81 10 LYS B C 1
ATOM 5854 O O . LYS B 1 10 ? 40 -31.578 -14.852 1 95.81 10 LYS B O 1
ATOM 5859 N N . LYS B 1 11 ? 39.469 -29.828 -16.031 1 95.19 11 LYS B N 1
ATOM 5860 C CA . LYS B 1 11 ? 38.969 -30.516 -17.219 1 95.19 11 LYS B CA 1
ATOM 5861 C C . LYS B 1 11 ? 37.781 -31.391 -16.891 1 95.19 11 LYS B C 1
ATOM 5863 O O . LYS B 1 11 ? 37.656 -32.531 -17.375 1 95.19 11 LYS B O 1
ATOM 5868 N N . HIS B 1 12 ? 36.969 -30.922 -16.031 1 96.69 12 HIS B N 1
ATOM 5869 C CA . HIS B 1 12 ? 35.719 -31.594 -15.773 1 96.69 12 HIS B CA 1
ATOM 5870 C C . HIS B 1 12 ? 34.625 -31.125 -16.75 1 96.69 12 HIS B C 1
ATOM 5872 O O . HIS B 1 12 ? 33.688 -31.859 -17.062 1 96.69 12 HIS B O 1
ATOM 5878 N N . ILE B 1 13 ? 34.75 -29.797 -17.141 1 97.12 13 ILE B N 1
ATOM 5879 C CA . ILE B 1 13 ? 33.844 -29.219 -18.125 1 97.12 13 ILE B CA 1
ATOM 5880 C C . ILE B 1 13 ? 34.625 -28.391 -19.141 1 97.12 13 ILE B C 1
ATOM 5882 O O . ILE B 1 13 ? 35.781 -28.031 -18.906 1 97.12 13 ILE B O 1
ATOM 5886 N N . ARG B 1 14 ? 34.031 -28.203 -20.234 1 96.81 14 ARG B N 1
ATOM 5887 C CA . ARG B 1 14 ? 34.531 -27.297 -21.266 1 96.81 14 ARG B CA 1
ATOM 5888 C C . ARG B 1 14 ? 33.438 -26.422 -21.828 1 96.81 14 ARG B C 1
ATOM 5890 O O . ARG B 1 14 ? 32.312 -26.891 -22.047 1 96.81 14 ARG B O 1
ATOM 5897 N N . LEU B 1 15 ? 33.719 -25.125 -21.984 1 95.88 15 LEU B N 1
ATOM 5898 C CA . LEU B 1 15 ? 32.781 -24.188 -22.594 1 95.88 15 LEU B CA 1
ATOM 5899 C C . LEU B 1 15 ? 33.156 -23.875 -24.031 1 95.88 15 LEU B C 1
ATOM 5901 O O . LEU B 1 15 ? 34.344 -23.703 -24.328 1 95.88 15 LEU B O 1
ATOM 5905 N N . GLU B 1 16 ? 32.219 -23.953 -24.844 1 95.75 16 GLU B N 1
ATOM 5906 C CA . GLU B 1 16 ? 32.469 -23.75 -26.266 1 95.75 16 GLU B CA 1
ATOM 5907 C C . GLU B 1 16 ? 31.578 -22.672 -26.844 1 95.75 16 GLU B C 1
ATOM 5909 O O . GLU B 1 16 ? 30.578 -22.281 -26.234 1 95.75 16 GLU B O 1
ATOM 5914 N N . GLU B 1 17 ? 32.062 -22.031 -28.047 1 94.38 17 GLU B N 1
ATOM 5915 C CA . GLU B 1 17 ? 31.297 -21.047 -28.812 1 94.38 17 GLU B CA 1
ATOM 5916 C C . GLU B 1 17 ? 31.078 -19.766 -28.016 1 94.38 17 GLU B C 1
ATOM 5918 O O . GLU B 1 17 ? 29.938 -19.406 -27.719 1 94.38 17 GLU B O 1
ATOM 5923 N N . PRO B 1 18 ? 32.188 -19.125 -27.641 1 93.31 18 PRO B N 1
ATOM 5924 C CA . PRO B 1 18 ? 32.094 -17.875 -26.891 1 93.31 18 PRO B CA 1
ATOM 5925 C C . PRO B 1 18 ? 31.297 -16.812 -27.641 1 93.31 18 PRO B C 1
ATOM 5927 O O . PRO B 1 18 ? 31.328 -16.766 -28.875 1 93.31 18 PRO B O 1
ATOM 5930 N N . PHE B 1 19 ? 30.453 -16.031 -27 1 91.75 19 PHE B N 1
ATOM 5931 C CA . PHE B 1 19 ? 29.75 -14.875 -27.562 1 91.75 19 PHE B CA 1
ATOM 5932 C C . PHE B 1 19 ? 29.641 -13.758 -26.531 1 91.75 19 PHE B C 1
ATOM 5934 O O . PHE B 1 19 ? 29.953 -13.953 -25.359 1 91.75 19 PHE B O 1
ATOM 5941 N N . VAL B 1 20 ? 29.297 -12.508 -26.906 1 88.38 20 VAL B N 1
ATOM 5942 C CA . VAL B 1 20 ? 29.125 -11.359 -26.031 1 88.38 20 VAL B CA 1
ATOM 5943 C C . VAL B 1 20 ? 27.641 -11.047 -25.891 1 88.38 20 VAL B C 1
ATOM 5945 O O . VAL B 1 20 ? 26.922 -10.914 -26.891 1 88.38 20 VAL B O 1
ATOM 5948 N N . THR B 1 21 ? 27.141 -11.086 -24.656 1 86.38 21 THR B N 1
ATOM 5949 C CA . THR B 1 21 ? 25.734 -10.789 -24.391 1 86.38 21 THR B CA 1
ATOM 5950 C C . THR B 1 21 ? 25.422 -9.336 -24.734 1 86.38 21 THR B C 1
ATOM 5952 O O . THR B 1 21 ? 26.328 -8.539 -24.984 1 86.38 21 THR B O 1
ATOM 5955 N N . THR B 1 22 ? 24.094 -9 -24.766 1 77.31 22 THR B N 1
ATOM 5956 C CA . THR B 1 22 ? 23.625 -7.664 -25.109 1 77.31 22 THR B CA 1
ATOM 5957 C C . THR B 1 22 ? 24.141 -6.641 -24.094 1 77.31 22 THR B C 1
ATOM 5959 O O . THR B 1 22 ? 24.297 -5.465 -24.422 1 77.31 22 THR B O 1
ATOM 5962 N N . ASP B 1 23 ? 24.422 -7.164 -22.906 1 71.31 23 ASP B N 1
ATOM 5963 C CA . ASP B 1 23 ? 24.891 -6.266 -21.859 1 71.31 23 ASP B CA 1
ATOM 5964 C C . ASP B 1 23 ? 26.422 -6.188 -21.844 1 71.31 23 ASP B C 1
ATOM 5966 O O . ASP B 1 23 ? 27.016 -5.617 -20.922 1 71.31 23 ASP B O 1
ATOM 5970 N N . GLY B 1 24 ? 27.109 -6.77 -22.844 1 73.88 24 GLY B N 1
ATOM 5971 C CA . GLY B 1 24 ? 28.547 -6.6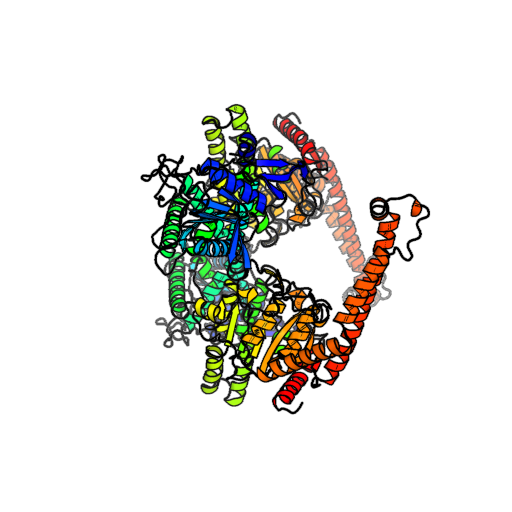37 -23.031 1 73.88 24 GLY B CA 1
ATOM 5972 C C . GLY B 1 24 ? 29.359 -7.629 -22.234 1 73.88 24 GLY B C 1
ATOM 5973 O O . GLY B 1 24 ? 30.547 -7.422 -22 1 73.88 24 GLY B O 1
ATOM 5974 N N . LYS B 1 25 ? 28.844 -8.703 -21.75 1 78 25 LYS B N 1
ATOM 5975 C CA . LYS B 1 25 ? 29.562 -9.703 -20.969 1 78 25 LYS B CA 1
ATOM 5976 C C . LYS B 1 25 ? 29.922 -10.914 -21.828 1 78 25 LYS B C 1
ATOM 5978 O O . LYS B 1 25 ? 29.125 -11.328 -22.672 1 78 25 LYS B O 1
ATOM 5983 N N . ASP B 1 26 ? 31.016 -11.531 -21.469 1 84.5 26 ASP B N 1
ATOM 5984 C CA . ASP B 1 26 ? 31.422 -12.75 -22.156 1 84.5 26 ASP B CA 1
ATOM 5985 C C . ASP B 1 26 ? 30.594 -13.945 -21.672 1 84.5 26 ASP B C 1
ATOM 5987 O O . ASP B 1 26 ? 30.328 -14.086 -20.484 1 84.5 26 ASP B O 1
ATOM 5991 N N . ASP B 1 27 ? 30.094 -14.75 -22.609 1 91.31 27 ASP B N 1
ATOM 5992 C CA . ASP B 1 27 ? 29.359 -15.977 -22.312 1 91.31 27 ASP B CA 1
ATOM 5993 C C . ASP B 1 27 ? 29.609 -17.047 -23.359 1 91.31 27 ASP B C 1
ATOM 5995 O O . ASP B 1 27 ? 30.422 -16.859 -24.266 1 91.31 27 ASP B O 1
ATOM 5999 N N . PHE B 1 28 ? 29.125 -18.234 -23.125 1 94.31 28 PHE B N 1
ATOM 6000 C CA . PHE B 1 28 ? 29.328 -19.375 -24.031 1 94.31 28 PHE B CA 1
ATOM 6001 C C . PHE B 1 28 ? 28 -20.031 -24.375 1 94.31 28 PHE B C 1
ATOM 6003 O O . PHE B 1 28 ? 27.062 -19.984 -23.594 1 94.31 28 PHE B O 1
ATOM 6010 N N . LYS B 1 29 ? 27.906 -20.656 -25.5 1 94.88 29 LYS B N 1
ATOM 6011 C CA . LYS B 1 29 ? 26.656 -21.25 -25.969 1 94.88 29 LYS B CA 1
ATOM 6012 C C . LYS B 1 29 ? 26.547 -22.703 -25.516 1 94.88 29 LYS B C 1
ATOM 6014 O O . LYS B 1 29 ? 25.438 -23.203 -25.281 1 94.88 29 LYS B O 1
ATOM 6019 N N . THR B 1 30 ? 27.703 -23.344 -25.453 1 96.69 30 THR B N 1
ATOM 6020 C CA . THR B 1 30 ? 27.672 -24.797 -25.25 1 96.69 30 THR B CA 1
ATOM 6021 C C . THR B 1 30 ? 28.594 -25.188 -24.094 1 96.69 30 THR B C 1
ATOM 6023 O O . THR B 1 30 ? 29.688 -24.656 -23.953 1 96.69 30 THR B O 1
ATOM 6026 N N . ILE B 1 31 ? 28.141 -26.078 -23.266 1 97 31 ILE B N 1
ATOM 6027 C CA . ILE B 1 31 ? 28.953 -26.688 -22.219 1 97 31 ILE B CA 1
ATOM 6028 C C . ILE B 1 31 ? 29.109 -28.172 -22.516 1 97 31 ILE B C 1
ATOM 6030 O O . ILE B 1 31 ? 28.188 -28.844 -22.969 1 97 31 ILE B O 1
ATOM 6034 N N . VAL B 1 32 ? 30.25 -28.656 -22.297 1 96.94 32 VAL B N 1
ATOM 6035 C CA . VAL B 1 32 ? 30.547 -30.078 -22.469 1 96.94 32 VAL B CA 1
ATOM 6036 C C . VAL B 1 32 ? 31 -30.688 -21.141 1 96.94 32 VAL B C 1
ATOM 6038 O O . VAL B 1 32 ? 31.938 -30.188 -20.516 1 96.94 32 VAL B O 1
ATOM 6041 N N . TYR B 1 33 ? 30.297 -31.641 -20.672 1 96.44 33 TYR B N 1
ATOM 6042 C CA . TYR B 1 33 ? 30.734 -32.438 -19.516 1 96.44 33 TYR B CA 1
ATOM 6043 C C . TYR B 1 33 ? 31.703 -33.531 -19.953 1 96.44 33 TYR B C 1
ATOM 6045 O O . TYR B 1 33 ? 31.297 -34.562 -20.5 1 96.44 33 TYR B O 1
ATOM 6053 N N . VAL B 1 34 ? 32.875 -33.406 -19.609 1 94.44 34 VAL B N 1
ATOM 6054 C CA . VAL B 1 34 ? 34 -34.125 -20.234 1 94.44 34 VAL B CA 1
ATOM 6055 C C . VAL B 1 34 ? 33.875 -35.625 -19.922 1 94.44 34 VAL B C 1
ATOM 6057 O O . VAL B 1 34 ? 34.094 -36.469 -20.812 1 94.44 34 VAL B O 1
ATOM 6060 N N . HIS B 1 35 ? 33.625 -35.969 -18.703 1 91.25 35 HIS B N 1
ATOM 6061 C CA . HIS B 1 35 ? 33.656 -37.375 -18.281 1 91.25 35 HIS B CA 1
ATOM 6062 C C . HIS B 1 35 ? 32.562 -38.156 -19.031 1 91.25 35 HIS B C 1
ATOM 6064 O O . HIS B 1 35 ? 32.75 -39.344 -19.297 1 91.25 35 HIS B O 1
ATOM 6070 N N . GLN B 1 36 ? 31.453 -37.562 -19.328 1 92.75 36 GLN B N 1
ATOM 6071 C CA . GLN B 1 36 ? 30.359 -38.25 -20 1 92.75 36 GLN B CA 1
ATOM 6072 C C . GLN B 1 36 ? 30.266 -37.812 -21.469 1 92.75 36 GLN B C 1
ATOM 6074 O O . GLN B 1 36 ? 29.469 -38.344 -22.234 1 92.75 36 GLN B O 1
ATOM 6079 N N . ASN B 1 37 ? 31.031 -36.906 -21.875 1 93.44 37 ASN B N 1
ATOM 6080 C CA . ASN B 1 37 ? 31.016 -36.344 -23.219 1 93.44 37 ASN B CA 1
ATOM 6081 C C . ASN B 1 37 ? 29.609 -35.906 -23.625 1 93.44 37 ASN B C 1
ATOM 6083 O O . ASN B 1 37 ? 29.141 -36.312 -24.703 1 93.44 37 ASN B O 1
ATOM 6087 N N . LYS B 1 38 ? 28.953 -35.25 -22.781 1 94.94 38 LYS B N 1
ATOM 6088 C CA . LYS B 1 38 ? 27.625 -34.75 -23.047 1 94.94 38 LYS B CA 1
ATOM 6089 C C . LYS B 1 38 ? 27.656 -33.25 -23.312 1 94.94 38 LYS B C 1
ATOM 6091 O O . LYS B 1 38 ? 28.312 -32.5 -22.594 1 94.94 38 LYS B O 1
ATOM 6096 N N . ARG B 1 39 ? 26.953 -32.875 -24.344 1 95.44 39 ARG B N 1
ATOM 6097 C CA . ARG B 1 39 ? 26.859 -31.453 -24.734 1 95.44 39 ARG B CA 1
ATOM 6098 C C . ARG B 1 39 ? 25.484 -30.875 -24.406 1 95.44 39 ARG B C 1
ATOM 6100 O O . ARG B 1 39 ? 24.469 -31.531 -24.625 1 95.44 39 ARG B O 1
ATOM 6107 N N . ARG B 1 40 ? 25.516 -29.734 -23.797 1 96.31 40 ARG B N 1
ATOM 6108 C CA . ARG B 1 40 ? 24.266 -29.094 -23.422 1 96.31 40 ARG B CA 1
ATOM 6109 C C . ARG B 1 40 ? 24.312 -27.594 -23.75 1 96.31 40 ARG B C 1
ATOM 6111 O O . ARG B 1 40 ? 25.391 -27.031 -23.938 1 96.31 40 ARG B O 1
ATOM 6118 N N . ASN B 1 41 ? 23.125 -27 -23.891 1 95.62 41 ASN B N 1
ATOM 6119 C CA . ASN B 1 41 ? 22.984 -25.562 -24.125 1 95.62 41 ASN B CA 1
ATOM 6120 C C . ASN B 1 41 ? 23.297 -24.766 -22.875 1 95.62 41 ASN B C 1
ATOM 6122 O O . ASN B 1 41 ? 22.5 -24.734 -21.938 1 95.62 41 ASN B O 1
ATOM 6126 N N . TYR B 1 42 ? 24.391 -24.047 -22.828 1 95.12 42 TYR B N 1
ATOM 6127 C CA . TYR B 1 42 ? 24.859 -23.312 -21.656 1 95.12 42 TYR B CA 1
ATOM 6128 C C . TYR B 1 42 ? 24.156 -21.969 -21.531 1 95.12 42 TYR B C 1
ATOM 6130 O O . TYR B 1 42 ? 24.234 -21.328 -20.484 1 95.12 42 TYR B O 1
ATOM 6138 N N . ARG B 1 43 ? 23.375 -21.578 -22.516 1 92.62 43 ARG B N 1
ATOM 6139 C CA . ARG B 1 43 ? 22.594 -20.344 -22.438 1 92.62 43 ARG B CA 1
ATOM 6140 C C . ARG B 1 43 ? 21.375 -20.516 -21.547 1 92.62 43 ARG B C 1
ATOM 6142 O O . ARG B 1 43 ? 20.797 -19.531 -21.078 1 92.62 43 ARG B O 1
ATOM 6149 N N . ASN B 1 44 ? 21.031 -21.766 -21.375 1 93.38 44 ASN B N 1
ATOM 6150 C CA . ASN B 1 44 ? 19.922 -22.062 -20.469 1 93.38 44 ASN B CA 1
ATOM 6151 C C . ASN B 1 44 ? 20.328 -21.844 -19.016 1 93.38 44 ASN B C 1
ATOM 6153 O O . ASN B 1 44 ? 21.234 -22.5 -18.5 1 93.38 44 ASN B O 1
ATOM 6157 N N . PRO B 1 45 ? 19.641 -20.906 -18.312 1 93 45 PRO B N 1
ATOM 6158 C CA . PRO B 1 45 ? 20 -20.625 -16.922 1 93 45 PRO B CA 1
ATOM 6159 C C . PRO B 1 45 ? 19.953 -21.859 -16.031 1 93 45 PRO B C 1
ATOM 6161 O O . PRO B 1 45 ? 20.734 -21.969 -15.086 1 93 45 PRO B O 1
ATOM 6164 N N . GLU B 1 46 ? 19.047 -22.719 -16.266 1 94.75 46 GLU B N 1
ATOM 6165 C CA . GLU B 1 46 ? 18.984 -23.953 -15.5 1 94.75 46 GLU B CA 1
ATOM 6166 C C . GLU B 1 46 ? 20.25 -24.781 -15.656 1 94.75 46 GLU B C 1
ATOM 6168 O O . GLU B 1 46 ? 20.734 -25.406 -14.703 1 94.75 46 GLU B O 1
ATOM 6173 N N . GLU B 1 47 ? 20.812 -24.812 -16.891 1 95.62 47 GLU B N 1
ATOM 6174 C CA . GLU B 1 47 ? 22.047 -25.547 -17.156 1 95.62 47 GLU B CA 1
ATOM 6175 C C . GLU B 1 47 ? 23.203 -24.984 -16.359 1 95.62 47 GLU B C 1
ATOM 6177 O O . GLU B 1 47 ? 24.094 -25.719 -15.922 1 95.62 47 GLU B O 1
ATOM 6182 N N . LYS B 1 48 ? 23.219 -23.719 -16.172 1 94.75 48 LYS B N 1
ATOM 6183 C CA . LYS B 1 48 ? 24.266 -23.094 -15.383 1 94.75 48 LYS B CA 1
ATOM 6184 C C . LYS B 1 48 ? 24.219 -23.562 -13.938 1 94.75 48 LYS B C 1
ATOM 6186 O O . LYS B 1 48 ? 25.266 -23.781 -13.312 1 94.75 48 LYS B O 1
ATOM 6191 N N . VAL B 1 49 ? 23.031 -23.719 -13.414 1 95.88 49 VAL B N 1
ATOM 6192 C CA . VAL B 1 49 ? 22.844 -24.219 -12.055 1 95.88 49 VAL B CA 1
ATOM 6193 C C . VAL B 1 49 ? 23.281 -25.688 -11.984 1 95.88 49 VAL B C 1
ATOM 6195 O O . VAL B 1 49 ? 23.938 -26.094 -11.023 1 95.88 49 VAL B O 1
ATOM 6198 N N . GLN B 1 50 ? 22.938 -26.453 -13.016 1 96.88 50 GLN B N 1
ATOM 6199 C CA . GLN B 1 50 ? 23.312 -27.875 -13.07 1 96.88 50 GLN B CA 1
ATOM 6200 C C . GLN B 1 50 ? 24.828 -28.031 -13.094 1 96.88 50 GLN B C 1
ATOM 6202 O O . GLN B 1 50 ? 25.391 -28.875 -12.398 1 96.88 50 GLN B O 1
ATOM 6207 N N . ALA B 1 51 ? 25.438 -27.172 -13.898 1 96.56 51 ALA B N 1
ATOM 6208 C CA . ALA B 1 51 ? 26.891 -27.203 -13.992 1 96.56 51 ALA B CA 1
ATOM 6209 C C . ALA B 1 51 ? 27.531 -26.891 -12.648 1 96.56 51 ALA B C 1
ATOM 6211 O O . ALA B 1 51 ? 28.453 -27.594 -12.211 1 96.56 51 ALA B O 1
ATOM 6212 N N . GLU B 1 52 ? 27.078 -25.859 -12.047 1 96.19 52 GLU B N 1
ATOM 6213 C CA . GLU B 1 52 ? 27.625 -25.469 -10.758 1 96.19 52 GLU B CA 1
ATOM 6214 C C . GLU B 1 52 ? 27.391 -26.547 -9.703 1 96.19 52 GLU B C 1
ATOM 6216 O O . GLU B 1 52 ? 28.266 -26.812 -8.875 1 96.19 52 GLU B O 1
ATOM 6221 N N . THR B 1 53 ? 26.234 -27.125 -9.719 1 97.12 53 THR B N 1
ATOM 6222 C CA . THR B 1 53 ? 25.891 -28.172 -8.766 1 97.12 53 THR B CA 1
ATOM 6223 C C . THR B 1 53 ? 26.797 -29.391 -8.961 1 97.12 53 THR B C 1
ATOM 6225 O O . THR B 1 53 ? 27.297 -29.969 -7.988 1 97.12 53 THR B O 1
ATOM 6228 N N . PHE B 1 54 ? 27.062 -29.797 -10.211 1 97.31 54 PHE B N 1
ATOM 6229 C CA . PHE B 1 54 ? 27.969 -30.891 -10.531 1 97.31 54 PHE B CA 1
ATOM 6230 C C . PHE B 1 54 ? 29.359 -30.609 -9.977 1 97.31 54 PHE B C 1
ATOM 6232 O O . PHE B 1 54 ? 29.953 -31.484 -9.328 1 97.31 54 PHE B O 1
ATOM 6239 N N . LEU B 1 55 ? 29.766 -29.422 -10.195 1 97.31 55 LEU B N 1
ATOM 6240 C CA . LEU B 1 55 ? 31.125 -29.062 -9.773 1 97.31 55 LEU B CA 1
ATOM 6241 C C . LEU B 1 55 ? 31.219 -28.984 -8.258 1 97.31 55 LEU B C 1
ATOM 6243 O O . LEU B 1 55 ? 32.25 -29.312 -7.68 1 97.31 55 LEU B O 1
ATOM 6247 N N . ARG B 1 56 ? 30.172 -28.562 -7.582 1 96.12 56 ARG B N 1
ATOM 6248 C CA . ARG B 1 56 ? 30.172 -28.547 -6.121 1 96.12 56 ARG B CA 1
ATOM 6249 C C . ARG B 1 56 ? 30.234 -29.969 -5.566 1 96.12 56 ARG B C 1
ATOM 6251 O O . ARG B 1 56 ? 30.859 -30.219 -4.531 1 96.12 56 ARG B O 1
ATOM 6258 N N . LEU B 1 57 ? 29.531 -30.922 -6.227 1 97.69 57 LEU B N 1
ATOM 6259 C CA . LEU B 1 57 ? 29.594 -32.312 -5.828 1 97.69 57 LEU B CA 1
ATOM 6260 C C . LEU B 1 57 ? 31.031 -32.844 -5.887 1 97.69 57 LEU B C 1
ATOM 6262 O O . LEU B 1 57 ? 31.484 -33.562 -4.992 1 97.69 57 LEU B O 1
ATOM 6266 N N . VAL B 1 58 ? 31.75 -32.406 -6.879 1 97.19 58 VAL B N 1
ATOM 6267 C CA . VAL B 1 58 ? 33.125 -32.875 -7.098 1 97.19 58 VAL B CA 1
ATOM 6268 C C . VAL B 1 58 ? 34.062 -32.188 -6.109 1 97.19 58 VAL B C 1
ATOM 6270 O O . VAL B 1 58 ? 34.875 -32.844 -5.445 1 97.19 58 VAL B O 1
ATOM 6273 N N . PHE B 1 59 ? 33.938 -30.859 -6.012 1 95.62 59 PHE B N 1
ATOM 6274 C CA . PHE B 1 59 ? 34.969 -30.109 -5.305 1 95.62 59 PHE B CA 1
ATOM 6275 C C . PHE B 1 59 ? 34.594 -29.953 -3.836 1 95.62 59 PHE B C 1
ATOM 6277 O O . PHE B 1 59 ? 35.438 -30.094 -2.959 1 95.62 59 PHE B O 1
ATOM 6284 N N . ASP B 1 60 ? 33.344 -29.594 -3.525 1 94.44 60 ASP B N 1
ATOM 6285 C CA . ASP B 1 60 ? 32.938 -29.344 -2.148 1 94.44 60 ASP B CA 1
ATOM 6286 C C . ASP B 1 60 ? 32.625 -30.641 -1.418 1 94.44 60 ASP B C 1
ATOM 6288 O O . ASP B 1 60 ? 32.969 -30.797 -0.242 1 94.44 60 ASP B O 1
ATOM 6292 N N . TYR B 1 61 ? 31.984 -31.594 -2.102 1 96.5 61 TYR B N 1
ATOM 6293 C CA . TYR B 1 61 ? 31.531 -32.812 -1.443 1 96.5 61 TYR B CA 1
ATOM 6294 C C . TYR B 1 61 ? 32.469 -33.969 -1.742 1 96.5 61 TYR B C 1
ATOM 6296 O O . TYR B 1 61 ? 32.281 -35.062 -1.196 1 96.5 61 TYR B O 1
ATOM 6304 N N . ASN B 1 62 ? 33.375 -33.781 -2.682 1 95.81 62 ASN B N 1
ATOM 6305 C CA . ASN B 1 62 ? 34.5 -34.656 -2.941 1 95.81 62 ASN B CA 1
ATOM 6306 C C . ASN B 1 62 ? 34.062 -35.969 -3.574 1 95.81 62 ASN B C 1
ATOM 6308 O O . ASN B 1 62 ? 34.656 -37.031 -3.314 1 95.81 62 ASN B O 1
ATOM 6312 N N . TYR B 1 63 ? 33.031 -35.969 -4.242 1 97.62 63 TYR B N 1
ATOM 6313 C CA . TYR B 1 63 ? 32.625 -37.188 -4.965 1 97.62 63 TYR B CA 1
ATOM 6314 C C . TYR B 1 63 ? 33.469 -37.375 -6.223 1 97.62 63 TYR B C 1
ATOM 6316 O O . TYR B 1 63 ? 33.781 -36.406 -6.93 1 97.62 63 TYR B O 1
ATOM 6324 N N . PRO B 1 64 ? 33.875 -38.562 -6.5 1 96.19 64 PRO B N 1
ATOM 6325 C CA . PRO B 1 64 ? 34.5 -38.812 -7.789 1 96.19 64 PRO B CA 1
ATOM 6326 C C . PRO B 1 64 ? 33.594 -38.531 -8.977 1 96.19 64 PRO B C 1
ATOM 6328 O O . PRO B 1 64 ? 32.438 -38.969 -8.977 1 96.19 64 PRO B O 1
ATOM 6331 N N . ALA B 1 65 ? 34.125 -37.906 -9.984 1 95.44 65 ALA B N 1
ATOM 6332 C CA . ALA B 1 65 ? 33.344 -37.5 -11.148 1 95.44 65 ALA B CA 1
ATOM 6333 C C . ALA B 1 65 ? 32.719 -38.719 -11.836 1 95.44 65 ALA B C 1
ATOM 6335 O O . ALA B 1 65 ? 31.609 -38.625 -12.383 1 95.44 65 ALA B O 1
ATOM 6336 N N . GLN B 1 66 ? 33.375 -39.906 -11.742 1 94.12 66 GLN B N 1
ATOM 6337 C CA . GLN B 1 66 ? 32.906 -41.094 -12.43 1 94.12 66 GLN B CA 1
ATOM 6338 C C . GLN B 1 66 ? 31.641 -41.656 -11.781 1 94.12 66 GLN B C 1
ATOM 6340 O O . GLN B 1 66 ? 30.891 -42.406 -12.398 1 94.12 66 GLN B O 1
ATOM 6345 N N . ARG B 1 67 ? 31.328 -41.219 -10.547 1 97 67 ARG B N 1
ATOM 6346 C CA . ARG B 1 67 ? 30.156 -41.719 -9.828 1 97 67 ARG B CA 1
ATOM 6347 C C . ARG B 1 67 ? 28.984 -40.719 -9.953 1 97 67 ARG B C 1
ATOM 6349 O O . ARG B 1 67 ? 27.969 -40.906 -9.281 1 97 67 ARG B O 1
ATOM 6356 N N . ILE B 1 68 ? 29.203 -39.719 -10.719 1 97.88 68 ILE B N 1
ATOM 6357 C CA . ILE B 1 68 ? 28.172 -38.719 -10.938 1 97.88 68 ILE B CA 1
ATOM 6358 C C . ILE B 1 68 ? 27.672 -38.812 -12.383 1 97.88 68 ILE B C 1
ATOM 6360 O O . ILE B 1 68 ? 28.453 -38.688 -13.328 1 97.88 68 ILE B O 1
ATOM 6364 N N . ARG B 1 69 ? 26.406 -39.031 -12.555 1 96.81 69 ARG B N 1
ATOM 6365 C CA . ARG B 1 69 ? 25.812 -39.062 -13.883 1 96.81 69 ARG B CA 1
ATOM 6366 C C . ARG B 1 69 ? 24.797 -37.938 -14.062 1 96.81 69 ARG B C 1
ATOM 6368 O O . ARG B 1 69 ? 23.984 -37.656 -13.18 1 96.81 69 ARG B O 1
ATOM 6375 N N . GLN B 1 70 ? 24.906 -37.25 -15.148 1 95.94 70 GLN B N 1
ATOM 6376 C CA . GLN B 1 70 ? 23.984 -36.156 -15.477 1 95.94 70 GLN B CA 1
ATOM 6377 C C . GLN B 1 70 ? 22.938 -36.625 -16.5 1 95.94 70 GLN B C 1
ATOM 6379 O O . GLN B 1 70 ? 23.219 -37.5 -17.328 1 95.94 70 GLN B O 1
ATOM 6384 N N . PHE B 1 71 ? 21.75 -36.125 -16.422 1 94.88 71 PHE B N 1
ATOM 6385 C CA . PHE B 1 71 ? 20.656 -36.312 -17.375 1 94.88 71 PHE B CA 1
ATOM 6386 C C . PHE B 1 71 ? 20.297 -37.781 -17.5 1 94.88 71 PHE B C 1
ATOM 6388 O O . PHE B 1 71 ? 20.266 -38.312 -18.609 1 94.88 71 PHE B O 1
ATOM 6395 N N . VAL B 1 72 ? 19.969 -38.375 -16.406 1 94.38 72 VAL B N 1
ATOM 6396 C CA . VAL B 1 72 ? 19.703 -39.781 -16.328 1 94.38 72 VAL B CA 1
ATOM 6397 C C . VAL B 1 72 ? 18.219 -40.062 -16.562 1 94.38 72 VAL B C 1
ATOM 6399 O O . VAL B 1 72 ? 17.359 -39.438 -15.945 1 94.38 72 VAL B O 1
ATOM 6402 N N . ALA B 1 73 ? 17.938 -40.938 -17.391 1 92.94 73 ALA B N 1
ATOM 6403 C CA . ALA B 1 73 ? 16.562 -41.344 -17.672 1 92.94 73 ALA B CA 1
ATOM 6404 C C . ALA B 1 73 ? 15.953 -42.094 -16.484 1 92.94 73 ALA B C 1
ATOM 6406 O O . ALA B 1 73 ? 16.578 -43 -15.93 1 92.94 73 ALA B O 1
ATOM 6407 N N . VAL B 1 74 ? 14.844 -41.656 -16 1 91.56 74 VAL B N 1
ATOM 6408 C CA . VAL B 1 74 ? 14.125 -42.281 -14.898 1 91.56 74 VAL B CA 1
ATOM 6409 C C . VAL B 1 74 ? 12.727 -42.719 -15.367 1 91.56 74 VAL B C 1
ATOM 6411 O O . VAL B 1 74 ? 11.984 -41.906 -15.93 1 91.56 74 VAL B O 1
ATOM 6414 N N . GLN B 1 75 ? 12.422 -43.938 -15.203 1 86 75 GLN B N 1
ATOM 6415 C CA . GLN B 1 75 ? 11.117 -44.438 -15.609 1 86 75 GLN B CA 1
ATOM 6416 C C . GLN B 1 75 ? 10.055 -44.125 -14.555 1 86 75 GLN B C 1
ATOM 6418 O O . GLN B 1 75 ? 10.203 -44.5 -13.391 1 86 75 GLN B O 1
ATOM 6423 N N . MET B 1 76 ? 9.078 -43.438 -14.844 1 85.69 76 MET B N 1
ATOM 6424 C CA . MET B 1 76 ? 7.941 -43.125 -13.992 1 85.69 76 MET B CA 1
ATOM 6425 C C . MET B 1 76 ? 6.648 -43.688 -14.57 1 85.69 76 MET B C 1
ATOM 6427 O O . MET B 1 76 ? 5.945 -43 -15.312 1 85.69 76 MET B O 1
ATOM 6431 N N . GLY B 1 77 ? 6.273 -44.844 -14.188 1 78.31 77 GLY B N 1
ATOM 6432 C CA . GLY B 1 77 ? 5.156 -45.5 -14.836 1 78.31 77 GLY B CA 1
ATOM 6433 C C . GLY B 1 77 ? 5.391 -45.75 -16.312 1 78.31 77 GLY B C 1
ATOM 6434 O O . GLY B 1 77 ? 6.367 -46.406 -16.688 1 78.31 77 GLY B O 1
ATOM 6435 N N . SER B 1 78 ? 4.5 -45.156 -17.156 1 80.81 78 SER B N 1
ATOM 6436 C CA . SER B 1 78 ? 4.621 -45.344 -18.594 1 80.81 78 SER B CA 1
ATOM 6437 C C . SER B 1 78 ? 5.457 -44.25 -19.234 1 80.81 78 SER B C 1
ATOM 6439 O O . SER B 1 78 ? 5.871 -44.344 -20.391 1 80.81 78 SER B O 1
ATOM 6441 N N . ASP B 1 79 ? 5.801 -43.281 -18.359 1 83.19 79 ASP B N 1
ATOM 6442 C CA . ASP B 1 79 ? 6.539 -42.125 -18.875 1 83.19 79 ASP B CA 1
ATOM 6443 C C . ASP B 1 79 ? 8.023 -42.219 -18.516 1 83.19 79 ASP B C 1
ATOM 6445 O O . ASP B 1 79 ? 8.383 -42.844 -17.5 1 83.19 79 ASP B O 1
ATOM 6449 N N . THR B 1 80 ? 8.781 -41.781 -19.406 1 88.62 80 THR B N 1
ATOM 6450 C CA . THR B 1 80 ? 10.211 -41.656 -19.109 1 88.62 80 THR B CA 1
ATOM 6451 C C . THR B 1 80 ? 10.578 -40.188 -18.844 1 88.62 80 THR B C 1
ATOM 6453 O O . THR B 1 80 ? 10.328 -39.312 -19.688 1 88.62 80 THR B O 1
ATOM 6456 N N . LYS B 1 81 ? 11.062 -40 -17.703 1 90.5 81 LYS B N 1
ATOM 6457 C CA . LYS B 1 81 ? 11.523 -38.656 -17.312 1 90.5 81 LYS B CA 1
ATOM 6458 C C . LYS B 1 81 ? 13.047 -38.625 -17.203 1 90.5 81 LYS B C 1
ATOM 6460 O O . LYS B 1 81 ? 13.719 -39.625 -17.453 1 90.5 81 LYS B O 1
ATOM 6465 N N . GLU B 1 82 ? 13.586 -37.5 -17.016 1 92.88 82 GLU B N 1
ATOM 6466 C CA . GLU B 1 82 ? 15.031 -37.344 -16.906 1 92.88 82 GLU B CA 1
ATOM 6467 C C . GLU B 1 82 ? 15.422 -36.625 -15.609 1 92.88 82 GLU B C 1
ATOM 6469 O O . GLU B 1 82 ? 14.961 -35.531 -15.336 1 92.88 82 GLU B O 1
ATOM 6474 N N . ALA B 1 83 ? 16.156 -37.344 -14.773 1 95.38 83 ALA B N 1
ATOM 6475 C CA . ALA B 1 83 ? 16.734 -36.719 -13.602 1 95.38 83 ALA B CA 1
ATOM 6476 C C . ALA B 1 83 ? 17.953 -35.875 -13.984 1 95.38 83 ALA B C 1
ATOM 6478 O O . ALA B 1 83 ? 18.766 -36.281 -14.828 1 95.38 83 ALA B O 1
ATOM 6479 N N . ASP B 1 84 ? 18.172 -34.75 -13.406 1 96.44 84 ASP B N 1
ATOM 6480 C CA . ASP B 1 84 ? 19.266 -33.875 -13.781 1 96.44 84 ASP B CA 1
ATOM 6481 C C . ASP B 1 84 ? 20.625 -34.469 -13.406 1 96.44 84 ASP B C 1
ATOM 6483 O O . ASP B 1 84 ? 21.547 -34.469 -14.219 1 96.44 84 ASP B O 1
ATOM 6487 N N . ILE B 1 85 ? 20.75 -34.938 -12.117 1 97.56 85 ILE B N 1
ATOM 6488 C CA . ILE B 1 85 ? 22 -35.531 -11.648 1 97.56 85 ILE B CA 1
ATOM 6489 C C . ILE B 1 85 ? 21.703 -36.656 -10.672 1 97.56 85 ILE B C 1
ATOM 6491 O O . ILE B 1 85 ? 20.812 -36.531 -9.828 1 97.56 85 ILE B O 1
ATOM 6495 N N . ILE B 1 86 ? 22.406 -37.719 -10.75 1 97.88 86 ILE B N 1
ATOM 6496 C CA . ILE B 1 86 ? 22.375 -38.781 -9.758 1 97.88 86 ILE B CA 1
ATOM 6497 C C . ILE B 1 86 ? 23.797 -39.156 -9.344 1 97.88 86 ILE B C 1
ATOM 6499 O O . ILE B 1 86 ? 24.672 -39.312 -10.188 1 97.88 86 ILE B O 1
ATOM 6503 N N . VAL B 1 87 ? 24.031 -39.188 -8.055 1 98.12 87 VAL B N 1
ATOM 6504 C CA . VAL B 1 87 ? 25.297 -39.656 -7.496 1 98.12 87 VAL B CA 1
ATOM 6505 C C . VAL B 1 87 ? 25.141 -41.094 -7.059 1 98.12 87 VAL B C 1
ATOM 6507 O O . VAL B 1 87 ? 24.156 -41.469 -6.418 1 98.12 87 VAL B O 1
ATOM 6510 N N . TYR B 1 88 ? 26.156 -41.844 -7.316 1 97.19 88 TYR B N 1
ATOM 6511 C CA . TYR B 1 88 ? 26.062 -43.281 -7.031 1 97.19 88 TYR B CA 1
ATOM 6512 C C . TYR B 1 88 ? 27.078 -43.688 -5.969 1 97.19 88 TYR B C 1
ATOM 6514 O O . TYR B 1 88 ? 28.109 -43.031 -5.805 1 97.19 88 TYR B O 1
ATOM 6522 N N . ASN B 1 89 ? 26.797 -44.781 -5.281 1 95.12 89 ASN B N 1
ATOM 6523 C CA . ASN B 1 89 ? 27.672 -45.312 -4.238 1 95.12 89 ASN B CA 1
ATOM 6524 C C . ASN B 1 89 ? 28.828 -46.125 -4.828 1 95.12 89 ASN B C 1
ATOM 6526 O O . ASN B 1 89 ? 29.812 -46.375 -4.141 1 95.12 89 ASN B O 1
ATOM 6530 N N . ASP B 1 90 ? 28.703 -46.469 -6.133 1 95.38 90 ASP B N 1
ATOM 6531 C CA . ASP B 1 90 ? 29.672 -47.375 -6.73 1 95.38 90 ASP B CA 1
ATOM 6532 C C . ASP B 1 90 ? 30.141 -46.844 -8.086 1 95.38 90 ASP B C 1
ATOM 6534 O O . ASP B 1 90 ? 29.453 -46.062 -8.727 1 95.38 90 ASP B O 1
ATOM 6538 N N . ASP B 1 91 ? 31.25 -47.344 -8.656 1 93.5 91 ASP B N 1
ATOM 6539 C CA . ASP B 1 91 ? 31.859 -46.906 -9.906 1 93.5 91 ASP B CA 1
ATOM 6540 C C . ASP B 1 91 ? 31.031 -47.344 -11.109 1 93.5 91 ASP B C 1
ATOM 6542 O O . ASP B 1 91 ? 31.031 -46.688 -12.148 1 93.5 91 ASP B O 1
ATOM 6546 N N . ALA B 1 92 ? 30.312 -48.469 -10.898 1 94.44 92 ALA B N 1
ATOM 6547 C CA . ALA B 1 92 ? 29.484 -49 -11.984 1 94.44 92 ALA B CA 1
ATOM 6548 C C . ALA B 1 92 ? 28.172 -48.219 -12.109 1 94.44 92 ALA B C 1
ATOM 6550 O O . ALA B 1 92 ? 27.438 -48.406 -13.086 1 94.44 92 ALA B O 1
ATOM 6551 N N . CYS B 1 93 ? 27.859 -47.312 -11.141 1 95.06 93 CYS B N 1
ATOM 6552 C CA . CYS B 1 93 ? 26.672 -46.469 -11.133 1 95.06 93 CYS B CA 1
ATOM 6553 C C . CYS B 1 93 ? 25.406 -47.281 -11.156 1 95.06 93 CYS B C 1
ATOM 6555 O O . CYS B 1 93 ? 24.531 -47.094 -12 1 95.06 93 CYS B O 1
ATOM 6557 N N . THR B 1 94 ? 25.344 -48.25 -10.203 1 94.44 94 THR B N 1
ATOM 6558 C CA . THR B 1 94 ? 24.188 -49.125 -10.094 1 94.44 94 THR B CA 1
ATOM 6559 C C . THR B 1 94 ? 23.422 -48.875 -8.805 1 94.44 94 THR B C 1
ATOM 6561 O O . THR B 1 94 ? 22.281 -49.281 -8.656 1 94.44 94 THR B O 1
ATOM 6564 N N . SER B 1 95 ? 24.031 -48.188 -7.926 1 95.62 95 SER B N 1
ATOM 6565 C CA . SER B 1 95 ? 23.422 -47.906 -6.629 1 95.62 95 SER B CA 1
ATOM 6566 C C . SER B 1 95 ? 23.281 -46.438 -6.379 1 95.62 95 SER B C 1
ATOM 6568 O O . SER B 1 95 ? 24.156 -45.812 -5.77 1 95.62 95 SER B O 1
ATOM 6570 N N . PRO B 1 96 ? 22.109 -45.906 -6.773 1 96.12 96 PRO B N 1
ATOM 6571 C CA . PRO B 1 96 ? 21.906 -44.469 -6.578 1 96.12 96 PRO B CA 1
ATOM 6572 C C . PRO B 1 96 ? 21.984 -44.062 -5.109 1 96.12 96 PRO B C 1
ATOM 6574 O O . PRO B 1 96 ? 21.5 -44.781 -4.234 1 96.12 96 PRO B O 1
ATOM 6577 N N . HIS B 1 97 ? 22.625 -42.938 -4.812 1 96.19 97 HIS B N 1
ATOM 6578 C CA . HIS B 1 97 ? 22.844 -42.406 -3.461 1 96.19 97 HIS B CA 1
ATOM 6579 C C . HIS B 1 97 ? 22.141 -41.062 -3.258 1 96.19 97 HIS B C 1
ATOM 6581 O O . HIS B 1 97 ? 21.422 -40.875 -2.275 1 96.19 97 HIS B O 1
ATOM 6587 N N . ILE B 1 98 ? 22.344 -40.125 -4.141 1 96.88 98 ILE B N 1
ATOM 6588 C CA . ILE B 1 98 ? 21.766 -38.781 -4.086 1 96.88 98 ILE B CA 1
ATOM 6589 C C . ILE B 1 98 ? 21.109 -38.469 -5.43 1 96.88 98 ILE B C 1
ATOM 6591 O O . ILE B 1 98 ? 21.734 -38.625 -6.484 1 96.88 98 ILE B O 1
ATOM 6595 N N . LEU B 1 99 ? 19.906 -38.062 -5.426 1 97.5 99 LEU B N 1
ATOM 6596 C CA . LEU B 1 99 ? 19.234 -37.562 -6.617 1 97.5 99 LEU B CA 1
ATOM 6597 C C . LEU B 1 99 ? 19.078 -36.062 -6.547 1 97.5 99 LEU B C 1
ATOM 6599 O O . LEU B 1 99 ? 18.609 -35.5 -5.539 1 97.5 99 LEU B O 1
ATOM 6603 N N . ILE B 1 100 ? 19.438 -35.344 -7.609 1 97.56 100 ILE B N 1
ATOM 6604 C CA . ILE B 1 100 ? 19.453 -33.875 -7.594 1 97.56 100 ILE B CA 1
ATOM 6605 C C . ILE B 1 100 ? 18.594 -33.344 -8.742 1 97.56 100 ILE B C 1
ATOM 6607 O O . ILE B 1 100 ? 18.719 -33.812 -9.875 1 97.56 100 ILE B O 1
ATOM 6611 N N . GLU B 1 101 ? 17.719 -32.438 -8.445 1 96.75 101 GLU B N 1
ATOM 6612 C CA . GLU B 1 101 ? 16.938 -31.688 -9.422 1 96.75 101 GLU B CA 1
ATOM 6613 C C . GLU B 1 101 ? 17.266 -30.203 -9.367 1 96.75 101 GLU B C 1
ATOM 6615 O O . GLU B 1 101 ? 17.312 -29.609 -8.281 1 96.75 101 GLU B O 1
ATOM 6620 N N . CYS B 1 102 ? 17.547 -29.594 -10.508 1 96.5 102 CYS B N 1
ATOM 6621 C CA . CYS B 1 102 ? 17.938 -28.188 -10.57 1 96.5 102 CYS B CA 1
ATOM 6622 C C . CYS B 1 102 ? 16.875 -27.359 -11.289 1 96.5 102 CYS B C 1
ATOM 6624 O O . CYS B 1 102 ? 16.156 -27.875 -12.148 1 96.5 102 CYS B O 1
ATOM 6626 N N . LYS B 1 103 ? 16.688 -26.172 -10.875 1 94.94 103 LYS B N 1
ATOM 6627 C CA . LYS B 1 103 ? 15.82 -25.188 -11.523 1 94.94 103 LYS B CA 1
ATOM 6628 C C . LYS B 1 103 ? 16.562 -23.891 -11.766 1 94.94 103 LYS B C 1
ATOM 6630 O O . LYS B 1 103 ? 17.609 -23.641 -11.156 1 94.94 103 LYS B O 1
ATOM 6635 N N . SER B 1 104 ? 15.992 -23.109 -12.703 1 92.94 104 SER B N 1
ATOM 6636 C CA . SER B 1 104 ? 16.547 -21.766 -12.93 1 92.94 104 SER B CA 1
ATOM 6637 C C . SER B 1 104 ? 16.469 -20.922 -11.664 1 92.94 104 SER B C 1
ATOM 6639 O O . SER B 1 104 ? 15.57 -21.094 -10.844 1 92.94 104 SER B O 1
ATOM 6641 N N . PRO B 1 105 ? 17.406 -19.984 -11.492 1 89.25 105 PRO B N 1
ATOM 6642 C CA . PRO B 1 105 ? 17.453 -19.188 -10.266 1 89.25 105 PRO B CA 1
ATOM 6643 C C . PRO B 1 105 ? 16.25 -18.266 -10.117 1 89.25 105 PRO B C 1
ATOM 6645 O O . PRO B 1 105 ? 15.969 -17.766 -9.016 1 89.25 105 PRO B O 1
ATOM 6648 N N . ASP B 1 106 ? 15.445 -18.031 -11.102 1 88 106 ASP B N 1
ATOM 6649 C CA . ASP B 1 106 ? 14.398 -17.016 -11.055 1 88 106 ASP B CA 1
ATOM 6650 C C . ASP B 1 106 ? 13.016 -17.656 -10.977 1 88 106 ASP B C 1
ATOM 6652 O O . ASP B 1 106 ? 12 -16.969 -11.141 1 88 106 ASP B O 1
ATOM 6656 N N . VAL B 1 107 ? 13.055 -18.969 -10.719 1 89.69 107 VAL B N 1
ATOM 6657 C CA . VAL B 1 107 ? 11.742 -19.609 -10.609 1 89.69 107 VAL B CA 1
ATOM 6658 C C . VAL B 1 107 ? 11.07 -19.203 -9.305 1 89.69 107 VAL B C 1
ATOM 6660 O O . VAL B 1 107 ? 11.75 -18.859 -8.328 1 89.69 107 VAL B O 1
ATOM 6663 N N . SER B 1 108 ? 9.766 -19.203 -9.242 1 88.62 108 SER B N 1
ATOM 6664 C CA . SER B 1 108 ? 9.008 -18.844 -8.055 1 88.62 108 SER B CA 1
ATOM 6665 C C . SER B 1 108 ? 9.188 -19.875 -6.949 1 88.62 108 SER B C 1
ATOM 6667 O O . SER B 1 108 ? 9.594 -21 -7.215 1 88.62 108 SER B O 1
ATOM 6669 N N . GLU B 1 109 ? 8.898 -19.469 -5.75 1 90.38 109 GLU B N 1
ATOM 6670 C CA . GLU B 1 109 ? 8.938 -20.391 -4.613 1 90.38 109 GLU B CA 1
ATOM 6671 C C . GLU B 1 109 ? 8.016 -21.594 -4.836 1 90.38 109 GLU B C 1
ATOM 6673 O O . GLU B 1 109 ? 8.375 -22.719 -4.5 1 90.38 109 GLU B O 1
ATOM 6678 N N . ALA B 1 110 ? 6.902 -21.359 -5.352 1 86.69 110 ALA B N 1
ATOM 6679 C CA . ALA B 1 110 ? 5.953 -22.438 -5.613 1 86.69 110 ALA B CA 1
ATOM 6680 C C . ALA B 1 110 ? 6.527 -23.438 -6.617 1 86.69 110 ALA B C 1
ATOM 6682 O O . ALA B 1 110 ? 6.379 -24.641 -6.445 1 86.69 110 ALA B O 1
ATOM 6683 N N . GLU B 1 111 ? 7.113 -22.906 -7.617 1 88.94 111 GLU B N 1
ATOM 6684 C CA . GLU B 1 111 ? 7.738 -23.766 -8.617 1 88.94 111 GLU B CA 1
ATOM 6685 C C . GLU B 1 111 ? 8.898 -24.562 -8.008 1 88.94 111 GLU B C 1
ATOM 6687 O O . GLU B 1 111 ? 9.109 -25.719 -8.344 1 88.94 111 GLU B O 1
ATOM 6692 N N . PHE B 1 112 ? 9.664 -23.953 -7.223 1 92.56 112 PHE B N 1
ATOM 6693 C CA . PHE B 1 112 ? 10.781 -24.594 -6.547 1 92.56 112 PHE B CA 1
ATOM 6694 C C . PHE B 1 112 ? 10.281 -25.734 -5.652 1 92.56 112 PHE B C 1
ATOM 6696 O O . PHE B 1 112 ? 10.852 -26.828 -5.656 1 92.56 112 PHE B O 1
ATOM 6703 N N . LYS B 1 113 ? 9.25 -25.5 -4.926 1 89.12 113 LYS B N 1
ATOM 6704 C CA . LYS B 1 113 ? 8.688 -26.531 -4.047 1 89.12 113 LYS B CA 1
ATOM 6705 C C . LYS B 1 113 ? 8.164 -27.719 -4.852 1 89.12 113 LYS B C 1
ATOM 6707 O O . LYS B 1 113 ? 8.305 -28.859 -4.43 1 89.12 113 LYS B O 1
ATOM 6712 N N . LYS B 1 114 ? 7.57 -27.422 -5.953 1 87.88 114 LYS B N 1
ATOM 6713 C CA . LYS B 1 114 ? 7.102 -28.5 -6.824 1 87.88 114 LYS B CA 1
ATOM 6714 C C . LYS B 1 114 ? 8.266 -29.328 -7.344 1 87.88 114 LYS B C 1
ATOM 6716 O O . LYS B 1 114 ? 8.148 -30.547 -7.473 1 87.88 114 LYS B O 1
ATOM 6721 N N . SER B 1 115 ? 9.32 -28.641 -7.617 1 90.5 115 SER B N 1
ATOM 6722 C CA . SER B 1 115 ? 10.508 -29.344 -8.07 1 90.5 115 SER B CA 1
ATOM 6723 C C . SER B 1 115 ? 11.039 -30.297 -6.996 1 90.5 115 SER B C 1
ATOM 6725 O O . SER B 1 115 ? 11.547 -31.375 -7.309 1 90.5 115 SER B O 1
ATOM 6727 N N . ALA B 1 116 ? 10.953 -29.906 -5.82 1 90.31 116 ALA B N 1
ATOM 6728 C CA . ALA B 1 116 ? 11.375 -30.75 -4.715 1 90.31 116 ALA B CA 1
ATOM 6729 C C . ALA B 1 116 ? 10.516 -32 -4.625 1 90.31 116 ALA B C 1
ATOM 6731 O O . ALA B 1 116 ? 11.031 -33.094 -4.371 1 90.31 116 ALA B O 1
ATOM 6732 N N . GLU B 1 117 ? 9.305 -31.812 -4.852 1 88.06 117 GLU B N 1
ATOM 6733 C CA . GLU B 1 117 ? 8.406 -32.969 -4.859 1 88.06 117 GLU B CA 1
ATOM 6734 C C . GLU B 1 117 ? 8.703 -33.906 -6.027 1 88.06 117 GLU B C 1
ATOM 6736 O O . GLU B 1 117 ? 8.664 -35.125 -5.879 1 88.06 117 GLU B O 1
ATOM 6741 N N . GLN B 1 118 ? 8.992 -33.312 -7.098 1 85.75 118 GLN B N 1
ATOM 6742 C CA . GLN B 1 118 ? 9.367 -34.094 -8.273 1 85.75 118 GLN B CA 1
ATOM 6743 C C . GLN B 1 118 ? 10.648 -34.875 -8.016 1 85.75 118 GLN B C 1
ATOM 6745 O O . GLN B 1 118 ? 10.727 -36.062 -8.359 1 85.75 118 GLN B O 1
ATOM 6750 N N . ALA B 1 119 ? 11.578 -34.25 -7.449 1 92 119 ALA B N 1
ATOM 6751 C CA . ALA B 1 119 ? 12.852 -34.906 -7.145 1 92 119 ALA B CA 1
ATOM 6752 C C . ALA B 1 119 ? 12.648 -36.094 -6.23 1 92 119 ALA B C 1
ATOM 6754 O O . ALA B 1 119 ? 13.25 -37.156 -6.438 1 92 119 ALA B O 1
ATOM 6755 N N . PHE B 1 120 ? 11.844 -35.906 -5.289 1 90.38 120 PHE B N 1
ATOM 6756 C CA . PHE B 1 120 ? 11.57 -37 -4.348 1 90.38 120 PHE B CA 1
ATOM 6757 C C . PHE B 1 120 ? 10.859 -38.156 -5.039 1 90.38 120 PHE B C 1
ATOM 6759 O O . PHE B 1 120 ? 11.148 -39.312 -4.773 1 90.38 120 PHE B O 1
ATOM 6766 N N . SER B 1 121 ? 9.945 -37.812 -5.902 1 89.12 121 SER B N 1
ATOM 6767 C CA . SER B 1 121 ? 9.211 -38.844 -6.645 1 89.12 121 SER B CA 1
ATOM 6768 C C . SER B 1 121 ? 10.156 -39.656 -7.508 1 89.12 121 SER B C 1
ATOM 6770 O O . SER B 1 121 ? 9.906 -40.844 -7.734 1 89.12 121 SER B O 1
ATOM 6772 N N . TYR B 1 122 ? 11.234 -39.062 -8.008 1 92 122 TYR B N 1
ATOM 6773 C CA . TYR B 1 122 ? 12.234 -39.781 -8.797 1 92 122 TYR B CA 1
ATOM 6774 C C . TYR B 1 122 ? 13.133 -40.625 -7.902 1 92 122 TYR B C 1
ATOM 6776 O O . TYR B 1 122 ? 13.578 -41.719 -8.312 1 92 122 TYR B O 1
ATOM 6784 N N . ALA B 1 123 ? 13.422 -40.125 -6.746 1 92.31 123 ALA B N 1
ATOM 6785 C CA . ALA B 1 123 ? 14.391 -40.75 -5.852 1 92.31 123 ALA B CA 1
ATOM 6786 C C . ALA B 1 123 ? 13.867 -42.094 -5.309 1 92.31 123 ALA B C 1
ATOM 6788 O O . ALA B 1 123 ? 14.625 -43.031 -5.133 1 92.31 123 ALA B O 1
ATOM 6789 N N . VAL B 1 124 ? 12.602 -42.188 -5.051 1 88.31 124 VAL B N 1
ATOM 6790 C CA . VAL B 1 124 ? 11.992 -43.344 -4.41 1 88.31 124 VAL B CA 1
ATOM 6791 C C . VAL B 1 124 ? 12.164 -44.562 -5.301 1 88.31 124 VAL B C 1
ATOM 6793 O O . VAL B 1 124 ? 12.789 -45.562 -4.895 1 88.31 124 VAL B O 1
ATOM 6796 N N . PRO B 1 125 ? 11.695 -44.5 -6.555 1 87 125 PRO B N 1
ATOM 6797 C CA . PRO B 1 125 ? 11.867 -45.688 -7.395 1 87 125 PRO B CA 1
ATOM 6798 C C . PRO B 1 125 ? 13.328 -45.969 -7.723 1 87 125 PRO B C 1
ATOM 6800 O O . PRO B 1 125 ? 13.711 -47.125 -7.93 1 87 125 PRO B O 1
ATOM 6803 N N . GLN B 1 126 ? 14.219 -45 -7.742 1 89.88 126 GLN B N 1
ATOM 6804 C CA . GLN B 1 126 ? 15.633 -45.188 -8.07 1 89.88 126 GLN B CA 1
ATOM 6805 C C . GLN B 1 126 ? 16.406 -45.719 -6.879 1 89.88 126 GLN B C 1
ATOM 6807 O O . GLN B 1 126 ? 17.5 -46.25 -7.039 1 89.88 126 GLN B O 1
ATOM 6812 N N . GLY B 1 127 ? 15.812 -45.5 -5.668 1 89.5 127 GLY B N 1
ATOM 6813 C CA . GLY B 1 127 ? 16.438 -46 -4.461 1 89.5 127 GLY B CA 1
ATOM 6814 C C . GLY B 1 127 ? 17.453 -45.062 -3.857 1 89.5 127 GLY B C 1
ATOM 6815 O O . GLY B 1 127 ? 18.297 -45.469 -3.07 1 89.5 127 GLY B O 1
ATOM 6816 N N . ALA B 1 128 ? 17.453 -43.844 -4.262 1 94 128 ALA B N 1
ATOM 6817 C CA . ALA B 1 128 ? 18.375 -42.875 -3.695 1 94 128 ALA B CA 1
ATOM 6818 C C . ALA B 1 128 ? 17.969 -42.5 -2.27 1 94 128 ALA B C 1
ATOM 6820 O O . ALA B 1 128 ? 16.781 -42.344 -1.976 1 94 128 ALA B O 1
ATOM 6821 N N . LYS B 1 129 ? 18.859 -42.312 -1.427 1 93 129 LYS B N 1
ATOM 6822 C CA . LYS B 1 129 ? 18.594 -42.031 -0.018 1 93 129 LYS B CA 1
ATOM 6823 C C . LYS B 1 129 ? 18.422 -40.531 0.221 1 93 129 LYS B C 1
ATOM 6825 O O . LYS B 1 129 ? 17.641 -40.125 1.083 1 93 129 LYS B O 1
ATOM 6830 N N . TYR B 1 130 ? 19.172 -39.75 -0.527 1 95.31 130 TYR B N 1
ATOM 6831 C CA . TYR B 1 130 ? 19.125 -38.312 -0.326 1 95.31 130 TYR B CA 1
ATOM 6832 C C . TYR B 1 130 ? 18.625 -37.594 -1.575 1 95.31 130 TYR B C 1
ATOM 6834 O O . TYR B 1 130 ? 18.766 -38.125 -2.689 1 95.31 130 TYR B O 1
ATOM 6842 N N . VAL B 1 131 ? 18 -36.5 -1.38 1 96.44 131 VAL B N 1
ATOM 6843 C CA . VAL B 1 131 ? 17.484 -35.656 -2.457 1 96.44 131 VAL B CA 1
ATOM 6844 C C . VAL B 1 131 ? 17.984 -34.219 -2.277 1 96.44 131 VAL B C 1
ATOM 6846 O O . VAL B 1 131 ? 18.016 -33.719 -1.157 1 96.44 131 VAL B O 1
ATOM 6849 N N . TRP B 1 132 ? 18.453 -33.625 -3.301 1 97.5 132 TRP B N 1
ATOM 6850 C CA . TRP B 1 132 ? 18.891 -32.25 -3.326 1 97.5 132 TRP B CA 1
ATOM 6851 C C . TRP B 1 132 ? 18.203 -31.453 -4.438 1 97.5 132 TRP B C 1
ATOM 6853 O O . TRP B 1 132 ? 18.312 -31.812 -5.613 1 97.5 132 TRP B O 1
ATOM 6863 N N . THR B 1 133 ? 17.406 -30.484 -4.09 1 96.56 133 THR B N 1
ATOM 6864 C CA . THR B 1 133 ? 16.844 -29.547 -5.055 1 96.56 133 THR B CA 1
ATOM 6865 C C . THR B 1 133 ? 17.578 -28.219 -5.027 1 96.56 133 THR B C 1
ATOM 6867 O O . THR B 1 133 ? 17.719 -27.594 -3.971 1 96.56 133 THR B O 1
ATOM 6870 N N . ALA B 1 134 ? 18 -27.734 -6.199 1 96 134 ALA B N 1
ATOM 6871 C CA . ALA B 1 134 ? 18.859 -26.562 -6.238 1 96 134 ALA B CA 1
ATOM 6872 C C . ALA B 1 134 ? 18.359 -25.547 -7.27 1 96 134 ALA B C 1
ATOM 6874 O O . ALA B 1 134 ? 17.938 -25.922 -8.367 1 96 134 ALA B O 1
ATOM 6875 N N . MET B 1 135 ? 18.391 -24.312 -6.93 1 94.31 135 MET B N 1
ATOM 6876 C CA . MET B 1 135 ? 18.141 -23.266 -7.914 1 94.31 135 MET B CA 1
ATOM 6877 C C . MET B 1 135 ? 19.188 -22.172 -7.836 1 94.31 135 MET B C 1
ATOM 6879 O O . MET B 1 135 ? 18.922 -21.031 -8.195 1 94.31 135 MET B O 1
ATOM 6883 N N . GLY B 1 136 ? 20.297 -22.531 -7.332 1 91.25 136 GLY B N 1
ATOM 6884 C CA . GLY B 1 136 ? 21.406 -21.578 -7.234 1 91.25 136 GLY B CA 1
ATOM 6885 C C . GLY B 1 136 ? 21.375 -20.766 -5.961 1 91.25 136 GLY B C 1
ATOM 6886 O O . GLY B 1 136 ? 22.141 -21.031 -5.031 1 91.25 136 GLY B O 1
ATOM 6887 N N . ILE B 1 137 ? 20.375 -19.953 -5.824 1 93 137 ILE B N 1
ATOM 6888 C CA . ILE B 1 137 ? 20.312 -19.031 -4.699 1 93 137 ILE B CA 1
ATOM 6889 C C . ILE B 1 137 ? 19.609 -19.703 -3.521 1 93 137 ILE B C 1
ATOM 6891 O O . ILE B 1 137 ? 19.625 -19.188 -2.402 1 93 137 ILE B O 1
ATOM 6895 N N . LYS B 1 138 ? 19.031 -20.781 -3.734 1 94.69 138 LYS B N 1
ATOM 6896 C CA . LYS B 1 138 ? 18.359 -21.547 -2.684 1 94.69 138 LYS B CA 1
ATOM 6897 C C . LYS B 1 138 ? 18.5 -23.047 -2.908 1 94.69 138 LYS B C 1
ATOM 6899 O O . LYS B 1 138 ? 18.453 -23.516 -4.047 1 94.69 138 LYS B O 1
ATOM 6904 N N . ASN B 1 139 ? 18.719 -23.766 -1.824 1 95.62 139 ASN B N 1
ATOM 6905 C CA . ASN B 1 139 ? 18.859 -25.219 -1.837 1 95.62 139 ASN B CA 1
ATOM 6906 C C . ASN B 1 139 ? 18.016 -25.875 -0.746 1 95.62 139 ASN B C 1
ATOM 6908 O O . ASN B 1 139 ? 17.891 -25.328 0.352 1 95.62 139 ASN B O 1
ATOM 6912 N N . GLU B 1 140 ? 17.453 -26.953 -1.092 1 95.12 140 GLU B N 1
ATOM 6913 C CA . GLU B 1 140 ? 16.766 -27.766 -0.103 1 95.12 140 GLU B CA 1
ATOM 6914 C C . GLU B 1 140 ? 17.25 -29.219 -0.162 1 95.12 140 GLU B C 1
ATOM 6916 O O . GLU B 1 140 ? 17.531 -29.734 -1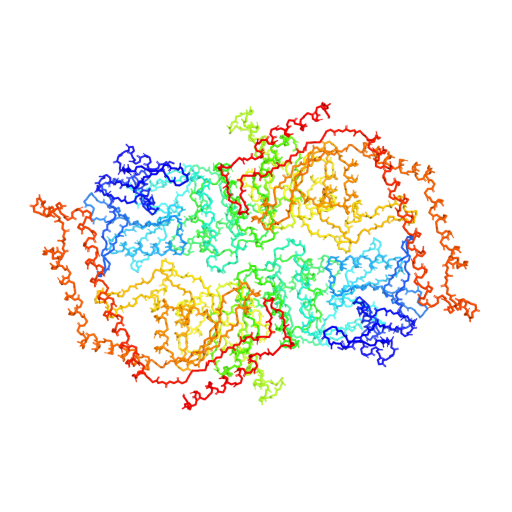.241 1 95.12 140 GLU B O 1
ATOM 6921 N N . TYR B 1 141 ? 17.344 -29.828 0.975 1 95.62 141 TYR B N 1
ATOM 6922 C CA . TYR B 1 141 ? 17.844 -31.188 1.104 1 95.62 141 TYR B CA 1
ATOM 6923 C C . TYR B 1 141 ? 16.875 -32.062 1.894 1 95.62 141 TYR B C 1
ATOM 6925 O O . TYR B 1 141 ? 16.281 -31.594 2.871 1 95.62 141 TYR B O 1
ATOM 6933 N N . PHE B 1 142 ? 16.781 -33.281 1.437 1 93.62 142 PHE B N 1
ATOM 6934 C CA . PHE B 1 142 ? 15.891 -34.188 2.119 1 93.62 142 PHE B CA 1
ATOM 6935 C C . PHE B 1 142 ? 16.531 -35.562 2.234 1 93.62 142 PHE B C 1
ATOM 6937 O O . PHE B 1 142 ? 17.453 -35.906 1.476 1 93.62 142 PHE B O 1
ATOM 6944 N N . GLU B 1 143 ? 16.125 -36.25 3.225 1 91.88 143 GLU B N 1
ATOM 6945 C CA . GLU B 1 143 ? 16.469 -37.656 3.418 1 91.88 143 GLU B CA 1
ATOM 6946 C C . GLU B 1 143 ? 15.219 -38.531 3.35 1 91.88 143 GLU B C 1
ATOM 6948 O O . GLU B 1 143 ? 14.172 -38.188 3.902 1 91.88 143 GLU B O 1
ATOM 6953 N N . ARG B 1 144 ? 15.32 -39.531 2.576 1 87.56 144 ARG B N 1
ATOM 6954 C CA . ARG B 1 144 ? 14.211 -40.5 2.467 1 87.56 144 ARG B CA 1
ATOM 6955 C C . ARG B 1 144 ? 14.219 -41.469 3.635 1 87.56 144 ARG B C 1
ATOM 6957 O O . ARG B 1 144 ? 15.227 -42.125 3.902 1 87.56 144 ARG B O 1
ATOM 6964 N N . ASP B 1 145 ? 13.062 -41.406 4.355 1 79.44 145 ASP B N 1
ATOM 6965 C CA . ASP B 1 145 ? 12.891 -42.375 5.434 1 79.44 145 ASP B CA 1
ATOM 6966 C C . ASP B 1 145 ? 12.695 -43.781 4.879 1 79.44 145 ASP B C 1
ATOM 6968 O O . ASP B 1 145 ? 11.805 -44.031 4.062 1 79.44 145 ASP B O 1
ATOM 6972 N N . LEU B 1 146 ? 13.539 -44.625 5.164 1 70.62 146 LEU B N 1
ATOM 6973 C CA . LEU B 1 146 ? 13.453 -45.969 4.625 1 70.62 146 LEU B CA 1
ATOM 6974 C C . LEU B 1 146 ? 12.312 -46.75 5.281 1 70.62 146 LEU B C 1
ATOM 6976 O O . LEU B 1 146 ? 11.891 -47.781 4.77 1 70.62 146 LEU B O 1
ATOM 6980 N N . LYS B 1 147 ? 11.75 -46.156 6.449 1 69.94 147 LYS B N 1
ATOM 6981 C CA . LYS B 1 147 ? 10.586 -46.781 7.082 1 69.94 147 LYS B CA 1
ATOM 6982 C C . LYS B 1 147 ? 9.297 -46.375 6.383 1 69.94 147 LYS B C 1
ATOM 6984 O O . LYS B 1 147 ? 9.18 -45.25 5.879 1 69.94 147 LYS B O 1
ATOM 6989 N N . ARG B 1 148 ? 8.344 -47.344 6.07 1 66 148 ARG B N 1
ATOM 6990 C CA . ARG B 1 148 ? 7.055 -47.062 5.449 1 66 148 ARG B CA 1
ATOM 6991 C C . ARG B 1 148 ? 6.129 -46.312 6.418 1 66 148 ARG B C 1
ATOM 6993 O O . ARG B 1 148 ? 6.105 -46.625 7.613 1 66 148 ARG B O 1
ATOM 7000 N N . PRO B 1 149 ? 5.438 -45.375 5.98 1 66.94 149 PRO B N 1
ATOM 7001 C CA . PRO B 1 149 ? 5.445 -44.719 4.668 1 66.94 149 PRO B CA 1
ATOM 7002 C C . PRO B 1 149 ? 6.66 -43.812 4.461 1 66.94 149 PRO B C 1
ATOM 7004 O O . PRO B 1 149 ? 7.117 -43.188 5.406 1 66.94 149 PRO B O 1
ATOM 7007 N N . GLN B 1 150 ? 7.258 -43.906 3.34 1 70.75 150 GLN B N 1
ATOM 7008 C CA . GLN B 1 150 ? 8.469 -43.156 3.025 1 70.75 150 GLN B CA 1
ATOM 7009 C C . GLN B 1 150 ? 8.227 -41.656 3.117 1 70.75 150 GLN B C 1
ATOM 7011 O O . GLN B 1 150 ? 7.5 -41.094 2.299 1 70.75 150 GLN B O 1
ATOM 7016 N N . ARG B 1 151 ? 8.633 -41.219 4.27 1 78.69 151 ARG B N 1
ATOM 7017 C CA . ARG B 1 151 ? 8.414 -39.812 4.523 1 78.69 151 ARG B CA 1
ATOM 7018 C C . ARG B 1 151 ? 9.625 -39 4.09 1 78.69 151 ARG B C 1
ATOM 7020 O O . ARG B 1 151 ? 10.758 -39.469 4.113 1 78.69 151 ARG B O 1
ATOM 7027 N N . LYS B 1 152 ? 9.352 -37.875 3.576 1 86.12 152 LYS B N 1
ATOM 7028 C CA . LYS B 1 152 ? 10.336 -36.844 3.234 1 86.12 152 LYS B CA 1
ATOM 7029 C C . LYS B 1 152 ? 10.773 -36.094 4.473 1 86.12 152 LYS B C 1
ATOM 7031 O O . LYS B 1 152 ? 9.984 -35.344 5.07 1 86.12 152 LYS B O 1
ATOM 7036 N N . ILE B 1 153 ? 12.039 -36.312 4.875 1 87.75 153 ILE B N 1
ATOM 7037 C CA . ILE B 1 153 ? 12.547 -35.656 6.062 1 87.75 153 ILE B CA 1
ATOM 7038 C C . ILE B 1 153 ? 13.547 -34.562 5.652 1 87.75 153 ILE B C 1
ATOM 7040 O O . ILE B 1 153 ? 14.469 -34.844 4.879 1 87.75 153 ILE B O 1
ATOM 7044 N N . THR B 1 154 ? 13.352 -33.438 6.188 1 91.5 154 THR B N 1
ATOM 7045 C CA . THR B 1 154 ? 14.266 -32.344 5.902 1 91.5 154 THR B CA 1
ATOM 7046 C C . THR B 1 154 ? 15.664 -32.656 6.406 1 91.5 154 THR B C 1
ATOM 7048 O O . THR B 1 154 ? 15.828 -33.188 7.508 1 91.5 154 THR B O 1
ATOM 7051 N N . ALA B 1 155 ? 16.625 -32.438 5.605 1 92.81 155 ALA B N 1
ATOM 7052 C CA . ALA B 1 155 ? 18.047 -32.562 5.98 1 92.81 155 ALA B CA 1
ATOM 7053 C C . ALA B 1 155 ? 18.75 -31.219 5.836 1 92.81 155 ALA B C 1
ATOM 7055 O O . ALA B 1 155 ? 18.375 -30.391 5.008 1 92.81 155 ALA B O 1
ATOM 7056 N N . PRO B 1 156 ? 19.734 -31 6.633 1 93.12 156 PRO B N 1
ATOM 7057 C CA . PRO B 1 156 ? 20.469 -29.734 6.516 1 93.12 156 PRO B CA 1
ATOM 7058 C C . PRO B 1 156 ? 21.391 -29.703 5.293 1 93.12 156 PRO B C 1
ATOM 7060 O O . PRO B 1 156 ? 21.781 -28.625 4.844 1 93.12 156 PRO B O 1
ATOM 7063 N N . ASP B 1 157 ? 21.781 -30.875 4.867 1 95 157 ASP B N 1
ATOM 7064 C CA . ASP B 1 157 ? 22.734 -31.047 3.775 1 95 157 ASP B CA 1
ATOM 7065 C C . ASP B 1 157 ? 22.703 -32.469 3.236 1 95 157 ASP B C 1
ATOM 7067 O O . ASP B 1 157 ? 21.875 -33.281 3.66 1 95 157 ASP B O 1
ATOM 7071 N N . ILE B 1 158 ? 23.5 -32.75 2.205 1 95.56 158 ILE B N 1
ATOM 7072 C CA . ILE B 1 158 ? 23.781 -34.094 1.776 1 95.56 158 ILE B CA 1
ATOM 7073 C C . ILE B 1 158 ? 25.141 -34.562 2.312 1 95.56 158 ILE B C 1
ATOM 7075 O O . ILE B 1 158 ? 26 -33.719 2.6 1 95.56 158 ILE B O 1
ATOM 7079 N N . PRO B 1 159 ? 25.344 -35.812 2.475 1 95.12 159 PRO B N 1
ATOM 7080 C CA . PRO B 1 159 ? 26.641 -36.281 2.986 1 95.12 159 PRO B CA 1
ATOM 7081 C C . PRO B 1 159 ? 27.766 -36.094 1.976 1 95.12 159 PRO B C 1
ATOM 7083 O O . PRO B 1 159 ? 27.562 -36.25 0.772 1 95.12 159 PRO B O 1
ATOM 7086 N N . GLN B 1 160 ? 28.953 -35.844 2.469 1 96.31 160 GLN B N 1
ATOM 7087 C CA . GLN B 1 160 ? 30.172 -35.844 1.654 1 96.31 160 GLN B CA 1
ATOM 7088 C C . GLN B 1 160 ? 30.641 -37.281 1.403 1 96.31 160 GLN B C 1
ATOM 7090 O O . GLN B 1 160 ? 30.25 -38.219 2.115 1 96.31 160 GLN B O 1
ATOM 7095 N N . PHE B 1 161 ? 31.438 -37.375 0.416 1 96.06 161 PHE B N 1
ATOM 7096 C CA . PHE B 1 161 ? 32 -38.688 0.102 1 96.06 161 PHE B CA 1
ATOM 7097 C C . PHE B 1 161 ? 32.719 -39.281 1.304 1 96.06 161 PHE B C 1
ATOM 7099 O O . PHE B 1 161 ? 33.594 -38.625 1.887 1 96.06 161 PHE B O 1
ATOM 7106 N N . GLY B 1 162 ? 32.344 -40.406 1.703 1 91.56 162 GLY B N 1
ATOM 7107 C CA . GLY B 1 162 ? 33 -41.094 2.797 1 91.56 162 GLY B CA 1
ATOM 7108 C C . GLY B 1 162 ? 32.406 -40.781 4.156 1 91.56 162 GLY B C 1
ATOM 7109 O O . GLY B 1 162 ? 32.844 -41.344 5.172 1 91.56 162 GLY B O 1
ATOM 7110 N N . VAL B 1 163 ? 31.453 -39.938 4.195 1 91.81 163 VAL B N 1
ATOM 7111 C CA . VAL B 1 163 ? 30.828 -39.562 5.453 1 91.81 163 VAL B CA 1
ATOM 7112 C C . VAL B 1 163 ? 29.484 -40.281 5.621 1 91.81 163 VAL B C 1
ATOM 7114 O O . VAL B 1 163 ? 28.672 -40.281 4.703 1 91.81 163 VAL B O 1
ATOM 7117 N N . SER B 1 164 ? 29.219 -40.969 6.691 1 80.62 164 SER B N 1
ATOM 7118 C CA . SER B 1 164 ? 28.016 -41.781 6.871 1 80.62 164 SER B CA 1
ATOM 7119 C C . SER B 1 164 ? 26.953 -41.031 7.652 1 80.62 164 SER B C 1
ATOM 7121 O O . SER B 1 164 ? 25.766 -41.406 7.59 1 80.62 164 SER B O 1
ATOM 7123 N N . GLY B 1 165 ? 27.281 -40.031 8.484 1 84.12 165 GLY B N 1
ATOM 7124 C CA . GLY B 1 165 ? 26.281 -39.344 9.273 1 84.12 165 GLY B CA 1
ATOM 7125 C C . GLY B 1 165 ? 26.328 -37.844 9.078 1 84.12 165 GLY B C 1
ATOM 7126 O O . GLY B 1 165 ? 27.391 -37.25 8.93 1 84.12 165 GLY B O 1
ATOM 7127 N N . LEU B 1 166 ? 25.062 -37.25 9.047 1 90.75 166 LEU B N 1
ATOM 7128 C CA . LEU B 1 166 ? 24.953 -35.812 8.836 1 90.75 166 LEU B CA 1
ATOM 7129 C C . LEU B 1 166 ? 24.844 -35.062 10.164 1 90.75 166 LEU B C 1
ATOM 7131 O O . LEU B 1 166 ? 24.156 -35.531 11.078 1 90.75 166 LEU B O 1
ATOM 7135 N N . ALA B 1 167 ? 25.547 -34 10.312 1 92.5 167 ALA B N 1
ATOM 7136 C CA . ALA B 1 167 ? 25.344 -33.094 11.422 1 92.5 167 ALA B CA 1
ATOM 7137 C C . ALA B 1 167 ? 23.969 -32.406 11.344 1 92.5 167 ALA B C 1
ATOM 7139 O O . ALA B 1 167 ? 23.359 -32.375 10.273 1 92.5 167 ALA B O 1
ATOM 7140 N N . PRO B 1 168 ? 23.438 -31.953 12.445 1 93.31 168 PRO B N 1
ATOM 7141 C CA . PRO B 1 168 ? 22.125 -31.328 12.445 1 93.31 168 PRO B CA 1
ATOM 7142 C C . PRO B 1 168 ? 22.109 -29.953 11.773 1 93.31 168 PRO B C 1
ATOM 7144 O O . PRO B 1 168 ? 21.047 -29.359 11.578 1 93.31 168 PRO B O 1
ATOM 7147 N N . PHE B 1 169 ? 23.297 -29.422 11.461 1 95.75 169 PHE B N 1
ATOM 7148 C CA . PHE B 1 169 ? 23.391 -28.125 10.797 1 95.75 169 PHE B CA 1
ATOM 7149 C C . PHE B 1 169 ? 24.484 -28.141 9.734 1 95.75 169 PHE B C 1
ATOM 7151 O O . PHE B 1 169 ? 25.344 -29.031 9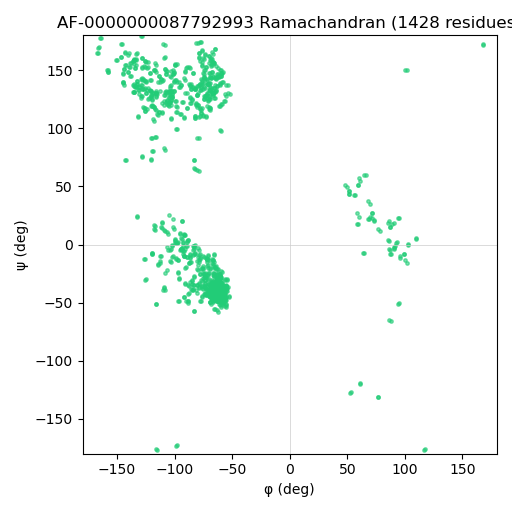.734 1 95.75 169 PHE B O 1
ATOM 7158 N N . LYS B 1 170 ? 24.453 -27.172 8.883 1 96.56 170 LYS B N 1
ATOM 7159 C CA . LYS B 1 170 ? 25.359 -27.125 7.738 1 96.56 170 LYS B CA 1
ATOM 7160 C C . LYS B 1 170 ? 26.406 -26.016 7.891 1 96.56 170 LYS B C 1
ATOM 7162 O O . LYS B 1 170 ? 27.562 -26.203 7.535 1 96.56 170 LYS B O 1
ATOM 7167 N N . TYR B 1 171 ? 26.016 -24.844 8.43 1 97.62 171 TYR B N 1
ATOM 7168 C CA . TYR B 1 171 ? 26.859 -23.656 8.422 1 97.62 171 TYR B CA 1
ATOM 7169 C C . TYR B 1 171 ? 27.375 -23.344 9.82 1 97.62 171 TYR B C 1
ATOM 7171 O O . TYR B 1 171 ? 26.609 -23.344 10.781 1 97.62 171 TYR B O 1
ATOM 7179 N N . ALA B 1 172 ? 28.625 -23.188 9.883 1 97.31 172 ALA B N 1
ATOM 7180 C CA . ALA B 1 172 ? 29.297 -22.875 11.141 1 97.31 172 ALA B CA 1
ATOM 7181 C C . ALA B 1 172 ? 30.391 -21.828 10.945 1 97.31 172 ALA B C 1
ATOM 7183 O O . ALA B 1 172 ? 30.891 -21.641 9.836 1 97.31 172 ALA B O 1
ATOM 7184 N N . TYR B 1 173 ? 30.688 -21.156 11.992 1 96.19 173 TYR B N 1
ATOM 7185 C CA . TYR B 1 173 ? 31.703 -20.109 11.953 1 96.19 173 TYR B CA 1
ATOM 7186 C C . TYR B 1 173 ? 33.062 -20.672 11.508 1 96.19 173 TYR B C 1
ATOM 7188 O O . TYR B 1 173 ? 33.562 -21.594 12.117 1 96.19 173 TYR B O 1
ATOM 7196 N N . GLU B 1 174 ? 33.594 -20.125 10.406 1 93.75 174 GLU B N 1
ATOM 7197 C CA . GLU B 1 174 ? 34.844 -20.516 9.797 1 93.75 174 GLU B CA 1
ATOM 7198 C C . GLU B 1 174 ? 34.844 -22 9.398 1 93.75 174 GLU B C 1
ATOM 7200 O O . GLU B 1 174 ? 35.906 -22.594 9.211 1 93.75 174 GLU B O 1
ATOM 7205 N N . GLY B 1 175 ? 33.625 -22.547 9.336 1 95.06 175 GLY B N 1
ATOM 7206 C CA . GLY B 1 175 ? 33.469 -23.953 8.961 1 95.06 175 GLY B CA 1
ATOM 7207 C C . GLY B 1 175 ? 33.812 -24.906 10.086 1 95.06 175 GLY B C 1
ATOM 7208 O O . GLY B 1 175 ? 33.312 -24.766 11.203 1 95.06 175 GLY B O 1
ATOM 7209 N N . GLY B 1 176 ? 34.594 -25.859 9.766 1 93.19 176 GLY B N 1
ATOM 7210 C CA . GLY B 1 176 ? 34.969 -26.875 10.742 1 93.19 176 GLY B CA 1
ATOM 7211 C C . GLY B 1 176 ? 34.531 -28.266 10.375 1 93.19 176 GLY B C 1
ATOM 7212 O O . GLY B 1 176 ? 34.094 -28.5 9.242 1 93.19 176 GLY B O 1
ATOM 7213 N N . ILE B 1 177 ? 34.781 -29.219 11.297 1 92.94 177 ILE B N 1
ATOM 7214 C CA . ILE B 1 177 ? 34.438 -30.625 11.078 1 92.94 177 ILE B CA 1
ATOM 7215 C C . ILE B 1 177 ? 33.531 -31.109 12.195 1 92.94 177 ILE B C 1
ATOM 7217 O O . ILE B 1 177 ? 33.875 -30.984 13.375 1 92.94 177 ILE B O 1
ATOM 7221 N N . ALA B 1 178 ? 32.5 -31.594 11.805 1 91.5 178 ALA B N 1
ATOM 7222 C CA . ALA B 1 178 ? 31.562 -32.125 12.781 1 91.5 178 ALA B CA 1
ATOM 7223 C C . ALA B 1 178 ? 32.031 -33.469 13.32 1 91.5 178 ALA B C 1
ATOM 7225 O O . ALA B 1 178 ? 33 -34.031 12.82 1 91.5 178 ALA B O 1
ATOM 7226 N N . LYS B 1 179 ? 31.422 -34 14.43 1 84 179 LYS B N 1
ATOM 7227 C CA . LYS B 1 179 ? 31.797 -35.25 15.109 1 84 179 LYS B CA 1
ATOM 7228 C C . LYS B 1 179 ? 31.766 -36.406 14.141 1 84 179 LYS B C 1
ATOM 7230 O O . LYS B 1 179 ? 32.594 -37.344 14.234 1 84 179 LYS B O 1
ATOM 7235 N N . GLY B 1 180 ? 31 -36.531 13.125 1 82.94 180 GLY B N 1
ATOM 7236 C CA . GLY B 1 180 ? 30.891 -37.625 12.18 1 82.94 180 GLY B CA 1
ATOM 7237 C C . GLY B 1 180 ? 31.781 -37.469 10.961 1 82.94 180 GLY B C 1
ATOM 7238 O O . GLY B 1 180 ? 31.75 -38.281 10.047 1 82.94 180 GLY B O 1
ATOM 7239 N N . GLY B 1 181 ? 32.688 -36.438 11.008 1 89 181 GLY B N 1
ATOM 7240 C CA . GLY B 1 181 ? 33.656 -36.219 9.922 1 89 181 GLY B CA 1
ATOM 7241 C C . GLY B 1 181 ? 33.125 -35.281 8.844 1 89 181 GLY B C 1
ATOM 7242 O O . GLY B 1 181 ? 33.844 -34.969 7.887 1 89 181 GLY B O 1
ATOM 7243 N N . GLN B 1 182 ? 31.969 -34.875 8.953 1 93 182 GLN B N 1
ATOM 7244 C CA . GLN B 1 182 ? 31.375 -34 7.957 1 93 182 GLN B CA 1
ATOM 7245 C C . GLN B 1 182 ? 31.984 -32.594 8.008 1 93 182 GLN B C 1
ATOM 7247 O O . GLN B 1 182 ? 32.156 -32.031 9.086 1 93 182 GLN B O 1
ATOM 7252 N N . LYS B 1 183 ? 32.375 -32.125 6.879 1 94.56 183 LYS B N 1
ATOM 7253 C CA . LYS B 1 183 ? 32.844 -30.766 6.773 1 94.56 183 LYS B CA 1
ATOM 7254 C C . LYS B 1 183 ? 31.703 -29.766 6.875 1 94.56 183 LYS B C 1
ATOM 7256 O O . LYS B 1 183 ? 30.672 -29.922 6.207 1 94.56 183 LYS B O 1
ATOM 7261 N N . LEU B 1 184 ? 31.828 -28.844 7.762 1 96 184 LEU B N 1
ATOM 7262 C CA . LEU B 1 184 ? 30.875 -27.75 7.867 1 96 184 LEU B CA 1
ATOM 7263 C C . LEU B 1 184 ? 31.312 -26.562 7.016 1 96 184 LEU B C 1
ATOM 7265 O O . LEU B 1 184 ? 32.5 -26.328 6.828 1 96 184 LEU B O 1
ATOM 7269 N N . PHE B 1 185 ? 30.375 -25.844 6.543 1 96.25 185 PHE B N 1
ATOM 7270 C CA . PHE B 1 185 ? 30.672 -24.781 5.602 1 96.25 185 PHE B CA 1
ATOM 7271 C C . PHE B 1 185 ? 30.594 -23.422 6.281 1 96.25 185 PHE B C 1
ATOM 7273 O O . PHE B 1 185 ? 29.703 -23.172 7.098 1 96.25 185 PHE B O 1
ATOM 7280 N N . PRO B 1 186 ? 31.547 -22.547 6.008 1 96.06 186 PRO B N 1
ATOM 7281 C CA . PRO B 1 186 ? 31.359 -21.141 6.406 1 96.06 186 PRO B CA 1
ATOM 7282 C C . PRO B 1 186 ? 30.344 -20.406 5.527 1 96.06 186 PRO B C 1
ATOM 7284 O O . PRO B 1 186 ? 29.953 -20.922 4.477 1 96.06 186 PRO B O 1
ATOM 7287 N N . LEU B 1 187 ? 29.844 -19.297 5.949 1 95.75 187 LEU B N 1
ATOM 7288 C CA . LEU B 1 187 ? 28.984 -18.469 5.121 1 95.75 187 LEU B CA 1
ATOM 7289 C C . LEU B 1 187 ? 29.766 -17.875 3.953 1 95.75 187 LEU B C 1
ATOM 7291 O O . LEU B 1 187 ? 30.984 -17.719 4.023 1 95.75 187 LEU B O 1
ATOM 7295 N N . GLU B 1 188 ? 29.094 -17.578 2.945 1 92.69 188 GLU B N 1
ATOM 7296 C CA . GLU B 1 188 ? 29.75 -17.109 1.73 1 92.69 188 GLU B CA 1
ATOM 7297 C C . GLU B 1 188 ? 29.438 -15.648 1.453 1 92.69 188 GLU B C 1
ATOM 7299 O O . GLU B 1 188 ? 28.297 -15.203 1.653 1 92.69 188 GLU B O 1
ATOM 7304 N N . LYS B 1 189 ? 30.438 -14.953 0.97 1 90.94 189 LYS B N 1
ATOM 7305 C CA . LYS B 1 189 ? 30.219 -13.594 0.479 1 90.94 189 LYS B CA 1
ATOM 7306 C C . LYS B 1 189 ? 29.578 -13.602 -0.908 1 90.94 189 LYS B C 1
ATOM 7308 O O . LYS B 1 189 ? 29.922 -14.438 -1.748 1 90.94 189 LYS B O 1
ATOM 7313 N N . VAL B 1 190 ? 28.656 -12.766 -1.11 1 88.75 190 VAL B N 1
ATOM 7314 C CA . VAL B 1 190 ? 27.984 -12.758 -2.4 1 88.75 190 VAL B CA 1
ATOM 7315 C C . VAL B 1 190 ? 28.031 -11.352 -3.002 1 88.75 190 VAL B C 1
ATOM 7317 O O . VAL B 1 190 ? 28.203 -10.367 -2.281 1 88.75 190 VAL B O 1
ATOM 7320 N N . GLY B 1 191 ? 27.875 -11.273 -4.32 1 85.88 191 GLY B N 1
ATOM 7321 C CA . GLY B 1 191 ? 27.875 -9.992 -5.008 1 85.88 191 GLY B CA 1
ATOM 7322 C C . GLY B 1 191 ? 26.531 -9.281 -4.93 1 85.88 191 GLY B C 1
ATOM 7323 O O . GLY B 1 191 ? 25.562 -9.836 -4.422 1 85.88 191 GLY B O 1
ATOM 7324 N N . GLN B 1 192 ? 26.547 -8.117 -5.402 1 85.06 192 GLN B N 1
ATOM 7325 C CA . GLN B 1 192 ? 25.375 -7.242 -5.34 1 85.06 192 GLN B CA 1
ATOM 7326 C C . GLN B 1 192 ? 24.188 -7.859 -6.074 1 85.06 192 GLN B C 1
ATOM 7328 O O . GLN B 1 192 ? 23.078 -7.906 -5.535 1 85.06 192 GLN B O 1
ATOM 7333 N N . ASP B 1 193 ? 24.391 -8.289 -7.262 1 84.94 193 ASP B N 1
ATOM 7334 C CA . ASP B 1 193 ? 23.312 -8.805 -8.102 1 84.94 193 ASP B CA 1
ATOM 7335 C C . ASP B 1 193 ? 22.641 -10.016 -7.453 1 84.94 193 ASP B C 1
ATOM 7337 O O . ASP B 1 193 ? 21.406 -10.125 -7.441 1 84.94 193 ASP B O 1
ATOM 7341 N N . GLU B 1 194 ? 23.484 -10.836 -6.965 1 88.88 194 GLU B N 1
ATOM 7342 C CA . GLU B 1 194 ? 22.953 -12.039 -6.32 1 88.88 194 GLU B CA 1
ATOM 7343 C C . GLU B 1 194 ? 22.172 -11.688 -5.059 1 88.88 194 GLU B C 1
ATOM 7345 O O . GLU B 1 194 ? 21.109 -12.258 -4.801 1 88.88 194 GLU B O 1
ATOM 7350 N N . LEU B 1 195 ? 22.719 -10.812 -4.305 1 90.75 195 LEU B N 1
ATOM 7351 C CA . LEU B 1 195 ? 22.047 -10.398 -3.078 1 90.75 195 LEU B CA 1
ATOM 7352 C C . LEU B 1 195 ? 20.688 -9.766 -3.393 1 90.75 195 LEU B C 1
ATOM 7354 O O . LEU B 1 195 ? 19.703 -10.047 -2.719 1 90.75 195 LEU B O 1
ATOM 7358 N N . THR B 1 196 ? 20.656 -8.922 -4.383 1 89 196 THR B N 1
ATOM 7359 C CA . THR B 1 196 ? 19.406 -8.289 -4.812 1 89 196 THR B CA 1
ATOM 7360 C C . THR B 1 196 ? 18.375 -9.344 -5.219 1 89 196 THR B C 1
ATOM 7362 O O . THR B 1 196 ? 17.203 -9.25 -4.852 1 89 196 THR B O 1
ATOM 7365 N N . ARG B 1 197 ? 18.859 -10.312 -5.941 1 89.94 197 ARG B N 1
ATOM 7366 C CA . ARG B 1 197 ? 17.984 -11.391 -6.391 1 89.94 197 ARG B CA 1
ATOM 7367 C C . ARG B 1 197 ? 17.406 -12.156 -5.207 1 89.94 197 ARG B C 1
ATOM 7369 O O . ARG B 1 197 ? 16.234 -12.508 -5.203 1 89.94 197 ARG B O 1
ATOM 7376 N N . ARG B 1 198 ? 18.219 -12.414 -4.262 1 93.12 198 ARG B N 1
ATOM 7377 C CA . ARG B 1 198 ? 17.797 -13.148 -3.082 1 93.12 198 ARG B CA 1
ATOM 7378 C C . ARG B 1 198 ? 16.75 -12.367 -2.297 1 93.12 198 ARG B C 1
ATOM 7380 O O . ARG B 1 198 ? 15.742 -12.938 -1.858 1 93.12 198 ARG B O 1
ATOM 7387 N N . PHE B 1 199 ? 16.969 -11.07 -2.102 1 91.31 199 PHE B N 1
ATOM 7388 C CA . PHE B 1 199 ? 16 -10.242 -1.4 1 91.31 199 PHE B CA 1
ATOM 7389 C C . PHE B 1 199 ? 14.664 -10.234 -2.135 1 91.31 199 PHE B C 1
ATOM 7391 O O . PHE B 1 199 ? 13.609 -10.375 -1.517 1 91.31 199 PHE B O 1
ATOM 7398 N N . LYS B 1 200 ? 14.734 -10.086 -3.406 1 89.5 200 LYS B N 1
ATOM 7399 C CA . LYS B 1 200 ? 13.531 -10.023 -4.227 1 89.5 200 LYS B CA 1
ATOM 7400 C C . LYS B 1 200 ? 12.75 -11.328 -4.16 1 89.5 200 LYS B C 1
ATOM 7402 O O . LYS B 1 200 ? 11.531 -11.32 -3.984 1 89.5 200 LYS B O 1
ATOM 7407 N N . GLN B 1 201 ? 13.438 -12.422 -4.32 1 91.56 201 GLN B N 1
ATOM 7408 C CA . GLN B 1 201 ? 12.789 -13.727 -4.32 1 91.56 201 GLN B CA 1
ATOM 7409 C C . GLN B 1 201 ? 12.211 -14.055 -2.945 1 91.56 201 GLN B C 1
ATOM 7411 O O . GLN B 1 201 ? 11.141 -14.648 -2.842 1 91.56 201 GLN B O 1
ATOM 7416 N N . ALA B 1 202 ? 12.961 -13.695 -1.906 1 93.25 202 ALA B N 1
ATOM 7417 C CA . ALA B 1 202 ? 12.453 -13.898 -0.554 1 93.25 202 ALA B CA 1
ATOM 7418 C C . ALA B 1 202 ? 11.164 -13.117 -0.323 1 93.25 202 ALA B C 1
ATOM 7420 O O . ALA B 1 202 ? 10.203 -13.633 0.247 1 93.25 202 ALA B O 1
ATOM 7421 N N . HIS B 1 203 ? 11.172 -11.914 -0.767 1 90.5 203 HIS B N 1
ATOM 7422 C CA . HIS B 1 203 ? 9.977 -11.086 -0.633 1 90.5 203 HIS B CA 1
ATOM 7423 C C . HIS B 1 203 ? 8.805 -11.672 -1.413 1 90.5 203 HIS B C 1
ATOM 7425 O O . HIS B 1 203 ? 7.684 -11.719 -0.91 1 90.5 203 HIS B O 1
ATOM 7431 N N . GLN B 1 204 ? 9.07 -12.094 -2.623 1 87.12 204 GLN B N 1
ATOM 7432 C CA . GLN B 1 204 ? 8.031 -12.68 -3.459 1 87.12 204 GLN B CA 1
ATOM 7433 C C . GLN B 1 204 ? 7.449 -13.938 -2.814 1 87.12 204 GLN B C 1
ATOM 7435 O O . GLN B 1 204 ? 6.246 -14.188 -2.904 1 87.12 204 GLN B O 1
ATOM 7440 N N . ALA B 1 205 ? 8.32 -14.625 -2.283 1 90.12 205 ALA B N 1
ATOM 7441 C CA . ALA B 1 205 ? 7.863 -15.828 -1.599 1 90.12 205 ALA B CA 1
ATOM 7442 C C . ALA B 1 205 ? 6.926 -15.492 -0.444 1 90.12 205 ALA B C 1
ATOM 7444 O O . ALA B 1 205 ? 5.934 -16.188 -0.216 1 90.12 205 ALA B O 1
ATOM 7445 N N . LEU B 1 206 ? 7.238 -14.453 0.257 1 88.12 206 LEU B N 1
ATOM 7446 C CA . LEU B 1 206 ? 6.398 -14.016 1.367 1 88.12 206 LEU B CA 1
ATOM 7447 C C . LEU B 1 206 ? 5.086 -13.43 0.857 1 88.12 206 LEU B C 1
ATOM 7449 O O . LEU B 1 206 ? 4.031 -13.656 1.45 1 88.12 206 LEU B O 1
ATOM 7453 N N . TRP B 1 207 ? 5.211 -12.68 -0.184 1 80.25 207 TRP B N 1
ATOM 7454 C CA . TRP B 1 207 ? 4.023 -12.07 -0.773 1 80.25 207 TRP B CA 1
ATOM 7455 C C . TRP B 1 207 ? 3.041 -13.133 -1.244 1 80.25 207 TRP B C 1
ATOM 7457 O O . TRP B 1 207 ? 1.825 -12.961 -1.128 1 80.25 207 TRP B O 1
ATOM 7467 N N . GLY B 1 208 ? 3.5 -14.297 -1.772 1 72.75 208 GLY B N 1
ATOM 7468 C CA . GLY B 1 208 ? 2.721 -15.484 -2.096 1 72.75 208 GLY B CA 1
ATOM 7469 C C . GLY B 1 208 ? 1.588 -15.203 -3.064 1 72.75 208 GLY B C 1
ATOM 7470 O O . GLY B 1 208 ? 0.448 -15.617 -2.83 1 72.75 208 GLY B O 1
ATOM 7471 N N . GLY B 1 209 ? 1.803 -14.422 -4.086 1 67.94 209 GLY B N 1
ATOM 7472 C CA . GLY B 1 209 ? 0.764 -14.148 -5.066 1 67.94 209 GLY B CA 1
ATOM 7473 C C . GLY B 1 209 ? -0.378 -13.312 -4.512 1 67.94 209 GLY B C 1
ATOM 7474 O O . GLY B 1 209 ? -1.525 -13.469 -4.938 1 67.94 209 GLY B O 1
ATOM 7475 N N . GLY B 1 210 ? -0.164 -12.594 -3.492 1 69.81 210 GLY B N 1
ATOM 7476 C CA . GLY B 1 210 ? -1.172 -11.688 -2.969 1 69.81 210 GLY B CA 1
ATOM 7477 C C . GLY B 1 210 ? -1.759 -12.148 -1.646 1 69.81 210 GLY B C 1
ATOM 7478 O O . GLY B 1 210 ? -2.701 -11.539 -1.136 1 69.81 210 GLY B O 1
ATOM 7479 N N . GLU B 1 211 ? -1.254 -13.188 -1.094 1 74.81 211 GLU B N 1
ATOM 7480 C CA . GLU B 1 211 ? -1.734 -13.68 0.194 1 74.81 211 GLU B CA 1
ATOM 7481 C C . GLU B 1 211 ? -1.469 -12.672 1.305 1 74.81 211 GLU B C 1
ATOM 7483 O O . GLU B 1 211 ? -2.34 -12.406 2.137 1 74.81 211 GLU B O 1
ATOM 7488 N N . LEU B 1 212 ? -0.243 -12.102 1.293 1 76.25 212 LEU B N 1
ATOM 7489 C CA . LEU B 1 212 ? 0.103 -11.039 2.232 1 76.25 212 LEU B CA 1
ATOM 7490 C C . LEU B 1 212 ? 0.159 -9.688 1.53 1 76.25 212 LEU B C 1
ATOM 7492 O O . LEU B 1 212 ? 0.507 -9.609 0.35 1 76.25 212 LEU B O 1
ATOM 7496 N N . ASN B 1 213 ? -0.19 -8.695 2.369 1 75.94 213 ASN B N 1
ATOM 7497 C CA . ASN B 1 213 ? 0.048 -7.352 1.861 1 75.94 213 ASN B CA 1
ATOM 7498 C C . ASN B 1 213 ? 1.533 -7.098 1.621 1 75.94 213 ASN B C 1
ATOM 7500 O O . ASN B 1 213 ? 2.377 -7.527 2.41 1 75.94 213 ASN B O 1
ATOM 7504 N N . PRO B 1 214 ? 1.834 -6.484 0.504 1 76.31 214 PRO B N 1
ATOM 7505 C CA . PRO B 1 214 ? 3.24 -6.258 0.161 1 76.31 214 PRO B CA 1
ATOM 7506 C C . PRO B 1 214 ? 4.004 -5.516 1.255 1 76.31 214 PRO B C 1
ATOM 7508 O O . PRO B 1 214 ? 5.172 -5.816 1.514 1 76.31 214 PRO B O 1
ATOM 7511 N N . SER B 1 215 ? 3.391 -4.531 1.864 1 77.88 215 SER B N 1
ATOM 7512 C CA . SER B 1 215 ? 4.051 -3.773 2.922 1 77.88 215 SER B CA 1
ATOM 7513 C C . SER B 1 215 ? 4.363 -4.66 4.125 1 77.88 215 SER B C 1
ATOM 7515 O O . SER B 1 215 ? 5.43 -4.539 4.73 1 77.88 215 SER B O 1
ATOM 7517 N N . GLU B 1 216 ? 3.453 -5.48 4.43 1 81.38 216 GLU B N 1
ATOM 7518 C CA . GLU B 1 216 ? 3.672 -6.41 5.531 1 81.38 216 GLU B CA 1
ATOM 7519 C C . GLU B 1 216 ? 4.781 -7.406 5.203 1 81.38 216 GLU B C 1
ATOM 7521 O O . GLU B 1 216 ? 5.602 -7.738 6.059 1 81.38 216 GLU B O 1
ATOM 7526 N N . ALA B 1 217 ? 4.723 -7.949 3.965 1 85.56 217 ALA B N 1
ATOM 7527 C CA . ALA B 1 217 ? 5.77 -8.867 3.521 1 85.56 217 ALA B CA 1
ATOM 7528 C C . ALA B 1 217 ? 7.145 -8.219 3.635 1 85.56 217 ALA B C 1
ATOM 7530 O O . ALA B 1 217 ? 8.109 -8.867 4.062 1 85.56 217 ALA B O 1
ATOM 7531 N N . PHE B 1 218 ? 7.234 -6.988 3.344 1 85.56 218 PHE B N 1
ATOM 7532 C CA . PHE B 1 218 ? 8.492 -6.246 3.416 1 85.56 218 PHE B CA 1
ATOM 7533 C C . PHE B 1 218 ? 8.961 -6.121 4.859 1 85.56 218 PHE B C 1
ATOM 7535 O O . PHE B 1 218 ? 10.133 -6.348 5.156 1 85.56 218 PHE B O 1
ATOM 7542 N N . ASP B 1 219 ? 8.102 -5.73 5.707 1 86.19 219 ASP B N 1
ATOM 7543 C CA . ASP B 1 219 ? 8.438 -5.559 7.117 1 86.19 219 ASP B CA 1
ATOM 7544 C C . ASP B 1 219 ? 8.961 -6.863 7.719 1 86.19 219 ASP B C 1
ATOM 7546 O O . ASP B 1 219 ? 9.93 -6.855 8.484 1 86.19 219 ASP B O 1
ATOM 7550 N N . GLU B 1 220 ? 8.297 -7.906 7.395 1 91.44 220 GLU B N 1
ATOM 7551 C CA . GLU B 1 220 ? 8.695 -9.211 7.926 1 91.44 220 GLU B CA 1
ATOM 7552 C C . GLU B 1 220 ? 10.062 -9.625 7.398 1 91.44 220 GLU B C 1
ATOM 7554 O O . GLU B 1 220 ? 10.883 -10.172 8.141 1 91.44 220 GLU B O 1
ATOM 7559 N N . LEU B 1 221 ? 10.297 -9.414 6.133 1 93.06 221 LEU B N 1
ATOM 7560 C CA . LEU B 1 221 ? 11.609 -9.695 5.562 1 93.06 221 LEU B CA 1
ATOM 7561 C C . LEU B 1 221 ? 12.688 -8.875 6.254 1 93.06 221 LEU B C 1
ATOM 7563 O O . LEU B 1 221 ? 13.758 -9.398 6.57 1 93.06 221 LEU B O 1
ATOM 7567 N N . ASP B 1 222 ? 12.391 -7.617 6.484 1 90.88 222 ASP B N 1
ATOM 7568 C CA . ASP B 1 222 ? 13.328 -6.73 7.156 1 90.88 222 ASP B CA 1
ATOM 7569 C C . ASP B 1 222 ? 13.695 -7.262 8.539 1 90.88 222 ASP B C 1
ATOM 7571 O O . ASP B 1 222 ? 14.859 -7.207 8.945 1 90.88 222 ASP B O 1
ATOM 7575 N N . LYS B 1 223 ? 12.75 -7.688 9.242 1 93.25 223 LYS B N 1
ATOM 7576 C CA . LYS B 1 223 ? 12.984 -8.25 10.57 1 93.25 223 LYS B CA 1
ATOM 7577 C C . LYS B 1 223 ? 13.922 -9.453 10.492 1 93.25 223 LYS B C 1
ATOM 7579 O O . LYS B 1 223 ? 14.805 -9.617 11.336 1 93.25 223 LYS B O 1
ATOM 7584 N N . LEU B 1 224 ? 13.711 -10.273 9.484 1 96 224 LEU B N 1
ATOM 7585 C CA . LEU B 1 224 ? 14.531 -11.477 9.375 1 96 224 LEU B CA 1
ATOM 7586 C C . LEU B 1 224 ? 15.945 -11.125 8.938 1 96 224 LEU B C 1
ATOM 7588 O O . LEU B 1 224 ? 16.906 -11.766 9.367 1 96 224 LEU B O 1
ATOM 7592 N N . ILE B 1 225 ? 16.078 -10.164 8.047 1 93.25 225 ILE B N 1
ATOM 7593 C CA . ILE B 1 225 ? 17.422 -9.68 7.699 1 93.25 225 ILE B CA 1
ATOM 7594 C C . ILE B 1 225 ? 18.109 -9.156 8.953 1 93.25 225 ILE B C 1
ATOM 7596 O O . ILE B 1 225 ? 19.312 -9.398 9.156 1 93.25 225 ILE B O 1
ATOM 7600 N N . PHE B 1 226 ? 17.375 -8.469 9.773 1 92.38 226 PHE B N 1
ATOM 7601 C CA . PHE B 1 226 ? 17.875 -7.969 11.055 1 92.38 226 PHE B CA 1
ATOM 7602 C C . PHE B 1 226 ? 18.375 -9.117 11.93 1 92.38 226 PHE B C 1
ATOM 7604 O O . PHE B 1 226 ? 19.453 -9.031 12.508 1 92.38 226 PHE B O 1
ATOM 7611 N N . CYS B 1 227 ? 17.578 -10.164 12 1 95.62 227 CYS B N 1
ATOM 7612 C CA . CYS B 1 227 ? 17.969 -11.344 12.766 1 95.62 227 CYS B CA 1
ATOM 7613 C C . CYS B 1 227 ? 19.281 -11.914 12.25 1 95.62 227 CYS B C 1
ATOM 7615 O O . CYS B 1 227 ? 20.156 -12.281 13.039 1 95.62 227 CYS B O 1
ATOM 7617 N N . LYS B 1 228 ? 19.391 -11.984 10.977 1 96.25 228 LYS B N 1
ATOM 7618 C CA . LYS B 1 228 ? 20.609 -12.547 10.383 1 96.25 228 LYS B CA 1
ATOM 7619 C C . LYS B 1 228 ? 21.828 -11.703 10.734 1 96.25 228 LYS B C 1
ATOM 7621 O O . LYS B 1 228 ? 22.891 -12.242 11.062 1 96.25 228 LYS B O 1
ATOM 7626 N N . LEU B 1 229 ? 21.75 -10.469 10.625 1 90.94 229 LEU B N 1
ATOM 7627 C CA . LEU B 1 229 ? 22.844 -9.578 10.961 1 90.94 229 LEU B CA 1
ATOM 7628 C C . LEU B 1 229 ? 23.297 -9.781 12.398 1 90.94 229 LEU B C 1
ATOM 7630 O O . LEU B 1 229 ? 24.5 -9.867 12.672 1 90.94 229 LEU B O 1
ATOM 7634 N N . TRP B 1 230 ? 22.359 -9.914 13.258 1 91.62 230 TRP B N 1
ATOM 7635 C CA . TRP B 1 230 ? 22.703 -10.078 14.672 1 91.62 230 TRP B CA 1
ATOM 7636 C C . TRP B 1 230 ? 23.266 -11.469 14.93 1 91.62 230 TRP B C 1
ATOM 7638 O O . TRP B 1 230 ? 24.125 -11.648 15.805 1 91.62 230 TRP B O 1
ATOM 7648 N N . ASP B 1 231 ? 22.766 -12.406 14.195 1 96.69 231 ASP B N 1
ATOM 7649 C CA . ASP B 1 231 ? 23.359 -13.734 14.305 1 96.69 231 ASP B CA 1
ATOM 7650 C C . ASP B 1 231 ? 24.844 -13.711 13.93 1 96.69 231 ASP B C 1
ATOM 7652 O O . ASP B 1 231 ? 25.672 -14.266 14.648 1 96.69 231 ASP B O 1
ATOM 7656 N N . GLU B 1 232 ? 25.156 -13.055 12.883 1 94.56 232 GLU B N 1
ATOM 7657 C CA . GLU B 1 232 ? 26.516 -13.039 12.344 1 94.56 232 GLU B CA 1
ATOM 7658 C C . GLU B 1 232 ? 27.453 -12.227 13.242 1 94.56 232 GLU B C 1
ATOM 7660 O O . GLU B 1 232 ? 28.672 -12.43 13.211 1 94.56 232 GLU B O 1
ATOM 7665 N N . ARG B 1 233 ? 26.891 -11.383 14.055 1 88.62 233 ARG B N 1
ATOM 7666 C CA . ARG B 1 233 ? 27.688 -10.516 14.906 1 88.62 233 ARG B CA 1
ATOM 7667 C C . ARG B 1 233 ? 28.062 -11.219 16.203 1 88.62 233 ARG B C 1
ATOM 7669 O O . ARG B 1 233 ? 28.938 -10.766 16.938 1 88.62 233 ARG B O 1
ATOM 7676 N N . GLN B 1 234 ? 27.375 -12.305 16.453 1 91.81 234 GLN B N 1
ATOM 7677 C CA . GLN B 1 234 ? 27.672 -13.008 17.703 1 91.81 234 GLN B CA 1
ATOM 7678 C C . GLN B 1 234 ? 29.078 -13.594 17.688 1 91.81 234 GLN B C 1
ATOM 7680 O O . GLN B 1 234 ? 29.562 -14.039 16.656 1 91.81 234 GLN B O 1
ATOM 7685 N N . LEU B 1 235 ? 29.672 -13.57 18.859 1 92.56 235 LEU B N 1
ATOM 7686 C CA . LEU B 1 235 ? 30.984 -14.188 19 1 92.56 235 LEU B CA 1
ATOM 7687 C C . LEU B 1 235 ? 30.875 -15.711 18.969 1 92.56 235 LEU B C 1
ATOM 7689 O O . LEU B 1 235 ? 30.062 -16.297 19.672 1 92.56 235 LEU B O 1
ATOM 7693 N N . ARG B 1 236 ? 31.703 -16.266 18.094 1 94.56 236 ARG B N 1
ATOM 7694 C CA . ARG B 1 236 ? 31.688 -17.703 17.938 1 94.56 236 ARG B CA 1
ATOM 7695 C C . ARG B 1 236 ? 33.094 -18.25 17.766 1 94.56 236 ARG B C 1
ATOM 7697 O O . ARG B 1 236 ? 33.969 -17.578 17.234 1 94.56 236 ARG B O 1
ATOM 7704 N N . LYS B 1 237 ? 33.25 -19.438 18.25 1 94.25 237 LYS B N 1
ATOM 7705 C CA . LYS B 1 237 ? 34.469 -20.188 17.953 1 94.25 237 LYS B CA 1
ATOM 7706 C C . LYS B 1 237 ? 34.312 -20.969 16.641 1 94.25 237 LYS B C 1
ATOM 7708 O O . LYS B 1 237 ? 33.188 -21.297 16.234 1 94.25 237 LYS B O 1
ATOM 7713 N N . PRO B 1 238 ? 35.438 -21.188 16.031 1 93.44 238 PRO B N 1
ATOM 7714 C CA . PRO B 1 238 ? 35.344 -21.984 14.805 1 93.44 238 PRO B CA 1
ATOM 7715 C C . PRO B 1 238 ? 34.625 -23.297 15.016 1 93.44 238 PRO B C 1
ATOM 7717 O O . PRO B 1 238 ? 34.844 -23.984 16 1 93.44 238 PRO B O 1
ATOM 7720 N N . GLY B 1 239 ? 33.688 -23.562 14.172 1 94.38 239 GLY B N 1
ATOM 7721 C CA . GLY B 1 239 ? 32.938 -24.812 14.25 1 94.38 239 GLY B CA 1
ATOM 7722 C C . GLY B 1 239 ? 31.594 -24.656 14.922 1 94.38 239 GLY B C 1
ATOM 7723 O O . GLY B 1 239 ? 30.734 -25.531 14.82 1 94.38 239 GLY B O 1
ATOM 7724 N N . GLU B 1 240 ? 31.406 -23.516 15.57 1 96 240 GLU B N 1
ATOM 7725 C CA . GLU B 1 240 ? 30.109 -23.281 16.219 1 96 240 GLU B CA 1
ATOM 7726 C C . GLU B 1 240 ? 29.047 -22.891 15.188 1 96 240 GLU B C 1
ATOM 7728 O O . GLU B 1 240 ? 29.297 -22.078 14.297 1 96 240 GLU B O 1
ATOM 7733 N N . PRO B 1 241 ? 27.906 -23.453 15.281 1 96.94 241 PRO B N 1
ATOM 7734 C CA . PRO B 1 241 ? 26.875 -23.25 14.266 1 96.94 241 PRO B CA 1
ATOM 7735 C C . PRO B 1 241 ? 26.203 -21.891 14.367 1 96.94 241 PRO B C 1
ATOM 7737 O O . PRO B 1 241 ? 26.094 -21.328 15.461 1 96.94 241 PRO B O 1
ATOM 7740 N N . TYR B 1 242 ? 25.797 -21.344 13.281 1 97.81 242 TYR B N 1
ATOM 7741 C CA . TYR B 1 242 ? 24.938 -20.156 13.25 1 97.81 242 TYR B CA 1
ATOM 7742 C C . TYR B 1 242 ? 23.516 -20.516 13.625 1 97.81 242 TYR B C 1
ATOM 7744 O O . TYR B 1 242 ? 23.062 -21.641 13.367 1 97.81 242 TYR B O 1
ATOM 7752 N N . ASP B 1 243 ? 22.812 -19.625 14.195 1 97.69 243 ASP B N 1
ATOM 7753 C CA . ASP B 1 243 ? 21.422 -19.844 14.594 1 97.69 243 ASP B CA 1
ATOM 7754 C C . ASP B 1 243 ? 20.469 -19.578 13.438 1 97.69 243 ASP B C 1
ATOM 7756 O O . ASP B 1 243 ? 19.406 -20.203 13.344 1 97.69 243 ASP B O 1
ATOM 7760 N N . PHE B 1 244 ? 20.844 -18.656 12.547 1 98.19 244 PHE B N 1
ATOM 7761 C CA . PHE B 1 244 ? 20.031 -18.328 11.391 1 98.19 244 PHE B CA 1
ATOM 7762 C C . PHE B 1 244 ? 20.266 -19.312 10.25 1 98.19 244 PHE B C 1
ATOM 7764 O O . PHE B 1 244 ? 20.875 -18.953 9.234 1 98.19 244 PHE B O 1
ATOM 7771 N N . GLN B 1 245 ? 19.781 -20.453 10.406 1 97.81 245 GLN B N 1
ATOM 7772 C CA . GLN B 1 245 ? 19.859 -21.547 9.445 1 97.81 245 GLN B CA 1
ATOM 7773 C C . GLN B 1 245 ? 18.891 -22.672 9.812 1 97.81 245 GLN B C 1
ATOM 7775 O O . GLN B 1 245 ? 18.344 -22.688 10.922 1 97.81 245 GLN B O 1
ATOM 7780 N N . ILE B 1 246 ? 18.703 -23.625 8.914 1 94.81 246 ILE B N 1
ATOM 7781 C CA . ILE B 1 246 ? 17.828 -24.766 9.18 1 94.81 246 ILE B CA 1
ATOM 7782 C C . ILE B 1 246 ? 18.578 -25.828 9.977 1 94.81 246 ILE B C 1
ATOM 7784 O O . ILE B 1 246 ? 19.547 -26.406 9.484 1 94.81 246 ILE B O 1
ATOM 7788 N N . TRP B 1 247 ? 18.219 -26 11.266 1 94 247 TRP B N 1
ATOM 7789 C CA . TRP B 1 247 ? 18.656 -27.125 12.078 1 94 247 TRP B CA 1
ATOM 7790 C C . TRP B 1 247 ? 17.641 -28.266 12.039 1 94 247 TRP B C 1
ATOM 7792 O O . TRP B 1 247 ? 16.484 -28.094 12.422 1 94 247 TRP B O 1
ATOM 7802 N N . THR B 1 248 ? 18.094 -29.359 11.648 1 92 248 THR B N 1
ATOM 7803 C CA . THR B 1 248 ? 17.125 -30.438 11.438 1 92 248 THR B CA 1
ATOM 7804 C C . THR B 1 248 ? 16.859 -31.188 12.734 1 92 248 THR B C 1
ATOM 7806 O O . THR B 1 248 ? 17.797 -31.438 13.516 1 92 248 THR B O 1
ATOM 7809 N N . GLU B 1 249 ? 15.609 -31.469 12.922 1 87.56 249 GLU B N 1
ATOM 7810 C CA . GLU B 1 249 ? 15.102 -32.312 14 1 87.56 249 GLU B CA 1
ATOM 7811 C C . GLU B 1 249 ? 14.438 -33.562 13.453 1 87.56 249 GLU B C 1
ATOM 7813 O O . GLU B 1 249 ? 14.477 -33.812 12.25 1 87.56 249 GLU B O 1
ATOM 7818 N N . GLU B 1 250 ? 13.906 -34.312 14.336 1 79.38 250 GLU B N 1
ATOM 7819 C CA . GLU B 1 250 ? 13.281 -35.562 13.953 1 79.38 250 GLU B CA 1
ATOM 7820 C C . GLU B 1 250 ? 12.039 -35.312 13.102 1 79.38 250 GLU B C 1
ATOM 7822 O O . GLU B 1 250 ? 11.703 -36.125 12.227 1 79.38 250 GLU B O 1
ATOM 7827 N N . ASP B 1 251 ? 11.453 -34.25 13.391 1 84.38 251 ASP B N 1
ATOM 7828 C CA . ASP B 1 251 ? 10.219 -33.938 12.688 1 84.38 251 ASP B CA 1
ATOM 7829 C C . ASP B 1 251 ? 10.305 -32.562 12.031 1 84.38 251 ASP B C 1
ATOM 7831 O O . ASP B 1 251 ? 10.891 -31.625 12.602 1 84.38 251 ASP B O 1
ATOM 7835 N N . ASN B 1 252 ? 9.719 -32.531 10.789 1 86.25 252 ASN B N 1
ATOM 7836 C CA . ASN B 1 252 ? 9.758 -31.281 10.039 1 86.25 252 ASN B CA 1
ATOM 7837 C C . ASN B 1 252 ? 9.078 -30.141 10.805 1 86.25 252 ASN B C 1
ATOM 7839 O O . ASN B 1 252 ? 9.555 -29 10.781 1 86.25 252 ASN B O 1
ATOM 7843 N N . ASP B 1 253 ? 7.98 -30.438 11.398 1 88.88 253 ASP B N 1
ATOM 7844 C CA . ASP B 1 253 ? 7.254 -29.406 12.141 1 88.88 253 ASP B CA 1
ATOM 7845 C C . ASP B 1 253 ? 8.086 -28.891 13.312 1 88.88 253 ASP B C 1
ATOM 7847 O O . ASP B 1 253 ? 8.078 -27.703 13.609 1 88.88 253 ASP B O 1
ATOM 7851 N N . GLU B 1 254 ? 8.703 -29.828 13.953 1 91.38 254 GLU B N 1
ATOM 7852 C CA . GLU B 1 254 ? 9.578 -29.438 15.055 1 91.38 254 GLU B CA 1
ATOM 7853 C C . GLU B 1 254 ? 10.766 -28.609 14.555 1 91.38 254 GLU B C 1
ATOM 7855 O O . GLU B 1 254 ? 11.172 -27.641 15.203 1 91.38 254 GLU B O 1
ATOM 7860 N N . THR B 1 255 ? 11.312 -28.984 13.438 1 92.94 255 THR B N 1
ATOM 7861 C CA . THR B 1 255 ? 12.398 -28.234 12.805 1 92.94 255 THR B CA 1
ATOM 7862 C C . THR B 1 255 ? 12 -26.781 12.57 1 92.94 255 THR B C 1
ATOM 7864 O O . THR B 1 255 ? 12.75 -25.859 12.906 1 92.94 255 THR B O 1
ATOM 7867 N N . ASN B 1 256 ? 10.812 -26.625 12.062 1 94.25 256 ASN B N 1
ATOM 7868 C CA . ASN B 1 256 ? 10.312 -25.281 11.75 1 94.25 256 ASN B CA 1
ATOM 7869 C C . ASN B 1 256 ? 10.047 -24.469 13.016 1 94.25 256 ASN B C 1
ATOM 7871 O O . ASN B 1 256 ? 10.367 -23.281 13.086 1 94.25 256 ASN B O 1
ATOM 7875 N N . ARG B 1 257 ? 9.453 -25.109 13.93 1 94.19 257 ARG B N 1
ATOM 7876 C CA . ARG B 1 257 ? 9.125 -24.453 15.18 1 94.19 257 ARG B CA 1
ATOM 7877 C C . ARG B 1 257 ? 10.391 -23.984 15.898 1 94.19 257 ARG B C 1
ATOM 7879 O O . ARG B 1 257 ? 10.453 -22.844 16.375 1 94.19 257 ARG B O 1
ATOM 7886 N N . ARG B 1 258 ? 11.359 -24.828 15.977 1 95.56 258 ARG B N 1
ATOM 7887 C CA . ARG B 1 258 ? 12.609 -24.484 16.641 1 95.56 258 ARG B CA 1
ATOM 7888 C C . ARG B 1 258 ? 13.344 -23.375 15.906 1 95.56 258 ARG B C 1
ATOM 7890 O O . ARG B 1 258 ? 14.008 -22.547 16.531 1 95.56 258 ARG B O 1
ATOM 7897 N N . LEU B 1 259 ? 13.273 -23.453 14.625 1 96.69 259 LEU B N 1
ATOM 7898 C CA . LEU B 1 259 ? 13.867 -22.375 13.828 1 96.69 259 LEU B CA 1
ATOM 7899 C C . LEU B 1 259 ? 13.242 -21.031 14.188 1 96.69 259 LEU B C 1
ATOM 7901 O O . LEU B 1 259 ? 13.953 -20.062 14.422 1 96.69 259 LEU B O 1
ATOM 7905 N N . LEU B 1 260 ? 11.914 -20.984 14.188 1 97 260 LEU B N 1
ATOM 7906 C CA . LEU B 1 260 ? 11.211 -19.75 14.508 1 97 260 LEU B CA 1
ATOM 7907 C C . LEU B 1 260 ? 11.594 -19.25 15.898 1 97 260 LEU B C 1
ATOM 7909 O O . LEU B 1 260 ? 11.742 -18.047 16.109 1 97 260 LEU B O 1
ATOM 7913 N N . GLU B 1 261 ? 11.742 -20.156 16.812 1 96.88 261 GLU B N 1
ATOM 7914 C CA . GLU B 1 261 ? 12.141 -19.797 18.172 1 96.88 261 GLU B CA 1
ATOM 7915 C C . GLU B 1 261 ? 13.531 -19.156 18.188 1 96.88 261 GLU B C 1
ATOM 7917 O O . GLU B 1 261 ? 13.758 -18.172 18.906 1 96.88 261 GLU B O 1
ATOM 7922 N N . ARG B 1 262 ? 14.461 -19.703 17.453 1 97.25 262 ARG B N 1
ATOM 7923 C CA . ARG B 1 262 ? 15.797 -19.125 17.375 1 97.25 262 ARG B CA 1
ATOM 7924 C C . ARG B 1 262 ? 15.758 -17.734 16.75 1 97.25 262 ARG B C 1
ATOM 7926 O O . ARG B 1 262 ? 16.484 -16.828 17.188 1 97.25 262 ARG B O 1
ATOM 7933 N N . LEU B 1 263 ? 14.945 -17.594 15.75 1 97.75 263 LEU B N 1
ATOM 7934 C CA . LEU B 1 263 ? 14.805 -16.281 15.102 1 97.75 263 LEU B CA 1
ATOM 7935 C C . LEU B 1 263 ? 14.242 -15.258 16.078 1 97.75 263 LEU B C 1
ATOM 7937 O O . LEU B 1 263 ? 14.727 -14.125 16.125 1 97.75 263 LEU B O 1
ATOM 7941 N N . LYS B 1 264 ? 13.227 -15.656 16.797 1 96.5 264 LYS B N 1
ATOM 7942 C CA . LYS B 1 264 ? 12.648 -14.75 17.781 1 96.5 264 LYS B CA 1
ATOM 7943 C C . LYS B 1 264 ? 13.672 -14.367 18.844 1 96.5 264 LYS B C 1
ATOM 7945 O O . LYS B 1 264 ? 13.703 -13.219 19.297 1 96.5 264 LYS B O 1
ATOM 7950 N N . THR B 1 265 ? 14.5 -15.305 19.234 1 96.31 265 THR B N 1
ATOM 7951 C CA . THR B 1 265 ? 15.555 -15.023 20.188 1 96.31 265 THR B CA 1
ATOM 7952 C C . THR B 1 265 ? 16.547 -14.008 19.625 1 96.31 265 THR B C 1
ATOM 7954 O O . THR B 1 265 ? 16.922 -13.055 20.312 1 96.31 265 THR B O 1
ATOM 7957 N N . LEU B 1 266 ? 17 -14.211 18.422 1 96.25 266 LEU B N 1
ATOM 7958 C CA . LEU B 1 266 ? 17.891 -13.281 17.766 1 96.25 266 LEU B CA 1
ATOM 7959 C C . LEU B 1 266 ? 17.266 -11.891 17.656 1 96.25 266 LEU B C 1
ATOM 7961 O O . LEU B 1 266 ? 17.938 -10.883 17.859 1 96.25 266 LEU B O 1
ATOM 7965 N N . TYR B 1 267 ? 15.977 -11.906 17.328 1 95.06 267 TYR B N 1
ATOM 7966 C CA . TYR B 1 267 ? 15.219 -10.664 17.203 1 95.06 267 TYR B CA 1
ATOM 7967 C C . TYR B 1 267 ? 15.219 -9.891 18.516 1 95.06 267 TYR B C 1
ATOM 7969 O O . TYR B 1 267 ? 15.414 -8.68 18.531 1 95.06 267 TYR B O 1
ATOM 7977 N N . GLU B 1 268 ? 15.016 -10.594 19.562 1 93.69 268 GLU B N 1
ATOM 7978 C CA . GLU B 1 268 ? 14.977 -9.969 20.875 1 93.69 268 GLU B CA 1
ATOM 7979 C C . GLU B 1 268 ? 16.344 -9.422 21.266 1 93.69 268 GLU B C 1
ATOM 7981 O O . GLU B 1 268 ? 16.438 -8.375 21.906 1 93.69 268 GLU B O 1
ATOM 7986 N N . ILE B 1 269 ? 17.359 -10.109 20.953 1 91.12 269 ILE B N 1
ATOM 7987 C CA . ILE B 1 269 ? 18.719 -9.633 21.203 1 91.12 269 ILE B CA 1
ATOM 7988 C C . ILE B 1 269 ? 18.938 -8.312 20.469 1 91.12 269 ILE B C 1
ATOM 7990 O O . ILE B 1 269 ? 19.438 -7.344 21.047 1 91.12 269 ILE B O 1
ATOM 7994 N N . GLY B 1 270 ? 18.578 -8.32 19.203 1 88.25 270 GLY B N 1
ATOM 7995 C CA . GLY B 1 270 ? 18.734 -7.105 18.406 1 88.25 270 GLY B CA 1
ATOM 7996 C C . GLY B 1 270 ? 17.906 -5.945 18.938 1 88.25 270 GLY B C 1
ATOM 7997 O O . GLY B 1 270 ? 18.391 -4.809 18.984 1 88.25 270 GLY B O 1
ATOM 7998 N N . ARG B 1 271 ? 16.672 -6.242 19.328 1 87.38 271 ARG B N 1
ATOM 7999 C CA . ARG B 1 271 ? 15.766 -5.207 19.828 1 87.38 271 ARG B CA 1
ATOM 8000 C C . ARG B 1 271 ? 16.297 -4.582 21.109 1 87.38 271 ARG B C 1
ATOM 8002 O O . ARG B 1 271 ? 16.062 -3.398 21.375 1 87.38 271 ARG B O 1
ATOM 8009 N N . LYS B 1 272 ? 16.906 -5.344 21.922 1 85.12 272 LYS B N 1
ATOM 8010 C CA . LYS B 1 272 ? 17.5 -4.832 23.156 1 85.12 272 LYS B CA 1
ATOM 8011 C C . LYS B 1 272 ? 18.656 -3.883 22.859 1 85.12 272 LYS B C 1
ATOM 8013 O O . LYS B 1 272 ? 18.828 -2.877 23.547 1 85.12 272 LYS B O 1
ATOM 8018 N N . GLU B 1 273 ? 19.406 -4.156 21.859 1 79.88 273 GLU B N 1
ATOM 8019 C CA . GLU B 1 273 ? 20.562 -3.344 21.484 1 79.88 273 GLU B CA 1
ATOM 8020 C C . GLU B 1 273 ? 20.141 -2.111 20.688 1 79.88 273 GLU B C 1
ATOM 8022 O O . GLU B 1 273 ? 20.734 -1.043 20.828 1 79.88 273 GLU B O 1
ATOM 8027 N N . ASP B 1 274 ? 19.156 -2.314 19.938 1 77.19 274 ASP B N 1
ATOM 8028 C CA . ASP B 1 274 ? 18.641 -1.239 19.078 1 77.19 274 ASP B CA 1
ATOM 8029 C C . ASP B 1 274 ? 17.141 -1.066 19.266 1 77.19 274 ASP B C 1
ATOM 8031 O O . ASP B 1 274 ? 16.359 -1.358 18.359 1 77.19 274 ASP B O 1
ATOM 8035 N N . LYS B 1 275 ? 16.719 -0.488 20.297 1 70.25 275 LYS B N 1
ATOM 8036 C CA . LYS B 1 275 ? 15.328 -0.458 20.75 1 70.25 275 LYS B CA 1
ATOM 8037 C C . LYS B 1 275 ? 14.445 0.329 19.797 1 70.25 275 LYS B C 1
ATOM 8039 O O . LYS B 1 275 ? 13.234 0.121 19.734 1 70.25 275 LYS B O 1
ATOM 8044 N N . GLU B 1 276 ? 15.078 1.165 18.969 1 69.25 276 GLU B N 1
ATOM 8045 C CA . GLU B 1 276 ? 14.25 2.084 18.188 1 69.25 276 GLU B CA 1
ATOM 8046 C C . GLU B 1 276 ? 14.039 1.563 16.766 1 69.25 276 GLU B C 1
ATOM 8048 O O . GLU B 1 276 ? 13.312 2.176 15.977 1 69.25 276 GLU B O 1
ATOM 8053 N N . VAL B 1 277 ? 14.578 0.414 16.453 1 78.31 277 VAL B N 1
ATOM 8054 C CA . VAL B 1 277 ? 14.469 -0.051 15.078 1 78.31 277 VAL B CA 1
ATOM 8055 C C . VAL B 1 277 ? 13.125 -0.745 14.867 1 78.31 277 VAL B C 1
ATOM 8057 O O . VAL B 1 277 ? 12.359 -0.368 13.977 1 78.31 277 VAL B O 1
ATOM 8060 N N . PHE B 1 278 ? 12.828 -1.79 15.656 1 79.19 278 PHE B N 1
ATOM 8061 C CA . PHE B 1 278 ? 11.57 -2.512 15.523 1 79.19 278 PHE B CA 1
ATOM 8062 C C . PHE B 1 278 ? 10.805 -2.521 16.844 1 79.19 278 PHE B C 1
ATOM 8064 O O . PHE B 1 278 ? 11.383 -2.785 17.891 1 79.19 278 PHE B O 1
ATOM 8071 N N . LYS B 1 279 ? 9.555 -2.246 16.688 1 72.62 279 LYS B N 1
ATOM 8072 C CA . LYS B 1 279 ? 8.695 -2.23 17.875 1 72.62 279 LYS B CA 1
ATOM 8073 C C . LYS B 1 279 ? 7.75 -3.424 17.891 1 72.62 279 LYS B C 1
ATOM 8075 O O . LYS B 1 279 ? 7.301 -3.861 18.953 1 72.62 279 LYS B O 1
ATOM 8080 N N . ASP B 1 280 ? 7.469 -3.975 16.734 1 77.69 280 ASP B N 1
ATOM 8081 C CA . ASP B 1 280 ? 6.5 -5.062 16.609 1 77.69 280 ASP B CA 1
ATOM 8082 C C . ASP B 1 280 ? 7.203 -6.418 16.562 1 77.69 280 ASP B C 1
ATOM 8084 O O . ASP B 1 280 ? 8.359 -6.512 16.156 1 77.69 280 ASP B O 1
ATOM 8088 N N . ASP B 1 281 ? 6.504 -7.453 16.953 1 86.38 281 ASP B N 1
ATOM 8089 C CA . ASP B 1 281 ? 7.043 -8.812 16.953 1 86.38 281 ASP B CA 1
ATOM 8090 C C . ASP B 1 281 ? 7.027 -9.398 15.539 1 86.38 281 ASP B C 1
ATOM 8092 O O . ASP B 1 281 ? 6.422 -8.828 14.633 1 86.38 281 ASP B O 1
ATOM 8096 N N . ILE B 1 282 ? 7.793 -10.508 15.391 1 90.25 282 ILE B N 1
ATOM 8097 C CA . ILE B 1 282 ? 7.727 -11.273 14.148 1 90.25 282 ILE B CA 1
ATOM 8098 C C . ILE B 1 282 ? 6.344 -11.906 14.008 1 90.25 282 ILE B C 1
ATOM 8100 O O . ILE B 1 282 ? 5.887 -12.617 14.906 1 90.25 282 ILE B O 1
ATOM 8104 N N . ARG B 1 283 ? 5.723 -11.711 12.906 1 84.69 283 ARG B N 1
ATOM 8105 C CA . ARG B 1 283 ? 4.348 -12.164 12.711 1 84.69 283 ARG B CA 1
ATOM 8106 C C . ARG B 1 283 ? 4.309 -13.422 11.852 1 84.69 283 ARG B C 1
ATOM 8108 O O . ARG B 1 283 ? 3.285 -14.109 11.789 1 84.69 283 ARG B O 1
ATOM 8115 N N . LEU B 1 284 ? 5.355 -13.742 11.195 1 88.69 284 LEU B N 1
ATOM 8116 C CA . LEU B 1 284 ? 5.398 -14.891 10.297 1 88.69 284 LEU B CA 1
ATOM 8117 C C . LEU B 1 284 ? 5.207 -16.188 11.078 1 88.69 284 LEU B C 1
ATOM 8119 O O . LEU B 1 284 ? 5.688 -16.328 12.203 1 88.69 284 LEU B O 1
ATOM 8123 N N . ASN B 1 285 ? 4.527 -17.125 10.461 1 88.31 285 ASN B N 1
ATOM 8124 C CA . ASN B 1 285 ? 4.535 -18.469 11.016 1 88.31 285 ASN B CA 1
ATOM 8125 C C . ASN B 1 285 ? 5.836 -19.203 10.688 1 88.31 285 ASN B C 1
ATOM 8127 O O . ASN B 1 285 ? 6.68 -18.672 9.961 1 88.31 285 ASN B O 1
ATOM 8131 N N . ALA B 1 286 ? 5.98 -20.359 11.227 1 92.88 286 ALA B N 1
ATOM 8132 C CA . ALA B 1 286 ? 7.238 -21.094 11.148 1 92.88 286 ALA B CA 1
ATOM 8133 C C . ALA B 1 286 ? 7.57 -21.484 9.711 1 92.88 286 ALA B C 1
ATOM 8135 O O . ALA B 1 286 ? 8.734 -21.406 9.297 1 92.88 286 ALA B O 1
ATOM 8136 N N . THR B 1 287 ? 6.629 -21.828 8.93 1 90.75 287 THR B N 1
ATOM 8137 C CA . THR B 1 287 ? 6.84 -22.281 7.559 1 90.75 287 THR B CA 1
ATOM 8138 C C . THR B 1 287 ? 7.316 -21.125 6.672 1 90.75 287 THR B C 1
ATOM 8140 O O . THR B 1 287 ? 8.242 -21.297 5.871 1 90.75 287 THR B O 1
ATOM 8143 N N . LYS B 1 288 ? 6.695 -20 6.801 1 90.75 288 LYS B N 1
ATOM 8144 C CA . LYS B 1 288 ? 7.09 -18.828 6.023 1 90.75 288 LYS B CA 1
ATOM 8145 C C . LYS B 1 288 ? 8.477 -18.344 6.426 1 90.75 288 LYS B C 1
ATOM 8147 O O . LYS B 1 288 ? 9.258 -17.906 5.578 1 90.75 288 LYS B O 1
ATOM 8152 N N . ALA B 1 289 ? 8.734 -18.391 7.73 1 95.12 289 ALA B N 1
ATOM 8153 C CA . ALA B 1 289 ? 10.062 -18.016 8.203 1 95.12 289 ALA B CA 1
ATOM 8154 C C . ALA B 1 289 ? 11.133 -18.906 7.59 1 95.12 289 ALA B C 1
ATOM 8156 O O . ALA B 1 289 ? 12.188 -18.422 7.168 1 95.12 289 ALA B O 1
ATOM 8157 N N . ARG B 1 290 ? 10.875 -20.203 7.547 1 95.12 290 ARG B N 1
ATOM 8158 C CA . ARG B 1 290 ? 11.805 -21.156 6.961 1 95.12 290 ARG B CA 1
ATOM 8159 C C . ARG B 1 290 ? 12.094 -20.812 5.504 1 95.12 290 ARG B C 1
ATOM 8161 O O . ARG B 1 290 ? 13.234 -20.922 5.051 1 95.12 290 ARG B O 1
ATOM 8168 N N . THR B 1 291 ? 11.055 -20.438 4.824 1 93.81 291 THR B N 1
ATOM 8169 C CA . THR B 1 291 ? 11.203 -20.109 3.412 1 93.81 291 THR B CA 1
ATOM 8170 C C . THR B 1 291 ? 12.203 -18.969 3.232 1 93.81 291 THR B C 1
ATOM 8172 O O . THR B 1 291 ? 13.094 -19.047 2.389 1 93.81 291 THR B O 1
ATOM 8175 N N . VAL B 1 292 ? 12.086 -17.922 4.008 1 95.31 292 VAL B N 1
ATOM 8176 C CA . VAL B 1 292 ? 12.984 -16.781 3.904 1 95.31 292 VAL B CA 1
ATOM 8177 C C . VAL B 1 292 ? 14.406 -17.188 4.281 1 95.31 292 VAL B C 1
ATOM 8179 O O . VAL B 1 292 ? 15.367 -16.812 3.607 1 95.31 292 VAL B O 1
ATOM 8182 N N . VAL B 1 293 ? 14.508 -17.953 5.348 1 97.06 293 VAL B N 1
ATOM 8183 C CA . VAL B 1 293 ? 15.82 -18.406 5.809 1 97.06 293 VAL B CA 1
ATOM 8184 C C . VAL B 1 293 ? 16.5 -19.203 4.703 1 97.06 293 VAL B C 1
ATOM 8186 O O . VAL B 1 293 ? 17.719 -19.109 4.531 1 97.06 293 VAL B O 1
ATOM 8189 N N . GLY B 1 294 ? 15.766 -19.906 3.965 1 96 294 GLY B N 1
ATOM 8190 C CA . GLY B 1 294 ? 16.312 -20.703 2.871 1 96 294 GLY B CA 1
ATOM 8191 C C . GLY B 1 294 ? 17.016 -19.859 1.824 1 96 294 GLY B C 1
ATOM 8192 O O . GLY B 1 294 ? 17.938 -20.344 1.158 1 96 294 GLY B O 1
ATOM 8193 N N . TYR B 1 295 ? 16.625 -18.641 1.697 1 96.06 295 TYR B N 1
ATOM 8194 C CA . TYR B 1 295 ? 17.219 -17.75 0.702 1 96.06 295 TYR B CA 1
ATOM 8195 C C . TYR B 1 295 ? 18.453 -17.062 1.259 1 96.06 295 TYR B C 1
ATOM 8197 O O . TYR B 1 295 ? 19.281 -16.531 0.501 1 96.06 295 TYR B O 1
ATOM 8205 N N . LEU B 1 296 ? 18.609 -17.094 2.617 1 96.75 296 LEU B N 1
ATOM 8206 C CA . LEU B 1 296 ? 19.594 -16.172 3.178 1 96.75 296 LEU B CA 1
ATOM 8207 C C . LEU B 1 296 ? 20.594 -16.922 4.051 1 96.75 296 LEU B C 1
ATOM 8209 O O . LEU B 1 296 ? 21.641 -16.359 4.406 1 96.75 296 LEU B O 1
ATOM 8213 N N . GLU B 1 297 ? 20.375 -18.172 4.426 1 97.19 297 GLU B N 1
ATOM 8214 C CA . GLU B 1 297 ? 21.141 -18.844 5.477 1 97.19 297 GLU B CA 1
ATOM 8215 C C . GLU B 1 297 ? 22.594 -19.031 5.062 1 97.19 297 GLU B C 1
ATOM 8217 O O . GLU B 1 297 ? 23.484 -19.078 5.914 1 97.19 297 GLU B O 1
ATOM 8222 N N . ASP B 1 298 ? 22.906 -19.125 3.762 1 96.25 298 ASP B N 1
ATOM 8223 C CA . ASP B 1 298 ? 24.25 -19.5 3.328 1 96.25 298 ASP B CA 1
ATOM 8224 C C . ASP B 1 298 ? 25.094 -18.25 3.053 1 96.25 298 ASP B C 1
ATOM 8226 O O . ASP B 1 298 ? 26.297 -18.359 2.793 1 96.25 298 ASP B O 1
ATOM 8230 N N . ILE B 1 299 ? 24.516 -17.109 3.154 1 94.62 299 ILE B N 1
ATOM 8231 C CA . ILE B 1 299 ? 25.266 -15.914 2.77 1 94.62 299 ILE B CA 1
ATOM 8232 C C . ILE B 1 299 ? 25.797 -15.211 4.02 1 94.62 299 ILE B C 1
ATOM 8234 O O . ILE B 1 299 ? 25.203 -15.312 5.094 1 94.62 299 ILE B O 1
ATOM 8238 N N . ASN B 1 300 ? 26.922 -14.609 3.828 1 93.75 300 ASN B N 1
ATOM 8239 C CA . ASN B 1 300 ? 27.5 -13.734 4.844 1 93.75 300 ASN B CA 1
ATOM 8240 C C . ASN B 1 300 ? 27.203 -12.266 4.555 1 93.75 300 ASN B C 1
ATOM 8242 O O . ASN B 1 300 ? 27.906 -11.625 3.777 1 93.75 300 ASN B O 1
ATOM 8246 N N . LEU B 1 301 ? 26.266 -11.766 5.18 1 89 301 LEU B N 1
ATOM 8247 C CA . LEU B 1 301 ? 25.859 -10.391 4.93 1 89 301 LEU B CA 1
ATOM 8248 C C . LEU B 1 301 ? 26.859 -9.406 5.52 1 89 301 LEU B C 1
ATOM 8250 O O . LEU B 1 301 ? 27.156 -8.375 4.914 1 89 301 LEU B O 1
ATOM 8254 N N . SER B 1 302 ? 27.391 -9.734 6.637 1 82.38 302 SER B N 1
ATOM 8255 C CA . SER B 1 302 ? 28.281 -8.852 7.371 1 82.38 302 SER B CA 1
ATOM 8256 C C . SER B 1 302 ? 29.609 -8.656 6.625 1 82.38 302 SER B C 1
ATOM 8258 O O . SER B 1 302 ? 30.156 -7.551 6.605 1 82.38 302 SER B O 1
ATOM 8260 N N . GLU B 1 303 ? 30.016 -9.695 5.988 1 79.69 303 GLU B N 1
ATOM 8261 C CA . GLU B 1 303 ? 31.328 -9.641 5.355 1 79.69 303 GLU B CA 1
ATOM 8262 C C . GLU B 1 303 ? 31.219 -9.289 3.877 1 79.69 303 GLU B C 1
ATOM 8264 O O . GLU B 1 303 ? 32.219 -9.039 3.215 1 79.69 303 GLU B O 1
ATOM 8269 N N . THR B 1 304 ? 30.078 -9.359 3.41 1 81.25 304 THR B N 1
ATOM 8270 C CA . THR B 1 304 ? 29.875 -8.891 2.045 1 81.25 304 THR B CA 1
ATOM 8271 C C . THR B 1 304 ? 30.25 -7.414 1.92 1 81.25 304 THR B C 1
ATOM 8273 O O . THR B 1 304 ? 30.094 -6.645 2.865 1 81.25 304 THR B O 1
ATOM 8276 N N . ASP B 1 305 ? 30.797 -7.129 0.748 1 77.56 305 ASP B N 1
ATOM 8277 C CA . ASP B 1 305 ? 31.266 -5.762 0.521 1 77.56 305 ASP B CA 1
ATOM 8278 C C . ASP B 1 305 ? 30.141 -4.754 0.767 1 77.56 305 ASP B C 1
ATOM 8280 O O . ASP B 1 305 ? 29 -4.996 0.408 1 77.56 305 ASP B O 1
ATOM 8284 N N . LEU B 1 306 ? 30.547 -3.74 1.416 1 67.5 306 LEU B N 1
ATOM 8285 C CA . LEU B 1 306 ? 29.609 -2.725 1.877 1 67.5 306 LEU B CA 1
ATOM 8286 C C . LEU B 1 306 ? 28.812 -2.148 0.709 1 67.5 306 LEU B C 1
ATOM 8288 O O . LEU B 1 306 ? 27.594 -1.964 0.809 1 67.5 306 LEU B O 1
ATOM 8292 N N . ASP B 1 307 ? 29.484 -1.921 -0.292 1 69.62 307 ASP B N 1
ATOM 8293 C CA . ASP B 1 307 ? 28.844 -1.326 -1.457 1 69.62 307 ASP B CA 1
ATOM 8294 C C . ASP B 1 307 ? 27.812 -2.279 -2.061 1 69.62 307 ASP B C 1
ATOM 8296 O O . ASP B 1 307 ? 26.719 -1.859 -2.441 1 69.62 307 ASP B O 1
ATOM 8300 N N . SER B 1 308 ? 28.219 -3.494 -1.989 1 76.88 308 SER B N 1
ATOM 8301 C CA . SER B 1 308 ? 27.328 -4.496 -2.57 1 76.88 308 SER B CA 1
ATOM 8302 C C . SER B 1 308 ? 26.062 -4.648 -1.749 1 76.88 308 SER B C 1
ATOM 8304 O O . SER B 1 308 ? 24.953 -4.629 -2.297 1 76.88 308 SER B O 1
ATOM 8306 N N . LYS B 1 309 ? 26.188 -4.797 -0.492 1 79.75 309 LYS B N 1
ATOM 8307 C CA . LYS B 1 309 ? 25 -5.039 0.325 1 79.75 309 LYS B CA 1
ATOM 8308 C C . LYS B 1 309 ? 24.125 -3.799 0.391 1 79.75 309 LYS B C 1
ATOM 8310 O O . LYS B 1 309 ? 22.891 -3.898 0.32 1 79.75 309 LYS B O 1
ATOM 8315 N N . GLY B 1 310 ? 24.781 -2.699 0.493 1 76.12 310 GLY B N 1
ATOM 8316 C CA . GLY B 1 310 ? 24.016 -1.463 0.511 1 76.12 310 GLY B CA 1
ATOM 8317 C C . GLY B 1 310 ? 23.219 -1.236 -0.759 1 76.12 310 GLY B C 1
ATOM 8318 O O . GLY B 1 310 ? 22.016 -0.942 -0.702 1 76.12 310 GLY B O 1
ATOM 8319 N N . ARG B 1 311 ? 23.859 -1.472 -1.796 1 76.56 311 ARG B N 1
ATOM 8320 C CA . ARG B 1 311 ? 23.219 -1.264 -3.09 1 76.56 311 ARG B CA 1
ATOM 8321 C C . ARG B 1 311 ? 22.078 -2.266 -3.305 1 76.56 311 ARG B C 1
ATOM 8323 O O . ARG B 1 311 ? 21.031 -1.92 -3.859 1 76.56 311 ARG B O 1
ATOM 8330 N N . ALA B 1 312 ? 22.375 -3.438 -2.947 1 81.94 312 ALA B N 1
ATOM 8331 C CA . ALA B 1 312 ? 21.344 -4.465 -3.092 1 81.94 312 ALA B CA 1
ATOM 8332 C C . ALA B 1 312 ? 20.094 -4.102 -2.299 1 81.94 312 ALA B C 1
ATOM 8334 O O . ALA B 1 312 ? 18.984 -4.195 -2.811 1 81.94 312 ALA B O 1
ATOM 8335 N N . PHE B 1 313 ? 20.297 -3.684 -1.105 1 80.12 313 PHE B N 1
ATOM 8336 C CA . PHE B 1 313 ? 19.172 -3.352 -0.248 1 80.12 313 PHE B CA 1
ATOM 8337 C C . PHE B 1 313 ? 18.438 -2.125 -0.775 1 80.12 313 PHE B C 1
ATOM 8339 O O . PHE B 1 313 ? 17.203 -2.09 -0.783 1 80.12 313 PHE B O 1
ATOM 8346 N N . GLU B 1 314 ? 19.188 -1.193 -1.223 1 75.69 314 GLU B N 1
ATOM 8347 C CA . GLU B 1 314 ? 18.594 0.015 -1.782 1 75.69 314 GLU B CA 1
ATOM 8348 C C . GLU B 1 314 ? 17.719 -0.309 -2.998 1 75.69 314 GLU B C 1
ATOM 8350 O O . GLU B 1 314 ? 16.625 0.241 -3.154 1 75.69 314 GLU B O 1
ATOM 8355 N N . THR B 1 315 ? 18.281 -1.085 -3.793 1 74.5 315 THR B N 1
ATOM 8356 C CA . THR B 1 315 ? 17.562 -1.472 -5 1 74.5 315 THR B CA 1
ATOM 8357 C C . THR B 1 315 ? 16.266 -2.189 -4.652 1 74.5 315 THR B C 1
ATOM 8359 O O . THR B 1 315 ? 15.219 -1.913 -5.242 1 74.5 315 THR B O 1
ATOM 8362 N N . PHE B 1 316 ? 16.344 -3.018 -3.764 1 77.19 316 PHE B N 1
ATOM 8363 C CA . PHE B 1 316 ? 15.18 -3.773 -3.33 1 77.19 316 PHE B CA 1
ATOM 8364 C C . PHE B 1 316 ? 14.125 -2.848 -2.729 1 77.19 316 PHE B C 1
ATOM 8366 O O . PHE B 1 316 ? 12.953 -2.922 -3.086 1 77.19 316 PHE B O 1
ATOM 8373 N N . MET B 1 317 ? 14.609 -2.014 -1.887 1 75.94 317 MET B N 1
ATOM 8374 C CA . MET B 1 317 ? 13.695 -1.085 -1.223 1 75.94 317 MET B CA 1
ATOM 8375 C C . MET B 1 317 ? 13.062 -0.133 -2.23 1 75.94 317 MET B C 1
ATOM 8377 O O . MET B 1 317 ? 11.867 0.175 -2.135 1 75.94 317 MET B O 1
ATOM 8381 N N . GLY B 1 318 ? 13.875 0.378 -3.104 1 69.62 318 GLY B N 1
ATOM 8382 C CA . GLY B 1 318 ? 13.406 1.307 -4.117 1 69.62 318 GLY B CA 1
ATOM 8383 C C . GLY B 1 318 ? 12.281 0.742 -4.965 1 69.62 318 GLY B C 1
ATOM 8384 O O . GLY B 1 318 ? 11.32 1.447 -5.281 1 69.62 318 GLY B O 1
ATOM 8385 N N . SER B 1 319 ? 12.367 -0.469 -5.258 1 67.31 319 SER B N 1
ATOM 8386 C CA . SER B 1 319 ? 11.359 -1.104 -6.102 1 67.31 319 SER B CA 1
ATOM 8387 C C . SER B 1 319 ? 10.039 -1.258 -5.363 1 67.31 319 SER B C 1
ATOM 8389 O O . SER B 1 319 ? 8.969 -1.288 -5.984 1 67.31 319 SER B O 1
ATOM 8391 N N . PHE B 1 320 ? 10.078 -1.294 -4.09 1 66.5 320 PHE B N 1
ATOM 8392 C CA . PHE B 1 320 ? 8.883 -1.523 -3.281 1 66.5 320 PHE B CA 1
ATOM 8393 C C . PHE B 1 320 ? 8.18 -0.208 -2.973 1 66.5 320 PHE B C 1
ATOM 8395 O O . PHE B 1 320 ? 6.953 -0.116 -3.074 1 66.5 320 PHE B O 1
ATOM 8402 N N . PHE B 1 321 ? 8.953 0.694 -2.549 1 61.72 321 PHE B N 1
ATOM 8403 C CA . PHE B 1 321 ? 8.336 1.93 -2.074 1 61.72 321 PHE B CA 1
ATOM 8404 C C . PHE B 1 321 ? 8.047 2.871 -3.238 1 61.72 321 PHE B C 1
ATOM 8406 O O . PHE B 1 321 ? 7.371 3.887 -3.068 1 61.72 321 PHE B O 1
ATOM 8413 N N . ARG B 1 322 ? 8.438 2.531 -4.5 1 55.47 322 ARG B N 1
ATOM 8414 C CA . ARG B 1 322 ? 8.102 3.377 -5.641 1 55.47 322 ARG B CA 1
ATOM 8415 C C . ARG B 1 322 ? 6.609 3.297 -5.961 1 55.47 322 ARG B C 1
ATOM 8417 O O . ARG B 1 322 ? 6.027 2.213 -5.953 1 55.47 322 ARG B O 1
ATOM 8424 N N . GLY B 1 323 ? 5.875 4.453 -6.008 1 51.47 323 GLY B N 1
ATOM 8425 C CA . GLY B 1 323 ? 4.516 4.555 -6.508 1 51.47 323 GLY B CA 1
ATOM 8426 C C . GLY B 1 323 ? 3.467 4.438 -5.418 1 51.47 323 GLY B C 1
ATOM 8427 O O . GLY B 1 323 ? 2.559 5.27 -5.332 1 51.47 323 GLY B O 1
ATOM 8428 N N . ASP B 1 324 ? 3.662 3.289 -4.602 1 49.88 324 ASP B N 1
ATOM 8429 C CA . ASP B 1 324 ? 2.51 2.891 -3.799 1 49.88 324 ASP B CA 1
ATOM 8430 C C . ASP B 1 324 ? 2.367 3.775 -2.562 1 49.88 324 ASP B C 1
ATOM 8432 O O . ASP B 1 324 ? 1.268 3.936 -2.031 1 49.88 324 ASP B O 1
ATOM 8436 N N . PHE B 1 325 ? 3.562 4.352 -2.15 1 49.81 325 PHE B N 1
ATOM 8437 C CA . PHE B 1 325 ? 3.475 5.031 -0.862 1 49.81 325 PHE B CA 1
ATOM 8438 C C . PHE B 1 325 ? 3.605 6.539 -1.033 1 49.81 325 PHE B C 1
ATOM 8440 O O . PHE B 1 325 ? 3.654 7.277 -0.049 1 49.81 325 PHE B O 1
ATOM 8447 N N . GLY B 1 326 ? 3.461 6.949 -2.309 1 52.66 326 GLY B N 1
ATOM 8448 C CA . GLY B 1 326 ? 3.59 8.383 -2.508 1 52.66 326 GLY B CA 1
ATOM 8449 C C . GLY B 1 326 ? 4.973 8.906 -2.172 1 52.66 326 GLY B C 1
ATOM 8450 O O . GLY B 1 326 ? 5.18 10.117 -2.088 1 52.66 326 GLY B O 1
ATOM 8451 N N . GLN B 1 327 ? 5.816 8.023 -1.6 1 57.38 327 GLN B N 1
ATOM 8452 C CA . GLN B 1 327 ? 7.137 8.492 -1.188 1 57.38 327 GLN B CA 1
ATOM 8453 C C . GLN B 1 327 ? 8.133 8.414 -2.344 1 57.38 327 GLN B C 1
ATOM 8455 O O . GLN B 1 327 ? 8.102 7.469 -3.135 1 57.38 327 GLN B O 1
ATOM 8460 N N . TYR B 1 328 ? 8.734 9.594 -2.523 1 61.97 328 TYR B N 1
ATOM 8461 C CA . TYR B 1 328 ? 9.672 9.672 -3.643 1 61.97 328 TYR B CA 1
ATOM 8462 C C . TYR B 1 328 ? 11.109 9.5 -3.164 1 61.97 328 TYR B C 1
ATOM 8464 O O . TYR B 1 328 ? 11.555 10.211 -2.26 1 61.97 328 TYR B O 1
ATOM 8472 N N . PHE B 1 329 ? 11.773 8.539 -3.602 1 72.94 329 PHE B N 1
ATOM 8473 C CA . PHE B 1 329 ? 13.195 8.336 -3.383 1 72.94 329 PHE B CA 1
ATOM 8474 C C . PHE B 1 329 ? 14.023 9.203 -4.328 1 72.94 329 PHE B C 1
ATOM 8476 O O . PHE B 1 329 ? 13.641 9.406 -5.484 1 72.94 329 PHE B O 1
ATOM 8483 N N . THR B 1 330 ? 15.07 9.828 -3.771 1 87.44 330 THR B N 1
ATOM 8484 C CA . THR B 1 330 ? 15.984 10.57 -4.633 1 87.44 330 THR B CA 1
ATOM 8485 C C . THR B 1 330 ? 16.875 9.617 -5.434 1 87.44 330 THR B C 1
ATOM 8487 O O . THR B 1 330 ? 17.547 8.758 -4.859 1 87.44 330 THR B O 1
ATOM 8490 N N . PRO B 1 331 ? 16.875 9.773 -6.754 1 86.5 331 PRO B N 1
ATOM 8491 C CA . PRO B 1 331 ? 17.703 8.883 -7.574 1 86.5 331 PRO B CA 1
ATOM 8492 C C . PRO B 1 331 ? 19.188 8.945 -7.207 1 86.5 331 PRO B C 1
ATOM 8494 O O . PRO B 1 331 ? 19.703 10.023 -6.895 1 86.5 331 PRO B O 1
ATOM 8497 N N . ARG B 1 332 ? 19.969 7.898 -7.316 1 85.75 332 ARG B N 1
ATOM 8498 C CA . ARG B 1 332 ? 21.328 7.715 -6.848 1 85.75 332 ARG B CA 1
ATOM 8499 C C . ARG B 1 332 ? 22.281 8.703 -7.512 1 85.75 332 ARG B C 1
ATOM 8501 O O . ARG B 1 332 ? 23.141 9.289 -6.852 1 85.75 332 ARG B O 1
ATOM 8508 N N . PRO B 1 333 ? 22.141 8.883 -8.875 1 90.62 333 PRO B N 1
ATOM 8509 C CA . PRO B 1 333 ? 23.078 9.82 -9.492 1 90.62 333 PRO B CA 1
ATOM 8510 C C . PRO B 1 333 ? 22.984 11.227 -8.898 1 90.62 333 PRO B C 1
ATOM 8512 O O . PRO B 1 333 ? 23.984 11.922 -8.789 1 90.62 333 PRO B O 1
ATOM 8515 N N . ILE B 1 334 ? 21.812 11.625 -8.562 1 93.94 334 ILE B N 1
ATOM 8516 C CA . ILE B 1 334 ? 21.609 12.945 -7.969 1 93.94 334 ILE B CA 1
ATOM 8517 C C . ILE B 1 334 ? 22.219 12.977 -6.57 1 93.94 334 ILE B C 1
ATOM 8519 O O . ILE B 1 334 ? 22.891 13.953 -6.199 1 93.94 334 ILE B O 1
ATOM 8523 N N . VAL B 1 335 ? 21.984 11.914 -5.793 1 93.5 335 VAL B N 1
ATOM 8524 C CA . VAL B 1 335 ? 22.531 11.797 -4.449 1 93.5 335 VAL B CA 1
ATOM 8525 C C . VAL B 1 335 ? 24.062 11.875 -4.504 1 93.5 335 VAL B C 1
ATOM 8527 O O . VAL B 1 335 ? 24.672 12.633 -3.754 1 93.5 335 VAL B O 1
ATOM 8530 N N . GLN B 1 336 ? 24.625 11.133 -5.387 1 93.06 336 GLN B N 1
ATOM 8531 C CA . GLN B 1 336 ? 26.078 11.102 -5.547 1 93.06 336 GLN B CA 1
ATOM 8532 C C . GLN B 1 336 ? 26.625 12.477 -5.914 1 93.06 336 GLN B C 1
ATOM 8534 O O . GLN B 1 336 ? 27.625 12.93 -5.352 1 93.06 336 GLN B O 1
ATOM 8539 N N . PHE B 1 337 ? 26 13.07 -6.82 1 96.12 337 PHE B N 1
ATOM 8540 C CA . PHE B 1 337 ? 26.391 14.398 -7.266 1 96.12 337 PHE B CA 1
ATOM 8541 C C . PHE B 1 337 ? 26.438 15.367 -6.09 1 96.12 337 PHE B C 1
ATOM 8543 O O . PHE B 1 337 ? 27.469 16 -5.836 1 96.12 337 PHE B O 1
ATOM 8550 N N . ILE B 1 338 ? 25.375 15.445 -5.355 1 97.81 338 ILE B N 1
ATOM 8551 C CA . ILE B 1 338 ? 25.219 16.438 -4.293 1 97.81 338 ILE B CA 1
ATOM 8552 C C . ILE B 1 338 ? 26.25 16.188 -3.203 1 97.81 338 ILE B C 1
ATOM 8554 O O . ILE B 1 338 ? 26.922 17.109 -2.754 1 97.81 338 ILE B O 1
ATOM 8558 N N . VAL B 1 339 ? 26.438 14.969 -2.809 1 97.56 339 VAL B N 1
ATOM 8559 C CA . VAL B 1 339 ? 27.344 14.633 -1.714 1 97.56 339 VAL B CA 1
ATOM 8560 C C . VAL B 1 339 ? 28.797 14.852 -2.156 1 97.56 339 VAL B C 1
ATOM 8562 O O . VAL B 1 339 ? 29.609 15.375 -1.394 1 97.56 339 VAL B O 1
ATOM 8565 N N . ASP B 1 340 ? 29.109 14.523 -3.373 1 96.88 340 ASP B N 1
ATOM 8566 C CA . ASP B 1 340 ? 30.469 14.578 -3.873 1 96.88 340 ASP B CA 1
ATOM 8567 C C . ASP B 1 340 ? 30.969 16.016 -3.957 1 96.88 340 ASP B C 1
ATOM 8569 O O . ASP B 1 340 ? 32.156 16.281 -3.807 1 96.88 340 ASP B O 1
ATOM 8573 N N . VAL B 1 341 ? 30.109 16.891 -4.219 1 97.44 341 VAL B N 1
ATOM 8574 C CA . VAL B 1 341 ? 30.5 18.281 -4.406 1 97.44 341 VAL B CA 1
ATOM 8575 C C . VAL B 1 341 ? 30.859 18.906 -3.055 1 97.44 341 VAL B C 1
ATOM 8577 O O . VAL B 1 341 ? 31.641 19.844 -2.984 1 97.44 341 VAL B O 1
ATOM 8580 N N . LEU B 1 342 ? 30.281 18.422 -1.935 1 98.25 342 LEU B N 1
ATOM 8581 C CA . LEU B 1 342 ? 30.438 19.031 -0.615 1 98.25 342 LEU B CA 1
ATOM 8582 C C . LEU B 1 342 ? 31.688 18.516 0.083 1 98.25 342 LEU B C 1
ATOM 8584 O O . LEU B 1 342 ? 32 17.328 -0.022 1 98.25 342 LEU B O 1
ATOM 8588 N N . PRO B 1 343 ? 32.438 19.344 0.71 1 97.31 343 PRO B N 1
ATOM 8589 C CA . PRO B 1 343 ? 33.625 18.906 1.414 1 97.31 343 PRO B CA 1
ATOM 8590 C C . PRO B 1 343 ? 33.344 18.281 2.773 1 97.31 343 PRO B C 1
ATOM 8592 O O . PRO B 1 343 ? 33.844 18.75 3.799 1 97.31 343 PRO B O 1
ATOM 8595 N N . ILE B 1 344 ? 32.656 17.203 2.768 1 98 344 ILE B N 1
ATOM 8596 C CA . ILE B 1 344 ? 32.312 16.469 3.979 1 98 344 ILE B CA 1
ATOM 8597 C C . ILE B 1 344 ? 33.5 15.625 4.438 1 98 344 ILE B C 1
ATOM 8599 O O . ILE B 1 344 ? 34.094 14.883 3.645 1 98 344 ILE B O 1
ATOM 8603 N N . GLU B 1 345 ? 33.812 15.758 5.695 1 96.69 345 GLU B N 1
ATOM 8604 C CA . GLU B 1 345 ? 34.906 14.984 6.309 1 96.69 345 GLU B CA 1
ATOM 8605 C C . GLU B 1 345 ? 34.438 14.305 7.586 1 96.69 345 GLU B C 1
ATOM 8607 O O . GLU B 1 345 ? 33.281 14.438 7.98 1 96.69 345 GLU B O 1
ATOM 8612 N N . HIS B 1 346 ? 35.344 13.547 8.234 1 94.81 346 HIS B N 1
ATOM 8613 C CA . HIS B 1 346 ? 34.969 12.672 9.352 1 94.81 346 HIS B CA 1
ATOM 8614 C C . HIS B 1 346 ? 34.531 13.484 10.562 1 94.81 346 HIS B C 1
ATOM 8616 O O . HIS B 1 346 ? 33.844 12.969 11.43 1 94.81 346 HIS B O 1
ATOM 8622 N N . LYS B 1 347 ? 34.812 14.734 10.609 1 95.69 347 LYS B N 1
ATOM 8623 C CA . LYS B 1 347 ? 34.406 15.562 11.75 1 95.69 347 LYS B CA 1
ATOM 8624 C C . LYS B 1 347 ? 33.125 16.344 11.453 1 95.69 347 LYS B C 1
ATOM 8626 O O . LYS B 1 347 ? 32.562 16.953 12.344 1 95.69 347 LYS B O 1
ATOM 8631 N N . SER B 1 348 ? 32.719 16.359 10.211 1 97.69 348 SER B N 1
ATOM 8632 C CA . SER B 1 348 ? 31.562 17.125 9.781 1 97.69 348 SER B CA 1
ATOM 8633 C C . SER B 1 348 ? 30.281 16.562 10.367 1 97.69 348 SER B C 1
ATOM 8635 O O . SER B 1 348 ? 30.062 15.352 10.336 1 97.69 348 SER B O 1
ATOM 8637 N N . ARG B 1 349 ? 29.469 17.391 10.938 1 97.94 349 ARG B N 1
ATOM 8638 C CA . ARG B 1 349 ? 28.109 17 11.32 1 97.94 349 ARG B CA 1
ATOM 8639 C C . ARG B 1 349 ? 27.141 17.172 10.156 1 97.94 349 ARG B C 1
ATOM 8641 O O . ARG B 1 349 ? 27 18.266 9.617 1 97.94 349 ARG B O 1
ATOM 8648 N N . VAL B 1 350 ? 26.469 16.109 9.75 1 98.19 350 VAL B N 1
ATOM 8649 C CA . VAL B 1 350 ? 25.625 16.094 8.562 1 98.19 350 VAL B CA 1
ATOM 8650 C C . VAL B 1 350 ? 24.188 15.727 8.953 1 98.19 350 VAL B C 1
ATOM 8652 O O . VAL B 1 350 ? 23.969 14.781 9.711 1 98.19 350 VAL B O 1
ATOM 8655 N N . LEU B 1 351 ? 23.219 16.484 8.461 1 98.5 351 LEU B N 1
ATOM 8656 C CA . LEU B 1 351 ? 21.812 16.266 8.75 1 98.5 351 LEU B CA 1
ATOM 8657 C C . LEU B 1 351 ? 21 16.156 7.465 1 98.5 351 LEU B C 1
ATOM 8659 O O . LEU B 1 351 ? 21.219 16.922 6.527 1 98.5 351 LEU B O 1
ATOM 8663 N N . ASP B 1 352 ? 20.141 15.18 7.367 1 97.56 352 ASP B N 1
ATOM 8664 C CA . ASP B 1 352 ? 19.047 15.133 6.398 1 97.56 352 ASP B CA 1
ATOM 8665 C C . ASP B 1 352 ? 17.703 15.273 7.086 1 97.56 352 ASP B C 1
ATOM 8667 O O . ASP B 1 352 ? 17.25 14.367 7.781 1 97.56 352 ASP B O 1
ATOM 8671 N N . THR B 1 353 ? 16.984 16.359 6.852 1 97.5 353 THR B N 1
ATOM 8672 C CA . THR B 1 353 ? 15.75 16.688 7.57 1 97.5 353 THR B CA 1
ATOM 8673 C C . THR B 1 353 ? 14.578 15.867 7.047 1 97.5 353 THR B C 1
ATOM 8675 O O . THR B 1 353 ? 13.492 15.891 7.629 1 97.5 353 THR B O 1
ATOM 8678 N N . SER B 1 354 ? 14.734 15.234 5.957 1 94.19 354 SER B N 1
ATOM 8679 C CA . SER B 1 354 ? 13.773 14.359 5.305 1 94.19 354 SER B CA 1
ATOM 8680 C C . SER B 1 354 ? 14.461 13.164 4.656 1 94.19 354 SER B C 1
ATOM 8682 O O . SER B 1 354 ? 14.414 13 3.434 1 94.19 354 SER B O 1
ATOM 8684 N N . CYS B 1 355 ? 14.93 12.227 5.457 1 92.94 355 CYS B N 1
ATOM 8685 C CA . CYS B 1 355 ? 16.016 11.359 5.004 1 92.94 355 CYS B CA 1
ATOM 8686 C C . CYS B 1 355 ? 15.461 10.164 4.238 1 92.94 355 CYS B C 1
ATOM 8688 O O . CYS B 1 355 ? 16.219 9.445 3.58 1 92.94 355 CYS B O 1
ATOM 8690 N N . GLY B 1 356 ? 14.07 9.984 4.32 1 86.94 356 GLY B N 1
ATOM 8691 C CA . GLY B 1 356 ? 13.547 8.828 3.613 1 86.94 356 GLY B CA 1
ATOM 8692 C C . GLY B 1 356 ? 14.25 7.535 3.98 1 86.94 356 GLY B C 1
ATOM 8693 O O . GLY B 1 356 ? 14.398 7.219 5.16 1 86.94 356 GLY B O 1
ATOM 8694 N N . SER B 1 357 ? 14.734 6.781 2.992 1 83.44 357 SER B N 1
ATOM 8695 C CA . SER B 1 357 ? 15.414 5.512 3.213 1 83.44 357 SER B CA 1
ATOM 8696 C C . SER B 1 357 ? 16.875 5.723 3.572 1 83.44 357 SER B C 1
ATOM 8698 O O . SER B 1 357 ? 17.641 4.758 3.709 1 83.44 357 SER B O 1
ATOM 8700 N N . GLY B 1 358 ? 17.359 6.938 3.635 1 87.81 358 GLY B N 1
ATOM 8701 C CA . GLY B 1 358 ? 18.703 7.242 4.094 1 87.81 358 GLY B CA 1
ATOM 8702 C C . GLY B 1 358 ? 19.703 7.348 2.965 1 87.81 358 GLY B C 1
ATOM 8703 O O . GLY B 1 358 ? 20.922 7.23 3.188 1 87.81 358 GLY B O 1
ATOM 8704 N N . GLY B 1 359 ? 19.281 7.609 1.764 1 85.69 359 GLY B N 1
ATOM 8705 C CA . GLY B 1 359 ? 20.172 7.66 0.61 1 85.69 359 GLY B CA 1
ATOM 8706 C C . GLY B 1 359 ? 21.297 8.664 0.764 1 85.69 359 GLY B C 1
ATOM 8707 O O . GLY B 1 359 ? 22.469 8.336 0.527 1 85.69 359 GLY B O 1
ATOM 8708 N N . PHE B 1 360 ? 21.016 9.859 1.161 1 93.25 360 PHE B N 1
ATOM 8709 C CA . PHE B 1 360 ? 22.031 10.898 1.34 1 93.25 360 PHE B CA 1
ATOM 8710 C C . PHE B 1 360 ? 23 10.531 2.459 1 93.25 360 PHE B C 1
ATOM 8712 O O . PHE B 1 360 ? 24.203 10.719 2.322 1 93.25 360 PHE B O 1
ATOM 8719 N N . LEU B 1 361 ? 22.5 10.055 3.535 1 92.5 361 LEU B N 1
ATOM 8720 C CA . LEU B 1 361 ? 23.312 9.695 4.688 1 92.5 361 LEU B CA 1
ATOM 8721 C C . LEU B 1 361 ? 24.312 8.594 4.328 1 92.5 361 LEU B C 1
ATOM 8723 O O . LEU B 1 361 ? 25.484 8.656 4.707 1 92.5 361 LEU B O 1
ATOM 8727 N N . LEU B 1 362 ? 23.891 7.688 3.602 1 87.81 362 LEU B N 1
ATOM 8728 C CA . LEU B 1 362 ? 24.734 6.566 3.199 1 87.81 362 LEU B CA 1
ATOM 8729 C C . LEU B 1 362 ? 25.875 7.031 2.297 1 87.81 362 LEU B C 1
ATOM 8731 O O . LEU B 1 362 ? 27 6.551 2.416 1 87.81 362 LEU B O 1
ATOM 8735 N N . HIS B 1 363 ? 25.531 7.879 1.398 1 90.12 363 HIS B N 1
ATOM 8736 C CA . HIS B 1 363 ? 26.562 8.359 0.493 1 90.12 363 HIS B CA 1
ATOM 8737 C C . HIS B 1 363 ? 27.578 9.242 1.226 1 90.12 363 HIS B C 1
ATOM 8739 O O . HIS B 1 363 ? 28.766 9.258 0.878 1 90.12 363 HIS B O 1
ATOM 8745 N N . ALA B 1 364 ? 27.094 9.992 2.154 1 94.44 364 ALA B N 1
ATOM 8746 C CA . ALA B 1 364 ? 28.016 10.75 2.992 1 94.44 364 ALA B CA 1
ATOM 8747 C C . ALA B 1 364 ? 28.953 9.828 3.758 1 94.44 364 ALA B C 1
ATOM 8749 O O . ALA B 1 364 ? 30.156 10.086 3.848 1 94.44 364 ALA B O 1
ATOM 8750 N N . LEU B 1 365 ? 28.375 8.812 4.277 1 91.5 365 LEU B N 1
ATOM 8751 C CA . LEU B 1 365 ? 29.188 7.812 4.973 1 91.5 365 LEU B CA 1
ATOM 8752 C C . LEU B 1 365 ? 30.219 7.203 4.035 1 91.5 365 LEU B C 1
ATOM 8754 O O . LEU B 1 365 ? 31.391 7.059 4.41 1 91.5 365 LEU B O 1
ATOM 8758 N N . ASP B 1 366 ? 29.812 6.879 2.891 1 88.56 366 ASP B N 1
ATOM 8759 C CA . ASP B 1 366 ? 30.703 6.281 1.902 1 88.56 366 ASP B CA 1
ATOM 8760 C C . ASP B 1 366 ? 31.859 7.219 1.56 1 88.56 366 ASP B C 1
ATOM 8762 O O . ASP B 1 366 ? 33 6.781 1.386 1 88.56 366 ASP B O 1
ATOM 8766 N N . LYS B 1 367 ? 31.531 8.406 1.381 1 93.19 367 LYS B N 1
ATOM 8767 C CA . LYS B 1 367 ? 32.562 9.406 1.087 1 93.19 367 LYS B CA 1
ATOM 8768 C C . LYS B 1 367 ? 33.625 9.438 2.18 1 93.19 367 LYS B C 1
ATOM 8770 O O . LYS B 1 367 ? 34.812 9.406 1.887 1 93.19 367 LYS B O 1
ATOM 8775 N N . VAL B 1 368 ? 33.25 9.484 3.398 1 94.56 368 VAL B N 1
ATOM 8776 C CA . VAL B 1 368 ? 34.156 9.547 4.523 1 94.56 368 VAL B CA 1
ATOM 8777 C C . VAL B 1 368 ? 34.938 8.242 4.629 1 94.56 368 VAL B C 1
ATOM 8779 O O . VAL B 1 368 ? 36.125 8.242 4.961 1 94.56 368 VAL B O 1
ATOM 8782 N N . ARG B 1 369 ? 34.281 7.168 4.43 1 90.44 369 ARG B N 1
ATOM 8783 C CA . ARG B 1 369 ? 34.938 5.867 4.434 1 90.44 369 ARG B CA 1
ATOM 8784 C C . ARG B 1 369 ? 36.062 5.828 3.416 1 90.44 369 ARG B C 1
ATOM 8786 O O . ARG B 1 369 ? 37.188 5.395 3.732 1 90.44 369 ARG B O 1
ATOM 8793 N N . LYS B 1 370 ? 35.781 6.258 2.221 1 91.62 370 LYS B N 1
ATOM 8794 C CA . LYS B 1 370 ? 36.812 6.277 1.165 1 91.62 370 LYS B CA 1
ATOM 8795 C C . LYS B 1 370 ? 37.969 7.18 1.538 1 91.62 370 LYS B C 1
ATOM 8797 O O . LYS B 1 370 ? 39.125 6.859 1.254 1 91.62 370 LYS B O 1
ATOM 8802 N N . GLN B 1 371 ? 37.656 8.258 2.156 1 95.06 371 GLN B N 1
ATOM 8803 C CA . GLN B 1 371 ? 38.688 9.148 2.637 1 95.06 371 GLN B CA 1
ATOM 8804 C C . GLN B 1 371 ? 39.594 8.461 3.674 1 95.06 371 GLN B C 1
ATOM 8806 O O . GLN B 1 371 ? 40.812 8.562 3.617 1 95.06 371 GLN B O 1
ATOM 8811 N N . ALA B 1 372 ? 38.938 7.801 4.562 1 93.75 372 ALA B N 1
ATOM 8812 C CA . ALA B 1 372 ? 39.656 7.094 5.613 1 93.75 372 ALA B CA 1
ATOM 8813 C C . ALA B 1 372 ? 40.531 5.984 5.023 1 93.75 372 ALA B C 1
ATOM 8815 O O . ALA B 1 372 ? 41.688 5.816 5.422 1 93.75 372 ALA B O 1
ATOM 8816 N N . GLU B 1 373 ? 40 5.305 4.137 1 92.19 373 GLU B N 1
ATOM 8817 C CA . GLU B 1 373 ? 40.719 4.195 3.514 1 92.19 373 GLU B CA 1
ATOM 8818 C C . GLU B 1 373 ? 41.875 4.695 2.668 1 92.19 373 GLU B C 1
ATOM 8820 O O . GLU B 1 373 ? 42.938 4.043 2.586 1 92.19 373 GLU B O 1
ATOM 8825 N N . SER B 1 374 ? 41.656 5.77 2.006 1 93.25 374 SER B N 1
ATOM 8826 C CA . SER B 1 374 ? 42.719 6.375 1.226 1 93.25 374 SER B CA 1
ATOM 8827 C C . SER B 1 374 ? 43.875 6.836 2.123 1 93.25 374 SER B C 1
ATOM 8829 O O . SER B 1 374 ? 45.031 6.738 1.745 1 93.25 374 SER B O 1
ATOM 8831 N N . HIS B 1 375 ? 43.594 7.207 3.277 1 93.12 375 HIS B N 1
ATOM 8832 C CA . HIS B 1 375 ? 44.562 7.762 4.191 1 93.12 375 HIS B CA 1
ATOM 8833 C C . HIS B 1 375 ? 45.25 6.66 5 1 93.12 375 HIS B C 1
ATOM 8835 O O . HIS B 1 375 ? 46.469 6.703 5.219 1 93.12 375 HIS B O 1
ATOM 8841 N N . PHE B 1 376 ? 44.469 5.664 5.469 1 93.38 376 PHE B N 1
ATOM 8842 C CA . PHE B 1 376 ? 45 4.688 6.414 1 93.38 376 PHE B CA 1
ATOM 8843 C C . PHE B 1 376 ? 45.094 3.307 5.777 1 93.38 376 PHE B C 1
ATOM 8845 O O . PHE B 1 376 ? 45.688 2.389 6.348 1 93.38 376 PHE B O 1
ATOM 8852 N N . GLY B 1 377 ? 44.531 3.168 4.633 1 88.56 377 GLY B N 1
ATOM 8853 C CA . GLY B 1 377 ? 44.5 1.866 3.984 1 88.56 377 GLY B CA 1
ATOM 8854 C C . GLY B 1 377 ? 43.156 1.168 4.129 1 88.56 377 GLY B C 1
ATOM 8855 O O . GLY B 1 377 ? 42.469 1.343 5.133 1 88.56 377 GLY B O 1
ATOM 8856 N N . ILE B 1 378 ? 42.906 0.411 3.143 1 85.5 378 ILE B N 1
ATOM 8857 C CA . ILE B 1 378 ? 41.625 -0.32 3.111 1 85.5 378 ILE B CA 1
ATOM 8858 C C . ILE B 1 378 ? 41.656 -1.399 4.191 1 85.5 378 ILE B C 1
ATOM 8860 O O . ILE B 1 378 ? 42.594 -2.164 4.312 1 85.5 378 ILE B O 1
ATOM 8864 N N . GLY B 1 379 ? 40.625 -1.451 5.078 1 79.5 379 GLY B N 1
ATOM 8865 C CA . GLY B 1 379 ? 40.406 -2.529 6.031 1 79.5 379 GLY B CA 1
ATOM 8866 C C . GLY B 1 379 ? 41.188 -2.344 7.32 1 79.5 379 GLY B C 1
ATOM 8867 O O . GLY B 1 379 ? 41.156 -3.199 8.211 1 79.5 379 GLY B O 1
ATOM 8868 N N . THR B 1 380 ? 41.875 -1.228 7.445 1 89.19 380 THR B N 1
ATOM 8869 C CA . THR B 1 380 ? 42.656 -0.999 8.656 1 89.19 380 THR B CA 1
ATOM 8870 C C . THR B 1 380 ? 41.75 -0.613 9.82 1 89.19 380 THR B C 1
ATOM 8872 O O . THR B 1 380 ? 40.656 -0.113 9.617 1 89.19 380 THR B O 1
ATOM 8875 N N . ALA B 1 381 ? 42.25 -0.909 11.055 1 88.69 381 ALA B N 1
ATOM 8876 C CA . ALA B 1 381 ? 41.5 -0.585 12.266 1 88.69 381 ALA B CA 1
ATOM 8877 C C . ALA B 1 381 ? 41.281 0.92 12.391 1 88.69 381 ALA B C 1
ATOM 8879 O O . ALA B 1 381 ? 40.25 1.368 12.867 1 88.69 381 ALA B O 1
ATOM 8880 N N . LYS B 1 382 ? 42.281 1.623 12.078 1 90.81 382 LYS B N 1
ATOM 8881 C CA . LYS B 1 382 ? 42.188 3.076 12.156 1 90.81 382 LYS B CA 1
ATOM 8882 C C . LYS B 1 382 ? 41.125 3.607 11.203 1 90.81 382 LYS B C 1
ATOM 8884 O O . LYS B 1 382 ? 40.344 4.48 11.562 1 90.81 382 LYS B O 1
ATOM 8889 N N . SER B 1 383 ? 41.156 3.129 9.938 1 91.62 383 SER B N 1
ATOM 8890 C CA . SER B 1 383 ? 40.156 3.51 8.961 1 91.62 383 SER B CA 1
ATOM 8891 C C . SER B 1 383 ? 38.75 3.152 9.453 1 91.62 383 SER B C 1
ATOM 8893 O O . SER B 1 383 ? 37.844 3.971 9.375 1 91.62 383 SER B O 1
ATOM 8895 N N . TYR B 1 384 ? 38.625 2.012 10 1 86.69 384 TYR B N 1
ATOM 8896 C CA . TYR B 1 384 ? 37.344 1.556 10.5 1 86.69 384 TYR B CA 1
ATOM 8897 C C . TYR B 1 384 ? 36.844 2.455 11.625 1 86.69 384 TYR B C 1
ATOM 8899 O O . TYR B 1 384 ? 35.688 2.871 11.633 1 86.69 384 TYR B O 1
ATOM 8907 N N . LYS B 1 385 ? 37.688 2.701 12.539 1 88.25 385 LYS B N 1
ATOM 8908 C CA . LYS B 1 385 ? 37.312 3.535 13.672 1 88.25 385 LYS B CA 1
ATOM 8909 C C . LYS B 1 385 ? 36.844 4.914 13.219 1 88.25 385 LYS B C 1
ATOM 8911 O O . LYS B 1 385 ? 35.844 5.441 13.719 1 88.25 385 LYS B O 1
ATOM 8916 N N . LEU B 1 386 ? 37.531 5.434 12.297 1 90.94 386 LEU B N 1
ATOM 8917 C CA . LEU B 1 386 ? 37.25 6.789 11.844 1 90.94 386 LEU B CA 1
ATOM 8918 C C . LEU B 1 386 ? 35.875 6.875 11.203 1 90.94 386 LEU B C 1
ATOM 8920 O O . LEU B 1 386 ? 35.062 7.734 11.578 1 90.94 386 LEU B O 1
ATOM 8924 N N . TRP B 1 387 ? 35.562 6.098 10.203 1 88.94 387 TRP B N 1
ATOM 8925 C CA . TRP B 1 387 ? 34.281 6.223 9.523 1 88.94 387 TRP B CA 1
ATOM 8926 C C . TRP B 1 387 ? 33.156 5.66 10.375 1 88.94 387 TRP B C 1
ATOM 8928 O O . TRP B 1 387 ? 32 6.105 10.273 1 88.94 387 TRP B O 1
ATOM 8938 N N . HIS B 1 388 ? 33.438 4.742 11.258 1 87.44 388 HIS B N 1
ATOM 8939 C CA . HIS B 1 388 ? 32.406 4.25 12.195 1 87.44 388 HIS B CA 1
ATOM 8940 C C . HIS B 1 388 ? 32 5.344 13.172 1 87.44 388 HIS B C 1
ATOM 8942 O O . HIS B 1 388 ? 30.812 5.477 13.484 1 87.44 388 HIS B O 1
ATOM 8948 N N . ASP B 1 389 ? 33.031 5.984 13.695 1 89.19 389 ASP B N 1
ATOM 8949 C CA . ASP B 1 389 ? 32.719 7.098 14.594 1 89.19 389 ASP B CA 1
ATOM 8950 C C . ASP B 1 389 ? 31.891 8.164 13.875 1 89.19 389 ASP B C 1
ATOM 8952 O O . ASP B 1 389 ? 30.984 8.758 14.461 1 89.19 389 ASP B O 1
ATOM 8956 N N . PHE B 1 390 ? 32.188 8.445 12.641 1 93.25 390 PHE B N 1
ATOM 8957 C CA . PHE B 1 390 ? 31.422 9.383 11.828 1 93.25 390 PHE B CA 1
ATOM 8958 C C . PHE B 1 390 ? 29.969 8.93 11.703 1 93.25 390 PHE B C 1
ATOM 8960 O O . PHE B 1 390 ? 29.047 9.719 11.922 1 93.25 390 PHE B O 1
ATOM 8967 N N . ALA B 1 391 ? 29.781 7.703 11.367 1 90.06 391 ALA B N 1
ATOM 8968 C CA . ALA B 1 391 ? 28.453 7.133 11.172 1 90.06 391 ALA B CA 1
ATOM 8969 C C . ALA B 1 391 ? 27.641 7.207 12.461 1 90.06 391 ALA B C 1
ATOM 8971 O O . ALA B 1 391 ? 26.438 7.527 12.43 1 90.06 391 ALA B O 1
ATOM 8972 N N . LYS B 1 392 ? 28.219 6.969 13.523 1 87.31 392 LYS B N 1
ATOM 8973 C CA . LYS B 1 392 ? 27.547 6.863 14.812 1 87.31 392 LYS B CA 1
ATOM 8974 C C . LYS B 1 392 ? 27.234 8.242 15.391 1 87.31 392 LYS B C 1
ATOM 8976 O O . LYS B 1 392 ? 26.156 8.477 15.914 1 87.31 392 LYS B O 1
ATOM 8981 N N . ASP B 1 393 ? 28.188 9.148 15.164 1 91.06 393 ASP B N 1
ATOM 8982 C CA . ASP B 1 393 ? 28.109 10.367 15.961 1 91.06 393 ASP B CA 1
ATOM 8983 C C . ASP B 1 393 ? 27.812 11.586 15.078 1 91.06 393 ASP B C 1
ATOM 8985 O O . ASP B 1 393 ? 27.422 12.641 15.586 1 91.06 393 ASP B O 1
ATOM 8989 N N . LYS B 1 394 ? 28.016 11.445 13.812 1 95.25 394 LYS B N 1
ATOM 8990 C CA . LYS B 1 394 ? 28.031 12.672 13.031 1 95.25 394 LYS B CA 1
ATOM 8991 C C . LYS B 1 394 ? 26.938 12.664 11.961 1 95.25 394 LYS B C 1
ATOM 8993 O O . LYS B 1 394 ? 26.688 13.688 11.32 1 95.25 394 LYS B O 1
ATOM 8998 N N . LEU B 1 395 ? 26.25 11.602 11.766 1 95.12 395 LEU B N 1
ATOM 8999 C CA . LEU B 1 395 ? 25.172 11.516 10.797 1 95.12 395 LEU B CA 1
ATOM 9000 C C . LEU B 1 395 ? 23.812 11.555 11.492 1 95.12 395 LEU B C 1
ATOM 9002 O O . LEU B 1 395 ? 23.578 10.812 12.445 1 95.12 395 LEU B O 1
ATOM 9006 N N . PHE B 1 396 ? 22.969 12.445 11 1 96.62 396 PHE B N 1
ATOM 9007 C CA . PHE B 1 396 ? 21.656 12.633 11.586 1 96.62 396 PHE B CA 1
ATOM 9008 C C . PHE B 1 396 ? 20.578 12.625 10.516 1 96.62 396 PHE B C 1
ATOM 9010 O O . PHE B 1 396 ? 20.75 13.195 9.438 1 96.62 396 PHE B O 1
ATOM 9017 N N . GLY B 1 397 ? 19.484 11.906 10.688 1 96.25 397 GLY B N 1
ATOM 9018 C CA . GLY B 1 397 ? 18.359 11.859 9.75 1 96.25 397 GLY B CA 1
ATOM 9019 C C . GLY B 1 397 ? 17.016 11.953 10.438 1 96.25 397 GLY B C 1
ATOM 9020 O O . GLY B 1 397 ? 16.812 11.383 11.516 1 96.25 397 GLY B O 1
ATOM 9021 N N . ILE B 1 398 ? 16.078 12.719 9.898 1 96.44 398 ILE B N 1
ATOM 9022 C CA . ILE B 1 398 ? 14.703 12.82 10.359 1 96.44 398 ILE B CA 1
ATOM 9023 C C . ILE B 1 398 ? 13.758 12.32 9.273 1 96.44 398 ILE B C 1
ATOM 9025 O O . ILE B 1 398 ? 13.891 12.695 8.109 1 96.44 398 ILE B O 1
ATOM 9029 N N . GLU B 1 399 ? 12.898 11.414 9.602 1 92.5 399 GLU B N 1
ATOM 9030 C CA . GLU B 1 399 ? 11.867 10.914 8.703 1 92.5 399 GLU B CA 1
ATOM 9031 C C . GLU B 1 399 ? 10.516 10.805 9.406 1 92.5 399 GLU B C 1
ATOM 9033 O O . GLU B 1 399 ? 10.43 10.266 10.516 1 92.5 399 GLU B O 1
ATOM 9038 N N . ILE B 1 400 ? 9.516 11.344 8.75 1 90.31 400 ILE B N 1
ATOM 9039 C CA . ILE B 1 400 ? 8.219 11.461 9.398 1 90.31 400 ILE B CA 1
ATOM 9040 C C . ILE B 1 400 ? 7.527 10.102 9.438 1 90.31 400 ILE B C 1
ATOM 9042 O O . ILE B 1 400 ? 6.785 9.797 10.375 1 90.31 400 ILE B O 1
ATOM 9046 N N . ASN B 1 401 ? 7.645 9.305 8.414 1 86.25 401 ASN B N 1
ATOM 9047 C CA . ASN B 1 401 ? 7.004 8 8.328 1 86.25 401 ASN B CA 1
ATOM 9048 C C . ASN B 1 401 ? 7.793 6.938 9.094 1 86.25 401 ASN B C 1
ATOM 9050 O O . ASN B 1 401 ? 8.969 6.711 8.805 1 86.25 401 ASN B O 1
ATOM 9054 N N . GLU B 1 402 ? 7.156 6.258 9.898 1 84.62 402 GLU B N 1
ATOM 9055 C CA . GLU B 1 402 ? 7.824 5.309 10.789 1 84.62 402 GLU B CA 1
ATOM 9056 C C . GLU B 1 402 ? 8.438 4.156 10 1 84.62 402 GLU B C 1
ATOM 9058 O O . GLU B 1 402 ? 9.562 3.736 10.281 1 84.62 402 GLU B O 1
ATOM 9063 N N . GLN B 1 403 ? 7.715 3.58 9.109 1 82.62 403 GLN B N 1
ATOM 9064 C CA . GLN B 1 403 ? 8.203 2.447 8.336 1 82.62 403 GLN B CA 1
ATOM 9065 C C . GLN B 1 403 ? 9.414 2.838 7.496 1 82.62 403 GLN B C 1
ATOM 9067 O O . GLN B 1 403 ? 10.391 2.084 7.41 1 82.62 403 GLN B O 1
ATOM 9072 N N . ILE B 1 404 ? 9.414 3.99 6.902 1 84.69 404 ILE B N 1
ATOM 9073 C CA . ILE B 1 404 ? 10.516 4.461 6.07 1 84.69 404 ILE B CA 1
ATOM 9074 C C . ILE B 1 404 ? 11.727 4.77 6.945 1 84.69 404 ILE B C 1
ATOM 9076 O O . ILE B 1 404 ? 12.859 4.473 6.57 1 84.69 404 ILE B O 1
ATOM 9080 N N . ALA B 1 405 ? 11.469 5.383 8.062 1 88.88 405 ALA B N 1
ATOM 9081 C CA . ALA B 1 405 ? 12.555 5.641 9.008 1 88.88 405 ALA B CA 1
ATOM 9082 C C . ALA B 1 405 ? 13.242 4.344 9.422 1 88.88 405 ALA B C 1
ATOM 9084 O O . ALA B 1 405 ? 14.469 4.293 9.531 1 88.88 405 ALA B O 1
ATOM 9085 N N . ARG B 1 406 ? 12.461 3.359 9.664 1 87.06 406 ARG B N 1
ATOM 9086 C CA . ARG B 1 406 ? 13.016 2.057 10.016 1 87.06 406 ARG B CA 1
ATOM 9087 C C . ARG B 1 406 ? 13.875 1.501 8.883 1 87.06 406 ARG B C 1
ATOM 9089 O O . ARG B 1 406 ? 14.914 0.882 9.133 1 87.06 406 ARG B O 1
ATOM 9096 N N . THR B 1 407 ? 13.375 1.645 7.723 1 84.56 407 THR B N 1
ATOM 9097 C CA . THR B 1 407 ? 14.133 1.208 6.559 1 84.56 407 THR B CA 1
ATOM 9098 C C . THR B 1 407 ? 15.484 1.926 6.484 1 84.56 407 THR B C 1
ATOM 9100 O O . THR B 1 407 ? 16.5 1.312 6.176 1 84.56 407 THR B O 1
ATOM 9103 N N . ALA B 1 408 ? 15.453 3.217 6.742 1 88.62 408 ALA B N 1
ATOM 9104 C CA . ALA B 1 408 ? 16.688 3.98 6.773 1 88.62 408 ALA B CA 1
ATOM 9105 C C . ALA B 1 408 ? 17.641 3.447 7.848 1 88.62 408 ALA B C 1
ATOM 9107 O O . ALA B 1 408 ? 18.844 3.311 7.617 1 88.62 408 ALA B O 1
ATOM 9108 N N . LYS B 1 409 ? 17.109 3.189 8.977 1 89.31 409 LYS B N 1
ATOM 9109 C CA . LYS B 1 409 ? 17.906 2.627 10.062 1 89.31 409 LYS B CA 1
ATOM 9110 C C . LYS B 1 409 ? 18.531 1.295 9.656 1 89.31 409 LYS B C 1
ATOM 9112 O O . LYS B 1 409 ? 19.719 1.062 9.891 1 89.31 409 LYS B O 1
ATOM 9117 N N . MET B 1 410 ? 17.688 0.49 9.047 1 86.31 410 MET B N 1
ATOM 9118 C CA . MET B 1 410 ? 18.188 -0.808 8.594 1 86.31 410 MET B CA 1
ATOM 9119 C C . MET B 1 410 ? 19.281 -0.637 7.543 1 86.31 410 MET B C 1
ATOM 9121 O O . MET B 1 410 ? 20.25 -1.381 7.539 1 86.31 410 MET B O 1
ATOM 9125 N N . ASN B 1 411 ? 19.031 0.269 6.695 1 83.81 411 ASN B N 1
ATOM 9126 C CA . ASN B 1 411 ? 20.047 0.563 5.684 1 83.81 411 ASN B CA 1
ATOM 9127 C C . ASN B 1 411 ? 21.375 0.959 6.32 1 83.81 411 ASN B C 1
ATOM 9129 O O . ASN B 1 411 ? 22.438 0.522 5.871 1 83.81 411 ASN B O 1
ATOM 9133 N N . MET B 1 412 ? 21.297 1.696 7.305 1 85.31 412 MET B N 1
ATOM 9134 C CA . MET B 1 412 ? 22.484 2.123 8.031 1 85.31 412 MET B CA 1
ATOM 9135 C C . MET B 1 412 ? 23.125 0.947 8.758 1 85.31 412 MET B C 1
ATOM 9137 O O . MET B 1 412 ? 24.359 0.811 8.766 1 85.31 412 MET B O 1
ATOM 9141 N N . ILE B 1 413 ? 22.312 0.155 9.359 1 82.38 413 ILE B N 1
ATOM 9142 C CA . ILE B 1 413 ? 22.797 -1.012 10.078 1 82.38 413 ILE B CA 1
ATOM 9143 C C . ILE B 1 413 ? 23.547 -1.939 9.117 1 82.38 413 ILE B C 1
ATOM 9145 O O . ILE B 1 413 ? 24.625 -2.445 9.438 1 82.38 413 ILE B O 1
ATOM 9149 N N . ILE B 1 414 ? 22.938 -2.141 7.988 1 80.44 414 ILE B N 1
ATOM 9150 C CA . ILE B 1 414 ? 23.516 -3.008 6.973 1 80.44 414 ILE B CA 1
ATOM 9151 C C . ILE B 1 414 ? 24.875 -2.455 6.547 1 80.44 414 ILE B C 1
ATOM 9153 O O . ILE B 1 414 ? 25.797 -3.217 6.254 1 80.44 414 ILE B O 1
ATOM 9157 N N . HIS B 1 415 ? 24.984 -1.18 6.648 1 75.75 415 HIS B N 1
ATOM 9158 C CA . HIS B 1 415 ? 26.25 -0.542 6.312 1 75.75 415 HIS B CA 1
ATOM 9159 C C . HIS B 1 415 ? 27.125 -0.373 7.551 1 75.75 415 HIS B C 1
ATOM 9161 O O . HIS B 1 415 ? 28.062 0.431 7.551 1 75.75 415 HIS B O 1
ATOM 9167 N N . ASP B 1 416 ? 26.797 -1.198 8.594 1 63.88 416 ASP B N 1
ATOM 9168 C CA . ASP B 1 416 ? 27.562 -1.415 9.82 1 63.88 416 ASP B CA 1
ATOM 9169 C C . ASP B 1 416 ? 27.531 -0.178 10.711 1 63.88 416 ASP B C 1
ATOM 9171 O O . ASP B 1 416 ? 28.531 0.155 11.352 1 63.88 416 ASP B O 1
ATOM 9175 N N . ASP B 1 417 ? 26.641 0.72 10.695 1 65 417 ASP B N 1
ATOM 9176 C CA . ASP B 1 417 ? 26.641 1.723 11.758 1 65 417 ASP B CA 1
ATOM 9177 C C . ASP B 1 417 ? 25.703 2.873 11.43 1 65 417 ASP B C 1
ATOM 9179 O O . ASP B 1 417 ? 25.016 2.852 10.398 1 65 417 ASP B O 1
ATOM 9183 N N . GLY B 1 418 ? 25.469 3.744 12.258 1 63.75 418 GLY B N 1
ATOM 9184 C CA . GLY B 1 418 ? 24.922 5.082 12.094 1 63.75 418 GLY B CA 1
ATOM 9185 C C . GLY B 1 418 ? 23.406 5.121 12.172 1 63.75 418 GLY B C 1
ATOM 9186 O O . GLY B 1 418 ? 22.781 6.062 11.672 1 63.75 418 GLY B O 1
ATOM 9187 N N . HIS B 1 419 ? 22.75 4.113 12.711 1 72.12 419 HIS B N 1
ATOM 9188 C CA . HIS B 1 419 ? 21.297 4.09 12.703 1 72.12 419 HIS B CA 1
ATOM 9189 C C . HIS B 1 419 ? 20.734 4.836 13.906 1 72.12 419 HIS B C 1
ATOM 9191 O O . HIS B 1 419 ? 19.547 5.188 13.922 1 72.12 419 HIS B O 1
ATOM 9197 N N . THR B 1 420 ? 21.578 5.23 14.82 1 74.25 420 THR B N 1
ATOM 9198 C CA . THR B 1 420 ? 21.109 5.715 16.109 1 74.25 420 THR B CA 1
ATOM 9199 C C . THR B 1 420 ? 20.5 7.109 15.984 1 74.25 420 THR B C 1
ATOM 9201 O O . THR B 1 420 ? 19.578 7.461 16.719 1 74.25 420 THR B O 1
ATOM 9204 N N . ASN B 1 421 ? 21.016 7.859 15.047 1 90.44 421 ASN B N 1
ATOM 9205 C CA . ASN B 1 421 ? 20.562 9.242 14.961 1 90.44 421 ASN B CA 1
ATOM 9206 C C . ASN B 1 421 ? 19.531 9.422 13.844 1 90.44 421 ASN B C 1
ATOM 9208 O O . ASN B 1 421 ? 19.266 10.539 13.414 1 90.44 421 ASN B O 1
ATOM 9212 N N . VAL B 1 422 ? 19 8.383 13.328 1 92.44 422 VAL B N 1
ATOM 9213 C CA . VAL B 1 422 ? 17.828 8.453 12.461 1 92.44 422 VAL B CA 1
ATOM 9214 C C . VAL B 1 422 ? 16.562 8.375 13.305 1 92.44 422 VAL B C 1
ATOM 9216 O O . VAL B 1 422 ? 16.344 7.391 14.008 1 92.44 422 VAL B O 1
ATOM 9219 N N . VAL B 1 423 ? 15.773 9.414 13.273 1 93.56 423 VAL B N 1
ATOM 9220 C CA . VAL B 1 423 ? 14.633 9.469 14.18 1 93.56 423 VAL B CA 1
ATOM 9221 C C . VAL B 1 423 ? 13.344 9.648 13.383 1 93.56 423 VAL B C 1
ATOM 9223 O O . VAL B 1 423 ? 13.367 10.156 12.258 1 93.56 423 VAL B O 1
ATOM 9226 N N . THR B 1 424 ? 12.234 9.164 13.945 1 90.75 424 THR B N 1
ATOM 9227 C CA . THR B 1 424 ? 10.906 9.359 13.375 1 90.75 424 THR B CA 1
ATOM 9228 C C . THR B 1 424 ? 10.242 10.609 13.953 1 90.75 424 THR B C 1
ATOM 9230 O O . THR B 1 424 ? 9.828 10.609 15.117 1 90.75 424 THR B O 1
ATOM 9233 N N . ALA B 1 425 ? 10.133 11.617 13.148 1 93 425 ALA B N 1
ATOM 9234 C CA . ALA B 1 425 ? 9.523 12.867 13.609 1 93 425 ALA B CA 1
ATOM 9235 C C . ALA B 1 425 ? 9.195 13.781 12.43 1 93 425 ALA B C 1
ATOM 9237 O O . ALA B 1 425 ? 9.648 13.539 11.305 1 93 425 ALA B O 1
ATOM 9238 N N . ASP B 1 426 ? 8.367 14.758 12.727 1 92.94 426 ASP B N 1
ATOM 9239 C CA . ASP B 1 426 ? 8.156 15.867 11.797 1 92.94 426 ASP B CA 1
ATOM 9240 C C . ASP B 1 426 ? 9.398 16.75 11.695 1 92.94 426 ASP B C 1
ATOM 9242 O O . ASP B 1 426 ? 9.82 17.359 12.68 1 92.94 426 ASP B O 1
ATOM 9246 N N . GLY B 1 427 ? 9.93 16.797 10.555 1 94.81 427 GLY B N 1
ATOM 9247 C CA . GLY B 1 427 ? 11.172 17.516 10.344 1 94.81 427 GLY B CA 1
ATOM 9248 C C . GLY B 1 427 ? 11.031 19.016 10.547 1 94.81 427 GLY B C 1
ATOM 9249 O O . GLY B 1 427 ? 12.031 19.734 10.641 1 94.81 427 GLY B O 1
ATOM 9250 N N . LEU B 1 428 ? 9.852 19.531 10.711 1 95.88 428 LEU B N 1
ATOM 9251 C CA . LEU B 1 428 ? 9.602 20.953 10.852 1 95.88 428 LEU B CA 1
ATOM 9252 C C . LEU B 1 428 ? 9.414 21.344 12.312 1 95.88 428 LEU B C 1
ATOM 9254 O O . LEU B 1 428 ? 9.273 22.516 12.641 1 95.88 428 LEU B O 1
ATOM 9258 N N . LEU B 1 429 ? 9.57 20.406 13.211 1 95.25 429 LEU B N 1
ATOM 9259 C CA . LEU B 1 429 ? 9.453 20.688 14.641 1 95.25 429 LEU B CA 1
ATOM 9260 C C . LEU B 1 429 ? 10.633 21.547 15.109 1 95.25 429 LEU B C 1
ATOM 9262 O O . LEU B 1 429 ? 11.766 21.328 14.68 1 95.25 429 LEU B O 1
ATOM 9266 N N . PRO B 1 430 ? 10.289 22.453 16.062 1 95 430 PRO B N 1
ATOM 9267 C CA . PRO B 1 430 ? 11.414 23.156 16.688 1 95 430 PRO B CA 1
ATOM 9268 C C . PRO B 1 430 ? 12.391 22.203 17.391 1 95 430 PRO B C 1
ATOM 9270 O O . PRO B 1 430 ? 11.969 21.188 17.953 1 95 430 PRO B O 1
ATOM 9273 N N . SER B 1 431 ? 13.633 22.578 17.359 1 94.94 431 SER B N 1
ATOM 9274 C CA . SER B 1 431 ? 14.719 21.734 17.844 1 94.94 431 SER B CA 1
ATOM 9275 C C . SER B 1 431 ? 14.445 21.25 19.266 1 94.94 431 SER B C 1
ATOM 9277 O O . SER B 1 431 ? 14.617 20.062 19.562 1 94.94 431 SER B O 1
ATOM 9279 N N . ASP B 1 432 ? 13.992 22.109 20.141 1 93.81 432 ASP B N 1
ATOM 9280 C CA . ASP B 1 432 ? 13.742 21.734 21.531 1 93.81 432 ASP B CA 1
ATOM 9281 C C . ASP B 1 432 ? 12.648 20.672 21.641 1 93.81 432 ASP B C 1
ATOM 9283 O O . ASP B 1 432 ? 12.789 19.703 22.391 1 93.81 432 ASP B O 1
ATOM 9287 N N . GLU B 1 433 ? 11.617 20.906 20.906 1 92.81 433 GLU B N 1
ATOM 9288 C CA . GLU B 1 433 ? 10.516 19.938 20.906 1 92.81 433 GLU B CA 1
ATOM 9289 C C . GLU B 1 433 ? 10.953 18.609 20.297 1 92.81 433 GLU B C 1
ATOM 9291 O O . GLU B 1 433 ? 10.57 17.547 20.781 1 92.81 433 GLU B O 1
ATOM 9296 N N . LEU B 1 434 ? 11.633 18.688 19.172 1 94.38 434 LEU B N 1
ATOM 9297 C CA . LEU B 1 434 ? 12.141 17.5 18.5 1 94.38 434 LEU B CA 1
ATOM 9298 C C . LEU B 1 434 ? 13.023 16.672 19.438 1 94.38 434 LEU B C 1
ATOM 9300 O O . LEU B 1 434 ? 12.828 15.461 19.578 1 94.38 434 LEU B O 1
ATOM 9304 N N . ARG B 1 435 ? 13.961 17.312 20.141 1 94.19 435 ARG B N 1
ATOM 9305 C CA . ARG B 1 435 ? 14.906 16.641 21.031 1 94.19 435 ARG B CA 1
ATOM 9306 C C . ARG B 1 435 ? 14.18 15.953 22.188 1 94.19 435 ARG B C 1
ATOM 9308 O O . ARG B 1 435 ? 14.523 14.836 22.562 1 94.19 435 ARG B O 1
ATOM 9315 N N . GLN B 1 436 ? 13.188 16.609 22.672 1 91.5 436 GLN B N 1
ATOM 9316 C CA . GLN B 1 436 ? 12.406 16.031 23.766 1 91.5 436 GLN B CA 1
ATOM 9317 C C . GLN B 1 436 ? 11.594 14.828 23.281 1 91.5 436 GLN B C 1
ATOM 9319 O O . GLN B 1 436 ? 11.523 13.797 23.953 1 91.5 436 GLN B O 1
ATOM 9324 N N . ARG B 1 437 ? 11.078 15.016 22.156 1 87.31 437 ARG B N 1
ATOM 9325 C CA . ARG B 1 437 ? 10.195 13.992 21.609 1 87.31 437 ARG B CA 1
ATOM 9326 C C . ARG B 1 437 ? 10.961 12.711 21.297 1 87.31 437 ARG B C 1
ATOM 9328 O O . ARG B 1 437 ? 10.469 11.609 21.531 1 87.31 437 ARG B O 1
ATOM 9335 N N . VAL B 1 438 ? 12.109 12.859 20.75 1 88.94 438 VAL B N 1
ATOM 9336 C CA . VAL B 1 438 ? 12.836 11.688 20.281 1 88.94 438 VAL B CA 1
ATOM 9337 C C . VAL B 1 438 ? 13.93 11.328 21.281 1 88.94 438 VAL B C 1
ATOM 9339 O O . VAL B 1 438 ? 14.648 10.344 21.094 1 88.94 438 VAL B O 1
ATOM 9342 N N . ASN B 1 439 ? 14.102 12.07 22.359 1 88.44 439 ASN B N 1
ATOM 9343 C CA . ASN B 1 439 ? 15.125 11.875 23.375 1 88.44 439 ASN B CA 1
ATOM 9344 C C . ASN B 1 439 ? 16.516 11.766 22.766 1 88.44 439 ASN B C 1
ATOM 9346 O O . ASN B 1 439 ? 17.234 10.797 23.016 1 88.44 439 ASN B O 1
ATOM 9350 N N . ASN B 1 440 ? 16.812 12.586 21.859 1 91 440 ASN B N 1
ATOM 9351 C CA . ASN B 1 440 ? 18.109 12.727 21.203 1 91 440 ASN B CA 1
ATOM 9352 C C . ASN B 1 440 ? 18.562 14.188 21.156 1 91 440 ASN B C 1
ATOM 9354 O O . ASN B 1 440 ? 18.062 14.961 20.328 1 91 440 ASN B O 1
ATOM 9358 N N . PHE B 1 441 ? 19.5 14.539 21.844 1 85.62 441 PHE B N 1
ATOM 9359 C CA . PHE B 1 441 ? 19.891 15.922 22.062 1 85.62 441 PHE B CA 1
ATOM 9360 C C . PHE B 1 441 ? 20.891 16.375 20.984 1 85.62 441 PHE B C 1
ATOM 9362 O O . PHE B 1 441 ? 21.344 17.516 21 1 85.62 441 PHE B O 1
ATOM 9369 N N . GLY B 1 442 ? 21.141 15.508 20.109 1 92.81 442 GLY B N 1
ATOM 9370 C CA . GLY B 1 442 ? 22.062 15.867 19.031 1 92.81 442 GLY B CA 1
ATOM 9371 C C . GLY B 1 442 ? 21.422 16.781 18 1 92.81 442 GLY B C 1
ATOM 9372 O O . GLY B 1 442 ? 22.141 17.453 17.234 1 92.81 442 GLY B O 1
ATOM 9373 N N . PHE B 1 443 ? 20.156 16.844 17.953 1 96.19 443 PHE B N 1
ATOM 9374 C CA . PHE B 1 443 ? 19.453 17.688 16.984 1 96.19 443 PHE B CA 1
ATOM 9375 C C . PHE B 1 443 ? 19.375 19.125 17.5 1 96.19 443 PHE B C 1
ATOM 9377 O O . PHE B 1 443 ? 18.281 19.672 17.656 1 96.19 443 PHE B O 1
ATOM 9384 N N . GLU B 1 444 ? 20.469 19.719 17.609 1 96.75 444 GLU B N 1
ATOM 9385 C CA . GLU B 1 444 ? 20.594 21.062 18.156 1 96.75 444 GLU B CA 1
ATOM 9386 C C . GLU B 1 444 ? 20.734 22.094 17.047 1 96.75 444 GLU B C 1
ATOM 9388 O O . GLU B 1 444 ? 21.453 21.875 16.062 1 96.75 444 GLU B O 1
ATOM 9393 N N . ASN B 1 445 ? 20.062 23.266 17.234 1 97.44 445 ASN B N 1
ATOM 9394 C CA . ASN B 1 445 ? 20.172 24.359 16.266 1 97.44 445 ASN B CA 1
ATOM 9395 C C . ASN B 1 445 ? 21.609 24.875 16.172 1 97.44 445 ASN B C 1
ATOM 9397 O O . ASN B 1 445 ? 22.344 24.875 17.172 1 97.44 445 ASN B O 1
ATOM 9401 N N . GLY B 1 446 ? 22.016 25.25 15 1 97.75 446 GLY B N 1
ATOM 9402 C CA . GLY B 1 446 ? 23.281 25.938 14.781 1 97.75 446 GLY B CA 1
ATOM 9403 C C . GLY B 1 446 ? 24.484 25.031 14.914 1 97.75 446 GLY B C 1
ATOM 9404 O O . GLY B 1 446 ? 25.594 25.5 15.156 1 97.75 446 GLY B O 1
ATOM 9405 N N . THR B 1 447 ? 24.312 23.734 14.789 1 97.88 447 THR B N 1
ATOM 9406 C CA . THR B 1 447 ? 25.453 22.859 15.094 1 97.88 447 THR B CA 1
ATOM 9407 C C . THR B 1 447 ? 25.844 22.031 13.875 1 97.88 447 THR B C 1
ATOM 9409 O O . THR B 1 447 ? 26.875 21.375 13.883 1 97.88 447 THR B O 1
ATOM 9412 N N . PHE B 1 448 ? 25.109 22.031 12.82 1 98.62 448 PHE B N 1
ATOM 9413 C CA . PHE B 1 448 ? 25.375 21.156 11.688 1 98.62 448 PHE B CA 1
ATOM 9414 C C . PHE B 1 448 ? 26.219 21.875 10.633 1 98.62 448 PHE B C 1
ATOM 9416 O O . PHE B 1 448 ? 25.953 23.047 10.32 1 98.62 448 PHE B O 1
ATOM 9423 N N . ASP B 1 449 ? 27.172 21.203 10.109 1 98.69 449 ASP B N 1
ATOM 9424 C CA . ASP B 1 449 ? 28.047 21.766 9.086 1 98.69 449 ASP B CA 1
ATOM 9425 C C . ASP B 1 449 ? 27.406 21.641 7.703 1 98.69 449 ASP B C 1
ATOM 9427 O O . ASP B 1 449 ? 27.594 22.516 6.855 1 98.69 449 ASP B O 1
ATOM 9431 N N . PHE B 1 450 ? 26.766 20.547 7.473 1 98.81 450 PHE B N 1
ATOM 9432 C CA . PHE B 1 450 ? 26.109 20.312 6.188 1 98.81 450 PHE B CA 1
ATOM 9433 C C . PHE B 1 450 ? 24.703 19.781 6.383 1 98.81 450 PHE B C 1
ATOM 9435 O O . PHE B 1 450 ? 24.469 18.938 7.258 1 98.81 450 PHE B O 1
ATOM 9442 N N . ILE B 1 451 ? 23.797 20.281 5.648 1 98.88 451 ILE B N 1
ATOM 9443 C CA . ILE B 1 451 ? 22.469 19.703 5.52 1 98.88 451 ILE B CA 1
ATOM 9444 C C . ILE B 1 451 ? 22.203 19.344 4.059 1 98.88 451 ILE B C 1
ATOM 9446 O O . ILE B 1 451 ? 22.328 20.188 3.172 1 98.88 451 ILE B O 1
ATOM 9450 N N . ILE B 1 452 ? 21.969 18.094 3.797 1 98.5 452 ILE B N 1
ATOM 9451 C CA . ILE B 1 452 ? 21.641 17.547 2.482 1 98.5 452 ILE B CA 1
ATOM 9452 C C . ILE B 1 452 ? 20.25 16.922 2.516 1 98.5 452 ILE B C 1
ATOM 9454 O O . ILE B 1 452 ? 20.016 15.945 3.234 1 98.5 452 ILE B O 1
ATOM 9458 N N . THR B 1 453 ? 19.312 17.453 1.694 1 97.69 453 THR B N 1
ATOM 9459 C CA . THR B 1 453 ? 17.938 16.984 1.903 1 97.69 453 THR B CA 1
ATOM 9460 C C . THR B 1 453 ? 17.094 17.203 0.649 1 97.69 453 THR B C 1
ATOM 9462 O O . THR B 1 453 ? 17.438 18.031 -0.195 1 97.69 453 THR B O 1
ATOM 9465 N N . ASN B 1 454 ? 16.141 16.344 0.413 1 94.5 454 ASN B N 1
ATOM 9466 C CA . ASN B 1 454 ? 15.07 16.469 -0.569 1 94.5 454 ASN B CA 1
ATOM 9467 C C . ASN B 1 454 ? 13.703 16.438 0.096 1 94.5 454 ASN B C 1
ATOM 9469 O O . ASN B 1 454 ? 13.016 15.414 0.086 1 94.5 454 ASN B O 1
ATOM 9473 N N . PRO B 1 455 ? 13.289 17.594 0.646 1 93.88 455 PRO B N 1
ATOM 9474 C CA . PRO B 1 455 ? 12.016 17.641 1.364 1 93.88 455 PRO B CA 1
ATOM 9475 C C . PRO B 1 455 ? 10.812 17.469 0.439 1 93.88 455 PRO B C 1
ATOM 9477 O O . PRO B 1 455 ? 10.938 17.609 -0.78 1 93.88 455 PRO B O 1
ATOM 9480 N N . PRO B 1 456 ? 9.656 17.062 0.953 1 87.44 456 PRO B N 1
ATOM 9481 C CA . PRO B 1 456 ? 8.461 16.922 0.115 1 87.44 456 PRO B CA 1
ATOM 9482 C C . PRO B 1 456 ? 8.016 18.234 -0.517 1 87.44 456 PRO B C 1
ATOM 9484 O O . PRO B 1 456 ? 8.102 19.281 0.121 1 87.44 456 PRO B O 1
ATOM 9487 N N . PHE B 1 457 ? 7.473 18.094 -1.811 1 85.75 457 PHE B N 1
ATOM 9488 C CA . PHE B 1 457 ? 6.992 19.266 -2.541 1 85.75 457 PHE B CA 1
ATOM 9489 C C . PHE B 1 457 ? 5.473 19.281 -2.598 1 85.75 457 PHE B C 1
ATOM 9491 O O . PHE B 1 457 ? 4.836 18.219 -2.713 1 85.75 457 PHE B O 1
ATOM 9498 N N . GLY B 1 458 ? 4.961 20.406 -2.58 1 80.31 458 GLY B N 1
ATOM 9499 C CA . GLY B 1 458 ? 3.561 20.562 -2.945 1 80.31 458 GLY B CA 1
ATOM 9500 C C . GLY B 1 458 ? 2.613 20.359 -1.78 1 80.31 458 GLY B C 1
ATOM 9501 O O . GLY B 1 458 ? 1.396 20.484 -1.933 1 80.31 458 GLY B O 1
ATOM 9502 N N . SER B 1 459 ? 3.102 20 -0.673 1 83.31 459 SER B N 1
ATOM 9503 C CA . SER B 1 459 ? 2.25 19.906 0.508 1 83.31 459 SER B CA 1
ATOM 9504 C C . SER B 1 459 ? 2.213 21.234 1.263 1 83.31 459 SER B C 1
ATOM 9506 O O . SER B 1 459 ? 3.121 22.047 1.131 1 83.31 459 SER B O 1
ATOM 9508 N N . THR B 1 460 ? 1.085 21.453 1.956 1 89.81 460 THR B N 1
ATOM 9509 C CA . THR B 1 460 ? 0.94 22.688 2.699 1 89.81 460 THR B CA 1
ATOM 9510 C C . THR B 1 460 ? 0.723 22.406 4.184 1 89.81 460 THR B C 1
ATOM 9512 O O . THR B 1 460 ? 0.12 21.406 4.551 1 89.81 460 THR B O 1
ATOM 9515 N N . VAL B 1 461 ? 1.308 23.219 4.965 1 90.44 461 VAL B N 1
ATOM 9516 C CA . VAL B 1 461 ? 1.085 23.219 6.406 1 90.44 461 VAL B CA 1
ATOM 9517 C C . VAL B 1 461 ? 0.11 24.328 6.789 1 90.44 461 VAL B C 1
ATOM 9519 O O . VAL B 1 461 ? 0.277 25.469 6.379 1 90.44 461 VAL B O 1
ATOM 9522 N N . LYS B 1 462 ? -0.825 23.984 7.555 1 88.5 462 LYS B N 1
ATOM 9523 C CA . LYS B 1 462 ? -1.84 24.953 7.945 1 88.5 462 LYS B CA 1
ATOM 9524 C C . LYS B 1 462 ? -1.55 25.516 9.328 1 88.5 462 LYS B C 1
ATOM 9526 O O . LYS B 1 462 ? -1.121 24.797 10.227 1 88.5 462 LYS B O 1
ATOM 9531 N N . GLN B 1 463 ? -1.802 26.781 9.461 1 86.25 463 GLN B N 1
ATOM 9532 C CA . GLN B 1 463 ? -1.626 27.453 10.734 1 86.25 463 GLN B CA 1
ATOM 9533 C C . GLN B 1 463 ? -2.557 26.891 11.797 1 86.25 463 GLN B C 1
ATOM 9535 O O . GLN B 1 463 ? -2.197 26.828 12.977 1 86.25 463 GLN B O 1
ATOM 9540 N N . THR B 1 464 ? -3.635 26.406 11.367 1 78.31 464 THR B N 1
ATOM 9541 C CA . THR B 1 464 ? -4.656 25.906 12.273 1 78.31 464 THR B CA 1
ATOM 9542 C C . THR B 1 464 ? -4.293 24.5 12.758 1 78.31 464 THR B C 1
ATOM 9544 O O . THR B 1 464 ? -4.875 24 13.727 1 78.31 464 THR B O 1
ATOM 9547 N N . GLU B 1 465 ? -3.309 23.922 12.141 1 81.88 465 GLU B N 1
ATOM 9548 C CA . GLU B 1 465 ? -3 22.531 12.453 1 81.88 465 GLU B CA 1
ATOM 9549 C C . GLU B 1 465 ? -1.694 22.406 13.234 1 81.88 465 GLU B C 1
ATOM 9551 O O . GLU B 1 465 ? -1.564 21.562 14.109 1 81.88 465 GLU B O 1
ATOM 9556 N N . LYS B 1 466 ? -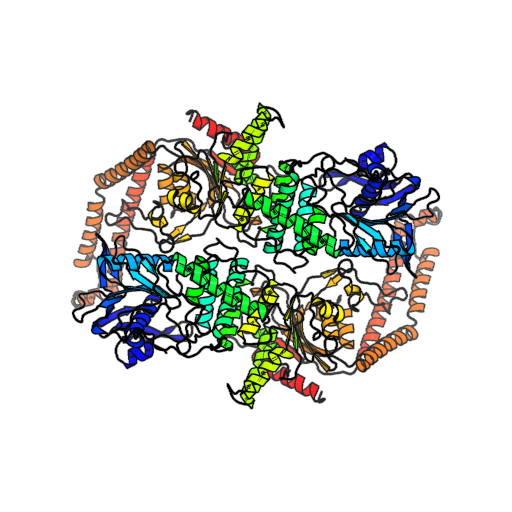0.82 23.25 12.852 1 84.75 466 LYS B N 1
ATOM 9557 C CA . LYS B 1 466 ? 0.512 23.125 13.438 1 84.75 466 LYS B CA 1
ATOM 9558 C C . LYS B 1 466 ? 0.915 24.391 14.18 1 84.75 466 LYS B C 1
ATOM 9560 O O . LYS B 1 466 ? 1.042 25.453 13.578 1 84.75 466 LYS B O 1
ATOM 9565 N N . ALA B 1 467 ? 1.288 24.203 15.398 1 80.31 467 ALA B N 1
ATOM 9566 C CA . ALA B 1 467 ? 1.615 25.344 16.266 1 80.31 467 ALA B CA 1
ATOM 9567 C C . ALA B 1 467 ? 2.93 25.984 15.836 1 80.31 467 ALA B C 1
ATOM 9569 O O . ALA B 1 467 ? 3.119 27.203 16.016 1 80.31 467 ALA B O 1
ATOM 9570 N N . TYR B 1 468 ? 3.727 25.234 15.258 1 89.75 468 TYR B N 1
ATOM 9571 C CA . TYR B 1 468 ? 5.055 25.766 14.961 1 89.75 468 TYR B CA 1
ATOM 9572 C C . TYR B 1 468 ? 5.008 26.75 13.797 1 89.75 468 TYR B C 1
ATOM 9574 O O . TYR B 1 468 ? 5.98 27.453 13.539 1 89.75 468 TYR B O 1
ATOM 9582 N N . MET B 1 469 ? 3.959 26.891 13.07 1 91.12 469 MET B N 1
ATOM 9583 C CA . MET B 1 469 ? 3.816 27.797 11.945 1 91.12 469 MET B CA 1
ATOM 9584 C C . MET B 1 469 ? 4.125 29.234 12.367 1 91.12 469 MET B C 1
ATOM 9586 O O . MET B 1 469 ? 4.727 30 11.609 1 91.12 469 MET B O 1
ATOM 9590 N N . SER B 1 470 ? 3.771 29.547 13.555 1 88.19 470 SER B N 1
ATOM 9591 C CA . SER B 1 470 ? 3.955 30.922 14.039 1 88.19 470 SER B CA 1
ATOM 9592 C C . SER B 1 470 ? 5.426 31.219 14.289 1 88.19 470 SER B C 1
ATOM 9594 O O . SER B 1 470 ? 5.816 32.375 14.398 1 88.19 470 SER B O 1
ATOM 9596 N N . GLN B 1 471 ? 6.18 30.188 14.297 1 90.88 471 GLN B N 1
ATOM 9597 C CA . GLN B 1 471 ? 7.594 30.375 14.609 1 90.88 471 GLN B CA 1
ATOM 9598 C C . GLN B 1 471 ? 8.414 30.578 13.336 1 90.88 471 GLN B C 1
ATOM 9600 O O . GLN B 1 471 ? 9.609 30.859 13.406 1 90.88 471 GLN B O 1
ATOM 9605 N N . TYR B 1 472 ? 7.812 30.531 12.219 1 94.94 472 TYR B N 1
ATOM 9606 C CA . TYR B 1 472 ? 8.5 30.688 10.945 1 94.94 472 TYR B CA 1
ATOM 9607 C C . TYR B 1 472 ? 8.297 32.094 10.367 1 94.94 472 TYR B C 1
ATOM 9609 O O . TYR B 1 472 ? 7.156 32.531 10.211 1 94.94 472 TYR B O 1
ATOM 9617 N N . ARG B 1 473 ? 9.375 32.688 10.07 1 92.69 473 ARG B N 1
ATOM 9618 C CA . ARG B 1 473 ? 9.344 34 9.43 1 92.69 473 ARG B CA 1
ATOM 9619 C C . ARG B 1 473 ? 8.633 33.906 8.078 1 92.69 473 ARG B C 1
ATOM 9621 O O . ARG B 1 473 ? 7.848 34.812 7.742 1 92.69 473 ARG B O 1
ATOM 9628 N N . LEU B 1 474 ? 8.852 32.875 7.367 1 95.56 474 LEU B N 1
ATOM 9629 C CA . LEU B 1 474 ? 8.328 32.719 6.016 1 95.56 474 LEU B CA 1
ATOM 9630 C C . LEU B 1 474 ? 6.863 32.281 6.047 1 95.56 474 LEU B C 1
ATOM 9632 O O . LEU B 1 474 ? 6.219 32.156 5 1 95.56 474 LEU B O 1
ATOM 9636 N N . ALA B 1 475 ? 6.344 32.062 7.223 1 94.38 475 ALA B N 1
ATOM 9637 C CA . ALA B 1 475 ? 4.926 31.75 7.379 1 94.38 475 ALA B CA 1
ATOM 9638 C C . ALA B 1 475 ? 4.113 33 7.699 1 94.38 475 ALA B C 1
ATOM 9640 O O . ALA B 1 475 ? 2.932 32.906 8.039 1 94.38 475 ALA B O 1
ATOM 9641 N N . ALA B 1 476 ? 4.672 34.125 7.613 1 92.19 476 ALA B N 1
ATOM 9642 C CA . ALA B 1 476 ? 4 35.406 7.832 1 92.19 476 ALA B CA 1
ATOM 9643 C C . ALA B 1 476 ? 4.086 36.312 6.598 1 92.19 476 ALA B C 1
ATOM 9645 O O . ALA B 1 476 ? 5.07 36.25 5.855 1 92.19 476 ALA B O 1
ATOM 9646 N N . ARG B 1 477 ? 3.074 37.062 6.441 1 90.5 477 ARG B N 1
ATOM 9647 C CA . ARG B 1 477 ? 3.111 38.125 5.43 1 90.5 477 ARG B CA 1
ATOM 9648 C C . ARG B 1 477 ? 3.832 39.344 5.957 1 90.5 477 ARG B C 1
ATOM 9650 O O . ARG B 1 477 ? 3.449 39.906 6.988 1 90.5 477 ARG B O 1
ATOM 9657 N N . GLU B 1 478 ? 4.871 39.688 5.246 1 86.81 478 GLU B N 1
ATOM 9658 C CA . GLU B 1 478 ? 5.648 40.844 5.656 1 86.81 478 GLU B CA 1
ATOM 9659 C C . GLU B 1 478 ? 4.914 42.156 5.336 1 86.81 478 GLU B C 1
ATOM 9661 O O . GLU B 1 478 ? 3.973 42.156 4.543 1 86.81 478 GLU B O 1
ATOM 9666 N N . VAL B 1 479 ? 5.348 43.125 6.031 1 88.62 479 VAL B N 1
ATOM 9667 C CA . VAL B 1 479 ? 4.805 44.469 5.77 1 88.62 479 VAL B CA 1
ATOM 9668 C C . VAL B 1 479 ? 5.195 44.906 4.363 1 88.62 479 VAL B C 1
ATOM 9670 O O . VAL B 1 479 ? 6.363 44.812 3.977 1 88.62 479 VAL B O 1
ATOM 9673 N N . ASP B 1 480 ? 4.246 45.281 3.598 1 91.25 480 ASP B N 1
ATOM 9674 C CA . ASP B 1 480 ? 4.504 45.906 2.301 1 91.25 480 ASP B CA 1
ATOM 9675 C C . ASP B 1 480 ? 4.961 47.344 2.467 1 91.25 480 ASP B C 1
ATOM 9677 O O . ASP B 1 480 ? 4.16 48.219 2.812 1 91.25 480 ASP B O 1
ATOM 9681 N N . TRP B 1 481 ? 6.16 47.625 2.191 1 91.69 481 TRP B N 1
ATOM 9682 C CA . TRP B 1 481 ? 6.727 48.938 2.453 1 91.69 481 TRP B CA 1
ATOM 9683 C C . TRP B 1 481 ? 6.133 50 1.513 1 91.69 481 TRP B C 1
ATOM 9685 O O . TRP B 1 481 ? 6.258 51.188 1.752 1 91.69 481 TRP B O 1
ATOM 9695 N N . LEU B 1 482 ? 5.457 49.5 0.478 1 93.38 482 LEU B N 1
ATOM 9696 C CA . LEU B 1 482 ? 4.836 50.375 -0.491 1 93.38 482 LEU B CA 1
ATOM 9697 C C . LEU B 1 482 ? 3.389 50.688 -0.112 1 93.38 482 LEU B C 1
ATOM 9699 O O . LEU B 1 482 ? 2.727 51.5 -0.76 1 93.38 482 LEU B O 1
ATOM 9703 N N . ASN B 1 483 ? 2.9 50 0.842 1 91.56 483 ASN B N 1
ATOM 9704 C CA . ASN B 1 483 ? 1.548 50.188 1.353 1 91.56 483 ASN B CA 1
ATOM 9705 C C . ASN B 1 483 ? 1.557 50.625 2.816 1 91.56 483 ASN B C 1
ATOM 9707 O O . ASN B 1 483 ? 1.694 49.781 3.711 1 91.56 483 ASN B O 1
ATOM 9711 N N . PRO B 1 484 ? 1.271 51.844 3.051 1 87.75 484 PRO B N 1
ATOM 9712 C CA . PRO B 1 484 ? 1.364 52.375 4.41 1 87.75 484 PRO B CA 1
ATOM 9713 C C . PRO B 1 484 ? 0.399 51.688 5.379 1 87.75 484 PRO B C 1
ATOM 9715 O O . PRO B 1 484 ? 0.601 51.719 6.594 1 87.75 484 PRO B O 1
ATOM 9718 N N . LYS B 1 485 ? -0.625 51.062 4.953 1 88.06 485 LYS B N 1
ATOM 9719 C CA . LYS B 1 485 ? -1.622 50.406 5.805 1 88.06 485 LYS B CA 1
ATOM 9720 C C . LYS B 1 485 ? -1.294 48.938 6.02 1 88.06 485 LYS B C 1
ATOM 9722 O O . LYS B 1 485 ? -1.997 48.25 6.754 1 88.06 485 LYS B O 1
ATOM 9727 N N . SER B 1 486 ? -0.23 48.562 5.355 1 89.44 486 SER B N 1
ATOM 9728 C CA . SER B 1 486 ? 0.139 47.156 5.414 1 89.44 486 SER B CA 1
ATOM 9729 C C . SER B 1 486 ? 0.636 46.781 6.805 1 89.44 486 SER B C 1
ATOM 9731 O O . SER B 1 486 ? 1.354 47.531 7.445 1 89.44 486 SER B O 1
ATOM 9733 N N . VAL B 1 487 ? 0.123 45.594 7.352 1 87.81 487 VAL B N 1
ATOM 9734 C CA . VAL B 1 487 ? 0.575 45.062 8.633 1 87.81 487 VAL B CA 1
ATOM 9735 C C . VAL B 1 487 ? 1.04 43.625 8.477 1 87.81 487 VAL B C 1
ATOM 9737 O O . VAL B 1 487 ? 0.617 42.938 7.543 1 87.81 487 VAL B O 1
ATOM 9740 N N . GLN B 1 488 ? 1.933 43.312 9.383 1 88.31 488 GLN B N 1
ATOM 9741 C CA . GLN B 1 488 ? 2.371 41.906 9.398 1 88.31 488 GLN B CA 1
ATOM 9742 C C . GLN B 1 488 ? 1.23 40.969 9.797 1 88.31 488 GLN B C 1
ATOM 9744 O O . GLN B 1 488 ? 0.449 41.312 10.695 1 88.31 488 GLN B O 1
ATOM 9749 N N . ALA B 1 489 ? 1.05 39.938 9.023 1 88.44 489 ALA B N 1
ATOM 9750 C CA . ALA B 1 489 ? -0.023 39 9.312 1 88.44 489 ALA B CA 1
ATOM 9751 C C . ALA B 1 489 ? 0.446 37.562 9.117 1 88.44 489 ALA B C 1
ATOM 9753 O O . ALA B 1 489 ? 1.257 37.281 8.227 1 88.44 489 ALA B O 1
ATOM 9754 N N . ALA B 1 490 ? -0.053 36.688 9.938 1 89.31 490 ALA B N 1
ATOM 9755 C CA . ALA B 1 490 ? 0.25 35.25 9.789 1 89.31 490 ALA B CA 1
ATOM 9756 C C . ALA B 1 490 ? -0.424 34.656 8.547 1 89.31 490 ALA B C 1
ATOM 9758 O O . ALA B 1 490 ? -1.565 35.031 8.234 1 89.31 490 ALA B O 1
ATOM 9759 N N . ARG B 1 491 ? 0.345 33.906 7.773 1 92.81 491 ARG B N 1
ATOM 9760 C CA . ARG B 1 491 ? -0.242 33.188 6.633 1 92.81 491 ARG B CA 1
ATOM 9761 C C . ARG B 1 491 ? -1.113 32.031 7.098 1 92.81 491 ARG B C 1
ATOM 9763 O O . ARG B 1 491 ? -0.762 31.328 8.047 1 92.81 491 ARG B O 1
ATOM 9770 N N . PRO B 1 492 ? -2.248 31.844 6.473 1 90.5 492 PRO B N 1
ATOM 9771 C CA . PRO B 1 492 ? -3.088 30.703 6.844 1 90.5 492 PRO B CA 1
ATOM 9772 C C . PRO B 1 492 ? -2.416 29.359 6.559 1 90.5 492 PRO B C 1
ATOM 9774 O O . PRO B 1 492 ? -2.65 28.375 7.277 1 90.5 492 PRO B O 1
ATOM 9777 N N . ASN B 1 493 ? -1.64 29.312 5.531 1 93.31 493 ASN B N 1
ATOM 9778 C CA . ASN B 1 493 ? -0.897 28.109 5.152 1 93.31 493 ASN B CA 1
ATOM 9779 C C . ASN B 1 493 ? 0.408 28.453 4.445 1 93.31 493 ASN B C 1
ATOM 9781 O O . ASN B 1 493 ? 0.603 29.594 4.02 1 93.31 493 ASN B O 1
ATOM 9785 N N . GLN B 1 494 ? 1.294 27.578 4.441 1 95.12 494 GLN B N 1
ATOM 9786 C CA . GLN B 1 494 ? 2.564 27.719 3.742 1 95.12 494 GLN B CA 1
ATOM 9787 C C . GLN B 1 494 ? 3.043 26.391 3.172 1 95.12 494 GLN B C 1
ATOM 9789 O O . GLN B 1 494 ? 2.77 25.328 3.74 1 95.12 494 GLN B O 1
ATOM 9794 N N . ASP B 1 495 ? 3.703 26.484 2.066 1 94.94 495 ASP B N 1
ATOM 9795 C CA . ASP B 1 495 ? 4.246 25.281 1.433 1 94.94 495 ASP B CA 1
ATOM 9796 C C . ASP B 1 495 ? 5.375 24.688 2.266 1 94.94 495 ASP B C 1
ATOM 9798 O O . ASP B 1 495 ? 6.191 25.422 2.832 1 94.94 495 ASP B O 1
ATOM 9802 N N . THR B 1 496 ? 5.477 23.328 2.326 1 93.94 496 THR B N 1
ATOM 9803 C CA . THR B 1 496 ? 6.441 22.625 3.166 1 93.94 496 THR B CA 1
ATOM 9804 C C . THR B 1 496 ? 7.867 22.953 2.729 1 93.94 496 THR B C 1
ATOM 9806 O O . THR B 1 496 ? 8.75 23.141 3.568 1 93.94 496 THR B O 1
ATOM 9809 N N . GLU B 1 497 ? 8.109 22.984 1.388 1 94.94 497 GLU B N 1
ATOM 9810 C CA . GLU B 1 497 ? 9.469 23.219 0.895 1 94.94 497 GLU B CA 1
ATOM 9811 C C . GLU B 1 497 ? 9.984 24.594 1.326 1 94.94 497 GLU B C 1
ATOM 9813 O O . GLU B 1 497 ? 11.188 24.766 1.542 1 94.94 497 GLU B O 1
ATOM 9818 N N . ILE B 1 498 ? 9.109 25.531 1.477 1 97.5 498 ILE B N 1
ATOM 9819 C CA . ILE B 1 498 ? 9.492 26.875 1.906 1 97.5 498 ILE B CA 1
ATOM 9820 C C . ILE B 1 498 ? 9.859 26.859 3.389 1 97.5 498 ILE B C 1
ATOM 9822 O O . ILE B 1 498 ? 10.867 27.438 3.795 1 97.5 498 ILE B O 1
ATOM 9826 N N . LEU B 1 499 ? 9.062 26.172 4.172 1 97.5 499 LEU B N 1
ATOM 9827 C CA . LEU B 1 499 ? 9.336 26.062 5.602 1 97.5 499 LEU B CA 1
ATOM 9828 C C . LEU B 1 499 ? 10.656 25.344 5.852 1 97.5 499 LEU B C 1
ATOM 9830 O O . LEU B 1 499 ? 11.398 25.688 6.77 1 97.5 499 LEU B O 1
ATOM 9834 N N . PHE B 1 500 ? 10.992 24.391 5.051 1 97.81 500 PHE B N 1
ATOM 9835 C CA . PHE B 1 500 ? 12.211 23.625 5.242 1 97.81 500 PHE B CA 1
ATOM 9836 C C . PHE B 1 500 ? 13.438 24.469 4.941 1 97.81 500 PHE B C 1
ATOM 9838 O O . PHE B 1 500 ? 14.5 24.266 5.531 1 97.81 500 PHE B O 1
ATOM 9845 N N . LEU B 1 501 ? 13.32 25.422 4.051 1 97.94 501 LEU B N 1
ATOM 9846 C CA . LEU B 1 501 ? 14.422 26.344 3.805 1 97.94 501 LEU B CA 1
ATOM 9847 C C . LEU B 1 501 ? 14.805 27.078 5.082 1 97.94 501 LEU B C 1
ATOM 9849 O O . LEU B 1 501 ? 15.984 27.25 5.383 1 97.94 501 LEU B O 1
ATOM 9853 N N . GLU B 1 502 ? 13.82 27.5 5.762 1 97.56 502 GLU B N 1
ATOM 9854 C CA . GLU B 1 502 ? 14.047 28.219 7.016 1 97.56 502 GLU B CA 1
ATOM 9855 C C . GLU B 1 502 ? 14.492 27.266 8.117 1 97.56 502 GLU B C 1
ATOM 9857 O O . GLU B 1 502 ? 15.391 27.578 8.906 1 97.56 502 GLU B O 1
ATOM 9862 N N . GLN B 1 503 ? 13.852 26.094 8.195 1 98.12 503 GLN B N 1
ATOM 9863 C CA . GLN B 1 503 ? 14.203 25.094 9.203 1 98.12 503 GLN B CA 1
ATOM 9864 C C . GLN B 1 503 ? 15.672 24.688 9.07 1 98.12 503 GLN B C 1
ATOM 9866 O O . GLN B 1 503 ? 16.375 24.547 10.078 1 98.12 503 GLN B O 1
ATOM 9871 N N . CYS B 1 504 ? 16.109 24.5 7.879 1 98.62 504 CYS B N 1
ATOM 9872 C CA . CYS B 1 504 ? 17.5 24.125 7.637 1 98.62 504 CYS B CA 1
ATOM 9873 C C . CYS B 1 504 ? 18.453 25.234 8.102 1 98.62 504 CYS B C 1
ATOM 9875 O O . CYS B 1 504 ? 19.516 24.953 8.641 1 98.62 504 CYS B O 1
ATOM 9877 N N . HIS B 1 505 ? 18.062 26.469 7.875 1 98.62 505 HIS B N 1
ATOM 9878 C CA . HIS B 1 505 ? 18.859 27.594 8.344 1 98.62 505 HIS B CA 1
ATOM 9879 C C . HIS B 1 505 ? 19.062 27.531 9.859 1 98.62 505 HIS B C 1
ATOM 9881 O O . HIS B 1 505 ? 20.156 27.797 10.352 1 98.62 505 HIS B O 1
ATOM 9887 N N . LYS B 1 506 ? 18.031 27.172 10.602 1 98.06 506 LYS B N 1
ATOM 9888 C CA . LYS B 1 506 ? 18.094 27.109 12.062 1 98.06 506 LYS B CA 1
ATOM 9889 C C . LYS B 1 506 ? 19.078 26.031 12.523 1 98.06 506 LYS B C 1
ATOM 9891 O O . LYS B 1 506 ? 19.828 26.25 13.469 1 98.06 506 LYS B O 1
ATOM 9896 N N . PHE B 1 507 ? 19.078 24.953 11.828 1 98.38 507 PHE B N 1
ATOM 9897 C CA . PHE B 1 507 ? 19.922 23.812 12.211 1 98.38 507 PHE B CA 1
ATOM 9898 C C . PHE B 1 507 ? 21.375 24.062 11.82 1 98.38 507 PHE B C 1
ATOM 9900 O O . PHE B 1 507 ? 22.297 23.609 12.508 1 98.38 507 PHE B O 1
ATOM 9907 N N . LEU B 1 508 ? 21.641 24.797 10.781 1 98.62 508 LEU B N 1
ATOM 9908 C CA . LEU B 1 508 ? 22.969 24.984 10.234 1 98.62 508 LEU B CA 1
ATOM 9909 C C . LEU B 1 508 ? 23.828 25.859 11.148 1 98.62 508 LEU B C 1
ATOM 9911 O O . LEU B 1 508 ? 23.328 26.844 11.703 1 98.62 508 LEU B O 1
ATOM 9915 N N . ALA B 1 509 ? 25.062 25.453 11.297 1 98.25 509 ALA B N 1
ATOM 9916 C CA . ALA B 1 509 ? 26.062 26.344 11.898 1 98.25 509 ALA B CA 1
ATOM 9917 C C . ALA B 1 509 ? 26.375 27.516 10.977 1 98.25 509 ALA B C 1
ATOM 9919 O O . ALA B 1 509 ? 26.188 27.422 9.758 1 98.25 509 ALA B O 1
ATOM 9920 N N . GLU B 1 510 ? 26.844 28.625 11.594 1 97.62 510 GLU B N 1
ATOM 9921 C CA . GLU B 1 510 ? 27.344 29.703 10.742 1 97.62 510 GLU B CA 1
ATOM 9922 C C . GLU B 1 510 ? 28.438 29.203 9.805 1 97.62 510 GLU B C 1
ATOM 9924 O O . GLU B 1 510 ? 29.344 28.5 10.227 1 97.62 510 GLU B O 1
ATOM 9929 N N . GLY B 1 511 ? 28.25 29.516 8.555 1 96.81 511 GLY B N 1
ATOM 9930 C CA . GLY B 1 511 ? 29.203 29.062 7.562 1 96.81 511 GLY B CA 1
ATOM 9931 C C . GLY B 1 511 ? 28.891 27.672 7.023 1 96.81 511 GLY B C 1
ATOM 9932 O O . GLY B 1 511 ? 29.547 27.203 6.09 1 96.81 511 GLY B O 1
ATOM 9933 N N . GLY B 1 512 ? 27.922 27.016 7.625 1 98.19 512 GLY B N 1
ATOM 9934 C CA . GLY B 1 512 ? 27.5 25.719 7.121 1 98.19 512 GLY B CA 1
ATOM 9935 C C . GLY B 1 512 ? 26.844 25.781 5.754 1 98.19 512 GLY B C 1
ATOM 9936 O O . GLY B 1 512 ? 26.469 26.875 5.293 1 98.19 512 GLY B O 1
ATOM 9937 N N . ILE B 1 513 ? 26.719 24.656 5.082 1 98.75 513 ILE B N 1
ATOM 9938 C CA . ILE B 1 513 ? 26.219 24.641 3.711 1 98.75 513 ILE B CA 1
ATOM 9939 C C . ILE B 1 513 ? 24.953 23.781 3.629 1 98.75 513 ILE B C 1
ATOM 9941 O O . ILE B 1 513 ? 24.922 22.672 4.184 1 98.75 513 ILE B O 1
ATOM 9945 N N . LEU B 1 514 ? 23.953 24.297 3.006 1 98.81 514 LEU B N 1
ATOM 9946 C CA . LEU B 1 514 ? 22.719 23.594 2.676 1 98.81 514 LEU B CA 1
ATOM 9947 C C . LEU B 1 514 ? 22.703 23.203 1.201 1 98.81 514 LEU B C 1
ATOM 9949 O O . LEU B 1 514 ? 22.922 24.047 0.328 1 98.81 514 LEU B O 1
ATOM 9953 N N . ALA B 1 515 ? 22.516 21.938 0.925 1 98.81 515 ALA B N 1
ATOM 9954 C CA . ALA B 1 515 ? 22.188 21.438 -0.405 1 98.81 515 ALA B CA 1
ATOM 9955 C C . ALA B 1 515 ? 20.781 20.844 -0.423 1 98.81 515 ALA B C 1
ATOM 9957 O O . ALA B 1 515 ? 20.531 19.812 0.201 1 98.81 515 ALA B O 1
ATOM 9958 N N . MET B 1 516 ? 19.906 21.453 -1.13 1 98.25 516 MET B N 1
ATOM 9959 C CA . MET B 1 516 ? 18.5 21.078 -1.059 1 98.25 516 MET B CA 1
ATOM 9960 C C . MET B 1 516 ? 17.891 21 -2.451 1 98.25 516 MET B C 1
ATOM 9962 O O . MET B 1 516 ? 18.125 21.875 -3.291 1 98.25 516 MET B O 1
ATOM 9966 N N . VAL B 1 517 ? 17.188 19.891 -2.717 1 96.81 517 VAL B N 1
ATOM 9967 C CA . VAL B 1 517 ? 16.375 19.797 -3.93 1 96.81 517 VAL B CA 1
ATOM 9968 C C . VAL B 1 517 ? 15.109 20.641 -3.773 1 96.81 517 VAL B C 1
ATOM 9970 O O . VAL B 1 517 ? 14.383 20.484 -2.793 1 96.81 517 VAL B O 1
ATOM 9973 N N . ILE B 1 518 ? 14.836 21.516 -4.715 1 96.94 518 ILE B N 1
ATOM 9974 C CA . ILE B 1 518 ? 13.68 22.391 -4.629 1 96.94 518 ILE B CA 1
ATOM 9975 C C . ILE B 1 518 ? 12.953 22.422 -5.973 1 96.94 518 ILE B C 1
ATOM 9977 O O . ILE B 1 518 ? 13.562 22.203 -7.02 1 96.94 518 ILE B O 1
ATOM 9981 N N . PRO B 1 519 ? 11.625 22.672 -5.957 1 95.75 519 PRO B N 1
ATOM 9982 C CA . PRO B 1 519 ? 10.945 22.953 -7.223 1 95.75 519 PRO B CA 1
ATOM 9983 C C . PRO B 1 519 ? 11.375 24.266 -7.844 1 95.75 519 PRO B C 1
ATOM 9985 O O . PRO B 1 519 ? 11.633 25.234 -7.125 1 95.75 519 PRO B O 1
ATOM 9988 N N . ASP B 1 520 ? 11.383 24.359 -9.117 1 96.31 520 ASP B N 1
ATOM 9989 C CA . ASP B 1 520 ? 11.852 25.547 -9.828 1 96.31 520 ASP B CA 1
ATOM 9990 C C . ASP B 1 520 ? 10.953 26.75 -9.547 1 96.31 520 ASP B C 1
ATOM 9992 O O . ASP B 1 520 ? 11.352 27.891 -9.766 1 96.31 520 ASP B O 1
ATOM 9996 N N . SER B 1 521 ? 9.82 26.484 -9.117 1 94.88 521 SER B N 1
ATOM 9997 C CA . SER B 1 521 ? 8.891 27.578 -8.82 1 94.88 521 SER B CA 1
ATOM 9998 C C . SER B 1 521 ? 9.469 28.516 -7.777 1 94.88 521 SER B C 1
ATOM 10000 O O . SER B 1 521 ? 9.195 29.719 -7.809 1 94.88 521 SER B O 1
ATOM 10002 N N . ILE B 1 522 ? 10.234 28.031 -6.859 1 96.19 522 ILE B N 1
ATOM 10003 C CA . ILE B 1 522 ? 10.852 28.844 -5.816 1 96.19 522 ILE B CA 1
ATOM 10004 C C . ILE B 1 522 ? 11.812 29.859 -6.449 1 96.19 522 ILE B C 1
ATOM 10006 O O . ILE B 1 522 ? 11.953 30.984 -5.961 1 96.19 522 ILE B O 1
ATOM 10010 N N . LEU B 1 523 ? 12.383 29.469 -7.535 1 96.25 523 LEU B N 1
ATOM 10011 C CA . LEU B 1 523 ? 13.422 30.266 -8.172 1 96.25 523 LEU B CA 1
ATOM 10012 C C . LEU B 1 523 ? 12.82 31.219 -9.195 1 96.25 523 LEU B C 1
ATOM 10014 O O . LEU B 1 523 ? 13.438 32.219 -9.555 1 96.25 523 LEU B O 1
ATOM 10018 N N . THR B 1 524 ? 11.578 30.953 -9.695 1 94.06 524 THR B N 1
ATOM 10019 C CA . THR B 1 524 ? 11.164 31.672 -10.891 1 94.06 524 THR B CA 1
ATOM 10020 C C . THR B 1 524 ? 9.844 32.406 -10.648 1 94.06 524 THR B C 1
ATOM 10022 O O . THR B 1 524 ? 9.602 33.469 -11.219 1 94.06 524 THR B O 1
ATOM 10025 N N . ASN B 1 525 ? 9 31.906 -9.797 1 94.75 525 ASN B N 1
ATOM 10026 C CA . ASN B 1 525 ? 7.652 32.469 -9.672 1 94.75 525 ASN B CA 1
ATOM 10027 C C . ASN B 1 525 ? 7.668 33.844 -9.016 1 94.75 525 ASN B C 1
ATOM 10029 O O . ASN B 1 525 ? 8.297 34.031 -7.969 1 94.75 525 ASN B O 1
ATOM 10033 N N . SER B 1 526 ? 6.887 34.75 -9.539 1 93 526 SER B N 1
ATOM 10034 C CA . SER B 1 526 ? 6.84 36.094 -9.008 1 93 526 SER B CA 1
ATOM 10035 C C . SER B 1 526 ? 6.215 36.125 -7.621 1 93 526 SER B C 1
ATOM 10037 O O . SER B 1 526 ? 6.613 36.938 -6.773 1 93 526 SER B O 1
ATOM 10039 N N . SER B 1 527 ? 5.258 35.25 -7.359 1 92.25 527 SER B N 1
ATOM 10040 C CA . SER B 1 527 ? 4.562 35.188 -6.078 1 92.25 527 SER B CA 1
ATOM 10041 C C . SER B 1 527 ? 5.496 34.781 -4.953 1 92.25 527 SER B C 1
ATOM 10043 O O . SER B 1 527 ? 5.184 34.938 -3.775 1 92.25 527 SER B O 1
ATOM 10045 N N . LEU B 1 528 ? 6.676 34.25 -5.352 1 95.69 528 LEU B N 1
ATOM 10046 C CA . LEU B 1 528 ? 7.586 33.75 -4.328 1 95.69 528 LEU B CA 1
ATOM 10047 C C . LEU B 1 528 ? 8.82 34.625 -4.215 1 95.69 528 LEU B C 1
ATOM 10049 O O . LEU B 1 528 ? 9.852 34.219 -3.691 1 95.69 528 LEU B O 1
ATOM 10053 N N . GLN B 1 529 ? 8.719 35.875 -4.723 1 93.06 529 GLN B N 1
ATOM 10054 C CA . GLN B 1 529 ? 9.812 36.844 -4.613 1 93.06 529 GLN B CA 1
ATOM 10055 C C . GLN B 1 529 ? 10.195 37.062 -3.156 1 93.06 529 GLN B C 1
ATOM 10057 O O . GLN B 1 529 ? 11.375 37.25 -2.838 1 93.06 529 GLN B O 1
ATOM 10062 N N . TYR B 1 530 ? 9.219 37.062 -2.248 1 93.31 530 TYR B N 1
ATOM 10063 C CA . TYR B 1 530 ? 9.484 37.312 -0.833 1 93.31 530 TYR B CA 1
ATOM 10064 C C . TYR B 1 530 ? 10.391 36.219 -0.264 1 93.31 530 TYR B C 1
ATOM 10066 O O . TYR B 1 530 ? 11.195 36.469 0.635 1 93.31 530 TYR B O 1
ATOM 10074 N N . VAL B 1 531 ? 10.25 35 -0.762 1 96.94 531 VAL B N 1
ATOM 10075 C CA . VAL B 1 531 ? 11.094 33.875 -0.323 1 96.94 531 VAL B CA 1
ATOM 10076 C C . VAL B 1 531 ? 12.539 34.125 -0.738 1 96.94 531 VAL B C 1
ATOM 10078 O O . VAL B 1 531 ? 13.461 34.031 0.079 1 96.94 531 VAL B O 1
ATOM 10081 N N . ARG B 1 532 ? 12.734 34.531 -1.963 1 96.25 532 ARG B N 1
ATOM 10082 C CA . ARG B 1 532 ? 14.07 34.812 -2.482 1 96.25 532 ARG B CA 1
ATOM 10083 C C . ARG B 1 532 ? 14.703 36 -1.753 1 96.25 532 ARG B C 1
ATOM 10085 O O . ARG B 1 532 ? 15.898 36 -1.474 1 96.25 532 ARG B O 1
ATOM 10092 N N . ASP B 1 533 ? 13.914 37 -1.443 1 93.62 533 ASP B N 1
ATOM 10093 C CA . ASP B 1 533 ? 14.406 38.156 -0.696 1 93.62 533 ASP B CA 1
ATOM 10094 C C . ASP B 1 533 ? 14.922 37.75 0.682 1 93.62 533 ASP B C 1
ATOM 10096 O O . ASP B 1 533 ? 15.945 38.219 1.146 1 93.62 533 ASP B O 1
ATOM 10100 N N . ASN B 1 534 ? 14.195 36.875 1.302 1 95.31 534 ASN B N 1
ATOM 10101 C CA . ASN B 1 534 ? 14.609 36.375 2.615 1 95.31 534 ASN B CA 1
ATOM 10102 C C . ASN B 1 534 ? 15.859 35.531 2.523 1 95.31 534 ASN B C 1
ATOM 10104 O O . ASN B 1 534 ? 16.734 35.594 3.387 1 95.31 534 ASN B O 1
ATOM 10108 N N . LEU B 1 535 ? 15.938 34.688 1.499 1 96.69 535 LEU B N 1
ATOM 10109 C CA . LEU B 1 535 ? 17.094 33.844 1.316 1 96.69 535 LEU B CA 1
ATOM 10110 C C . LEU B 1 535 ? 18.375 34.656 1.152 1 96.69 535 LEU B C 1
ATOM 10112 O O . LEU B 1 535 ? 19.422 34.281 1.67 1 96.69 535 LEU B O 1
ATOM 10116 N N . GLU B 1 536 ? 18.219 35.719 0.467 1 94.81 536 GLU B N 1
ATOM 10117 C CA . GLU B 1 536 ? 19.344 36.625 0.24 1 94.81 536 GLU B CA 1
ATOM 10118 C C . GLU B 1 536 ? 19.891 37.188 1.557 1 94.81 536 GLU B C 1
ATOM 10120 O O . GLU B 1 536 ? 21.078 37.5 1.668 1 94.81 536 GLU B O 1
ATOM 10125 N N . GLU B 1 537 ? 19.047 37.312 2.502 1 95.44 537 GLU B N 1
ATOM 10126 C CA . GLU B 1 537 ? 19.438 37.844 3.805 1 95.44 537 GLU B CA 1
ATOM 10127 C C . GLU B 1 537 ? 20.047 36.75 4.68 1 95.44 537 GLU B C 1
ATOM 10129 O O . GLU B 1 537 ? 20.875 37.031 5.543 1 95.44 537 GLU B O 1
ATOM 10134 N N . LEU B 1 538 ? 19.641 35.531 4.426 1 97 538 LEU B N 1
ATOM 10135 C CA . LEU B 1 538 ? 19.984 34.438 5.34 1 97 538 LEU B CA 1
ATOM 10136 C C . LEU B 1 538 ? 21.219 33.688 4.855 1 97 538 LEU B C 1
ATOM 10138 O O . LEU B 1 538 ? 21.938 33.094 5.656 1 97 538 LEU B O 1
ATOM 10142 N N . TYR B 1 539 ? 21.375 33.719 3.531 1 97.69 539 TYR B N 1
ATOM 10143 C CA . TYR B 1 539 ? 22.391 32.844 2.949 1 97.69 539 TYR B CA 1
ATOM 10144 C C . TYR B 1 539 ? 23.219 33.594 1.908 1 97.69 539 TYR B C 1
ATOM 10146 O O . TYR B 1 539 ? 22.75 34.562 1.306 1 97.69 539 TYR B O 1
ATOM 10154 N N . ARG B 1 540 ? 24.406 33.125 1.708 1 97 540 ARG B N 1
ATOM 10155 C CA . ARG B 1 540 ? 25.078 33.312 0.427 1 97 540 ARG B CA 1
ATOM 10156 C C . ARG B 1 540 ? 24.672 32.219 -0.562 1 97 540 ARG B C 1
ATOM 10158 O O . ARG B 1 540 ? 24.812 31.031 -0.276 1 97 540 ARG B O 1
ATOM 10165 N N . ILE B 1 541 ? 24.188 32.625 -1.686 1 97.56 541 ILE B N 1
ATOM 10166 C CA . ILE B 1 541 ? 23.828 31.656 -2.711 1 97.56 541 ILE B CA 1
ATOM 10167 C C . ILE B 1 541 ? 25.094 31.156 -3.416 1 97.56 541 ILE B C 1
ATOM 10169 O O . ILE B 1 541 ? 25.797 31.938 -4.062 1 97.56 541 ILE B O 1
ATOM 10173 N N . LEU B 1 542 ? 25.391 29.875 -3.291 1 97.94 542 LEU B N 1
ATOM 10174 C CA . LEU B 1 542 ? 26.594 29.312 -3.873 1 97.94 542 LEU B CA 1
ATOM 10175 C C . LEU B 1 542 ? 26.344 28.844 -5.301 1 97.94 542 LEU B C 1
ATOM 10177 O O . LEU B 1 542 ? 27.109 29.172 -6.211 1 97.94 542 LEU B O 1
ATOM 10181 N N . ALA B 1 543 ? 25.266 28.062 -5.43 1 98.44 543 ALA B N 1
ATOM 10182 C CA . ALA B 1 543 ? 25.078 27.453 -6.742 1 98.44 543 ALA B CA 1
ATOM 10183 C C . ALA B 1 543 ? 23.609 27.062 -6.953 1 98.44 543 ALA B C 1
ATOM 10185 O O . ALA B 1 543 ? 22.891 26.812 -5.992 1 98.44 543 ALA B O 1
ATOM 10186 N N . VAL B 1 544 ? 23.172 27.078 -8.195 1 98.31 544 VAL B N 1
ATOM 10187 C CA . VAL B 1 544 ? 21.906 26.531 -8.664 1 98.31 544 VAL B CA 1
ATOM 10188 C C . VAL B 1 544 ? 22.156 25.594 -9.836 1 98.31 544 VAL B C 1
ATOM 10190 O O . VAL B 1 544 ? 22.688 26 -10.867 1 98.31 544 VAL B O 1
ATOM 10193 N N . VAL B 1 545 ? 21.797 24.359 -9.633 1 98.44 545 VAL B N 1
ATOM 10194 C CA . VAL B 1 545 ? 21.938 23.375 -10.711 1 98.44 545 VAL B CA 1
ATOM 10195 C C . VAL B 1 545 ? 20.562 22.875 -11.133 1 98.44 545 VAL B C 1
ATOM 10197 O O . VAL B 1 545 ? 19.906 22.141 -10.391 1 98.44 545 VAL B O 1
ATOM 10200 N N . SER B 1 546 ? 20.172 23.219 -12.32 1 97.81 546 SER B N 1
ATOM 10201 C CA . SER B 1 546 ? 18.859 22.844 -12.852 1 97.81 546 SER B CA 1
ATOM 10202 C C . SER B 1 546 ? 18.891 21.422 -13.414 1 97.81 546 SER B C 1
ATOM 10204 O O . SER B 1 546 ? 19.828 21.047 -14.109 1 97.81 546 SER B O 1
ATOM 10206 N N . MET B 1 547 ? 17.906 20.641 -13.094 1 97.06 547 MET B N 1
ATOM 10207 C CA . MET B 1 547 ? 17.781 19.281 -13.594 1 97.06 547 MET B CA 1
ATOM 10208 C C . MET B 1 547 ? 16.641 19.172 -14.602 1 97.06 547 MET B C 1
ATOM 10210 O O . MET B 1 547 ? 15.773 20.047 -14.656 1 97.06 547 MET B O 1
ATOM 10214 N N . PRO B 1 548 ? 16.656 18.156 -15.398 1 95.12 548 PRO B N 1
ATOM 10215 C CA . PRO B 1 548 ? 15.57 18.047 -16.375 1 95.12 548 PRO B CA 1
ATOM 10216 C C . PRO B 1 548 ? 14.219 17.719 -15.742 1 95.12 548 PRO B C 1
ATOM 10218 O O . PRO B 1 548 ? 14.172 17.219 -14.609 1 95.12 548 PRO B O 1
ATOM 10221 N N . GLN B 1 549 ? 13.164 17.953 -16.484 1 92.5 549 GLN B N 1
ATOM 10222 C CA . GLN B 1 549 ? 11.805 17.703 -16 1 92.5 549 GLN B CA 1
ATOM 10223 C C . GLN B 1 549 ? 11.594 16.234 -15.656 1 92.5 549 GLN B C 1
ATOM 10225 O O . GLN B 1 549 ? 10.773 15.898 -14.797 1 92.5 549 GLN B O 1
ATOM 10230 N N . THR B 1 550 ? 12.328 15.375 -16.25 1 91.19 550 THR B N 1
ATOM 10231 C CA . THR B 1 550 ? 12.125 13.938 -16.125 1 91.19 550 THR B CA 1
ATOM 10232 C C . THR B 1 550 ? 12.922 13.375 -14.953 1 91.19 550 THR B C 1
ATOM 10234 O O . THR B 1 550 ? 12.852 12.18 -14.664 1 91.19 550 THR B O 1
ATOM 10237 N N . ALA B 1 551 ? 13.648 14.172 -14.273 1 92.62 551 ALA B N 1
ATOM 10238 C CA . ALA B 1 551 ? 14.594 13.719 -13.258 1 92.62 551 ALA B CA 1
ATOM 10239 C C . ALA B 1 551 ? 13.891 12.859 -12.203 1 92.62 551 ALA B C 1
ATOM 10241 O O . ALA B 1 551 ? 14.453 11.875 -11.727 1 92.62 551 ALA B O 1
ATOM 10242 N N . PHE B 1 552 ? 12.617 13.234 -11.844 1 89 552 PHE B N 1
ATOM 10243 C CA . PHE B 1 552 ? 11.93 12.523 -10.766 1 89 552 PHE B CA 1
ATOM 10244 C C . PHE B 1 552 ? 10.672 11.844 -11.289 1 89 552 PHE B C 1
ATOM 10246 O O . PHE B 1 552 ? 9.812 11.43 -10.508 1 89 552 PHE B O 1
ATOM 10253 N N . THR B 1 553 ? 10.523 11.672 -12.531 1 85.12 553 THR B N 1
ATOM 10254 C CA . THR B 1 553 ? 9.32 11.109 -13.133 1 85.12 553 THR B CA 1
ATOM 10255 C C . THR B 1 553 ? 9.172 9.633 -12.773 1 85.12 553 THR B C 1
ATOM 10257 O O . THR B 1 553 ? 8.07 9.164 -12.484 1 85.12 553 THR B O 1
ATOM 10260 N N . ALA B 1 554 ? 10.25 8.969 -12.875 1 76.25 554 ALA B N 1
ATOM 10261 C CA . ALA B 1 554 ? 10.227 7.539 -12.578 1 76.25 554 ALA B CA 1
ATOM 10262 C C . ALA B 1 554 ? 9.758 7.285 -11.148 1 76.25 554 ALA B C 1
ATOM 10264 O O . ALA B 1 554 ? 9.25 6.203 -10.844 1 76.25 554 ALA B O 1
ATOM 10265 N N . THR B 1 555 ? 9.891 8.227 -10.289 1 73.69 555 THR B N 1
ATOM 10266 C CA . THR B 1 555 ? 9.508 8.07 -8.898 1 73.69 555 THR B CA 1
ATOM 10267 C C . THR B 1 555 ? 8.125 8.672 -8.648 1 73.69 555 THR B C 1
ATOM 10269 O O . THR B 1 555 ? 7.656 8.719 -7.508 1 73.69 555 THR B O 1
ATOM 10272 N N . GLY B 1 556 ? 7.508 9.188 -9.695 1 70.81 556 GLY B N 1
ATOM 10273 C CA . GLY B 1 556 ? 6.121 9.609 -9.602 1 70.81 556 GLY B CA 1
ATOM 10274 C C . GLY B 1 556 ? 5.961 11.109 -9.492 1 70.81 556 GLY B C 1
ATOM 10275 O O . GLY B 1 556 ? 4.852 11.609 -9.312 1 70.81 556 GLY B O 1
ATOM 10276 N N . ALA B 1 557 ? 7.066 11.812 -9.5 1 73.69 557 ALA B N 1
ATOM 10277 C CA . ALA B 1 557 ? 7 13.273 -9.414 1 73.69 557 ALA B CA 1
ATOM 10278 C C . ALA B 1 557 ? 7.289 13.914 -10.766 1 73.69 557 ALA B C 1
ATOM 10280 O O . ALA B 1 557 ? 8.312 13.625 -11.391 1 73.69 557 ALA B O 1
ATOM 10281 N N . GLY B 1 558 ? 6.418 14.766 -11.25 1 79.69 558 GLY B N 1
ATOM 10282 C CA . GLY B 1 558 ? 6.586 15.383 -12.555 1 79.69 558 GLY B CA 1
ATOM 10283 C C . GLY B 1 558 ? 7.012 16.828 -12.484 1 79.69 558 GLY B C 1
ATOM 10284 O O . GLY B 1 558 ? 7.137 17.5 -13.508 1 79.69 558 GLY B O 1
ATOM 10285 N N . VAL B 1 559 ? 7.355 17.328 -11.359 1 86.12 559 VAL B N 1
ATOM 10286 C CA . VAL B 1 559 ? 7.672 18.734 -11.188 1 86.12 559 VAL B CA 1
ATOM 10287 C C . VAL B 1 559 ? 9.141 18.984 -11.531 1 86.12 559 VAL B C 1
ATOM 10289 O O . VAL B 1 559 ? 10.008 18.188 -11.172 1 86.12 559 VAL B O 1
ATOM 10292 N N . LYS B 1 560 ? 9.391 20.031 -12.312 1 93.5 560 LYS B N 1
ATOM 10293 C CA . LYS B 1 560 ? 10.773 20.422 -12.586 1 93.5 560 LYS B CA 1
ATOM 10294 C C . LYS B 1 560 ? 11.461 20.906 -11.32 1 93.5 560 LYS B C 1
ATOM 10296 O O . LYS B 1 560 ? 10.891 21.672 -10.547 1 93.5 560 LYS B O 1
ATOM 10301 N N . SER B 1 561 ? 12.734 20.406 -11.109 1 95.31 561 SER B N 1
ATOM 10302 C CA . SER B 1 561 ? 13.414 20.688 -9.852 1 95.31 561 SER B CA 1
ATOM 10303 C C . SER B 1 561 ? 14.867 21.094 -10.086 1 95.31 561 SER B C 1
ATOM 10305 O O . SER B 1 561 ? 15.414 20.859 -11.164 1 95.31 561 SER B O 1
ATOM 10307 N N . SER B 1 562 ? 15.453 21.75 -9.148 1 97.81 562 SER B N 1
ATOM 10308 C CA . SER B 1 562 ? 16.859 22.141 -9.109 1 97.81 562 SER B CA 1
ATOM 10309 C C . SER B 1 562 ? 17.484 21.828 -7.754 1 97.81 562 SER B C 1
ATOM 10311 O O . SER B 1 562 ? 16.766 21.562 -6.785 1 97.81 562 SER B O 1
ATOM 10313 N N . VAL B 1 563 ? 18.781 21.734 -7.762 1 98.19 563 VAL B N 1
ATOM 10314 C CA . VAL B 1 563 ? 19.5 21.656 -6.5 1 98.19 563 VAL B CA 1
ATOM 10315 C C . VAL B 1 563 ? 20.047 23.031 -6.129 1 98.19 563 VAL B C 1
ATOM 10317 O O . VAL B 1 563 ? 20.75 23.672 -6.926 1 98.19 563 VAL B O 1
ATOM 10320 N N . LEU B 1 564 ? 19.688 23.484 -4.988 1 98.5 564 LEU B N 1
ATOM 10321 C CA . LEU B 1 564 ? 20.109 24.781 -4.473 1 98.5 564 LEU B CA 1
ATOM 10322 C C . LEU B 1 564 ? 21.188 24.609 -3.404 1 98.5 564 LEU B C 1
ATOM 10324 O O . LEU B 1 564 ? 21 23.844 -2.453 1 98.5 564 LEU B O 1
ATOM 10328 N N . PHE B 1 565 ? 22.375 25.234 -3.604 1 98.75 565 PHE B N 1
ATOM 10329 C CA . PHE B 1 565 ? 23.453 25.25 -2.625 1 98.75 565 PHE B CA 1
ATOM 10330 C C . PHE B 1 565 ? 23.562 26.609 -1.937 1 98.75 565 PHE B C 1
ATOM 10332 O O . PHE B 1 565 ? 23.766 27.625 -2.592 1 98.75 565 PHE B O 1
ATOM 10339 N N . LEU B 1 566 ? 23.438 26.609 -0.602 1 98.62 566 LEU B N 1
ATOM 10340 C CA . LEU B 1 566 ? 23.406 27.844 0.182 1 98.62 566 LEU B CA 1
ATOM 10341 C C . LEU B 1 566 ? 24.391 27.766 1.343 1 98.62 566 LEU B C 1
ATOM 10343 O O . LEU B 1 566 ? 24.531 26.734 1.989 1 98.62 566 LEU B O 1
ATOM 10347 N N . LYS B 1 567 ? 25.109 28.797 1.543 1 98.38 567 LYS B N 1
ATOM 10348 C CA . LYS B 1 567 ? 26 28.922 2.699 1 98.38 567 LYS B CA 1
ATOM 10349 C C . LYS B 1 567 ? 25.438 29.906 3.725 1 98.38 567 LYS B C 1
ATOM 10351 O O . LYS B 1 567 ? 25.172 31.062 3.402 1 98.38 567 LYS B O 1
ATOM 10356 N N . LYS B 1 568 ? 25.25 29.5 4.926 1 98.5 568 LYS B N 1
ATOM 10357 C CA . LYS B 1 568 ? 24.609 30.312 5.953 1 98.5 568 LYS B CA 1
ATOM 10358 C C . LYS B 1 568 ? 25.516 31.484 6.352 1 98.5 568 LYS B C 1
ATOM 10360 O O . LYS B 1 568 ? 26.703 31.297 6.629 1 98.5 568 LYS B O 1
ATOM 10365 N N . TYR B 1 569 ? 24.938 32.688 6.422 1 97.31 569 TYR B N 1
ATOM 10366 C CA . TYR B 1 569 ? 25.625 33.875 6.91 1 97.31 569 TYR B CA 1
ATOM 10367 C C . TYR B 1 569 ? 25.734 33.875 8.43 1 97.31 569 TYR B C 1
ATOM 10369 O O . TYR B 1 569 ? 24.969 33.156 9.102 1 97.31 569 TYR B O 1
ATOM 10377 N N . SER B 1 570 ? 26.672 34.594 8.938 1 96.44 570 SER B N 1
ATOM 10378 C CA . SER B 1 570 ? 26.672 34.875 10.367 1 96.44 570 SER B CA 1
ATOM 10379 C C . SER B 1 570 ? 25.484 35.75 10.766 1 96.44 570 SER B C 1
ATOM 10381 O O . SER B 1 570 ? 24.891 36.438 9.914 1 96.44 570 SER B O 1
ATOM 10383 N N . GLU B 1 571 ? 25.125 35.688 11.969 1 95.5 571 GLU B N 1
ATOM 10384 C CA . GLU B 1 571 ? 24.016 36.5 12.461 1 95.5 571 GLU B CA 1
ATOM 10385 C C . GLU B 1 571 ? 24.266 37.969 12.203 1 95.5 571 GLU B C 1
ATOM 10387 O O . GLU B 1 571 ? 23.344 38.719 11.852 1 95.5 571 GLU B O 1
ATOM 10392 N N . SER B 1 572 ? 25.484 38.344 12.375 1 96.06 572 SER B N 1
ATOM 10393 C CA . SER B 1 572 ? 25.859 39.75 12.141 1 96.06 572 SER B CA 1
ATOM 10394 C C . SER B 1 572 ? 25.656 40.125 10.68 1 96.06 572 SER B C 1
ATOM 10396 O O . SER B 1 572 ? 25.141 41.219 10.391 1 96.06 572 SER B O 1
ATOM 10398 N N . GLN B 1 573 ? 26.078 39.312 9.82 1 95.06 573 GLN B N 1
ATOM 10399 C CA . GLN B 1 573 ? 25.938 39.562 8.398 1 95.06 573 GLN B CA 1
ATOM 10400 C C . GLN B 1 573 ? 24.453 39.625 7.996 1 95.06 573 GLN B C 1
ATOM 10402 O O . GLN B 1 573 ? 24.062 40.469 7.195 1 95.06 573 GLN B O 1
ATOM 10407 N N . THR B 1 574 ? 23.688 38.781 8.461 1 96.12 574 THR B N 1
ATOM 10408 C CA . THR B 1 574 ? 22.25 38.75 8.203 1 96.12 574 THR B CA 1
ATOM 10409 C C . THR B 1 574 ? 21.594 40.062 8.664 1 96.12 574 THR B C 1
ATOM 10411 O O . THR B 1 574 ? 20.797 40.625 7.93 1 96.12 574 THR B O 1
ATOM 10414 N N . HIS B 1 575 ? 21.984 40.5 9.844 1 95.75 575 HIS B N 1
ATOM 10415 C CA . HIS B 1 575 ? 21.438 41.75 10.391 1 95.75 575 HIS B CA 1
ATOM 10416 C C . HIS B 1 575 ? 21.859 42.938 9.555 1 95.75 575 HIS B C 1
ATOM 10418 O O . HIS B 1 575 ? 21.062 43.875 9.328 1 95.75 575 HIS B O 1
ATOM 10424 N N . LYS B 1 576 ? 23.047 42.906 9.172 1 95.62 576 LYS B N 1
ATOM 10425 C CA . LYS B 1 576 ? 23.562 43.969 8.352 1 95.62 576 LYS B CA 1
ATOM 10426 C C . LYS B 1 576 ? 22.797 44.094 7.039 1 95.62 576 LYS B C 1
ATOM 10428 O O . LYS B 1 576 ? 22.406 45.188 6.637 1 95.62 576 LYS B O 1
ATOM 10433 N N . ILE B 1 577 ? 22.641 43.031 6.395 1 96.06 577 ILE B N 1
ATOM 10434 C CA . ILE B 1 577 ? 21.922 43.031 5.117 1 96.06 577 ILE B CA 1
ATOM 10435 C C . ILE B 1 577 ? 20.484 43.469 5.332 1 96.06 577 ILE B C 1
ATOM 10437 O O . ILE B 1 577 ? 19.953 44.281 4.574 1 96.06 577 ILE B O 1
ATOM 10441 N N . GLY B 1 578 ? 19.844 42.969 6.344 1 95 578 GLY B N 1
ATOM 10442 C CA . GLY B 1 578 ? 18.469 43.344 6.66 1 95 578 GLY B CA 1
ATOM 10443 C C . GLY B 1 578 ? 18.312 44.844 6.961 1 95 578 GLY B C 1
ATOM 10444 O O . GLY B 1 578 ? 17.375 45.469 6.48 1 95 578 GLY B O 1
ATOM 10445 N N . ALA B 1 579 ? 19.234 45.344 7.668 1 95.56 579 ALA B N 1
ATOM 10446 C CA . ALA B 1 579 ? 19.203 46.75 8.031 1 95.56 579 ALA B CA 1
ATOM 10447 C C . ALA B 1 579 ? 19.406 47.656 6.801 1 95.56 579 ALA B C 1
ATOM 10449 O O . ALA B 1 579 ? 18.781 48.688 6.664 1 95.56 579 ALA B O 1
ATOM 10450 N N . LEU B 1 580 ? 20.312 47.219 6.051 1 95.94 580 LEU B N 1
ATOM 10451 C CA . LEU B 1 580 ? 20.578 47.969 4.828 1 95.94 580 LEU B CA 1
ATOM 10452 C C . LEU B 1 580 ? 19.344 48.031 3.939 1 95.94 580 LEU B C 1
ATOM 10454 O O . LEU B 1 580 ? 18.984 49.094 3.422 1 95.94 580 LEU B O 1
ATOM 10458 N N . LYS B 1 581 ? 18.75 46.969 3.723 1 95.19 581 LYS B N 1
ATOM 10459 C CA . LYS B 1 581 ? 17.547 46.906 2.902 1 95.19 581 LYS B CA 1
ATOM 10460 C C . LYS B 1 581 ? 16.453 47.781 3.479 1 95.19 581 LYS B C 1
ATOM 10462 O O . LYS B 1 581 ? 15.781 48.5 2.74 1 95.19 581 LYS B O 1
ATOM 10467 N N . GLN B 1 582 ? 16.312 47.719 4.758 1 94.56 582 GLN B N 1
ATOM 10468 C CA . GLN B 1 582 ? 15.273 48.531 5.414 1 94.56 582 GLN B CA 1
ATOM 10469 C C . GLN B 1 582 ? 15.57 50 5.301 1 94.56 582 GLN B C 1
ATOM 10471 O O . GLN B 1 582 ? 14.672 50.812 5.062 1 94.56 582 GLN B O 1
ATOM 10476 N N . SER B 1 583 ? 16.75 50.312 5.473 1 96.12 583 SER B N 1
ATOM 10477 C CA . SER B 1 583 ? 17.156 51.719 5.355 1 96.12 583 SER B CA 1
ATOM 10478 C C . SER B 1 583 ? 16.891 52.25 3.953 1 96.12 583 SER B C 1
ATOM 10480 O O . SER B 1 583 ? 16.438 53.375 3.793 1 96.12 583 SER B O 1
ATOM 10482 N N . LEU B 1 584 ? 17.203 51.438 2.986 1 96.12 584 LEU B N 1
ATOM 10483 C CA . LEU B 1 584 ? 16.953 51.844 1.604 1 96.12 584 LEU B CA 1
ATOM 10484 C C . LEU B 1 584 ? 15.461 52.062 1.366 1 96.12 584 LEU B C 1
ATOM 10486 O O . LEU B 1 584 ? 15.078 53.062 0.73 1 96.12 584 LEU B O 1
ATOM 10490 N N . LYS B 1 585 ? 14.68 51.25 1.84 1 95.38 585 LYS B N 1
ATOM 10491 C CA . LYS B 1 585 ? 13.234 51.406 1.685 1 95.38 585 LYS B CA 1
ATOM 10492 C C . LYS B 1 585 ? 12.719 52.656 2.357 1 95.38 585 LYS B C 1
ATOM 10494 O O . LYS B 1 585 ? 11.93 53.406 1.774 1 95.38 585 LYS B O 1
ATOM 10499 N N . ASP B 1 586 ? 13.234 52.938 3.533 1 95.19 586 ASP B N 1
ATOM 10500 C CA . ASP B 1 586 ? 12.828 54.094 4.285 1 95.19 586 ASP B CA 1
ATOM 10501 C C . ASP B 1 586 ? 13.25 55.375 3.566 1 95.19 586 ASP B C 1
ATOM 10503 O O . ASP B 1 586 ? 12.484 56.344 3.492 1 95.19 586 ASP B O 1
ATOM 10507 N N . THR B 1 587 ? 14.391 55.344 3.078 1 96 587 THR B N 1
ATOM 10508 C CA . THR B 1 587 ? 14.922 56.5 2.373 1 96 587 THR B CA 1
ATOM 10509 C C . THR B 1 587 ? 14.109 56.781 1.115 1 96 587 THR B C 1
ATOM 10511 O O . THR B 1 587 ? 13.758 57.938 0.847 1 96 587 THR B O 1
ATOM 10514 N N . ILE B 1 588 ? 13.828 55.781 0.428 1 96 588 ILE B N 1
ATOM 10515 C CA . ILE B 1 588 ? 13.086 55.938 -0.815 1 96 588 ILE B CA 1
ATOM 10516 C C . ILE B 1 588 ? 11.672 56.438 -0.51 1 96 588 ILE B C 1
ATOM 10518 O O . ILE B 1 588 ? 11.148 57.312 -1.207 1 96 588 ILE B O 1
ATOM 10522 N N . ARG B 1 589 ? 11.07 55.906 0.483 1 94.88 589 ARG B N 1
ATOM 10523 C CA . ARG B 1 589 ? 9.727 56.344 0.885 1 94.88 589 ARG B CA 1
ATOM 10524 C C . ARG B 1 589 ? 9.703 57.812 1.237 1 94.88 589 ARG B C 1
ATOM 10526 O O . ARG B 1 589 ? 8.773 58.531 0.863 1 94.88 589 ARG B O 1
ATOM 10533 N N . SER B 1 590 ? 10.75 58.281 1.9 1 94.69 590 SER B N 1
ATOM 10534 C CA . SER B 1 590 ? 10.844 59.656 2.34 1 94.69 590 SER B CA 1
ATOM 10535 C C . SER B 1 590 ? 11.18 60.594 1.175 1 94.69 590 SER B C 1
ATOM 10537 O O . SER B 1 590 ? 10.539 61.625 0.996 1 94.69 590 SER B O 1
ATOM 10539 N N . GLU B 1 591 ? 12.141 60.156 0.38 1 95.38 591 GLU B N 1
ATOM 10540 C CA . GLU B 1 591 ? 12.609 61 -0.729 1 95.38 591 GLU B CA 1
ATOM 10541 C C . GLU B 1 591 ? 11.516 61.156 -1.787 1 95.38 591 GLU B C 1
ATOM 10543 O O . GLU B 1 591 ? 11.398 62.219 -2.398 1 95.38 591 GLU B O 1
ATOM 10548 N N . GLU B 1 592 ? 10.852 60.094 -1.971 1 94.44 592 GLU B N 1
ATOM 10549 C CA . GLU B 1 592 ? 9.852 60.125 -3.037 1 94.44 592 GLU B CA 1
ATOM 10550 C C . GLU B 1 592 ? 8.477 60.5 -2.498 1 94.44 592 GLU B C 1
ATOM 10552 O O . GLU B 1 592 ? 7.492 60.5 -3.242 1 94.44 592 GLU B O 1
ATOM 10557 N N . LYS B 1 593 ? 8.344 60.844 -1.192 1 93.81 593 LYS B N 1
ATOM 10558 C CA . LYS B 1 593 ? 7.117 61.312 -0.534 1 93.81 593 LYS B CA 1
ATOM 10559 C C . LYS B 1 593 ? 5.949 60.375 -0.85 1 93.81 593 LYS B C 1
ATOM 10561 O O . LYS B 1 593 ? 4.895 60.812 -1.297 1 93.81 593 LYS B O 1
ATOM 10566 N N . LEU B 1 594 ? 6.215 59.031 -0.65 1 94.44 594 LEU B N 1
ATOM 10567 C CA . LEU B 1 594 ? 5.254 58 -1.004 1 94.44 594 LEU B CA 1
ATOM 10568 C C . LEU B 1 594 ? 3.908 58.25 -0.329 1 94.44 594 LEU B C 1
ATOM 10570 O O . LEU B 1 594 ? 2.875 58.312 -0.998 1 94.44 594 LEU B O 1
ATOM 10574 N N . VAL B 1 595 ? 3.828 58.469 0.975 1 93.75 595 VAL B N 1
ATOM 10575 C CA . VAL B 1 595 ? 2.605 58.594 1.759 1 93.75 595 VAL B CA 1
ATOM 10576 C C . VAL B 1 595 ? 1.842 59.844 1.322 1 93.75 595 VAL B C 1
ATOM 10578 O O . VAL B 1 595 ? 0.623 59.812 1.139 1 93.75 595 VAL B O 1
ATOM 10581 N N . GLU B 1 596 ? 2.547 60.938 1.118 1 94.5 596 GLU B N 1
ATOM 10582 C CA . GLU B 1 596 ? 1.928 62.188 0.694 1 94.5 596 GLU B CA 1
ATOM 10583 C C . GLU B 1 596 ? 1.296 62.031 -0.688 1 94.5 596 GLU B C 1
ATOM 10585 O O . GLU B 1 596 ? 0.186 62.531 -0.92 1 94.5 596 GLU B O 1
ATOM 10590 N N . THR B 1 597 ? 2.098 61.469 -1.515 1 95.25 597 THR B N 1
ATOM 10591 C CA . THR B 1 597 ? 1.61 61.312 -2.881 1 95.25 597 THR B CA 1
ATOM 10592 C C . THR B 1 597 ? 0.383 60.406 -2.918 1 95.25 597 THR B C 1
ATOM 10594 O O . THR B 1 597 ? -0.577 60.656 -3.641 1 95.25 597 THR B O 1
ATOM 10597 N N . LEU B 1 598 ? 0.41 59.281 -2.215 1 95 598 LEU B N 1
ATOM 10598 C CA . LEU B 1 598 ? -0.733 58.375 -2.166 1 95 598 LEU B CA 1
ATOM 10599 C C . LEU B 1 598 ? -1.953 59.062 -1.571 1 95 598 LEU B C 1
ATOM 10601 O O . LEU B 1 598 ? -3.074 58.875 -2.045 1 95 598 LEU B O 1
ATOM 10605 N N . ASN B 1 599 ? -1.758 59.906 -0.541 1 93.94 599 ASN B N 1
ATOM 10606 C CA . ASN B 1 599 ? -2.842 60.688 0.06 1 93.94 599 ASN B CA 1
ATOM 10607 C C . ASN B 1 599 ? -3.424 61.688 -0.925 1 93.94 599 ASN B C 1
ATOM 10609 O O . ASN B 1 599 ? -4.637 61.906 -0.944 1 93.94 599 ASN B O 1
ATOM 10613 N N . ARG B 1 600 ? -2.551 62.312 -1.634 1 94.69 600 ARG B N 1
ATOM 10614 C CA . ARG B 1 600 ? -3 63.281 -2.643 1 94.69 600 ARG B CA 1
ATOM 10615 C C . ARG B 1 600 ? -3.879 62.594 -3.686 1 94.69 600 ARG B C 1
ATOM 10617 O O . ARG B 1 600 ? -4.926 63.125 -4.062 1 94.69 600 ARG B O 1
ATOM 10624 N N . ILE B 1 601 ? -3.402 61.469 -4.145 1 95.06 601 ILE B N 1
ATOM 10625 C CA . ILE B 1 601 ? -4.164 60.719 -5.137 1 95.06 601 ILE B CA 1
ATOM 10626 C C . ILE B 1 601 ? -5.547 60.375 -4.582 1 95.06 601 ILE B C 1
ATOM 10628 O O . ILE B 1 601 ? -6.555 60.5 -5.281 1 95.06 601 ILE B O 1
ATOM 10632 N N . GLU B 1 602 ? -5.574 59.969 -3.377 1 93.94 602 GLU B N 1
ATOM 10633 C CA . GLU B 1 602 ? -6.832 59.625 -2.729 1 93.94 602 GLU B CA 1
ATOM 10634 C C . GLU B 1 602 ? -7.723 60.844 -2.537 1 93.94 602 GLU B C 1
ATOM 10636 O O . GLU B 1 602 ? -8.938 60.75 -2.717 1 93.94 602 GLU B O 1
ATOM 10641 N N . ARG B 1 603 ? -7.137 61.969 -2.166 1 93.25 603 ARG B N 1
ATOM 10642 C CA . ARG B 1 603 ? -7.871 63.219 -1.997 1 93.25 603 ARG B CA 1
ATOM 10643 C C . ARG B 1 603 ? -8.453 63.688 -3.324 1 93.25 603 ARG B C 1
ATOM 10645 O O . ARG B 1 603 ? -9.609 64.125 -3.381 1 93.25 603 ARG B O 1
ATOM 10652 N N . ASP B 1 604 ? -7.605 63.625 -4.289 1 93.62 604 ASP B N 1
ATOM 10653 C CA . ASP B 1 604 ? -8.055 64.062 -5.621 1 93.62 604 ASP B CA 1
ATOM 10654 C C . ASP B 1 604 ? -9.227 63.188 -6.086 1 93.62 604 ASP B C 1
ATOM 10656 O O . ASP B 1 604 ? -10.164 63.688 -6.711 1 93.62 604 ASP B O 1
ATOM 10660 N N . LYS B 1 605 ? -9.125 61.906 -5.828 1 94.12 605 LYS B N 1
ATOM 10661 C CA . LYS B 1 605 ? -10.211 60.969 -6.176 1 94.12 605 LYS B CA 1
ATOM 10662 C C . LYS B 1 605 ? -11.508 61.375 -5.461 1 94.12 605 LYS B C 1
ATOM 10664 O O . LYS B 1 605 ? -12.562 61.469 -6.09 1 94.12 605 LYS B O 1
ATOM 10669 N N . LYS B 1 606 ? -11.383 61.625 -4.152 1 93.12 606 LYS B N 1
ATOM 10670 C CA . LYS B 1 606 ? -12.547 62 -3.346 1 93.12 606 LYS B CA 1
ATOM 10671 C C . LYS B 1 606 ? -13.156 63.312 -3.801 1 93.12 606 LYS B C 1
ATOM 10673 O O . LYS B 1 606 ? -14.383 63.438 -3.861 1 93.12 606 LYS B O 1
ATOM 10678 N N . GLU B 1 607 ? -12.328 64.188 -4.113 1 92.75 607 GLU B N 1
ATOM 10679 C CA . GLU B 1 607 ? -12.789 65.5 -4.57 1 92.75 607 GLU B CA 1
ATOM 10680 C C . GLU B 1 607 ? -13.477 65.438 -5.93 1 92.75 607 GLU B C 1
ATOM 10682 O O . GLU B 1 607 ? -14.492 66.062 -6.172 1 92.75 607 GLU B O 1
ATOM 10687 N N . THR B 1 608 ? -12.898 64.688 -6.797 1 92.44 608 THR B N 1
ATOM 10688 C CA . THR B 1 608 ? -13.484 64.438 -8.117 1 92.44 608 THR B CA 1
ATOM 10689 C C . THR B 1 608 ? -14.875 63.844 -7.992 1 92.44 608 THR B C 1
ATOM 10691 O O . THR B 1 608 ? -15.812 64.25 -8.672 1 92.44 608 THR B O 1
ATOM 10694 N N . LEU B 1 609 ? -15 62.875 -7.094 1 91.31 609 LEU B N 1
ATOM 10695 C CA . LEU B 1 609 ? -16.266 62.188 -6.906 1 91.31 609 LEU B CA 1
ATOM 10696 C C . LEU B 1 609 ? -17.297 63.094 -6.262 1 91.31 609 LEU B C 1
ATOM 10698 O O . LEU B 1 609 ? -18.484 63.062 -6.605 1 91.31 609 LEU B O 1
ATOM 10702 N N . LYS B 1 610 ? -16.781 63.969 -5.355 1 87.25 610 LYS B N 1
ATOM 10703 C CA . LYS B 1 610 ? -17.672 64.875 -4.645 1 87.25 610 LYS B CA 1
ATOM 10704 C C . LYS B 1 610 ? -18.141 66 -5.562 1 87.25 610 LYS B C 1
ATOM 10706 O O . LYS B 1 610 ? -19.312 66.375 -5.551 1 87.25 610 LYS B O 1
ATOM 10711 N N . SER B 1 611 ? -17.266 66.625 -6.422 1 86.88 611 SER B N 1
ATOM 10712 C CA . SER B 1 611 ? -17.578 67.75 -7.273 1 86.88 611 SER B CA 1
ATOM 10713 C C . SER B 1 611 ? -18.234 67.312 -8.578 1 86.88 611 SER B C 1
ATOM 10715 O O . SER B 1 611 ? -18.703 68.125 -9.367 1 86.88 611 SER B O 1
ATOM 10717 N N . LEU B 1 612 ? -18.234 65.938 -8.773 1 84.88 612 LEU B N 1
ATOM 10718 C CA . LEU B 1 612 ? -18.781 65.375 -10 1 84.88 612 LEU B CA 1
ATOM 10719 C C . LEU B 1 612 ? -18.062 65.875 -11.227 1 84.88 612 LEU B C 1
ATOM 10721 O O . LEU B 1 612 ? -18.688 66.125 -12.273 1 84.88 612 LEU B O 1
ATOM 10725 N N . HIS B 1 613 ? -16.906 66.25 -10.945 1 83.75 613 HIS B N 1
ATOM 10726 C CA . HIS B 1 613 ? -16.125 66.812 -12.062 1 83.75 613 HIS B CA 1
ATOM 10727 C C . HIS B 1 613 ? -15.953 65.75 -13.156 1 83.75 613 HIS B C 1
ATOM 10729 O O . HIS B 1 613 ? -15.414 64.688 -12.906 1 83.75 613 HIS B O 1
ATOM 10735 N N . GLY B 1 614 ? -16.406 65.938 -14.32 1 81.19 614 GLY B N 1
ATOM 10736 C CA . GLY B 1 614 ? -16.25 65.062 -15.445 1 81.19 614 GLY B CA 1
ATOM 10737 C C . GLY B 1 614 ? -17.438 64.125 -15.641 1 81.19 614 GLY B C 1
ATOM 10738 O O . GLY B 1 614 ? -17.5 63.375 -16.609 1 81.19 614 GLY B O 1
ATOM 10739 N N . PHE B 1 615 ? -18.312 64.125 -14.633 1 86.94 615 PHE B N 1
ATOM 10740 C CA . PHE B 1 615 ? -19.531 63.344 -14.781 1 86.94 615 PHE B CA 1
ATOM 10741 C C . PHE B 1 615 ? -20.531 64.062 -15.672 1 86.94 615 PHE B C 1
ATOM 10743 O O . PHE B 1 615 ? -20.891 65.188 -15.422 1 86.94 615 PHE B O 1
ATOM 10750 N N . THR B 1 616 ? -20.797 63.5 -16.812 1 77.06 616 THR B N 1
ATOM 10751 C CA . THR B 1 616 ? -21.719 64.125 -17.75 1 77.06 616 THR B CA 1
ATOM 10752 C C . THR B 1 616 ? -23.031 63.344 -17.828 1 77.06 616 THR B C 1
ATOM 10754 O O . THR B 1 616 ? -23.031 62.125 -18.141 1 77.06 616 THR B O 1
ATOM 10757 N N . ASP B 1 617 ? -23.969 63.531 -16.953 1 72.19 617 ASP B N 1
ATOM 10758 C CA . ASP B 1 617 ? -25.328 63 -17.078 1 72.19 617 ASP B CA 1
ATOM 10759 C C . ASP B 1 617 ? -26.328 64.125 -17.359 1 72.19 617 ASP B C 1
ATOM 10761 O O . ASP B 1 617 ? -26.281 65.188 -16.734 1 72.19 617 ASP B O 1
ATOM 10765 N N . MET B 1 618 ? -27.062 64 -18.438 1 66.19 618 MET B N 1
ATOM 10766 C CA . MET B 1 618 ? -28.016 65 -18.922 1 66.19 618 MET B CA 1
ATOM 10767 C C . MET B 1 618 ? -29.031 65.375 -17.844 1 66.19 618 MET B C 1
ATOM 10769 O O . MET B 1 618 ? -29.562 66.5 -17.828 1 66.19 618 MET B O 1
ATOM 10773 N N . GLU B 1 619 ? -29.312 64.438 -16.969 1 65.62 619 GLU B N 1
ATOM 10774 C CA . GLU B 1 619 ? -30.391 64.688 -16.031 1 65.62 619 GLU B CA 1
ATOM 10775 C C . GLU B 1 619 ? -29.844 65 -14.641 1 65.62 619 GLU B C 1
ATOM 10777 O O . GLU B 1 619 ? -30.516 64.812 -13.633 1 65.62 619 GLU B O 1
ATOM 10782 N N . VAL B 1 620 ? -28.641 65.5 -14.453 1 65.88 620 VAL B N 1
ATOM 10783 C CA . VAL B 1 620 ? -27.953 65.75 -13.188 1 65.88 620 VAL B CA 1
ATOM 10784 C C . VAL B 1 620 ? -28.703 66.812 -12.383 1 65.88 620 VAL B C 1
ATOM 10786 O O . VAL B 1 620 ? -28.781 66.688 -11.156 1 65.88 620 VAL B O 1
ATOM 10789 N N . GLU B 1 621 ? -29.422 67.75 -13.094 1 68.06 621 GLU B N 1
ATOM 10790 C CA . GLU B 1 621 ? -30.094 68.875 -12.438 1 68.06 621 GLU B CA 1
ATOM 10791 C C . GLU B 1 621 ? -31.422 68.438 -11.812 1 68.06 621 GLU B C 1
ATOM 10793 O O . GLU B 1 621 ? -31.938 69.062 -10.914 1 68.06 621 GLU B O 1
ATOM 10798 N N . THR B 1 622 ? -31.922 67.312 -12.242 1 70.31 622 THR B N 1
ATOM 10799 C CA . THR B 1 622 ? -33.25 67 -11.773 1 70.31 622 THR B CA 1
ATOM 10800 C C . THR B 1 622 ? -33.188 65.875 -10.734 1 70.31 622 THR B C 1
ATOM 10802 O O . THR B 1 622 ? -34.219 65.5 -10.148 1 70.31 622 THR B O 1
ATOM 10805 N N . ARG B 1 623 ? -32.062 65.375 -10.469 1 72.69 623 ARG B N 1
ATOM 10806 C CA . ARG B 1 623 ? -31.969 64.25 -9.555 1 72.69 623 ARG B CA 1
ATOM 10807 C C . ARG B 1 623 ? -31.312 64.625 -8.242 1 72.69 623 ARG B C 1
ATOM 10809 O O . ARG B 1 623 ? -30.5 65.562 -8.203 1 72.69 623 ARG B O 1
ATOM 10816 N N . THR B 1 624 ? -31.859 64.062 -7.16 1 77.69 624 THR B N 1
ATOM 10817 C CA . THR B 1 624 ? -31.188 64.188 -5.875 1 77.69 624 THR B CA 1
ATOM 10818 C C . THR B 1 624 ? -29.828 63.531 -5.879 1 77.69 624 THR B C 1
ATOM 10820 O O . THR B 1 624 ? -29.578 62.656 -6.699 1 77.69 624 THR B O 1
ATOM 10823 N N . LEU B 1 625 ? -28.875 64 -5.051 1 78.75 625 LEU B N 1
ATOM 10824 C CA . LEU B 1 625 ? -27.516 63.469 -4.965 1 78.75 625 LEU B CA 1
ATOM 10825 C C . LEU B 1 625 ? -27.562 61.969 -4.691 1 78.75 625 LEU B C 1
ATOM 10827 O O . LEU B 1 625 ? -26.781 61.188 -5.25 1 78.75 625 LEU B O 1
ATOM 10831 N N . ALA B 1 626 ? -28.5 61.625 -3.896 1 81.38 626 ALA B N 1
ATOM 10832 C CA . ALA B 1 626 ? -28.656 60.219 -3.539 1 81.38 626 ALA B CA 1
ATOM 10833 C C . ALA B 1 626 ? -29.094 59.375 -4.746 1 81.38 626 ALA B C 1
ATOM 10835 O O . ALA B 1 626 ? -28.594 58.281 -4.969 1 81.38 626 ALA B O 1
ATOM 10836 N N . GLU B 1 627 ? -30 60 -5.539 1 81.62 627 GLU B N 1
ATOM 10837 C CA . GLU B 1 627 ? -30.5 59.312 -6.738 1 81.62 627 GLU B CA 1
ATOM 10838 C C . GLU B 1 627 ? -29.406 59.219 -7.805 1 81.62 627 GLU B C 1
ATOM 10840 O O . GLU B 1 627 ? -29.297 58.219 -8.5 1 81.62 627 GLU B O 1
ATOM 10845 N N . LEU B 1 628 ? -28.75 60.25 -7.82 1 84.19 628 LEU B N 1
ATOM 10846 C CA . LEU B 1 628 ? -27.656 60.281 -8.797 1 84.19 628 LEU B CA 1
ATOM 10847 C C . LEU B 1 628 ? -26.609 59.219 -8.484 1 84.19 628 LEU B C 1
ATOM 10849 O O . LEU B 1 628 ? -26.156 58.531 -9.383 1 84.19 628 LEU B O 1
ATOM 10853 N N . LYS B 1 629 ? -26.25 59.062 -7.234 1 85.94 629 LYS B N 1
ATOM 10854 C CA . LYS B 1 629 ? -25.188 58.125 -6.801 1 85.94 629 LYS B CA 1
ATOM 10855 C C . LYS B 1 629 ? -25.625 56.688 -6.984 1 85.94 629 LYS B C 1
ATOM 10857 O O . LYS B 1 629 ? -24.781 55.812 -7.129 1 85.94 629 LYS B O 1
ATOM 10862 N N . ALA B 1 630 ? -26.891 56.5 -7.066 1 86.69 630 ALA B N 1
ATOM 10863 C CA . ALA B 1 630 ? -27.438 55.156 -7.234 1 86.69 630 ALA B CA 1
ATOM 10864 C C . ALA B 1 630 ? -27.609 54.812 -8.711 1 86.69 630 ALA B C 1
ATOM 10866 O O . ALA B 1 630 ? -27.797 53.656 -9.062 1 86.69 630 ALA B O 1
ATOM 10867 N N . SER B 1 631 ? -27.438 55.875 -9.625 1 86.56 631 SER B N 1
ATOM 10868 C CA . SER B 1 631 ? -27.641 55.656 -11.047 1 86.56 631 SER B CA 1
ATOM 10869 C C . SER B 1 631 ? -26.5 54.875 -11.672 1 86.56 631 SER B C 1
ATOM 10871 O O . SER B 1 631 ? -25.359 54.938 -11.219 1 86.56 631 SER B O 1
ATOM 10873 N N . PRO B 1 632 ? -26.797 53.969 -12.656 1 88.38 632 PRO B N 1
ATOM 10874 C CA . PRO B 1 632 ? -25.766 53.156 -13.336 1 88.38 632 PRO B CA 1
ATOM 10875 C C . PRO B 1 632 ? -24.688 54.031 -13.961 1 88.38 632 PRO B C 1
ATOM 10877 O O . PRO B 1 632 ? -23.516 53.625 -14 1 88.38 632 PRO B O 1
ATOM 10880 N N . GLU B 1 633 ? -25.188 55.219 -14.477 1 85 633 GLU B N 1
ATOM 10881 C CA . GLU B 1 633 ? -24.234 56.125 -15.117 1 85 633 GLU B CA 1
ATOM 10882 C C . GLU B 1 633 ? -23.203 56.625 -14.117 1 85 633 GLU B C 1
ATOM 10884 O O . GLU B 1 633 ? -22 56.688 -14.422 1 85 633 GLU B O 1
ATOM 10889 N N . TYR B 1 634 ? -23.672 56.938 -12.961 1 89 634 TYR B N 1
ATOM 10890 C CA . TYR B 1 634 ? -22.766 57.406 -11.914 1 89 634 TYR B CA 1
ATOM 10891 C C . TYR B 1 634 ? -21.828 56.281 -11.461 1 89 634 TYR B C 1
ATOM 10893 O O . TYR B 1 634 ? -20.625 56.5 -11.297 1 89 634 TYR B O 1
ATOM 10901 N N . LEU B 1 635 ? -22.391 55.125 -11.25 1 91.19 635 LEU B N 1
ATOM 10902 C CA . LEU B 1 635 ? -21.594 54 -10.773 1 91.19 635 LEU B CA 1
ATOM 10903 C C . LEU B 1 635 ? -20.5 53.625 -11.758 1 91.19 635 LEU B C 1
ATOM 10905 O O . LEU B 1 635 ? -19.375 53.312 -11.359 1 91.19 635 LEU B O 1
ATOM 10909 N N . ALA B 1 636 ? -20.828 53.719 -13.008 1 91.31 636 ALA B N 1
ATOM 10910 C CA . ALA B 1 636 ? -19.828 53.438 -14.039 1 91.31 636 ALA B CA 1
ATOM 10911 C C . ALA B 1 636 ? -18.734 54.5 -14.039 1 91.31 636 ALA B C 1
ATOM 10913 O O . ALA B 1 636 ? -17.547 54.188 -14.164 1 91.31 636 ALA B O 1
ATOM 10914 N N . TRP B 1 637 ? -19.25 55.75 -13.977 1 90.94 637 TRP B N 1
ATOM 10915 C CA . TRP B 1 637 ? -18.297 56.875 -13.953 1 90.94 637 TRP B CA 1
ATOM 10916 C C . TRP B 1 637 ? -17.422 56.812 -12.703 1 90.94 637 TRP B C 1
ATOM 10918 O O . TRP B 1 637 ? -16.203 57 -12.781 1 90.94 637 TRP B O 1
ATOM 10928 N N . ALA B 1 638 ? -17.953 56.562 -11.57 1 91.31 638 ALA B N 1
ATOM 10929 C CA . ALA B 1 638 ? -17.234 56.469 -10.305 1 91.31 638 ALA B CA 1
ATOM 10930 C C . ALA B 1 638 ? -16.203 55.312 -10.336 1 91.31 638 ALA B C 1
ATOM 10932 O O . ALA B 1 638 ? -15.133 55.438 -9.75 1 91.31 638 ALA B O 1
ATOM 10933 N N . LYS B 1 639 ? -16.547 54.25 -10.93 1 93.62 639 LYS B N 1
ATOM 10934 C CA . LYS B 1 639 ? -15.617 53.125 -11.086 1 93.62 639 LYS B CA 1
ATOM 10935 C C . LYS B 1 639 ? -14.391 53.531 -11.883 1 93.62 639 LYS B C 1
ATOM 10937 O O . LYS B 1 639 ? -13.266 53.156 -11.539 1 93.62 639 LYS B O 1
ATOM 10942 N N . VAL B 1 640 ? -14.617 54.281 -12.922 1 92.19 640 VAL B N 1
ATOM 10943 C CA . VAL B 1 640 ? -13.508 54.75 -13.758 1 92.19 640 VAL B CA 1
ATOM 10944 C C . VAL B 1 640 ? -12.609 55.688 -12.953 1 92.19 640 VAL B C 1
ATOM 10946 O O . VAL B 1 640 ? -11.383 55.594 -13.062 1 92.19 640 VAL B O 1
ATOM 10949 N N . VAL B 1 641 ? -13.234 56.594 -12.219 1 93 641 VAL B N 1
ATOM 10950 C CA . VAL B 1 641 ? -12.477 57.5 -11.375 1 93 641 VAL B CA 1
ATOM 10951 C C . VAL B 1 641 ? -11.641 56.719 -10.367 1 93 641 VAL B C 1
ATOM 10953 O O . VAL B 1 641 ? -10.461 57 -10.164 1 93 641 VAL B O 1
ATOM 10956 N N . SER B 1 642 ? -12.258 55.75 -9.781 1 93.75 642 SER B N 1
ATOM 10957 C CA . SER B 1 642 ? -11.578 54.906 -8.789 1 93.75 642 SER B CA 1
ATOM 10958 C C . SER B 1 642 ? -10.461 54.094 -9.43 1 93.75 642 SER B C 1
ATOM 10960 O O . SER B 1 642 ? -9.391 53.938 -8.852 1 93.75 642 SER B O 1
ATOM 10962 N N . GLU B 1 643 ? -10.688 53.531 -10.57 1 94.31 643 GLU B N 1
ATOM 10963 C CA . GLU B 1 643 ? -9.695 52.75 -11.289 1 94.31 643 GLU B CA 1
ATOM 10964 C C . GLU B 1 643 ? -8.508 53.594 -11.711 1 94.31 643 GLU B C 1
ATOM 10966 O O . GLU B 1 643 ? -7.363 53.125 -11.703 1 94.31 643 GLU B O 1
ATOM 10971 N N . THR B 1 644 ? -8.836 54.812 -12.117 1 92.62 644 THR B N 1
ATOM 10972 C CA . THR B 1 644 ? -7.766 55.75 -12.5 1 92.62 644 THR B CA 1
ATOM 10973 C C . THR B 1 644 ? -6.875 56.062 -11.297 1 92.62 644 THR B C 1
ATOM 10975 O O . THR B 1 644 ? -5.648 56.062 -11.422 1 92.62 644 THR B O 1
ATOM 10978 N N . ALA B 1 645 ? -7.477 56.344 -10.203 1 94 645 ALA B N 1
ATOM 10979 C CA . ALA B 1 645 ? -6.723 56.594 -8.977 1 94 645 ALA B CA 1
ATOM 10980 C C . ALA B 1 645 ? -5.898 55.375 -8.586 1 94 645 ALA B C 1
ATOM 10982 O O . ALA B 1 645 ? -4.734 55.5 -8.195 1 94 645 ALA B O 1
ATOM 10983 N N . SER B 1 646 ? -6.477 54.156 -8.68 1 94.88 646 SER B N 1
ATOM 10984 C CA . SER B 1 646 ? -5.777 52.938 -8.367 1 94.88 646 SER B CA 1
ATOM 10985 C C . SER B 1 646 ? -4.594 52.719 -9.312 1 94.88 646 SER B C 1
ATOM 10987 O O . SER B 1 646 ? -3.537 52.25 -8.883 1 94.88 646 SER B O 1
ATOM 10989 N N . ALA B 1 647 ? -4.781 53.062 -10.516 1 94.5 647 ALA B N 1
ATOM 10990 C CA . ALA B 1 647 ? -3.717 52.938 -11.508 1 94.5 647 ALA B CA 1
ATOM 10991 C C . ALA B 1 647 ? -2.561 53.875 -11.211 1 94.5 647 ALA B C 1
ATOM 10993 O O . ALA B 1 647 ? -1.395 53.531 -11.406 1 94.5 647 ALA B O 1
ATOM 10994 N N . GLN B 1 648 ? -2.904 55.062 -10.812 1 94.56 648 GLN B N 1
ATOM 10995 C CA . GLN B 1 648 ? -1.872 56.031 -10.453 1 94.56 648 GLN B CA 1
ATOM 10996 C C . GLN B 1 648 ? -1.072 55.562 -9.242 1 94.56 648 GLN B C 1
ATOM 10998 O O . GLN B 1 648 ? 0.156 55.656 -9.219 1 94.56 648 GLN B O 1
ATOM 11003 N N . ALA B 1 649 ? -1.77 55.062 -8.312 1 94.44 649 ALA B N 1
ATOM 11004 C CA . ALA B 1 649 ? -1.111 54.562 -7.117 1 94.44 649 ALA B CA 1
ATOM 11005 C C . ALA B 1 649 ? -0.214 53.375 -7.469 1 94.44 649 ALA B C 1
ATOM 11007 O O . ALA B 1 649 ? 0.911 53.25 -6.973 1 94.44 649 ALA B O 1
ATOM 11008 N N . GLU B 1 650 ? -0.719 52.438 -8.297 1 94.25 650 GLU B N 1
ATOM 11009 C CA . GLU B 1 650 ? 0.046 51.25 -8.711 1 94.25 650 GLU B CA 1
ATOM 11010 C C . GLU B 1 650 ? 1.279 51.656 -9.516 1 94.25 650 GLU B C 1
ATOM 11012 O O . GLU B 1 650 ? 2.336 51.031 -9.391 1 94.25 650 GLU B O 1
ATOM 11017 N N . ALA B 1 651 ? 1.118 52.656 -10.344 1 94.19 651 ALA B N 1
ATOM 11018 C CA . ALA B 1 651 ? 2.25 53.156 -11.117 1 94.19 651 ALA B CA 1
ATOM 11019 C C . ALA B 1 651 ? 3.332 53.719 -10.203 1 94.19 651 ALA B C 1
ATOM 11021 O O . ALA B 1 651 ? 4.523 53.562 -10.461 1 94.19 651 ALA B O 1
ATOM 11022 N N . LEU B 1 652 ? 2.902 54.469 -9.227 1 94.81 652 LEU B N 1
ATOM 11023 C CA . LEU B 1 652 ? 3.844 55 -8.25 1 94.81 652 LEU B CA 1
ATOM 11024 C C . LEU B 1 652 ? 4.578 53.844 -7.535 1 94.81 652 LEU B C 1
ATOM 11026 O O . LEU B 1 652 ? 5.805 53.906 -7.402 1 94.81 652 LEU B O 1
ATOM 11030 N N . ARG B 1 653 ? 3.855 52.844 -7.082 1 94.31 653 ARG B N 1
ATOM 11031 C CA . ARG B 1 653 ? 4.445 51.719 -6.379 1 94.31 653 ARG B CA 1
ATOM 11032 C C . ARG B 1 653 ? 5.434 50.969 -7.273 1 94.31 653 ARG B C 1
ATOM 11034 O O . ARG B 1 653 ? 6.496 50.562 -6.812 1 94.31 653 ARG B O 1
ATOM 11041 N N . TYR B 1 654 ? 5.051 50.781 -8.445 1 94.06 654 TYR B N 1
ATOM 11042 C CA . TYR B 1 654 ? 5.922 50.094 -9.398 1 94.06 654 TYR B CA 1
ATOM 11043 C C . TYR B 1 654 ? 7.219 50.875 -9.602 1 94.06 654 TYR B C 1
ATOM 11045 O O . TYR B 1 654 ? 8.305 50.312 -9.586 1 94.06 654 TYR B O 1
ATOM 11053 N N . ARG B 1 655 ? 7.094 52.156 -9.781 1 94.75 655 ARG B N 1
ATOM 11054 C CA . ARG B 1 655 ? 8.266 53 -9.961 1 94.75 655 ARG B CA 1
ATOM 11055 C C . ARG B 1 655 ? 9.188 52.938 -8.75 1 94.75 655 ARG B C 1
ATOM 11057 O O . ARG B 1 655 ? 10.398 52.812 -8.891 1 94.75 655 ARG B O 1
ATOM 11064 N N . LEU B 1 656 ? 8.648 53.031 -7.641 1 95.88 656 LEU B N 1
ATOM 11065 C CA . LEU B 1 656 ? 9.445 53 -6.418 1 95.88 656 LEU B CA 1
ATOM 11066 C C . LEU B 1 656 ? 10.094 51.625 -6.23 1 95.88 656 LEU B C 1
ATOM 11068 O O . LEU B 1 656 ? 11.219 51.531 -5.727 1 95.88 656 LEU B O 1
ATOM 11072 N N . SER B 1 657 ? 9.359 50.562 -6.609 1 94.81 657 SER B N 1
ATOM 11073 C CA . SER B 1 657 ? 9.93 49.219 -6.555 1 94.81 657 SER B CA 1
ATOM 11074 C C . SER B 1 657 ? 11.156 49.125 -7.457 1 94.81 657 SER B C 1
ATOM 11076 O O . SER B 1 657 ? 12.148 48.5 -7.09 1 94.81 657 SER B O 1
ATOM 11078 N N . GLU B 1 658 ? 11.117 49.75 -8.531 1 94.75 658 GLU B N 1
ATOM 11079 C CA . GLU B 1 658 ? 12.242 49.719 -9.469 1 94.75 658 GLU B CA 1
ATOM 11080 C C . GLU B 1 658 ? 13.43 50.5 -8.906 1 94.75 658 GLU B C 1
ATOM 11082 O O . GLU B 1 658 ? 14.578 50.094 -9.039 1 94.75 658 GLU B O 1
ATOM 11087 N N . ILE B 1 659 ? 13.156 51.594 -8.336 1 95.62 659 ILE B N 1
ATOM 11088 C CA . ILE B 1 659 ? 14.203 52.406 -7.715 1 95.62 659 ILE B CA 1
ATOM 11089 C C . ILE B 1 659 ? 14.875 51.625 -6.602 1 95.62 659 ILE B C 1
ATOM 11091 O O . ILE B 1 659 ? 16.109 51.625 -6.484 1 95.62 659 ILE B O 1
ATOM 11095 N N . TYR B 1 660 ? 14.062 51 -5.895 1 96 660 TYR B N 1
ATOM 11096 C CA . TYR B 1 660 ? 14.594 50.156 -4.809 1 96 660 TYR B CA 1
ATOM 11097 C C . TYR B 1 660 ? 15.523 49.094 -5.348 1 96 660 TYR B C 1
ATOM 11099 O O . TYR B 1 660 ? 16.625 48.875 -4.824 1 96 660 TYR B O 1
ATOM 11107 N N . GLU B 1 661 ? 15.062 48.344 -6.324 1 94.19 661 GLU B N 1
ATOM 11108 C CA . GLU B 1 661 ? 15.859 47.25 -6.879 1 94.19 661 GLU B CA 1
ATOM 11109 C C . GLU B 1 661 ? 17.203 47.75 -7.398 1 94.19 661 GLU B C 1
ATOM 11111 O O . GLU B 1 661 ? 18.234 47.094 -7.219 1 94.19 661 GLU B O 1
ATOM 11116 N N . ALA B 1 662 ? 17.203 48.844 -7.992 1 93.81 662 ALA B N 1
ATOM 11117 C CA . ALA B 1 662 ? 18.438 49.438 -8.516 1 93.81 662 ALA B CA 1
ATOM 11118 C C . ALA B 1 662 ? 19.375 49.844 -7.391 1 93.81 662 ALA B C 1
ATOM 11120 O O . ALA B 1 662 ? 20.578 49.531 -7.441 1 93.81 662 ALA B O 1
ATOM 11121 N N . LYS B 1 663 ? 18.906 50.438 -6.398 1 95 663 LYS B N 1
ATOM 11122 C CA . LYS B 1 663 ? 19.719 50.875 -5.27 1 95 663 LYS B CA 1
ATOM 11123 C C . LYS B 1 663 ? 20.219 49.688 -4.453 1 95 663 LYS B C 1
ATOM 11125 O O . LYS B 1 663 ? 21.344 49.688 -3.947 1 95 663 LYS B O 1
ATOM 11130 N N . ARG B 1 664 ? 19.328 48.781 -4.324 1 94.25 664 ARG B N 1
ATOM 11131 C CA . ARG B 1 664 ? 19.688 47.531 -3.613 1 94.25 664 ARG B CA 1
ATOM 11132 C C . ARG B 1 664 ? 20.859 46.844 -4.285 1 94.25 664 ARG B C 1
ATOM 11134 O O . ARG B 1 664 ? 21.797 46.406 -3.615 1 94.25 664 ARG B O 1
ATOM 11141 N N . ARG B 1 665 ? 20.812 46.688 -5.551 1 91.94 665 ARG B N 1
ATOM 11142 C CA . ARG B 1 665 ? 21.875 46.031 -6.312 1 91.94 665 ARG B CA 1
ATOM 11143 C C . ARG B 1 665 ? 23.203 46.75 -6.137 1 91.94 665 ARG B C 1
ATOM 11145 O O . ARG B 1 665 ? 24.266 46.125 -6.102 1 91.94 665 ARG B O 1
ATOM 11152 N N . GLN B 1 666 ? 23.109 48 -5.984 1 92.62 666 GLN B N 1
ATOM 11153 C CA . GLN B 1 666 ? 24.312 48.812 -5.82 1 92.62 666 GLN B CA 1
ATOM 11154 C C . GLN B 1 666 ? 24.844 48.719 -4.395 1 92.62 666 GLN B C 1
ATOM 11156 O O . GLN B 1 666 ? 26.062 48.719 -4.18 1 92.62 666 GLN B O 1
ATOM 11161 N N . ALA B 1 667 ? 24 48.594 -3.52 1 93.06 667 ALA B N 1
ATOM 11162 C CA . ALA B 1 667 ? 24.375 48.656 -2.107 1 93.06 667 ALA B CA 1
ATOM 11163 C C . ALA B 1 667 ? 24.875 47.312 -1.616 1 93.06 667 ALA B C 1
ATOM 11165 O O . ALA B 1 667 ? 25.781 47.25 -0.77 1 93.06 667 ALA B O 1
ATOM 11166 N N . LEU B 1 668 ? 24.344 46.25 -2.1 1 91.88 668 LEU B N 1
ATOM 11167 C CA . LEU B 1 668 ? 24.734 44.938 -1.646 1 91.88 668 LEU B CA 1
ATOM 11168 C C . LEU B 1 668 ? 25.984 44.438 -2.373 1 91.88 668 LEU B C 1
ATOM 11170 O O . LEU B 1 668 ? 26.203 44.781 -3.537 1 91.88 668 LEU B O 1
ATOM 11174 N N . THR B 1 669 ? 26.766 43.656 -1.633 1 87.06 669 THR B N 1
ATOM 11175 C CA . THR B 1 669 ? 27.984 43.094 -2.211 1 87.06 669 THR B CA 1
ATOM 11176 C C . THR B 1 669 ? 27.656 42.094 -3.309 1 87.06 669 THR B C 1
ATOM 11178 O O . THR B 1 669 ? 26.844 41.188 -3.105 1 87.06 669 THR B O 1
ATOM 11181 N N . ASP B 1 670 ? 28.266 42.25 -4.406 1 89.88 670 ASP B N 1
ATOM 11182 C CA . ASP B 1 670 ? 28.125 41.312 -5.504 1 89.88 670 ASP B CA 1
ATOM 11183 C C . ASP B 1 670 ? 29.078 40.125 -5.34 1 89.88 670 ASP B C 1
ATOM 11185 O O . ASP B 1 670 ? 30.188 40.312 -4.828 1 89.88 670 ASP B O 1
ATOM 11189 N N . TYR B 1 671 ? 28.672 39 -5.539 1 93.38 671 TYR B N 1
ATOM 11190 C CA . TYR B 1 671 ? 29.484 37.812 -5.484 1 93.38 671 TYR B CA 1
ATOM 11191 C C . TYR B 1 671 ? 29.078 36.812 -6.566 1 93.38 671 TYR B C 1
ATOM 11193 O O . TYR B 1 671 ? 27.953 36.844 -7.062 1 93.38 671 TYR B O 1
ATOM 11201 N N . PRO B 1 672 ? 30 35.938 -7 1 94.88 672 PRO B N 1
ATOM 11202 C CA . PRO B 1 672 ? 29.656 34.969 -8.055 1 94.88 672 PRO B CA 1
ATOM 11203 C C . PRO B 1 672 ? 28.781 33.844 -7.559 1 94.88 672 PRO B C 1
ATOM 11205 O O . PRO B 1 672 ? 28.938 33.375 -6.422 1 94.88 672 PRO B O 1
ATOM 11208 N N . ILE B 1 673 ? 27.906 33.406 -8.375 1 96.56 673 ILE B N 1
ATOM 11209 C CA . ILE B 1 673 ? 27.062 32.219 -8.164 1 96.56 673 ILE B CA 1
ATOM 11210 C C . ILE B 1 673 ? 27.297 31.203 -9.266 1 96.56 673 ILE B C 1
ATOM 11212 O O . ILE B 1 673 ? 27.312 31.547 -10.453 1 96.56 673 ILE B O 1
ATOM 11216 N N . PHE B 1 674 ? 27.562 29.969 -8.922 1 97.88 674 PHE B N 1
ATOM 11217 C CA . PHE B 1 674 ? 27.75 28.906 -9.891 1 97.88 674 PHE B CA 1
ATOM 11218 C C . PHE B 1 674 ? 26.422 28.438 -10.461 1 97.88 674 PHE B C 1
ATOM 11220 O O . PHE B 1 674 ? 25.547 27.984 -9.719 1 97.88 674 PHE B O 1
ATOM 11227 N N . MET B 1 675 ? 26.188 28.578 -11.766 1 97.5 675 MET B N 1
ATOM 11228 C CA . MET B 1 675 ? 24.953 28.156 -12.422 1 97.5 675 MET B CA 1
ATOM 11229 C C . MET B 1 675 ? 25.234 27.078 -13.461 1 97.5 675 MET B C 1
ATOM 11231 O O . MET B 1 675 ? 26.188 27.188 -14.234 1 97.5 675 MET B O 1
ATOM 11235 N N . ALA B 1 676 ? 24.469 26.016 -13.367 1 97.75 676 ALA B N 1
ATOM 11236 C CA . ALA B 1 676 ? 24.625 24.938 -14.344 1 97.75 676 ALA B CA 1
ATOM 11237 C C . ALA B 1 676 ? 23.281 24.297 -14.68 1 97.75 676 ALA B C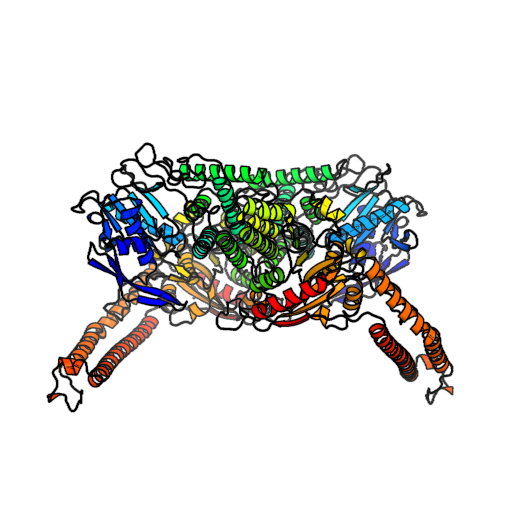 1
ATOM 11239 O O . ALA B 1 676 ? 22.344 24.344 -13.875 1 97.75 676 ALA B O 1
ATOM 11240 N N . ILE B 1 677 ? 23.172 23.766 -15.906 1 96.81 677 ILE B N 1
ATOM 11241 C CA . ILE B 1 677 ? 22.016 22.984 -16.359 1 96.81 677 ILE B CA 1
ATOM 11242 C C . ILE B 1 677 ? 22.469 21.562 -16.688 1 96.81 677 ILE B C 1
ATOM 11244 O O . ILE B 1 677 ? 23.312 21.359 -17.562 1 96.81 677 ILE B O 1
ATOM 11248 N N . ALA B 1 678 ? 21.953 20.609 -15.945 1 96.88 678 ALA B N 1
ATOM 11249 C CA . ALA B 1 678 ? 22.188 19.203 -16.219 1 96.88 678 ALA B CA 1
ATOM 11250 C C . ALA B 1 678 ? 21.047 18.609 -17.062 1 96.88 678 ALA B C 1
ATOM 11252 O O . ALA B 1 678 ? 19.938 18.438 -16.578 1 96.88 678 ALA B O 1
ATOM 11253 N N . GLU B 1 679 ? 21.312 18.266 -18.234 1 94.19 679 GLU B N 1
ATOM 11254 C CA . GLU B 1 679 ? 20.297 17.703 -19.125 1 94.19 679 GLU B CA 1
ATOM 11255 C C . GLU B 1 679 ? 20.359 16.188 -19.125 1 94.19 679 GLU B C 1
ATOM 11257 O O . GLU B 1 679 ? 19.312 15.523 -19.062 1 94.19 679 GLU B O 1
ATOM 11262 N N . GLU B 1 680 ? 21.562 15.664 -19.281 1 95 680 GLU B N 1
ATOM 11263 C CA . GLU B 1 680 ? 21.781 14.219 -19.188 1 95 680 GLU B CA 1
ATOM 11264 C C . GLU B 1 680 ? 22.281 13.828 -17.797 1 95 680 GLU B C 1
ATOM 11266 O O . GLU B 1 680 ? 23.438 14.086 -17.453 1 95 680 GLU B O 1
ATOM 11271 N N . ILE B 1 681 ? 21.453 13.094 -17.125 1 94.75 681 ILE B N 1
ATOM 11272 C CA . ILE B 1 681 ? 21.75 12.914 -15.703 1 94.75 681 ILE B CA 1
ATOM 11273 C C . ILE B 1 681 ? 22 11.438 -15.406 1 94.75 681 ILE B C 1
ATOM 11275 O O . ILE B 1 681 ? 21.922 11.008 -14.258 1 94.75 681 ILE B O 1
ATOM 11279 N N . GLY B 1 682 ? 22.188 10.578 -16.422 1 92 682 GLY B N 1
ATOM 11280 C 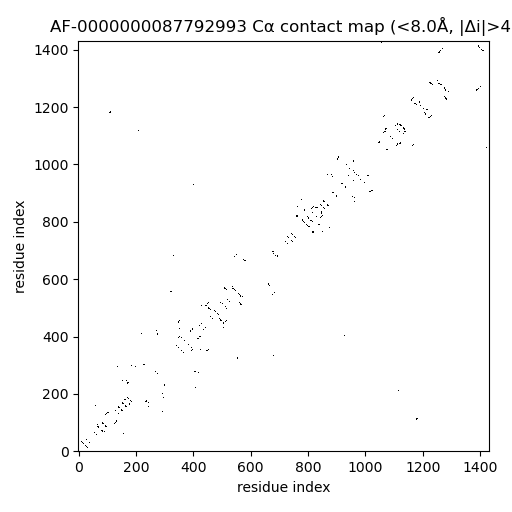CA . GLY B 1 682 ? 22.625 9.203 -16.25 1 92 682 GLY B CA 1
ATOM 11281 C C . GLY B 1 682 ? 21.484 8.203 -16.297 1 92 682 GLY B C 1
ATOM 11282 O O . GLY B 1 682 ? 21.719 6.992 -16.219 1 92 682 GLY B O 1
ATOM 11283 N N . TYR B 1 683 ? 20.188 8.594 -16.312 1 89.38 683 TYR B N 1
ATOM 11284 C CA . TYR B 1 683 ? 19.031 7.734 -16.453 1 89.38 683 TYR B CA 1
ATOM 11285 C C . TYR B 1 683 ? 17.906 8.438 -17.219 1 89.38 683 TYR B C 1
ATOM 11287 O O . TYR B 1 683 ? 17.922 9.672 -17.344 1 89.38 683 TYR B O 1
ATOM 11295 N N . ASP B 1 684 ? 16.984 7.68 -17.734 1 90.38 684 ASP B N 1
ATOM 11296 C CA . ASP B 1 684 ? 15.906 8.266 -18.531 1 90.38 684 ASP B CA 1
ATOM 11297 C C . ASP B 1 684 ? 14.641 8.445 -17.688 1 90.38 684 ASP B C 1
ATOM 11299 O O . ASP B 1 684 ? 14.68 8.312 -16.469 1 90.38 684 ASP B O 1
ATOM 11303 N N . ALA B 1 685 ? 13.531 8.844 -18.328 1 86.5 685 ALA B N 1
ATOM 11304 C CA . ALA B 1 685 ? 12.281 9.188 -17.656 1 86.5 685 ALA B CA 1
ATOM 11305 C C . ALA B 1 685 ? 11.695 7.98 -16.922 1 86.5 685 ALA B C 1
ATOM 11307 O O . ALA B 1 685 ? 10.922 8.133 -15.977 1 86.5 685 ALA B O 1
ATOM 11308 N N . THR B 1 686 ? 12.078 6.852 -17.312 1 82.06 686 THR B N 1
ATOM 11309 C CA . THR B 1 686 ? 11.562 5.633 -16.688 1 82.06 686 THR B CA 1
ATOM 11310 C C . THR B 1 686 ? 12.484 5.152 -15.578 1 82.06 686 THR B C 1
ATOM 11312 O O . THR B 1 686 ? 12.172 4.191 -14.875 1 82.06 686 THR B O 1
ATOM 11315 N N . GLY B 1 687 ? 13.586 5.809 -15.391 1 81.81 687 GLY B N 1
ATOM 11316 C CA . GLY B 1 687 ? 14.539 5.434 -14.352 1 81.81 687 GLY B CA 1
ATOM 11317 C C . GLY B 1 687 ? 15.609 4.488 -14.844 1 81.81 687 GLY B C 1
ATOM 11318 O O . GLY B 1 687 ? 16.516 4.117 -14.086 1 81.81 687 GLY B O 1
ATOM 11319 N N . LYS B 1 688 ? 15.609 4.098 -16.156 1 83 688 LYS B N 1
ATOM 11320 C CA . LYS B 1 688 ? 16.609 3.197 -16.719 1 83 688 LYS B CA 1
ATOM 11321 C C . LYS B 1 688 ? 17.922 3.932 -16.984 1 83 688 LYS B C 1
ATOM 11323 O O . LYS B 1 688 ? 17.922 5.066 -17.469 1 83 688 LYS B O 1
ATOM 11328 N N . PRO B 1 689 ? 19.047 3.271 -16.656 1 86.31 689 PRO B N 1
ATOM 11329 C CA . PRO B 1 689 ? 20.359 3.904 -16.891 1 86.31 689 PRO B CA 1
ATOM 11330 C C . PRO B 1 689 ? 20.625 4.152 -18.359 1 86.31 689 PRO B C 1
ATOM 11332 O O . PRO B 1 689 ? 20.203 3.375 -19.219 1 86.31 689 PRO B O 1
ATOM 11335 N N . THR B 1 690 ? 21.328 5.215 -18.641 1 89.5 690 THR B N 1
ATOM 11336 C CA . THR B 1 690 ? 21.719 5.582 -20 1 89.5 690 THR B CA 1
ATOM 11337 C C . THR B 1 690 ? 23.234 5.637 -20.109 1 89.5 690 THR B C 1
ATOM 11339 O O . THR B 1 690 ? 23.812 6.715 -20.297 1 89.5 690 THR B O 1
ATOM 11342 N N . PRO B 1 691 ? 23.828 4.504 -20.109 1 81.19 691 PRO B N 1
ATOM 11343 C CA . PRO B 1 691 ? 25.297 4.477 -20.109 1 81.19 691 PRO B CA 1
ATOM 11344 C C . PRO B 1 691 ? 25.906 5.051 -21.391 1 81.19 691 PRO B C 1
ATOM 11346 O O . PRO B 1 691 ? 27.047 5.508 -21.391 1 81.19 691 PRO B O 1
ATOM 11349 N N . ASN B 1 692 ? 25.172 5.02 -22.453 1 83.44 692 ASN B N 1
ATOM 11350 C CA . ASN B 1 692 ? 25.688 5.465 -23.734 1 83.44 692 ASN B CA 1
ATOM 11351 C C . ASN B 1 692 ? 25.578 6.977 -23.891 1 83.44 692 ASN B C 1
ATOM 11353 O O . ASN B 1 692 ? 26.031 7.535 -24.891 1 83.44 692 ASN B O 1
ATOM 11357 N N . LYS B 1 693 ? 25.062 7.703 -23.031 1 86.62 693 LYS B N 1
ATOM 11358 C CA . LYS B 1 693 ? 24.938 9.156 -23.078 1 86.62 693 LYS B CA 1
ATOM 11359 C C . LYS B 1 693 ? 25.891 9.82 -22.078 1 86.62 693 LYS B C 1
ATOM 11361 O O . LYS B 1 693 ? 26.266 9.211 -21.078 1 86.62 693 LYS B O 1
ATOM 11366 N N . PRO B 1 694 ? 26.281 10.984 -22.438 1 86.88 694 PRO B N 1
ATOM 11367 C CA . PRO B 1 694 ? 27.109 11.711 -21.453 1 86.88 694 PRO B CA 1
ATOM 11368 C C . PRO B 1 694 ? 26.328 12.031 -20.172 1 86.88 694 PRO B C 1
ATOM 11370 O O . PRO B 1 694 ? 25.125 12.242 -20.219 1 86.88 694 PRO B O 1
ATOM 11373 N N . ASN B 1 695 ? 27.016 11.961 -19.016 1 92.31 695 ASN B N 1
ATOM 11374 C CA . ASN B 1 695 ? 26.438 12.336 -17.734 1 92.31 695 ASN B CA 1
ATOM 11375 C C . ASN B 1 695 ? 26.938 13.703 -17.281 1 92.31 695 ASN B C 1
ATOM 11377 O O . ASN B 1 695 ? 28.094 13.836 -16.844 1 92.31 695 ASN B O 1
ATOM 11381 N N . ASP B 1 696 ? 26.062 14.695 -17.328 1 95.5 696 ASP B N 1
ATOM 11382 C CA . ASP B 1 696 ? 26.422 16.078 -17.047 1 95.5 696 ASP B CA 1
ATOM 11383 C C . ASP B 1 696 ? 26.906 16.234 -15.602 1 95.5 696 ASP B C 1
ATOM 11385 O O . ASP B 1 696 ? 27.703 17.125 -15.305 1 95.5 696 ASP B O 1
ATOM 11389 N N . PHE B 1 697 ? 26.516 15.422 -14.719 1 95.44 697 PHE B N 1
ATOM 11390 C CA . PHE B 1 697 ? 26.938 15.523 -13.328 1 95.44 697 PHE B CA 1
ATOM 11391 C C . PHE B 1 697 ? 28.438 15.258 -13.203 1 95.44 697 PHE B C 1
ATOM 11393 O O . PHE B 1 697 ? 29.109 15.836 -12.352 1 95.44 697 PHE B O 1
ATOM 11400 N N . LYS B 1 698 ? 28.922 14.367 -14.039 1 93.75 698 LYS B N 1
ATOM 11401 C CA . LYS B 1 698 ? 30.344 14.039 -13.992 1 93.75 698 LYS B CA 1
ATOM 11402 C C . LYS B 1 698 ? 31.203 15.25 -14.344 1 93.75 698 LYS B C 1
ATOM 11404 O O . LYS B 1 698 ? 32.312 15.391 -13.844 1 93.75 698 LYS B O 1
ATOM 11409 N N . MET B 1 699 ? 30.641 16.094 -15.156 1 94.75 699 MET B N 1
ATOM 11410 C CA . MET B 1 699 ? 31.359 17.297 -15.555 1 94.75 699 MET B CA 1
ATOM 11411 C C . MET B 1 699 ? 31.141 18.406 -14.531 1 94.75 699 MET B C 1
ATOM 11413 O O . MET B 1 699 ? 32.062 19.156 -14.211 1 94.75 699 MET B O 1
ATOM 11417 N N . ILE B 1 700 ? 30.016 18.531 -14.016 1 97.44 700 ILE B N 1
ATOM 11418 C CA . ILE B 1 700 ? 29.625 19.625 -13.125 1 97.44 700 ILE B CA 1
ATOM 11419 C C . ILE B 1 700 ? 30.281 19.438 -11.758 1 97.44 700 ILE B C 1
ATOM 11421 O O . ILE B 1 700 ? 30.703 20.391 -11.117 1 97.44 700 ILE B O 1
ATOM 11425 N N . THR B 1 701 ? 30.406 18.203 -11.312 1 97.62 701 THR B N 1
ATOM 11426 C CA . THR B 1 701 ? 30.781 17.875 -9.945 1 97.62 701 THR B CA 1
ATOM 11427 C C . THR B 1 701 ? 32.156 18.438 -9.617 1 97.62 701 THR B C 1
ATOM 11429 O O . THR B 1 701 ? 32.312 19.203 -8.656 1 97.62 701 THR B O 1
ATOM 11432 N N . PRO B 1 702 ? 33.219 18.188 -10.414 1 96.81 702 PRO B N 1
ATOM 11433 C CA . PRO B 1 702 ? 34.531 18.719 -10.055 1 96.81 702 PRO B CA 1
ATOM 11434 C C . PRO B 1 702 ? 34.594 20.25 -10.117 1 96.81 702 PRO B C 1
ATOM 11436 O O . PRO B 1 702 ? 35.25 20.875 -9.305 1 96.81 702 PRO B O 1
ATOM 11439 N N . GLU B 1 703 ? 33.906 20.828 -11.047 1 97.38 703 GLU B N 1
ATOM 11440 C CA . GLU B 1 703 ? 33.906 22.281 -11.188 1 97.38 703 GLU B CA 1
ATOM 11441 C C . GLU B 1 703 ? 33.219 22.953 -10.008 1 97.38 703 GLU B C 1
ATOM 11443 O O . GLU B 1 703 ? 33.719 23.953 -9.484 1 97.38 703 GLU B O 1
ATOM 11448 N N . LEU B 1 704 ? 32.094 22.469 -9.656 1 98.06 704 LEU B N 1
ATOM 11449 C CA . LEU B 1 704 ? 31.359 23.031 -8.531 1 98.06 704 LEU B CA 1
ATOM 11450 C C . LEU B 1 704 ? 32.094 22.812 -7.219 1 98.06 704 LEU B C 1
ATOM 11452 O O . LEU B 1 704 ? 32.125 23.688 -6.355 1 98.06 704 LEU B O 1
ATOM 11456 N N . ALA B 1 705 ? 32.688 21.594 -7.039 1 97.62 705 ALA B N 1
ATOM 11457 C CA . ALA B 1 705 ? 33.469 21.328 -5.844 1 97.62 705 ALA B CA 1
ATOM 11458 C C . ALA B 1 705 ? 34.625 22.344 -5.703 1 97.62 705 ALA B C 1
ATOM 11460 O O . ALA B 1 705 ? 34.875 22.859 -4.605 1 97.62 705 ALA B O 1
ATOM 11461 N N . ARG B 1 706 ? 35.281 22.578 -6.777 1 96.25 706 ARG B N 1
ATOM 11462 C CA . ARG B 1 706 ? 36.375 23.562 -6.785 1 96.25 706 ARG B CA 1
ATOM 11463 C C . ARG B 1 706 ? 35.844 24.953 -6.426 1 96.25 706 ARG B C 1
ATOM 11465 O O . ARG B 1 706 ? 36.469 25.672 -5.648 1 96.25 706 ARG B O 1
ATOM 11472 N N . PHE B 1 707 ? 34.781 25.297 -7.027 1 97.25 707 PHE B N 1
ATOM 11473 C CA . PHE B 1 707 ? 34.188 26.594 -6.75 1 97.25 707 PHE B CA 1
ATOM 11474 C C . PHE B 1 707 ? 33.875 26.734 -5.266 1 97.25 707 PHE B C 1
ATOM 11476 O O . PHE B 1 707 ? 34.156 27.766 -4.664 1 97.25 707 PHE B O 1
ATOM 11483 N N . ILE B 1 708 ? 33.25 25.75 -4.637 1 96.94 708 ILE B N 1
ATOM 11484 C CA . ILE B 1 708 ? 32.875 25.781 -3.23 1 96.94 708 ILE B CA 1
ATOM 11485 C C . ILE B 1 708 ? 34.125 25.891 -2.357 1 96.94 708 ILE B C 1
ATOM 11487 O O . ILE B 1 708 ? 34.125 26.625 -1.365 1 96.94 708 ILE B O 1
ATOM 11491 N N . GLU B 1 709 ? 35.156 25.219 -2.73 1 94.25 709 GLU B N 1
ATOM 11492 C CA . GLU B 1 709 ? 36.406 25.297 -2 1 94.25 709 GLU B CA 1
ATOM 11493 C C . GLU B 1 709 ? 37 26.703 -2.074 1 94.25 709 GLU B C 1
ATOM 11495 O O . GLU B 1 709 ? 37.531 27.219 -1.084 1 94.25 709 GLU B O 1
ATOM 11500 N N . GLU B 1 710 ? 36.938 27.219 -3.225 1 94 710 GLU B N 1
ATOM 11501 C CA . GLU B 1 710 ? 37.438 28.562 -3.426 1 94 710 GLU B CA 1
ATOM 11502 C C . GLU B 1 710 ? 36.688 29.594 -2.576 1 94 710 GLU B C 1
ATOM 11504 O O . GLU B 1 710 ? 37.281 30.531 -2.043 1 94 710 GLU B O 1
ATOM 11509 N N . VAL B 1 711 ? 35.469 29.453 -2.512 1 93.44 711 VAL B N 1
ATOM 11510 C CA . VAL B 1 711 ? 34.656 30.344 -1.683 1 93.44 711 VAL B CA 1
ATOM 11511 C C . VAL B 1 711 ? 35.031 30.172 -0.214 1 93.44 711 VAL B C 1
ATOM 11513 O O . VAL B 1 711 ? 35.125 31.156 0.523 1 93.44 711 VAL B O 1
ATOM 11516 N N . GLY B 1 712 ? 35.25 29 0.276 1 87.88 712 GLY B N 1
ATOM 11517 C CA . GLY B 1 712 ? 35.625 28.719 1.651 1 87.88 712 GLY B CA 1
ATOM 11518 C C . GLY B 1 712 ? 36.938 29.312 2.045 1 87.88 712 GLY B C 1
ATOM 11519 O O . GLY B 1 712 ? 37.125 29.703 3.199 1 87.88 712 GLY B O 1
ATOM 11520 N N . GLU B 1 713 ? 37.812 29.438 1.083 1 82 713 GLU B N 1
ATOM 11521 C CA . GLU B 1 713 ? 39.156 29.969 1.335 1 82 713 GLU B CA 1
ATOM 11522 C C . GLU B 1 713 ? 39.188 31.484 1.212 1 82 713 GLU B C 1
ATOM 11524 O O . GLU B 1 713 ? 40.219 32.125 1.454 1 82 713 GLU B O 1
ATOM 11529 N N . GLY B 1 714 ? 38.031 32.062 0.985 1 75.88 714 GLY B N 1
ATOM 11530 C CA . GLY B 1 714 ? 37.938 33.5 0.878 1 75.88 714 GLY B CA 1
ATOM 11531 C C . GLY B 1 714 ? 38.438 34.031 -0.454 1 75.88 714 GLY B C 1
ATOM 11532 O O . GLY B 1 714 ? 38.75 35.219 -0.583 1 75.88 714 GLY B O 1
ATOM 11533 N N . GLY B 1 715 ? 38.625 33.25 -1.383 1 64.81 715 GLY B N 1
ATOM 11534 C CA . GLY B 1 715 ? 39.125 33.656 -2.684 1 64.81 715 GLY B CA 1
ATOM 11535 C C . GLY B 1 715 ? 38.094 34.375 -3.531 1 64.81 715 GLY B C 1
ATOM 11536 O O . GLY B 1 715 ? 38.438 35.062 -4.484 1 64.81 715 GLY B O 1
ATOM 11537 N N . ILE B 1 716 ? 36.844 34.125 -3.377 1 71.88 716 ILE B N 1
ATOM 11538 C CA . ILE B 1 716 ? 35.781 34.75 -4.129 1 71.88 716 ILE B CA 1
ATOM 11539 C C . ILE B 1 716 ? 34.562 34.969 -3.211 1 71.88 716 ILE B C 1
ATOM 11541 O O . ILE B 1 716 ? 34.375 34.25 -2.25 1 71.88 716 ILE B O 1
#

Foldseek 3Di:
DPLVVVCVVVVQKDFAQWDADPVGDIDGQWMAGRLVRDIDGPVPQQVVFLSSVLSCLCPVQNADNLQKDAFDWFDDPPDIDTFGIFGAPDNVNQHTAETEHEDALQDAPVVQVVRQVVRVSRCVVSVYQKYWYYHDLFIWIWGFDPDPPTDTFTAQDGHGVPFDDHAQHAEWDVWDADPRRGTHHHAAADFQVLLLSLLQNLLRNQCVVPPDDSLLSNVLLLLQVQLLLLQLVDDDDTPHHTLLGQGGDPDPVVSLVSSVVSSQVSSVVSCVVVVQQDDDGNPDGSVSSNSSSRSPVRHDLQPHDLVRNLNSLVVNVLVRCFPPVPDFDQFLLVLLLLLLLDPQELVAAEEELAQQLNSNVVNSLVVHLVVLCVVPNDPDPRSCVRSQSSLAQRYAYEHQDSSRLSNNLSSSVSSPHNSRRRFHDNSLDDQVVVCVVGVNNSQAWQPGQEYEYEDDWDDKDFVVPDVCLVVDPVQWDDADLLDPPGDIGGHRMDIPLLSVVRSVLRRHHQFHKYKYKDFCCCVDPPVNVVSVVLLVLFWDWAEKEWEDQLSRLLSPDRTTIIITMTTGHDPVSSVVLVVVLVVLSVVLCVVVVSVVVLVVLVVVLVVCLVVVVPQDDPCVVPDDPVRQCVDPSSVVVNVVSVVVSVVVSVVVSVVSVVVSVVVSVVVDDDDDYHYYYWYAQQAGSNRHGDPVDDHVSVVVSVVSSVSSVCVVVVND/DPLVVVCVVVVQKDFAQWDADPVGDIDGQWMAGRLVRDIDGPVDQQVVFLSSVLSCLCPVLNADNLQKDAFDWFDDDPDIDTFGIFGAPDNVNQHTAETEHEDALQDAPVVQVVRQVVRVSRCVVSVYQKYWYYHDLFIWIWGFDPDPPTDTFTAQDGHGVPFDDHAQHAEWDVWDADPRRGTHHHAAADFQVLLLSLLVNLLRNQCPVPPDDSLLSNVLLLLQVQLLLLQLPDDDDTPHHTLLGQGGDPDPVVSLVSSVVSSQVSSVVSCVVPVQQDDDGNPDGSVSSNSSSRSPVRHDLQPHDLVRNLNSLVVNVLVRCFPPVPDFDQFLLVLLLLLLLDPQELVAAEEELAQQLNSNVVNSLVVHLVVLCVVPNPPDPRSVVRSQSSLAQRYAYEHQDSSRLSNNLSSSVSSPHNSRRRFHDNSLDDQVVVCVVGVNNSQAWQPGQEYEYEDDWDDKDFVVPDVCLVVDPVQWDDADLLDPPGDIGGHRMDIPLLSVVRSVLRRHHQFHKYKYKDFCCCVDPPVNVVSVVLLVLFWDWAEKEWEDQLSRLLRPDRTTIIITMTTGHDPVSSVVLVVVLVVLSVVLCVVVVSVVVLVVLVVVLVVCLVVVVPQDDPCVVPDDPVRQCVDPSSVVVNVVSVVVSVVVSVVVSVVSVVVSVVVSVVVDDDDDYHYYYWYAQQAGSNRHGDPVDDHVSVVVSVVSSVSSVCVVVVND

Secondary structure (DSSP, 8-state):
--HHHHHHHTTSEEEEEEEE-TTS-EEEEEEEETTTTEEEETTSHHHHHHHHHHHHHHHTS---GGGEEEEEEEEETTEEEEEEEEEESSTTS-SEEEEEEE--TT--HHHHHHHHHHHHHHHHHHT-SEEEEE-SS-EEEEEE-SSSS--EEEESSPPPTT-----S-SBBTT-EE-TTSPEEBPPB---HHHHHHHHHHHHHHHHGGGTS-HHHHHHHHHHHHHHHHHHHHS---TTPBPSSS----SSHHHHHHHHHHHHHHHHHHHHHHSTTT--SPP---HHHHHHHHHHHTTB-TTTS-HHHHHHHHHHHHHHHHTTTTSPPPPPHHHHHHHHHHS---TT--EEETT-TTTHHHHHHHHHHHHHHHHHH-TT-HHHHHHHHHHHHHTEEEEESSHHHHHHHHHHHHHTTS--TTEEES-TTS-HHHHHHHHT-TT--TT-EEEEEE----S-EEETTT-GGGGG-GGGEEPP-TT-TT---EE-SEEEHHHHHHHHHHHHEEEEEEEEEEEETHHHH-GGGHHHHHHHHHHEEEEEEEE--GGGGGGGT--S-EEEEEEEEPPHHHHHHHHHHHHHHHHHHHHHTTHHHHHHHHHHHHHHHHHHTTT---TTGGGS-HHHHHHSHHHHHHHHHHHHHHHHHHHHHHHHHHHHHHHHHHHHSPP---EEEE----SB-TTS-B-TTS--HHHHHHHHHHHHHHHHHTT--/--HHHHHHHTTSEEEEEEEE-TTS-EEEEEEEETTTTEEEETTSHHHHHHHHHHHHHHHTS---GGGEEEEEEEEETTEEEEEEEEEESSTT--SEEEEEEE--TT--HHHHHHHHHHHHHHHHHHT-SEEEEE-SS-EEEEEE-SSSS--EEEESSPPPTT-----S-SBBTT-EE-TTSPEEB--B---HHHHHHHHHHHHHHHHGGGTS-HHHHHHHHHHHHHHHHHHHHS---TTPBPSSS----SSHHHHHHHHHHHHHHHHHHHHHHSTTT--SPP---HHHHHHHHHHHTTB-TTTS-HHHHHHHHHHHHHHHHTTTTSPPPPPHHHHHHHHHHS---TT--EEETT-TTTHHHHHHHHHHHHHHHHHH-TT-HHHHHHHHHHHHHTEEEEESSHHHHHHHHHHHHHTTS--TTEEES-TTS-HHHHHHHHT-TT--TT-EEEEEE----S-EEETTT-GGGGG-GGGEEPP-TT-TT---EE-SEEEHHHHHHHHHHHHEEEEEEEEEEEETHHHH-GGGHHHHHHHHHHEEEEEEEE--GGGGGGGT--S-EEEEEEEEPPHHHHHHHHHHHHHHHHHHHHHTTHHHHHHHHHHHHHHHHHHTTT---TTGGGS-HHHHHHSHHHHHHHHHHHHHHHHHHHHHHHHHHHHHHHHHHHHSPP---EEEE----SB-TTS-B-TTS--HHHHHHHHHHHHHHHHHTT--